Protein AF-A0A6P1M733-F1 (afdb_monomer_lite)

Sequence (1254 aa):
MKKTVLASFAIAASCSAAPWWDDFPRIVSDSTSQQIHVTTNHHGNVNMNANGQDPSWGTFFQADGIVRKTSWIEKFQGAGLKQIGYFETYGQSYCLVAELEAWDQTNLTPILHHHWSWKSYSGGTIRWLGAKDFFDDEEFARPYTRTHPRYGGPAMTYPDGTLATGYDGPHTDPRNSRVYDAACSKNVLGELSIDDYRSIDGAPTNGLVYVEESDSYAGLIMFKKDSACPFWNDYTYASTLQAADAGIDGMWTDNYGPWDSLGSTPVKRGFGDWSVARFRDHLANSFSSVDLLSMGIADVSTFDIREYLRAEASAFGWDGSNLNSSVWKDSRWLDDPLWRAYLIFKRQVGTEALSGYYAAVKSAAAAAGNDEFLVAGNDIPGFSLGWSRGDLDMVSTEMSLGYKTSSGPDGFTLPPVGRYAPFYKLAREHAQSRFVNVWLYNDSYEAELAHPELCHALYYEMLATHTFPKFDPASSRIPGDEQTNTGFFEFVEFVAPIYGDRIPVEKVGLYYSSSSILRQMTPGGFVDFNGQPHQFSFWGWATALTELHIPYRVLPEWKLNAEELAGLDLLILPNVDVLDPADVSGVLELWLNAGGRLVIAGDCGIYLGESGNFALNTNGLSVASIMNHANVTVLPGNLGMDYYLAYENRSAAQRAQFDAALNDLAPRVETTASHKTGITLYADEGAGRFFMDVNNVDIDINSYTVTGTGSVEIEAELPAWLCGKDLQVKVVSPDDAMINLIDAADTNHVKIALSSIDRYVGVIIEEAVHWADPGHSGSWNVATNWIPSAPAADNGVVWNYAPGNPSITINEPAEAGWFKASRSNSASNYWNTAGLRIVNDGLSTGRFAVGDGTGSIDMFDNVWFGARLAVVNGDENAAADIVDAGGIAVRNFLLDTVGLSSNISYYTHEAGALTVQTQIELGGVSKSGDATVFRQTAGTVTVNHWDYGLRLGQNLTRGKYILDGGTASVSTVTFANPDSVFEFNSGVFAPGARDALVKTAAGGSVQLAGTGTREFRIESGYSMQLEPGVTIADKPGESGTLRKTGGGTLELDDASGISGMIDVREGMLSATTLHPDLYLLIGAAVVSLSENIAVRALSFDGGQSWASAGSWGAPGSGADYDSFRLGGSGMLQVVSDAIPPEAWTALQFSPAQIAVGLSKDNADPDGDGFDNWHEYVAGTDPTNAESVLQLSGEFPDLWFATQTGRLYAVFVSTNLQSRQWSVLTNSEGNGAGFSIIDTNRFMQGYYKVDVLLP

Structure (mmCIF, N/CA/C/O backbone):
data_AF-A0A6P1M733-F1
#
_entry.id   AF-A0A6P1M733-F1
#
loop_
_atom_site.group_PDB
_atom_site.id
_atom_site.type_symbol
_atom_site.label_atom_id
_atom_site.label_alt_id
_atom_site.label_comp_id
_atom_site.label_asym_id
_atom_site.label_entity_id
_atom_site.label_seq_id
_atom_site.pdbx_PDB_ins_code
_atom_site.Cartn_x
_atom_site.Cartn_y
_atom_site.Cartn_z
_atom_site.occupancy
_atom_site.B_iso_or_equiv
_atom_site.auth_seq_id
_atom_site.auth_comp_id
_atom_site.auth_asym_id
_atom_site.auth_atom_id
_atom_site.pdbx_PDB_model_num
ATOM 1 N N . MET A 1 1 ? 8.291 -36.986 -14.982 1.00 28.69 1 MET A N 1
ATOM 2 C CA . MET A 1 1 ? 7.936 -38.240 -14.278 1.00 28.69 1 MET A CA 1
ATOM 3 C C . MET A 1 1 ? 6.475 -38.096 -13.863 1.00 28.69 1 MET A C 1
ATOM 5 O O . MET A 1 1 ? 6.145 -37.097 -13.248 1.00 28.69 1 MET A O 1
ATOM 9 N N . LYS A 1 2 ? 5.580 -38.961 -14.356 1.00 25.59 2 LYS A N 1
ATOM 10 C CA . LYS A 1 2 ? 4.121 -38.839 -14.177 1.00 25.59 2 LYS A CA 1
ATOM 11 C C . LYS A 1 2 ? 3.682 -39.274 -12.768 1.00 25.59 2 LYS A C 1
ATOM 13 O O . LYS A 1 2 ? 4.239 -40.247 -12.270 1.00 25.59 2 LYS A O 1
ATOM 18 N N . LYS A 1 3 ? 2.555 -38.685 -12.332 1.00 23.11 3 LYS A N 1
ATOM 19 C CA . LYS A 1 3 ? 1.485 -39.201 -11.445 1.00 23.11 3 LYS A CA 1
ATOM 20 C C . LYS A 1 3 ? 1.445 -38.757 -9.967 1.00 23.11 3 LYS A C 1
ATOM 22 O O . LYS A 1 3 ? 2.190 -39.257 -9.140 1.00 23.11 3 LYS A O 1
ATOM 27 N N . THR A 1 4 ? 0.378 -37.992 -9.693 1.00 24.70 4 THR A N 1
ATOM 28 C CA . THR A 1 4 ? -0.675 -38.285 -8.697 1.00 24.70 4 THR A CA 1
ATOM 29 C C . THR A 1 4 ? -0.413 -37.899 -7.243 1.00 24.70 4 THR A C 1
ATOM 31 O O . THR A 1 4 ? -0.026 -38.757 -6.465 1.00 24.70 4 THR A O 1
ATOM 34 N N . VAL A 1 5 ? -0.814 -36.675 -6.872 1.00 24.28 5 VAL A N 1
ATOM 35 C CA . VAL A 1 5 ? -1.619 -36.377 -5.668 1.00 24.28 5 VAL A CA 1
ATOM 36 C C . VAL A 1 5 ? -2.510 -35.169 -6.003 1.00 24.28 5 VAL A C 1
ATOM 38 O O . VAL A 1 5 ? -2.010 -34.109 -6.352 1.00 24.28 5 VAL A O 1
ATOM 41 N N . LEU A 1 6 ? -3.827 -35.364 -5.966 1.00 29.48 6 LEU A N 1
ATOM 42 C CA . LEU A 1 6 ? -4.867 -34.332 -5.994 1.00 29.48 6 LEU A CA 1
ATOM 43 C C . LEU A 1 6 ? -5.674 -34.550 -4.707 1.00 29.48 6 LEU A C 1
ATOM 45 O O . LEU A 1 6 ? -5.938 -35.707 -4.369 1.00 29.48 6 LEU A O 1
ATOM 49 N N . ALA A 1 7 ? -6.061 -33.446 -4.065 1.00 26.00 7 ALA A N 1
ATOM 50 C CA . ALA A 1 7 ? -6.716 -33.291 -2.758 1.00 26.00 7 ALA A CA 1
ATOM 51 C C . ALA A 1 7 ? -5.756 -33.090 -1.567 1.00 26.00 7 ALA A C 1
ATOM 53 O O . ALA A 1 7 ? -5.049 -34.008 -1.154 1.00 26.00 7 ALA A O 1
ATOM 54 N N . SER A 1 8 ? -5.855 -31.895 -0.967 1.00 24.11 8 SER A N 1
ATOM 55 C CA . SER A 1 8 ? -5.117 -31.350 0.192 1.00 24.11 8 SER A CA 1
ATOM 56 C C . SER A 1 8 ? -3.860 -30.540 -0.156 1.00 24.11 8 SER A C 1
ATOM 58 O O . SER A 1 8 ? -2.745 -30.960 0.127 1.00 24.11 8 SER A O 1
ATOM 60 N N . PHE A 1 9 ? -4.045 -29.346 -0.725 1.00 25.59 9 PHE A N 1
ATOM 61 C CA . PHE A 1 9 ? -3.085 -28.247 -0.572 1.00 25.59 9 PHE A CA 1
ATOM 62 C C . PHE A 1 9 ? -3.638 -27.265 0.468 1.00 25.59 9 PHE A C 1
ATOM 64 O O . PHE A 1 9 ? -4.067 -26.168 0.149 1.00 25.59 9 PHE A O 1
ATOM 71 N N . ALA A 1 10 ? -3.645 -27.690 1.731 1.00 26.81 10 ALA A N 1
ATOM 72 C CA . ALA A 1 10 ? -3.186 -26.784 2.769 1.00 26.81 10 ALA A CA 1
ATOM 73 C C . ALA A 1 10 ? -1.666 -26.903 2.686 1.00 26.81 10 ALA A C 1
ATOM 75 O O . ALA A 1 10 ? -1.104 -27.940 3.052 1.00 26.81 10 ALA A O 1
ATOM 76 N N . ILE A 1 11 ? -1.012 -25.921 2.067 1.00 27.67 11 ILE A N 1
ATOM 77 C CA . ILE A 1 11 ? 0.439 -25.819 2.151 1.00 27.67 11 ILE A CA 1
ATOM 78 C C . ILE A 1 11 ? 0.715 -25.650 3.641 1.00 27.67 11 ILE A C 1
ATOM 80 O O . ILE A 1 11 ? 0.430 -24.610 4.223 1.00 27.67 11 ILE A O 1
ATOM 84 N N . ALA A 1 12 ? 1.225 -26.705 4.275 1.00 27.72 12 ALA A N 1
ATOM 85 C CA . ALA A 1 12 ? 2.015 -26.552 5.478 1.00 27.72 12 ALA A CA 1
ATOM 86 C C . ALA A 1 12 ? 3.241 -25.743 5.049 1.00 27.72 12 ALA A C 1
ATOM 88 O O . ALA A 1 12 ? 4.263 -26.306 4.652 1.00 27.72 12 ALA A O 1
ATOM 89 N N . ALA A 1 13 ? 3.083 -24.420 5.025 1.00 29.44 13 ALA A N 1
ATOM 90 C CA . ALA A 1 13 ? 4.188 -23.503 4.916 1.00 29.44 13 ALA A CA 1
ATOM 91 C C . ALA A 1 13 ? 5.048 -23.817 6.133 1.00 29.44 13 ALA A C 1
ATOM 93 O O . ALA A 1 13 ? 4.610 -23.704 7.279 1.00 29.44 13 ALA A O 1
ATOM 94 N N . SER A 1 14 ? 6.260 -24.305 5.897 1.00 26.86 14 SER A N 1
ATOM 95 C CA . SER A 1 14 ? 7.306 -24.132 6.887 1.00 26.86 14 SER A CA 1
ATOM 96 C C . SER A 1 14 ? 7.278 -22.655 7.277 1.00 26.86 14 SER A C 1
ATOM 98 O O . SER A 1 14 ? 7.449 -21.828 6.385 1.00 26.86 14 SER A O 1
ATOM 100 N N . CYS A 1 15 ? 7.003 -22.342 8.547 1.00 30.41 15 CYS A N 1
ATOM 101 C CA . CYS A 1 15 ? 7.096 -20.996 9.114 1.00 30.41 15 CYS A CA 1
ATOM 102 C C . CYS A 1 15 ? 8.526 -20.458 8.942 1.00 30.41 15 CYS A C 1
ATOM 104 O O . CYS A 1 15 ? 9.327 -20.480 9.874 1.00 30.41 15 CYS A O 1
ATOM 106 N N . SER A 1 16 ? 8.875 -20.028 7.735 1.00 43.47 16 SER A N 1
ATOM 107 C CA . SER A 1 16 ? 9.764 -18.894 7.567 1.00 43.47 16 SER A CA 1
ATOM 108 C C . SER A 1 16 ? 8.937 -17.681 7.958 1.00 43.47 16 SER A C 1
ATOM 110 O O . SER A 1 16 ? 7.788 -17.579 7.529 1.00 43.47 16 SER A O 1
ATOM 112 N N . ALA A 1 17 ? 9.484 -16.800 8.790 1.00 63.38 17 ALA A N 1
ATOM 113 C CA . ALA A 1 17 ? 8.883 -15.486 8.973 1.00 63.38 17 ALA A CA 1
ATOM 114 C C . ALA A 1 17 ? 8.719 -14.821 7.593 1.00 63.38 17 ALA A C 1
ATOM 116 O O . ALA A 1 17 ? 9.546 -15.058 6.701 1.00 63.38 17 ALA A O 1
ATOM 117 N N . ALA A 1 18 ? 7.640 -14.057 7.407 1.00 82.62 18 ALA A N 1
ATOM 118 C CA . ALA A 1 18 ? 7.495 -13.204 6.233 1.00 82.62 18 ALA A CA 1
ATOM 119 C C . ALA A 1 18 ? 8.702 -12.251 6.157 1.00 82.62 18 ALA A C 1
ATOM 121 O O . ALA A 1 18 ? 9.211 -11.852 7.211 1.00 82.62 18 ALA A O 1
ATOM 122 N N . PRO A 1 19 ? 9.189 -11.909 4.951 1.00 93.38 19 PRO A N 1
ATOM 123 C CA . PRO A 1 19 ? 10.298 -10.979 4.839 1.00 93.38 19 PRO A CA 1
ATOM 124 C C . PRO A 1 19 ? 9.912 -9.617 5.420 1.00 93.38 19 PRO A C 1
ATOM 126 O O . PRO A 1 19 ? 8.744 -9.232 5.388 1.00 93.38 19 PRO A O 1
ATOM 129 N N . TRP A 1 20 ? 10.886 -8.850 5.907 1.00 94.38 20 TRP A N 1
ATOM 130 C CA . TRP A 1 20 ? 10.609 -7.576 6.591 1.00 94.38 20 TRP A CA 1
ATOM 131 C C . TRP A 1 20 ? 9.823 -6.544 5.753 1.00 94.38 20 TRP A C 1
ATOM 133 O O . TRP A 1 20 ? 9.199 -5.648 6.315 1.00 94.38 20 TRP A O 1
ATOM 143 N N . TRP A 1 21 ? 9.833 -6.638 4.418 1.00 95.38 21 TRP A N 1
ATOM 144 C CA . TRP A 1 21 ? 9.029 -5.776 3.537 1.00 95.38 21 TRP A CA 1
ATOM 145 C C . TRP A 1 21 ? 7.564 -6.218 3.395 1.00 95.38 21 TRP A C 1
ATOM 147 O O . TRP A 1 21 ? 6.754 -5.455 2.881 1.00 95.38 21 TRP A O 1
ATOM 157 N N . ASP A 1 22 ? 7.206 -7.409 3.877 1.00 94.06 22 ASP A N 1
ATOM 158 C CA . ASP A 1 22 ? 5.824 -7.885 4.017 1.00 94.06 22 ASP A CA 1
ATOM 159 C C . ASP A 1 22 ? 5.250 -7.645 5.428 1.00 94.06 22 ASP A C 1
ATOM 161 O O . ASP A 1 22 ? 4.167 -8.143 5.749 1.00 94.06 22 ASP A O 1
ATOM 165 N N . ASP A 1 23 ? 5.933 -6.828 6.239 1.00 93.25 23 ASP A N 1
ATOM 166 C CA . ASP A 1 23 ? 5.515 -6.374 7.571 1.00 93.25 23 ASP A CA 1
ATOM 167 C C . ASP A 1 23 ? 5.377 -4.837 7.617 1.00 93.25 23 ASP A C 1
ATOM 169 O O . ASP A 1 23 ? 6.197 -4.110 8.183 1.00 93.25 23 ASP A O 1
ATOM 173 N N . PHE A 1 24 ? 4.336 -4.332 6.942 1.00 95.44 24 PHE A N 1
ATOM 174 C CA . PHE A 1 24 ? 3.933 -2.917 6.923 1.00 95.44 24 PHE A CA 1
ATOM 175 C C . PHE A 1 24 ? 5.112 -1.938 6.718 1.00 95.44 24 PHE A C 1
ATOM 177 O O . PHE A 1 24 ? 5.414 -1.137 7.610 1.00 95.44 24 PHE A O 1
ATOM 184 N N . PRO A 1 25 ? 5.802 -1.970 5.560 1.00 95.62 25 PRO A N 1
ATOM 185 C CA . PRO A 1 25 ? 6.997 -1.160 5.331 1.00 95.62 25 PRO A CA 1
ATOM 186 C C . PRO A 1 25 ? 6.668 0.343 5.278 1.00 95.62 25 PRO A C 1
ATOM 188 O O . PRO A 1 25 ? 6.045 0.838 4.338 1.00 95.62 25 PRO A O 1
ATOM 191 N N . ARG A 1 26 ? 7.145 1.094 6.274 1.00 96.56 26 ARG A N 1
ATOM 192 C CA . ARG A 1 26 ? 7.017 2.555 6.401 1.00 96.56 26 ARG A CA 1
ATOM 193 C C . ARG A 1 26 ? 8.330 3.203 5.968 1.00 96.56 26 ARG A C 1
ATOM 195 O O . ARG A 1 26 ? 9.258 3.369 6.765 1.00 96.56 26 ARG A O 1
ATOM 202 N N . ILE A 1 27 ? 8.425 3.504 4.671 1.00 95.31 27 ILE A N 1
ATOM 203 C CA . ILE A 1 27 ? 9.651 4.003 4.033 1.00 95.31 27 ILE A CA 1
ATOM 204 C C . ILE A 1 27 ? 9.754 5.524 4.177 1.00 95.31 27 ILE A C 1
ATOM 206 O O . ILE A 1 27 ? 8.961 6.273 3.599 1.00 95.31 27 ILE A O 1
ATOM 210 N N . VAL A 1 28 ? 10.797 5.973 4.879 1.00 94.06 28 VAL A N 1
ATOM 211 C CA . VAL A 1 28 ? 11.178 7.387 5.010 1.00 94.06 28 VAL A CA 1
ATOM 212 C C . VAL A 1 28 ? 12.537 7.599 4.350 1.00 94.06 28 VAL A C 1
ATOM 214 O O . VAL A 1 28 ? 13.499 6.898 4.651 1.00 94.06 28 VAL A O 1
ATOM 217 N N . SER A 1 29 ? 12.663 8.573 3.456 1.00 89.31 29 SER A N 1
ATOM 218 C CA . SER A 1 29 ? 13.964 8.949 2.902 1.00 89.31 29 SER A CA 1
ATOM 219 C C . SER A 1 29 ? 14.585 10.084 3.690 1.00 89.31 29 SER A C 1
ATOM 221 O O . SER A 1 29 ? 13.922 11.051 4.043 1.00 89.31 29 SER A O 1
ATOM 223 N N . ASP A 1 30 ? 15.884 9.968 3.930 1.00 78.94 30 ASP A N 1
ATOM 224 C CA . ASP A 1 30 ? 16.696 11.029 4.504 1.00 78.94 30 ASP A CA 1
ATOM 225 C C . ASP A 1 30 ? 17.805 11.384 3.516 1.00 78.94 30 ASP A C 1
ATOM 227 O O . ASP A 1 30 ? 18.959 10.954 3.611 1.00 78.94 30 ASP A O 1
ATOM 231 N N . SER A 1 31 ? 17.411 12.150 2.504 1.00 63.84 31 SER A N 1
ATOM 232 C CA . SER A 1 31 ? 18.271 12.525 1.386 1.00 63.84 31 SER A CA 1
ATOM 233 C C . SER A 1 31 ? 19.337 13.569 1.757 1.00 63.84 31 SER A C 1
ATOM 235 O O . SER A 1 31 ? 20.267 13.788 0.977 1.00 63.84 31 SER A O 1
ATOM 237 N N . THR A 1 32 ? 19.253 14.200 2.940 1.00 61.94 32 THR A N 1
ATOM 238 C CA . THR A 1 32 ? 20.045 15.403 3.270 1.00 61.94 32 THR A CA 1
ATOM 239 C C . THR A 1 32 ? 20.760 15.382 4.621 1.00 61.94 32 THR A C 1
ATOM 241 O O . THR A 1 32 ? 21.858 15.937 4.714 1.00 61.94 32 THR A O 1
ATOM 244 N N . SER A 1 33 ? 20.193 14.771 5.665 1.00 62.53 33 SER A N 1
ATOM 245 C CA . SER A 1 33 ? 20.664 14.955 7.047 1.00 62.53 33 SER A CA 1
ATOM 246 C C . SER A 1 33 ? 21.445 13.760 7.606 1.00 62.53 33 SER A C 1
ATOM 248 O O . SER A 1 33 ? 22.312 13.958 8.462 1.00 62.53 33 SER A O 1
ATOM 250 N N . GLN A 1 34 ? 21.196 12.557 7.075 1.00 71.81 34 GLN A N 1
ATOM 251 C CA . GLN A 1 34 ? 21.786 11.267 7.476 1.00 71.81 34 GLN A CA 1
ATOM 252 C C . GLN A 1 34 ? 21.642 10.971 8.983 1.00 71.81 34 GLN A C 1
ATOM 254 O O . GLN A 1 34 ? 22.566 10.479 9.637 1.00 71.81 34 GLN A O 1
ATOM 259 N N . GLN A 1 35 ? 20.484 11.292 9.556 1.00 82.88 35 GLN A N 1
ATOM 260 C CA . GLN A 1 35 ? 20.174 11.223 10.978 1.00 82.88 35 GLN A CA 1
ATOM 261 C C . GLN A 1 35 ? 19.062 10.210 11.260 1.00 82.88 35 GLN A C 1
ATOM 263 O O . GLN A 1 35 ? 17.956 10.312 10.742 1.00 82.88 35 GLN A O 1
ATOM 268 N N . ILE A 1 36 ? 19.333 9.273 12.176 1.00 88.38 36 ILE A N 1
ATOM 269 C CA . ILE A 1 36 ? 18.378 8.234 12.611 1.00 88.38 36 ILE A CA 1
ATOM 270 C C . ILE A 1 36 ? 17.027 8.835 13.017 1.00 88.38 36 ILE A C 1
ATOM 272 O O . ILE A 1 36 ? 15.981 8.297 12.662 1.00 88.38 36 ILE A O 1
ATOM 276 N N . HIS A 1 37 ? 17.049 9.964 13.734 1.00 88.69 37 HIS A N 1
ATOM 277 C CA . HIS A 1 37 ? 15.827 10.558 14.261 1.00 88.69 37 HIS A CA 1
ATOM 278 C C . HIS A 1 37 ? 14.890 11.089 13.176 1.00 88.69 37 HIS A C 1
ATOM 280 O O . HIS A 1 37 ? 13.702 11.213 13.438 1.00 88.69 37 HIS A O 1
ATOM 286 N N . VAL A 1 38 ? 15.374 11.353 11.955 1.00 88.81 38 VAL A N 1
ATOM 287 C CA . VAL A 1 38 ? 14.485 11.706 10.840 1.00 88.81 38 VAL A CA 1
ATOM 288 C C . VAL A 1 38 ? 13.561 10.540 10.511 1.00 88.81 38 VAL A C 1
ATOM 290 O O . VAL A 1 38 ? 12.381 10.757 10.297 1.00 88.81 38 VAL A O 1
ATOM 293 N N . THR A 1 39 ? 14.034 9.298 10.540 1.00 92.19 39 THR A N 1
ATOM 294 C CA . THR A 1 39 ? 13.155 8.142 10.310 1.00 92.19 39 THR A CA 1
ATOM 295 C C . THR A 1 39 ? 12.293 7.833 11.525 1.00 92.19 39 THR A C 1
ATOM 297 O O . THR A 1 39 ? 11.084 7.674 11.380 1.00 92.19 39 THR A O 1
ATOM 300 N N . THR A 1 40 ? 12.883 7.792 12.724 1.00 92.25 40 THR A N 1
ATOM 301 C CA . THR A 1 40 ? 12.141 7.365 13.922 1.00 92.25 40 THR A CA 1
ATOM 302 C C . THR A 1 40 ? 11.083 8.375 14.360 1.00 92.25 40 THR A C 1
ATOM 304 O O . THR A 1 40 ? 10.026 7.962 14.812 1.00 92.25 40 THR A O 1
ATOM 307 N N . ASN A 1 41 ? 11.318 9.685 14.199 1.00 92.88 41 ASN A N 1
ATOM 308 C CA . ASN A 1 41 ? 10.316 10.707 14.541 1.00 92.88 41 ASN A CA 1
ATOM 309 C C . ASN A 1 41 ? 9.103 10.692 13.597 1.00 92.88 41 ASN A C 1
ATOM 311 O O . ASN A 1 41 ? 8.077 11.263 13.938 1.00 92.88 41 ASN A O 1
ATOM 315 N N . HIS A 1 42 ? 9.227 10.051 12.433 1.00 94.31 42 HIS A N 1
ATOM 316 C CA . HIS A 1 42 ? 8.149 9.887 11.460 1.00 94.31 42 HIS A CA 1
ATOM 317 C C . HIS A 1 42 ? 7.617 8.448 11.433 1.00 94.31 42 HIS A C 1
ATOM 319 O O . HIS A 1 42 ? 7.018 8.045 10.442 1.00 94.31 42 HIS A O 1
ATOM 325 N N . HIS A 1 43 ? 7.868 7.652 12.481 1.00 96.00 43 HIS A N 1
ATOM 326 C CA . HIS A 1 43 ? 7.377 6.271 12.609 1.00 96.00 43 HIS A CA 1
ATOM 327 C C . HIS A 1 43 ? 7.825 5.323 11.476 1.00 96.00 43 HIS A C 1
ATOM 329 O O . HIS A 1 43 ? 7.217 4.279 11.228 1.00 96.00 43 HIS A O 1
ATOM 335 N N . GLY A 1 44 ? 8.913 5.661 10.775 1.00 95.94 44 GLY A N 1
ATOM 336 C CA . GLY A 1 44 ? 9.486 4.814 9.734 1.00 95.94 44 GLY A CA 1
ATOM 337 C C . GLY A 1 44 ? 10.270 3.633 10.311 1.00 95.94 44 GLY A C 1
ATOM 338 O O . GLY A 1 44 ? 10.990 3.780 11.298 1.00 95.94 44 GLY A O 1
ATOM 339 N N . ASN A 1 45 ? 10.185 2.471 9.661 1.00 95.25 45 ASN A N 1
ATOM 340 C CA . ASN A 1 45 ? 11.009 1.286 9.957 1.00 95.25 45 ASN A CA 1
ATOM 341 C C . ASN A 1 45 ? 12.045 0.986 8.853 1.00 95.25 45 ASN A C 1
ATOM 343 O O . ASN A 1 45 ? 12.946 0.165 9.044 1.00 95.25 45 ASN A O 1
ATOM 347 N N . VAL A 1 46 ? 11.961 1.696 7.723 1.00 95.00 46 VAL A N 1
ATOM 348 C CA . VAL A 1 46 ? 12.893 1.605 6.595 1.00 95.00 46 VAL A CA 1
ATOM 349 C C . VAL A 1 46 ? 13.386 3.006 6.243 1.00 95.00 46 VAL A C 1
ATOM 351 O O . VAL A 1 46 ? 12.586 3.928 6.071 1.00 95.00 46 VAL A O 1
ATOM 354 N N . ASN A 1 47 ? 14.701 3.168 6.101 1.00 92.56 47 ASN A N 1
ATOM 355 C CA . ASN A 1 47 ? 15.315 4.398 5.619 1.00 92.56 47 ASN A CA 1
ATOM 356 C C . ASN A 1 47 ? 15.871 4.234 4.196 1.00 92.56 47 ASN A C 1
ATOM 358 O O . ASN A 1 47 ? 16.616 3.296 3.909 1.00 92.56 47 ASN A O 1
ATOM 362 N N . MET A 1 48 ? 15.566 5.198 3.325 1.00 90.44 48 MET A N 1
ATOM 363 C CA . MET A 1 48 ? 16.256 5.373 2.047 1.00 90.44 48 MET A CA 1
ATOM 364 C C . MET A 1 48 ? 17.275 6.531 2.098 1.00 90.44 48 MET A C 1
ATOM 366 O O . MET A 1 48 ? 16.913 7.696 1.899 1.00 90.44 48 MET A O 1
ATOM 370 N N . ASN A 1 49 ? 18.553 6.210 2.336 1.00 82.69 49 ASN A N 1
ATOM 371 C CA . ASN A 1 49 ? 19.683 7.157 2.492 1.00 82.69 49 ASN A CA 1
ATOM 372 C C . ASN A 1 49 ? 20.958 6.747 1.713 1.00 82.69 49 ASN A C 1
ATOM 374 O O . ASN A 1 49 ? 21.981 7.457 1.711 1.00 82.69 49 ASN A O 1
ATOM 378 N N . ALA A 1 50 ? 20.922 5.595 1.044 1.00 67.50 50 ALA A N 1
ATOM 379 C CA . ALA A 1 50 ? 22.094 4.936 0.481 1.00 67.50 50 ALA A CA 1
ATOM 380 C C . ALA A 1 50 ? 22.435 5.357 -0.965 1.00 67.50 50 ALA A C 1
ATOM 382 O O . ALA A 1 50 ? 23.208 4.681 -1.630 1.00 67.50 50 ALA A O 1
ATOM 383 N N . ASN A 1 51 ? 21.985 6.531 -1.438 1.00 63.62 51 ASN A N 1
ATOM 384 C CA . ASN A 1 51 ? 22.263 7.036 -2.804 1.00 63.62 51 ASN A CA 1
ATOM 385 C C . ASN A 1 51 ? 23.758 7.012 -3.166 1.00 63.62 51 ASN A C 1
ATOM 387 O O . ASN A 1 51 ? 24.113 6.768 -4.302 1.00 63.62 51 ASN A O 1
ATOM 391 N N . GLY A 1 52 ? 24.625 7.192 -2.160 1.00 62.50 52 GLY A N 1
ATOM 392 C CA . GLY A 1 52 ? 26.094 7.112 -2.225 1.00 62.50 52 GLY A CA 1
ATOM 393 C C . GLY A 1 52 ? 26.678 5.828 -2.838 1.00 62.50 52 GLY A C 1
ATOM 394 O O . GLY A 1 52 ? 27.881 5.748 -3.055 1.00 62.50 52 GLY A O 1
ATOM 395 N N . GLN A 1 53 ? 25.841 4.809 -2.988 1.00 68.50 53 GLN A N 1
ATOM 396 C CA . GLN A 1 53 ? 26.207 3.416 -3.199 1.00 68.50 53 GLN A CA 1
ATOM 397 C C . GLN A 1 53 ? 25.515 2.852 -4.445 1.00 68.50 53 GLN A C 1
ATOM 399 O O . GLN A 1 53 ? 25.454 1.635 -4.607 1.00 68.50 53 GLN A O 1
ATOM 404 N N . ASP A 1 54 ? 25.001 3.736 -5.303 1.00 73.69 54 ASP A N 1
ATOM 405 C CA . ASP A 1 54 ? 24.350 3.378 -6.552 1.00 73.69 54 ASP A CA 1
ATOM 406 C C . ASP A 1 54 ? 25.356 2.697 -7.508 1.00 73.69 54 ASP A C 1
ATOM 408 O O . ASP A 1 54 ? 26.399 3.292 -7.820 1.00 73.69 54 ASP A O 1
ATOM 412 N N . PRO A 1 55 ? 25.077 1.470 -7.999 1.00 67.12 55 PRO A N 1
ATOM 413 C CA . PRO A 1 55 ? 25.868 0.805 -9.035 1.00 67.12 55 PRO A CA 1
ATOM 414 C C . PRO A 1 55 ? 26.119 1.690 -10.245 1.00 67.12 55 PRO A C 1
ATOM 416 O O . PRO A 1 55 ? 27.153 1.561 -10.896 1.00 67.12 55 PRO A O 1
ATOM 419 N N . SER A 1 56 ? 25.177 2.557 -10.601 1.00 74.38 56 SER A N 1
ATOM 420 C CA . SER A 1 56 ? 25.212 3.308 -11.850 1.00 74.38 56 SER A CA 1
ATOM 421 C C . SER A 1 56 ? 26.441 4.216 -11.967 1.00 74.38 56 SER A C 1
ATOM 423 O O . SER A 1 56 ? 26.898 4.470 -13.081 1.00 74.38 56 SER A O 1
ATOM 425 N N . TRP A 1 57 ? 27.032 4.634 -10.842 1.00 78.81 57 TRP A N 1
ATOM 426 C CA . TRP A 1 57 ? 28.162 5.566 -10.776 1.00 78.81 57 TRP A CA 1
ATOM 427 C C . TRP A 1 57 ? 29.537 4.931 -11.027 1.00 78.81 57 TRP A C 1
ATOM 429 O O . TRP A 1 57 ? 30.540 5.645 -11.084 1.00 78.81 57 TRP A O 1
ATOM 439 N N . GLY A 1 58 ? 29.606 3.607 -11.185 1.00 88.94 58 GLY A N 1
ATOM 440 C CA . GLY A 1 58 ? 30.868 2.862 -11.233 1.00 88.94 58 GLY A CA 1
ATOM 441 C C . GLY A 1 58 ? 31.202 2.226 -9.882 1.00 88.94 58 GLY A C 1
ATOM 442 O O . GLY A 1 58 ? 31.189 2.905 -8.857 1.00 88.94 58 GLY A O 1
ATOM 443 N N . THR A 1 59 ? 31.605 0.950 -9.868 1.00 91.25 59 THR A N 1
ATOM 444 C CA . THR A 1 59 ? 32.020 0.217 -8.647 1.00 91.25 59 THR A CA 1
ATOM 445 C C . THR A 1 59 ? 33.163 0.889 -7.879 1.00 91.25 59 THR A C 1
ATOM 447 O O . THR A 1 59 ? 33.302 0.695 -6.673 1.00 91.25 59 THR A O 1
ATOM 450 N N . PHE A 1 60 ? 33.991 1.683 -8.563 1.00 92.38 60 PHE A N 1
ATOM 451 C CA . PHE A 1 60 ? 35.038 2.495 -7.943 1.00 92.38 60 PHE A CA 1
ATOM 452 C C . PHE A 1 60 ? 34.469 3.684 -7.154 1.00 92.38 60 PHE A C 1
ATOM 454 O O . PHE A 1 60 ? 34.853 3.902 -6.005 1.00 92.38 60 PHE A O 1
ATOM 461 N N . PHE A 1 61 ? 33.532 4.434 -7.741 1.00 91.88 61 PHE A N 1
ATOM 462 C CA . PHE A 1 61 ? 32.884 5.562 -7.067 1.00 91.88 61 PHE A CA 1
ATOM 463 C C . PHE A 1 61 ? 31.959 5.077 -5.940 1.00 91.88 61 PHE A C 1
ATOM 465 O O . PHE A 1 61 ? 31.931 5.667 -4.861 1.00 91.88 61 PHE A O 1
ATOM 472 N N . GLN A 1 62 ? 31.277 3.949 -6.157 1.00 91.31 62 GLN A N 1
ATOM 473 C CA . GLN A 1 62 ? 30.493 3.251 -5.139 1.00 91.31 62 GLN A CA 1
ATOM 474 C C . GLN A 1 62 ? 31.339 2.917 -3.899 1.00 91.31 62 GLN A C 1
ATOM 476 O O . GLN A 1 62 ? 30.926 3.201 -2.772 1.00 91.31 62 GLN A O 1
ATOM 481 N N . ALA A 1 63 ? 32.551 2.386 -4.095 1.00 90.88 63 ALA A N 1
ATOM 482 C CA . ALA A 1 63 ? 33.452 2.044 -2.999 1.00 90.88 63 ALA A CA 1
ATOM 483 C C . ALA A 1 63 ? 33.870 3.277 -2.175 1.00 90.88 63 ALA A C 1
ATOM 485 O O . ALA A 1 63 ? 33.895 3.209 -0.945 1.00 90.88 63 ALA A O 1
ATOM 486 N N . ASP A 1 64 ? 34.149 4.415 -2.825 1.00 89.25 64 ASP A N 1
ATOM 487 C CA . ASP A 1 64 ? 34.413 5.690 -2.136 1.00 89.25 64 ASP A CA 1
ATOM 488 C C . ASP A 1 64 ? 33.203 6.129 -1.296 1.00 89.25 64 ASP A C 1
ATOM 490 O O . ASP A 1 64 ? 33.347 6.468 -0.116 1.00 89.25 64 ASP A O 1
ATOM 494 N N . GLY A 1 65 ? 31.997 6.041 -1.864 1.00 87.44 65 GLY A N 1
ATOM 495 C CA . GLY A 1 65 ? 30.750 6.358 -1.172 1.00 87.44 65 GLY A CA 1
ATOM 496 C C . GLY A 1 65 ? 30.485 5.474 0.050 1.00 87.44 65 GLY A C 1
ATOM 497 O O . GLY A 1 65 ? 30.096 5.987 1.103 1.00 87.44 65 GLY A O 1
ATOM 498 N N . ILE A 1 66 ? 30.745 4.166 -0.052 1.00 87.81 66 ILE A N 1
ATOM 499 C CA . ILE A 1 66 ? 30.630 3.212 1.062 1.00 87.81 66 ILE A CA 1
ATOM 500 C C . ILE A 1 66 ? 31.607 3.566 2.183 1.00 87.81 66 ILE A C 1
ATOM 502 O O . ILE A 1 66 ? 31.182 3.696 3.331 1.00 87.81 66 ILE A O 1
ATOM 506 N N . VAL A 1 67 ? 32.887 3.784 1.865 1.00 86.88 67 VAL A N 1
ATOM 507 C CA . VAL A 1 67 ? 33.923 4.114 2.862 1.00 86.88 67 VAL A CA 1
ATOM 508 C C . VAL A 1 67 ? 33.587 5.406 3.609 1.00 86.88 67 VAL A C 1
ATOM 510 O O . VAL A 1 67 ? 33.722 5.474 4.832 1.00 86.88 67 VAL A O 1
ATOM 513 N N . ARG A 1 68 ? 33.092 6.432 2.906 1.00 84.50 68 ARG A N 1
ATOM 514 C CA . ARG A 1 68 ? 32.674 7.700 3.534 1.00 84.50 68 ARG A CA 1
ATOM 515 C C . ARG A 1 68 ? 31.456 7.543 4.448 1.00 84.50 68 ARG A C 1
ATOM 517 O O . ARG A 1 68 ? 31.255 8.380 5.329 1.00 84.50 68 ARG A O 1
ATOM 524 N N . LYS A 1 69 ? 30.645 6.497 4.249 1.00 84.38 69 LYS A N 1
ATOM 525 C CA . LYS A 1 69 ? 29.373 6.281 4.951 1.00 84.38 69 LYS A CA 1
ATOM 526 C C . LYS A 1 69 ? 29.366 5.122 5.951 1.00 84.38 69 LYS A C 1
ATOM 528 O O . LYS A 1 69 ? 28.377 4.995 6.664 1.00 84.38 69 LYS A O 1
ATOM 533 N N . THR A 1 70 ? 30.437 4.335 6.089 1.00 85.62 70 THR A N 1
ATOM 534 C CA . THR A 1 70 ? 30.469 3.130 6.949 1.00 85.62 70 THR A CA 1
ATOM 535 C C . THR A 1 70 ? 29.927 3.378 8.360 1.00 85.62 70 THR A C 1
ATOM 537 O O . THR A 1 70 ? 29.001 2.700 8.792 1.00 85.62 70 THR A O 1
ATOM 540 N N . SER A 1 71 ? 30.413 4.421 9.046 1.00 86.12 71 SER A N 1
ATOM 541 C CA . SER A 1 71 ? 29.963 4.735 10.415 1.00 86.12 71 SER A CA 1
ATOM 542 C C . SER A 1 71 ? 28.482 5.125 10.524 1.00 86.12 71 SER A C 1
ATOM 544 O O . SER A 1 71 ? 27.920 5.101 11.616 1.00 86.12 71 SER A O 1
ATOM 546 N N . TRP A 1 72 ? 27.848 5.534 9.422 1.00 82.88 72 TRP A N 1
ATOM 547 C CA . TRP A 1 72 ? 26.420 5.846 9.380 1.00 82.88 72 TRP A CA 1
ATOM 548 C C . TRP A 1 72 ? 25.591 4.587 9.175 1.00 82.88 72 TRP A C 1
ATOM 550 O O . TRP A 1 72 ? 24.617 4.400 9.897 1.00 82.88 72 TRP A O 1
ATOM 560 N N . ILE A 1 73 ? 26.023 3.702 8.274 1.00 85.69 73 ILE A N 1
ATOM 561 C CA . ILE A 1 73 ? 25.354 2.420 8.029 1.00 85.69 73 ILE A CA 1
ATOM 562 C C . ILE A 1 73 ? 25.253 1.625 9.337 1.00 85.69 73 ILE A C 1
ATOM 564 O O . ILE A 1 73 ? 24.159 1.204 9.711 1.00 85.69 73 ILE A O 1
ATOM 568 N N . GLU A 1 74 ? 26.357 1.531 10.086 1.00 88.00 74 GLU A N 1
ATOM 569 C CA . GLU A 1 74 ? 26.415 0.855 11.392 1.00 88.00 74 GLU A CA 1
ATOM 570 C C . GLU A 1 74 ? 25.454 1.470 12.426 1.00 88.00 74 GLU A C 1
ATOM 572 O O . GLU A 1 74 ? 24.858 0.758 13.234 1.00 88.00 74 GLU A O 1
ATOM 577 N N . LYS A 1 75 ? 25.274 2.798 12.413 1.00 89.12 75 LYS A N 1
ATOM 578 C CA . LYS A 1 75 ? 24.367 3.495 13.340 1.00 89.12 75 LYS A CA 1
ATOM 579 C C . LYS A 1 75 ? 22.903 3.161 13.065 1.00 89.12 75 LYS A C 1
ATOM 581 O O . LYS A 1 75 ? 22.169 2.892 14.010 1.00 89.12 75 LYS A O 1
ATOM 586 N N . PHE A 1 76 ? 22.481 3.186 11.801 1.00 89.31 76 PHE A N 1
ATOM 587 C CA . PHE A 1 76 ? 21.108 2.843 11.416 1.00 89.31 76 PHE A CA 1
ATOM 588 C C . PHE A 1 76 ? 20.790 1.373 11.722 1.00 89.31 76 PHE A C 1
ATOM 590 O O . PHE A 1 76 ? 19.754 1.092 12.323 1.00 89.31 76 PHE A O 1
ATOM 597 N N . GLN A 1 77 ? 21.723 0.459 11.437 1.00 87.88 77 GLN A N 1
ATOM 598 C CA . GLN A 1 77 ? 21.610 -0.948 11.838 1.00 87.88 77 GLN A CA 1
ATOM 599 C C . GLN A 1 77 ? 21.502 -1.107 13.359 1.00 87.88 77 GLN A C 1
ATOM 601 O O . GLN A 1 77 ? 20.643 -1.834 13.851 1.00 87.88 77 GLN A O 1
ATOM 606 N N . GLY A 1 78 ? 22.336 -0.389 14.120 1.00 90.44 78 GLY A N 1
ATOM 607 C CA . GLY A 1 78 ? 22.288 -0.385 15.584 1.00 90.44 78 GLY A CA 1
ATOM 608 C C . GLY A 1 78 ? 20.979 0.162 16.166 1.00 90.44 78 GLY A C 1
ATOM 609 O O . GLY A 1 78 ? 20.653 -0.153 17.308 1.00 90.44 78 GLY A O 1
ATOM 610 N N . ALA A 1 79 ? 20.224 0.947 15.391 1.00 91.44 79 ALA A N 1
ATOM 611 C CA . ALA A 1 79 ? 18.889 1.431 15.738 1.00 91.44 79 ALA A CA 1
ATOM 612 C C . ALA A 1 79 ? 17.755 0.479 15.301 1.00 91.44 79 ALA A C 1
ATOM 614 O O . ALA A 1 79 ? 16.592 0.783 15.546 1.00 91.44 79 ALA A O 1
ATOM 615 N N . GLY A 1 80 ? 18.073 -0.652 14.660 1.00 92.06 80 GLY A N 1
ATOM 616 C CA . GLY A 1 80 ? 17.087 -1.614 14.159 1.00 92.06 80 GLY A CA 1
ATOM 617 C C . GLY A 1 80 ? 16.375 -1.189 12.870 1.00 92.06 80 GLY A C 1
ATOM 618 O O . GLY A 1 80 ? 15.374 -1.799 12.513 1.00 92.06 80 GLY A O 1
ATOM 619 N N . LEU A 1 81 ? 16.869 -0.161 12.169 1.00 93.31 81 LEU A N 1
ATOM 620 C CA . LEU A 1 81 ? 16.277 0.328 10.922 1.00 93.31 81 LEU A CA 1
ATOM 621 C C . LEU A 1 81 ? 16.856 -0.402 9.710 1.00 93.31 81 LEU A C 1
ATOM 623 O O . LEU A 1 81 ? 18.076 -0.538 9.586 1.00 93.31 81 LEU A O 1
ATOM 627 N N . LYS A 1 82 ? 15.979 -0.790 8.780 1.00 94.19 82 LYS A N 1
ATOM 628 C CA . LYS A 1 82 ? 16.378 -1.313 7.468 1.00 94.19 82 LYS A CA 1
ATOM 629 C C . LYS A 1 82 ? 16.846 -0.182 6.564 1.00 94.19 82 LYS A C 1
ATOM 631 O O . LYS A 1 82 ? 16.249 0.893 6.568 1.00 94.19 82 LYS A O 1
ATOM 636 N N . GLN A 1 83 ? 17.902 -0.409 5.790 1.00 91.75 83 GLN A N 1
ATOM 637 C CA . GLN A 1 83 ? 18.448 0.588 4.865 1.00 91.75 83 GLN A CA 1
ATOM 638 C C . GLN A 1 83 ? 18.367 0.112 3.422 1.00 91.75 83 GLN A C 1
ATOM 640 O O . GLN A 1 83 ? 18.874 -0.959 3.089 1.00 91.75 83 GLN A O 1
ATOM 645 N N . ILE A 1 84 ? 17.791 0.946 2.557 1.00 92.69 84 ILE A N 1
ATOM 646 C CA . ILE A 1 84 ? 17.720 0.691 1.117 1.00 92.69 84 ILE A CA 1
ATOM 647 C C . ILE A 1 84 ? 18.396 1.806 0.315 1.00 92.69 84 ILE A C 1
ATOM 649 O O . ILE A 1 84 ? 18.329 2.987 0.672 1.00 92.69 84 ILE A O 1
ATOM 653 N N . GLY A 1 85 ? 19.079 1.431 -0.767 1.00 87.75 85 GLY A N 1
ATOM 654 C CA . GLY A 1 85 ? 19.752 2.367 -1.677 1.00 87.75 85 GLY A CA 1
ATOM 655 C C . GLY A 1 85 ? 18.993 2.603 -2.977 1.00 87.75 85 GLY A C 1
ATOM 656 O O . GLY A 1 85 ? 18.159 1.791 -3.358 1.00 87.75 85 GLY A O 1
ATOM 657 N N . TYR A 1 86 ? 19.309 3.702 -3.663 1.00 88.25 86 TYR A N 1
ATOM 658 C CA . TYR A 1 86 ? 18.892 3.949 -5.048 1.00 88.25 86 TYR A CA 1
ATOM 659 C C . TYR A 1 86 ? 19.823 3.206 -6.012 1.00 88.25 86 TYR A C 1
ATOM 661 O O . TYR A 1 86 ? 21.042 3.303 -5.859 1.00 88.25 86 TYR A O 1
ATOM 669 N N . PHE A 1 87 ? 19.265 2.447 -6.954 1.00 88.81 87 PHE A N 1
ATOM 670 C CA . PHE A 1 87 ? 20.007 1.602 -7.891 1.00 88.81 87 PHE A CA 1
ATOM 671 C C . PHE A 1 87 ? 19.465 1.745 -9.310 1.00 88.81 87 PHE A C 1
ATOM 673 O O . PHE A 1 87 ? 18.260 1.731 -9.516 1.00 88.81 87 PHE A O 1
ATOM 680 N N . GLU A 1 88 ? 20.331 1.722 -10.315 1.00 87.44 88 GLU A N 1
ATOM 681 C CA . GLU A 1 88 ? 19.878 1.570 -11.703 1.00 87.44 88 GLU A CA 1
ATOM 682 C C . GLU A 1 88 ? 19.840 0.095 -12.154 1.00 87.44 88 GLU A C 1
ATOM 684 O O . GLU A 1 88 ? 20.891 -0.547 -12.259 1.00 87.44 88 GLU A O 1
ATOM 689 N N . THR A 1 89 ? 18.660 -0.425 -12.500 1.00 85.94 89 THR A N 1
ATOM 690 C CA . THR A 1 89 ? 18.409 -1.700 -13.192 1.00 85.94 89 THR A CA 1
ATOM 691 C C . THR A 1 89 ? 18.855 -1.603 -14.655 1.00 85.94 89 THR A C 1
ATOM 693 O O . THR A 1 89 ? 20.058 -1.599 -14.939 1.00 85.94 89 THR A O 1
ATOM 696 N N . TYR A 1 90 ? 17.917 -1.493 -15.599 1.00 85.81 90 TYR A N 1
ATOM 697 C CA . TYR A 1 90 ? 18.164 -1.380 -17.040 1.00 85.81 90 TYR A CA 1
ATOM 698 C C . TYR A 1 90 ? 17.790 0.006 -17.574 1.00 85.81 90 TYR A C 1
ATOM 700 O O . TYR A 1 90 ? 17.620 0.164 -18.783 1.00 85.81 90 TYR A O 1
ATOM 708 N N . GLY A 1 91 ? 17.708 0.996 -16.680 1.00 83.88 91 GLY A N 1
ATOM 709 C CA . GLY A 1 91 ? 17.667 2.408 -17.030 1.00 83.88 91 GLY A CA 1
ATOM 710 C C . GLY A 1 91 ? 19.035 2.904 -17.499 1.00 83.88 91 GLY A C 1
ATOM 711 O O . GLY A 1 91 ? 19.590 2.450 -18.512 1.00 83.88 91 GLY A O 1
ATOM 712 N N . GLN A 1 92 ? 19.630 3.819 -16.744 1.00 89.19 92 GLN A N 1
ATOM 713 C CA . GLN A 1 92 ? 20.838 4.532 -17.147 1.00 89.19 92 GLN A CA 1
ATOM 714 C C . GLN A 1 92 ? 22.108 4.001 -16.452 1.00 89.19 92 GLN A C 1
ATOM 716 O O . GLN A 1 92 ? 22.108 3.444 -15.357 1.00 89.19 92 GLN A O 1
ATOM 721 N N . SER A 1 93 ? 23.248 4.138 -17.125 1.00 92.00 93 SER A N 1
ATOM 722 C CA . SER A 1 93 ? 24.592 3.973 -16.566 1.00 92.00 93 SER A CA 1
ATOM 723 C C . SER A 1 93 ? 25.262 5.338 -16.537 1.00 92.00 93 SER A C 1
ATOM 725 O O . SER A 1 93 ? 25.363 6.003 -17.568 1.00 92.00 93 SER A O 1
ATOM 727 N N . TYR A 1 94 ? 25.747 5.759 -15.377 1.00 92.25 94 TYR A N 1
ATOM 728 C CA . TYR A 1 94 ? 26.243 7.111 -15.183 1.00 92.25 94 TYR A CA 1
ATOM 729 C C . TYR A 1 94 ? 27.738 7.152 -15.492 1.00 92.25 94 TYR A C 1
ATOM 731 O O . TYR A 1 94 ? 28.495 6.223 -15.199 1.00 92.25 94 TYR A O 1
ATOM 739 N N . CYS A 1 95 ? 28.177 8.257 -16.085 1.00 94.50 95 CYS A N 1
ATOM 740 C CA . CYS A 1 95 ? 29.584 8.561 -16.249 1.00 94.50 95 CYS A CA 1
ATOM 741 C C . CYS A 1 95 ? 29.840 10.022 -15.887 1.00 94.50 95 CYS A C 1
ATOM 743 O O . CYS A 1 95 ? 29.374 10.922 -16.586 1.00 94.50 95 CYS A O 1
ATOM 745 N N . LEU A 1 96 ? 30.554 10.262 -14.788 1.00 94.44 96 LEU A N 1
ATOM 746 C CA . LEU A 1 96 ? 30.713 11.583 -14.180 1.00 94.44 96 LEU A CA 1
ATOM 747 C C . LEU A 1 96 ? 32.164 12.057 -14.194 1.00 94.44 96 LEU A C 1
ATOM 749 O O . LEU A 1 96 ? 33.097 11.272 -14.035 1.00 94.44 96 LEU A O 1
ATOM 753 N N . VAL A 1 97 ? 32.360 13.362 -14.344 1.00 95.19 97 VAL A N 1
ATOM 754 C CA . VAL A 1 97 ? 33.684 13.981 -14.274 1.00 95.19 97 VAL A CA 1
ATOM 755 C C . VAL A 1 97 ? 34.193 14.006 -12.827 1.00 95.19 97 VAL A C 1
ATOM 757 O O . VAL A 1 97 ? 33.449 14.341 -11.900 1.00 95.19 97 VAL A O 1
ATOM 760 N N . ALA A 1 98 ? 35.465 13.663 -12.628 1.00 95.06 98 ALA A N 1
ATOM 761 C CA . ALA A 1 98 ? 36.132 13.654 -11.333 1.00 95.06 98 ALA A CA 1
ATOM 762 C C . ALA A 1 98 ? 37.580 14.153 -11.409 1.00 95.06 98 ALA A C 1
ATOM 764 O O . ALA A 1 98 ? 38.284 13.967 -12.401 1.00 95.06 98 ALA A O 1
ATOM 765 N N . GLU A 1 99 ? 38.021 14.778 -10.325 1.00 96.06 99 GLU A N 1
ATOM 766 C CA . GLU A 1 99 ? 39.392 15.174 -10.055 1.00 96.06 99 GLU A CA 1
ATOM 767 C C . GLU A 1 99 ? 39.966 14.200 -9.032 1.00 96.06 99 GLU A C 1
ATOM 769 O O . GLU A 1 99 ? 39.452 14.079 -7.917 1.00 96.06 99 GLU A O 1
ATOM 774 N N . LEU A 1 100 ? 41.026 13.504 -9.423 1.00 94.88 100 LEU A N 1
ATOM 775 C CA . LEU A 1 100 ? 41.682 12.490 -8.611 1.00 94.88 100 LEU A CA 1
ATOM 776 C C . LEU A 1 100 ? 43.043 12.977 -8.108 1.00 94.88 100 LEU A C 1
ATOM 778 O O . LEU A 1 100 ? 43.755 13.720 -8.800 1.00 94.88 100 LEU A O 1
ATOM 782 N N . GLU A 1 101 ? 43.432 12.488 -6.930 1.00 91.06 101 GLU A N 1
ATOM 783 C CA . GLU A 1 101 ? 44.827 12.527 -6.484 1.00 91.06 101 GLU A CA 1
ATOM 784 C C . GLU A 1 101 ? 45.719 11.575 -7.305 1.00 91.06 101 GLU A C 1
ATOM 786 O O . GLU A 1 101 ? 45.267 10.835 -8.184 1.00 91.06 101 GLU A O 1
ATOM 791 N N . ALA A 1 102 ? 47.028 11.606 -7.041 1.00 86.19 102 ALA A N 1
ATOM 792 C CA . ALA A 1 102 ? 47.958 10.662 -7.645 1.00 86.19 102 ALA A CA 1
ATOM 793 C C . ALA A 1 102 ? 47.658 9.232 -7.165 1.00 86.19 102 ALA A C 1
ATOM 795 O O . ALA A 1 102 ? 47.627 8.964 -5.967 1.00 86.19 102 ALA A O 1
ATOM 796 N N . TRP A 1 103 ? 47.480 8.314 -8.112 1.00 83.69 103 TRP A N 1
ATOM 797 C CA . TRP A 1 103 ? 47.257 6.898 -7.829 1.00 83.69 103 TRP A CA 1
ATOM 798 C C . TRP A 1 103 ? 48.490 6.248 -7.179 1.00 83.69 103 TRP A C 1
ATOM 800 O O . TRP A 1 103 ? 49.605 6.382 -7.691 1.00 83.69 103 TRP A O 1
ATOM 810 N N . ASP A 1 104 ? 48.286 5.519 -6.075 1.00 79.00 104 ASP A N 1
ATOM 811 C CA . ASP A 1 104 ? 49.356 4.883 -5.286 1.00 79.00 104 ASP A CA 1
ATOM 812 C C . ASP A 1 104 ? 49.415 3.342 -5.397 1.00 79.00 104 ASP A C 1
ATOM 814 O O . ASP A 1 104 ? 50.230 2.710 -4.727 1.00 79.00 104 ASP A O 1
ATOM 818 N N . GLN A 1 105 ? 48.592 2.731 -6.264 1.00 76.56 105 GLN A N 1
ATOM 819 C CA . GLN A 1 105 ? 48.444 1.277 -6.501 1.00 76.56 105 GLN A CA 1
ATOM 820 C C . GLN A 1 105 ? 47.943 0.428 -5.324 1.00 76.56 105 GLN A C 1
ATOM 822 O O . GLN A 1 105 ? 47.548 -0.719 -5.540 1.00 76.56 105 GLN A O 1
ATOM 827 N N . THR A 1 106 ? 47.972 0.949 -4.100 1.00 74.31 106 THR A N 1
ATOM 828 C CA . THR A 1 106 ? 47.689 0.185 -2.878 1.00 74.31 106 THR A CA 1
ATOM 829 C C . THR A 1 106 ? 46.329 0.490 -2.276 1.00 74.31 106 THR A C 1
ATOM 831 O O . THR A 1 106 ? 45.718 -0.403 -1.691 1.00 74.31 106 THR A O 1
ATOM 834 N N . ASN A 1 107 ? 45.850 1.720 -2.432 1.00 79.94 107 ASN A N 1
ATOM 835 C CA . ASN A 1 107 ? 44.607 2.197 -1.848 1.00 79.94 107 ASN A CA 1
ATOM 836 C C . ASN A 1 107 ? 43.624 2.627 -2.938 1.00 79.94 107 ASN A C 1
ATOM 838 O O . ASN A 1 107 ? 43.992 2.840 -4.094 1.00 79.94 107 ASN A O 1
ATOM 842 N N . LEU A 1 108 ? 42.359 2.782 -2.544 1.00 86.31 108 LEU A N 1
ATOM 843 C CA . LEU A 1 108 ? 41.364 3.463 -3.363 1.00 86.31 108 LEU A CA 1
ATOM 844 C C . LEU A 1 108 ? 41.870 4.880 -3.679 1.00 86.31 108 LEU A C 1
ATOM 846 O O . LEU A 1 108 ? 42.147 5.644 -2.754 1.00 86.31 108 LEU A O 1
ATOM 850 N N . THR A 1 109 ? 41.999 5.221 -4.965 1.00 90.50 109 THR A N 1
ATOM 851 C CA . THR A 1 109 ? 42.455 6.555 -5.380 1.00 90.50 109 THR A CA 1
ATOM 852 C C . THR A 1 109 ? 41.509 7.631 -4.832 1.00 90.50 109 THR A C 1
ATOM 854 O O . THR A 1 109 ? 40.315 7.581 -5.129 1.00 90.50 109 THR A O 1
ATOM 857 N N . PRO A 1 110 ? 41.998 8.624 -4.067 1.00 91.12 110 PRO A N 1
ATOM 858 C CA . PRO A 1 110 ? 41.133 9.661 -3.515 1.00 91.12 110 PRO A CA 1
ATOM 859 C C . PRO A 1 110 ? 40.463 10.521 -4.595 1.00 91.12 110 PRO A C 1
ATOM 861 O O . PRO A 1 110 ? 41.126 11.031 -5.504 1.00 91.12 110 PRO A O 1
ATOM 864 N N . ILE A 1 111 ? 39.150 10.722 -4.454 1.00 92.88 111 ILE A N 1
ATOM 865 C CA . ILE A 1 111 ? 38.352 11.650 -5.267 1.00 92.88 111 ILE A CA 1
ATOM 866 C C . ILE A 1 111 ? 38.282 12.998 -4.543 1.00 92.88 111 ILE A C 1
ATOM 868 O O . ILE A 1 111 ? 37.626 13.109 -3.501 1.00 92.88 111 ILE A O 1
ATOM 872 N N . LEU A 1 112 ? 38.933 14.018 -5.109 1.00 94.06 112 LEU A N 1
ATOM 873 C CA . LEU A 1 112 ? 38.983 15.379 -4.565 1.00 94.06 112 LEU A CA 1
ATOM 874 C C . LEU A 1 112 ? 37.687 16.140 -4.839 1.00 94.06 112 LEU A C 1
ATOM 876 O O . LEU A 1 112 ? 37.030 16.643 -3.927 1.00 94.06 112 LEU A O 1
ATOM 880 N N . HIS A 1 113 ? 37.320 16.193 -6.116 1.00 93.75 113 HIS A N 1
ATOM 881 C CA . HIS A 1 113 ? 36.145 16.884 -6.625 1.00 93.75 113 HIS A CA 1
ATOM 882 C C . HIS A 1 113 ? 35.488 16.022 -7.703 1.00 93.75 113 HIS A C 1
ATOM 884 O O . HIS A 1 113 ? 36.134 15.204 -8.349 1.00 93.75 113 HIS A O 1
ATOM 890 N N . HIS A 1 114 ? 34.187 16.174 -7.884 1.00 92.75 114 HIS A N 1
ATOM 891 C CA . HIS A 1 114 ? 33.387 15.421 -8.850 1.00 92.75 114 HIS A CA 1
ATOM 892 C C . HIS A 1 114 ? 32.284 16.324 -9.405 1.00 92.75 114 HIS A C 1
ATOM 894 O O . HIS A 1 114 ? 32.201 17.483 -9.006 1.00 92.75 114 HIS A O 1
ATOM 900 N N . HIS A 1 115 ? 31.425 15.820 -10.291 1.00 92.25 115 HIS A N 1
ATOM 901 C CA . HIS A 1 115 ? 30.341 16.587 -10.921 1.00 92.25 115 HIS A CA 1
ATOM 902 C C . HIS A 1 115 ? 29.619 17.577 -9.972 1.00 92.25 115 HIS A C 1
ATOM 904 O O . HIS A 1 115 ? 29.613 18.784 -10.213 1.00 92.25 115 HIS A O 1
ATOM 910 N N . TRP A 1 116 ? 29.097 17.104 -8.833 1.00 90.75 116 TRP A N 1
ATOM 911 C CA . TRP A 1 116 ? 28.388 17.948 -7.852 1.00 90.75 116 TRP A CA 1
ATOM 912 C C . TRP A 1 116 ? 29.284 18.863 -6.991 1.00 90.75 116 TRP A C 1
ATOM 914 O O . TRP A 1 116 ? 28.787 19.640 -6.182 1.00 90.75 116 TRP A O 1
ATOM 924 N N . SER A 1 117 ? 30.606 18.800 -7.126 1.00 92.81 117 SER A N 1
ATOM 925 C CA . SER A 1 117 ? 31.561 19.688 -6.444 1.00 92.81 117 SER A CA 1
ATOM 926 C C . SER A 1 117 ? 32.514 20.393 -7.415 1.00 92.81 117 SER A C 1
ATOM 928 O O . SER A 1 117 ? 33.477 21.030 -6.985 1.00 92.81 117 SER A O 1
ATOM 930 N N . TRP A 1 118 ? 32.214 20.361 -8.719 1.00 94.81 118 TRP A N 1
ATOM 931 C CA . TRP A 1 118 ? 33.145 20.768 -9.775 1.00 94.81 118 TRP A CA 1
ATOM 932 C C . TRP A 1 118 ? 33.547 22.243 -9.731 1.00 94.81 118 TRP A C 1
ATOM 934 O O . TRP A 1 118 ? 34.633 22.604 -10.176 1.00 94.81 118 TRP A O 1
ATOM 944 N N . LYS A 1 119 ? 32.733 23.109 -9.109 1.00 94.56 119 LYS A N 1
ATOM 945 C CA . LYS A 1 119 ? 33.098 24.519 -8.870 1.00 94.56 119 LYS A CA 1
ATOM 946 C C . LYS A 1 119 ? 34.410 24.683 -8.094 1.00 94.56 119 LYS A C 1
ATOM 948 O O . LYS A 1 119 ? 35.024 25.744 -8.157 1.00 94.56 119 LYS A O 1
ATOM 953 N N . SER A 1 120 ? 34.787 23.664 -7.326 1.00 94.94 120 SER A N 1
ATOM 954 C CA . SER A 1 120 ? 35.975 23.651 -6.480 1.00 94.94 120 SER A CA 1
ATOM 955 C C . SER A 1 120 ? 37.187 23.013 -7.162 1.00 94.94 120 SER A C 1
ATOM 957 O O . SER A 1 120 ? 38.208 22.874 -6.499 1.00 94.94 120 SER A O 1
ATOM 959 N N . TYR A 1 121 ? 37.095 22.646 -8.450 1.00 95.31 121 TYR A N 1
ATOM 960 C CA . TYR A 1 121 ? 38.187 22.017 -9.200 1.00 95.31 121 TYR A CA 1
ATOM 961 C C . TYR A 1 121 ? 39.522 22.740 -8.973 1.00 95.31 121 TYR A C 1
ATOM 963 O O . TYR A 1 121 ? 39.636 23.952 -9.189 1.00 95.31 121 TYR A O 1
ATOM 971 N N . SER A 1 122 ? 40.530 21.987 -8.530 1.00 94.62 122 SER A N 1
ATOM 972 C CA . SER A 1 122 ? 41.763 22.540 -7.958 1.00 94.62 122 SER A CA 1
ATOM 973 C C . SER A 1 122 ? 42.990 22.421 -8.871 1.00 94.62 122 SER A C 1
ATOM 975 O O . SER A 1 122 ? 44.080 22.871 -8.515 1.00 94.62 122 SER A O 1
ATOM 977 N N . GLY A 1 123 ? 42.810 21.889 -10.086 1.00 91.94 123 GLY A N 1
ATOM 978 C CA . GLY A 1 123 ? 43.876 21.724 -11.082 1.00 91.94 123 GLY A CA 1
ATOM 979 C C . GLY A 1 123 ? 44.532 20.338 -11.101 1.00 91.94 123 GLY A C 1
ATOM 980 O O . GLY A 1 123 ? 45.558 20.165 -11.761 1.00 91.94 123 GLY A O 1
ATOM 981 N N . GLY A 1 124 ? 43.969 19.363 -10.387 1.00 90.50 124 GLY A N 1
ATOM 982 C CA . GLY A 1 124 ? 44.398 17.967 -10.349 1.00 90.50 124 GLY A CA 1
ATOM 983 C C . GLY A 1 124 ? 44.002 17.149 -11.583 1.00 90.50 124 GLY A C 1
ATOM 984 O O . GLY A 1 124 ? 43.541 17.673 -12.605 1.00 90.50 124 GLY A O 1
ATOM 985 N N . THR A 1 125 ? 44.210 15.832 -11.491 1.00 94.38 125 THR A N 1
ATOM 986 C CA . THR A 1 125 ? 44.049 14.897 -12.613 1.00 94.38 125 THR A CA 1
ATOM 987 C C . THR A 1 125 ? 42.575 14.650 -12.912 1.00 94.38 125 THR A C 1
ATOM 989 O O . THR A 1 125 ? 41.864 14.106 -12.076 1.00 94.38 125 THR A O 1
ATOM 992 N N . ILE A 1 126 ? 42.126 14.983 -14.123 1.00 95.38 126 ILE A N 1
ATOM 993 C CA . ILE A 1 126 ? 40.735 14.770 -14.544 1.00 95.38 126 ILE A CA 1
ATOM 994 C C . ILE A 1 126 ? 40.539 13.343 -15.079 1.00 95.38 126 ILE A C 1
ATOM 996 O O . ILE A 1 126 ? 41.331 12.865 -15.902 1.00 95.38 126 ILE A O 1
ATOM 1000 N N . ARG A 1 127 ? 39.465 12.681 -14.640 1.00 94.88 127 ARG A N 1
ATOM 1001 C CA . ARG A 1 127 ? 38.959 11.396 -15.146 1.00 94.88 127 ARG A CA 1
ATOM 1002 C C . ARG A 1 127 ? 37.438 11.427 -15.279 1.00 94.88 127 ARG A C 1
ATOM 1004 O O . ARG A 1 127 ? 36.777 12.242 -14.647 1.00 94.88 127 ARG A O 1
ATOM 1011 N N . TRP A 1 128 ? 36.907 10.521 -16.090 1.00 94.94 128 TRP A N 1
ATOM 1012 C CA . TRP A 1 128 ? 35.480 10.213 -16.142 1.00 94.94 128 TRP A CA 1
ATOM 1013 C C . TRP A 1 128 ? 35.261 8.874 -15.454 1.00 94.94 128 TRP A C 1
ATOM 1015 O O . TRP A 1 128 ? 35.866 7.894 -15.885 1.00 94.94 128 TRP A O 1
ATOM 1025 N N . LEU A 1 129 ? 34.449 8.856 -14.400 1.00 94.56 129 LEU A N 1
ATOM 1026 C CA . LEU A 1 129 ? 34.169 7.680 -13.581 1.00 94.56 129 LEU A CA 1
ATOM 1027 C C . LEU A 1 129 ? 32.828 7.067 -13.983 1.00 94.56 129 LEU A C 1
ATOM 1029 O O . LEU A 1 129 ? 31.873 7.817 -14.171 1.00 94.56 129 LEU A O 1
ATOM 1033 N N . GLY A 1 130 ? 32.737 5.749 -14.133 1.00 94.06 130 GLY A N 1
ATOM 1034 C CA . GLY A 1 130 ? 31.494 5.041 -14.460 1.00 94.06 130 GLY A CA 1
ATOM 1035 C C . GLY A 1 130 ? 31.690 3.540 -14.681 1.00 94.06 130 GLY A C 1
ATOM 1036 O O . GLY A 1 130 ? 32.780 3.005 -14.480 1.00 94.06 130 GLY A O 1
ATOM 1037 N N . ALA A 1 131 ? 30.651 2.845 -15.155 1.00 94.31 131 ALA A N 1
ATOM 1038 C CA . ALA A 1 131 ? 30.708 1.396 -15.400 1.00 94.31 131 ALA A CA 1
ATOM 1039 C C . ALA A 1 131 ? 31.830 0.986 -16.375 1.00 94.31 131 ALA A C 1
ATOM 1041 O O . ALA A 1 131 ? 32.374 -0.115 -16.266 1.00 94.31 131 ALA A O 1
ATOM 1042 N N . LYS A 1 132 ? 32.243 1.880 -17.289 1.00 94.69 132 LYS A N 1
ATOM 1043 C CA . LYS A 1 132 ? 33.398 1.634 -18.168 1.00 94.69 132 LYS A CA 1
ATOM 1044 C C . LYS A 1 132 ? 34.680 1.300 -17.396 1.00 94.69 132 LYS A C 1
ATOM 1046 O O . LYS A 1 132 ? 35.421 0.432 -17.841 1.00 94.69 132 LYS A O 1
ATOM 1051 N N . ASP A 1 133 ? 34.914 1.904 -16.229 1.00 94.38 133 ASP A N 1
ATOM 1052 C CA . ASP A 1 133 ? 36.153 1.718 -15.458 1.00 94.38 133 ASP A CA 1
ATOM 1053 C C . ASP A 1 133 ? 36.277 0.278 -14.960 1.00 94.38 133 ASP A C 1
ATOM 1055 O O . ASP A 1 133 ? 37.369 -0.296 -14.919 1.00 94.38 133 ASP A O 1
ATOM 1059 N N . PHE A 1 134 ? 35.130 -0.316 -14.610 1.00 95.06 134 PHE A N 1
ATOM 1060 C CA . PHE A 1 134 ? 35.031 -1.705 -14.197 1.00 95.06 134 PHE A CA 1
ATOM 1061 C C . PHE A 1 134 ? 35.425 -2.642 -15.336 1.00 95.06 134 PHE A C 1
ATOM 1063 O O . PHE A 1 134 ? 36.305 -3.486 -15.154 1.00 95.06 134 PHE A O 1
ATOM 1070 N N . PHE A 1 135 ? 34.810 -2.475 -16.509 1.00 95.88 135 PHE A N 1
ATOM 1071 C CA . PHE A 1 135 ? 35.030 -3.357 -17.656 1.00 95.88 135 PHE A CA 1
ATOM 1072 C C . PHE A 1 135 ? 36.416 -3.169 -18.298 1.00 95.88 135 PHE A C 1
ATOM 1074 O O . PHE A 1 135 ? 37.050 -4.162 -18.670 1.00 95.88 135 PHE A O 1
ATOM 1081 N N . ASP A 1 136 ? 36.917 -1.933 -18.383 1.00 93.81 136 ASP A N 1
ATOM 1082 C CA . ASP A 1 136 ? 38.226 -1.621 -18.976 1.00 93.81 136 ASP A CA 1
ATOM 1083 C C . ASP A 1 136 ? 39.413 -1.870 -18.034 1.00 93.81 136 ASP A C 1
ATOM 1085 O O . ASP A 1 136 ? 40.555 -1.909 -18.493 1.00 93.81 136 ASP A O 1
ATOM 1089 N N . ASP A 1 137 ? 39.169 -2.116 -16.741 1.00 93.00 137 ASP A N 1
ATOM 1090 C CA . ASP A 1 137 ? 40.223 -2.314 -15.736 1.00 93.00 137 ASP A CA 1
ATOM 1091 C C . ASP A 1 137 ? 41.225 -1.138 -15.695 1.00 93.00 137 ASP A C 1
ATOM 1093 O O . ASP A 1 137 ? 42.451 -1.330 -15.664 1.00 93.00 137 ASP A O 1
ATOM 1097 N N . GLU A 1 138 ? 40.690 0.092 -15.714 1.00 91.31 138 GLU A N 1
ATOM 1098 C CA . GLU A 1 138 ? 41.492 1.320 -15.689 1.00 91.31 138 GLU A CA 1
ATOM 1099 C C . GLU A 1 138 ? 42.322 1.395 -14.395 1.00 91.31 138 GLU A C 1
ATOM 1101 O O . GLU A 1 138 ? 41.844 1.135 -13.291 1.00 91.31 138 GLU A O 1
ATOM 1106 N N . GLU A 1 139 ? 43.605 1.744 -14.525 1.00 91.00 139 GLU A N 1
ATOM 1107 C CA . GLU A 1 139 ? 44.586 1.570 -13.446 1.00 91.00 139 GLU A CA 1
ATOM 1108 C C . GLU A 1 139 ? 44.226 2.338 -12.165 1.00 91.00 139 GLU A C 1
ATOM 1110 O O . GLU A 1 139 ? 44.326 1.789 -11.070 1.00 91.00 139 GLU A O 1
ATOM 1115 N N . PHE A 1 140 ? 43.717 3.564 -12.305 1.00 91.00 140 PHE A N 1
ATOM 1116 C CA . PHE A 1 140 ? 43.343 4.423 -11.182 1.00 91.00 140 PHE A CA 1
ATOM 1117 C C . PHE A 1 140 ? 42.106 3.914 -10.425 1.00 91.00 140 PHE A C 1
ATOM 1119 O O . PHE A 1 140 ? 41.894 4.321 -9.284 1.00 91.00 140 PHE A O 1
ATOM 1126 N N . ALA A 1 141 ? 41.296 3.052 -11.050 1.00 92.25 141 ALA A N 1
ATOM 1127 C CA . ALA A 1 141 ? 40.082 2.492 -10.465 1.00 92.25 141 ALA A CA 1
ATOM 1128 C C . ALA A 1 141 ? 40.345 1.184 -9.693 1.00 92.25 141 ALA A C 1
ATOM 1130 O O . ALA A 1 141 ? 39.465 0.674 -8.994 1.00 92.25 141 ALA A O 1
ATOM 1131 N N . ARG A 1 142 ? 41.560 0.623 -9.787 1.00 91.06 142 ARG A N 1
ATOM 1132 C CA . ARG A 1 142 ? 41.933 -0.600 -9.064 1.00 91.06 142 ARG A CA 1
ATOM 1133 C C . ARG A 1 142 ? 41.963 -0.370 -7.543 1.00 91.06 142 ARG A C 1
ATOM 1135 O O . ARG A 1 142 ? 42.376 0.698 -7.099 1.00 91.06 142 ARG A O 1
ATOM 1142 N N . PRO A 1 143 ? 41.579 -1.380 -6.736 1.00 89.31 143 PRO A N 1
ATOM 1143 C CA . PRO A 1 143 ? 41.227 -2.737 -7.155 1.00 89.31 143 PRO A CA 1
ATOM 1144 C C . PRO A 1 143 ? 39.767 -2.908 -7.601 1.00 89.31 143 PRO A C 1
ATOM 1146 O O . PRO A 1 143 ? 39.423 -4.011 -8.004 1.00 89.31 143 PRO A O 1
ATOM 1149 N N . TYR A 1 144 ? 38.912 -1.881 -7.535 1.00 91.88 144 TYR A N 1
ATOM 1150 C CA . TYR A 1 144 ? 37.455 -1.974 -7.745 1.00 91.88 144 TYR A CA 1
ATOM 1151 C C . TYR A 1 144 ? 37.040 -2.006 -9.221 1.00 91.88 144 TYR A C 1
ATOM 1153 O O . TYR A 1 144 ? 36.144 -1.285 -9.662 1.00 91.88 144 TYR A O 1
ATOM 1161 N N . THR A 1 145 ? 37.694 -2.881 -9.975 1.00 93.75 145 THR A N 1
ATOM 1162 C CA . THR A 1 145 ? 37.428 -3.172 -11.382 1.00 93.75 145 THR A CA 1
ATOM 1163 C C . THR A 1 145 ? 37.066 -4.647 -11.553 1.00 93.75 145 THR A C 1
ATOM 1165 O O . THR A 1 145 ? 37.050 -5.415 -10.587 1.00 93.75 145 THR A O 1
ATOM 1168 N N . ARG A 1 146 ? 36.861 -5.101 -12.793 1.00 94.00 146 ARG A N 1
ATOM 1169 C CA . ARG A 1 146 ? 36.596 -6.516 -13.094 1.00 94.00 146 ARG A CA 1
ATOM 1170 C C . ARG A 1 146 ? 37.682 -7.488 -12.612 1.00 94.00 146 ARG A C 1
ATOM 1172 O O . ARG A 1 146 ? 37.439 -8.689 -12.572 1.00 94.00 146 ARG A O 1
ATOM 1179 N N . THR A 1 147 ? 38.880 -7.003 -12.268 1.00 93.62 147 THR A N 1
ATOM 1180 C CA . THR A 1 147 ? 39.972 -7.836 -11.736 1.00 93.62 147 THR A CA 1
ATOM 1181 C C . THR A 1 147 ? 39.954 -7.976 -10.211 1.00 93.62 147 THR A C 1
ATOM 1183 O O . THR A 1 147 ? 40.794 -8.692 -9.659 1.00 93.62 147 THR A O 1
ATOM 1186 N N . HIS A 1 148 ? 38.993 -7.349 -9.520 1.00 94.12 148 HIS A N 1
ATOM 1187 C CA . HIS A 1 148 ? 38.833 -7.488 -8.076 1.00 94.12 148 HIS A CA 1
ATOM 1188 C C . HIS A 1 148 ? 38.611 -8.968 -7.689 1.00 94.12 148 HIS A C 1
ATOM 1190 O O . HIS A 1 148 ? 37.792 -9.648 -8.303 1.00 94.12 148 HIS A O 1
ATOM 1196 N N . PRO A 1 149 ? 39.266 -9.498 -6.637 1.00 93.69 149 PRO A N 1
ATOM 1197 C CA . PRO A 1 149 ? 39.125 -10.911 -6.258 1.00 93.69 149 PRO A CA 1
ATOM 1198 C C . PRO A 1 149 ? 37.730 -11.285 -5.724 1.00 93.69 149 PRO A C 1
ATOM 1200 O O . PRO A 1 149 ? 37.350 -12.451 -5.769 1.00 93.69 149 PRO A O 1
ATOM 1203 N N . ARG A 1 150 ? 36.995 -10.306 -5.182 1.00 94.62 150 ARG A N 1
ATOM 1204 C CA . ARG A 1 150 ? 35.626 -10.450 -4.643 1.00 94.62 150 ARG A CA 1
ATOM 1205 C C . ARG A 1 150 ? 34.532 -9.881 -5.559 1.00 94.62 150 ARG A C 1
ATOM 1207 O O . ARG A 1 150 ? 33.649 -10.617 -5.965 1.00 94.62 150 ARG A O 1
ATOM 1214 N N . TYR A 1 151 ? 34.629 -8.600 -5.910 1.00 93.50 151 TYR A N 1
ATOM 1215 C CA . TYR A 1 151 ? 33.699 -7.872 -6.782 1.00 93.50 151 TYR A CA 1
ATOM 1216 C C . TYR A 1 151 ? 34.135 -7.855 -8.261 1.00 93.50 151 TYR A C 1
ATOM 1218 O O . TYR A 1 151 ? 34.033 -6.824 -8.911 1.00 93.50 151 TYR A O 1
ATOM 1226 N N . GLY A 1 152 ? 34.741 -8.933 -8.766 1.00 94.19 152 GLY A N 1
ATOM 1227 C CA . GLY A 1 152 ? 35.259 -9.003 -10.140 1.00 94.19 152 GLY A CA 1
ATOM 1228 C C . GLY A 1 152 ? 34.225 -9.495 -11.155 1.00 94.19 152 GLY A C 1
ATOM 1229 O O . GLY A 1 152 ? 33.124 -9.895 -10.788 1.00 94.19 152 GLY A O 1
ATOM 1230 N N . GLY A 1 153 ? 34.597 -9.514 -12.436 1.00 94.38 153 GLY A N 1
ATOM 1231 C CA . GLY A 1 153 ? 33.720 -9.974 -13.514 1.00 94.38 153 GLY A CA 1
ATOM 1232 C C . GLY A 1 153 ? 34.438 -10.185 -14.852 1.00 94.38 153 GLY A C 1
ATOM 1233 O O . GLY A 1 153 ? 35.659 -10.016 -14.954 1.00 94.38 153 GLY A O 1
ATOM 1234 N N . PRO A 1 154 ? 33.707 -10.591 -15.901 1.00 95.56 154 PRO A N 1
ATOM 1235 C CA . PRO A 1 154 ? 34.255 -10.710 -17.246 1.00 95.56 154 PRO A CA 1
ATOM 1236 C C . PRO A 1 154 ? 34.505 -9.336 -17.894 1.00 95.56 154 PRO A C 1
ATOM 1238 O O . PRO A 1 154 ? 34.038 -8.298 -17.431 1.00 95.56 154 PRO A O 1
ATOM 1241 N N . ALA A 1 155 ? 35.275 -9.328 -18.985 1.00 95.50 155 ALA A N 1
ATOM 1242 C CA . ALA A 1 155 ? 35.429 -8.144 -19.832 1.00 95.50 155 ALA A CA 1
ATOM 1243 C C . ALA A 1 155 ? 34.230 -8.004 -20.785 1.00 95.50 155 ALA A C 1
ATOM 1245 O O . ALA A 1 155 ? 33.713 -9.014 -21.264 1.00 95.50 155 ALA A O 1
ATOM 1246 N N . MET A 1 156 ? 33.839 -6.765 -21.096 1.00 97.00 156 MET A N 1
ATOM 1247 C CA . MET A 1 156 ? 32.779 -6.469 -22.065 1.00 97.00 156 MET A CA 1
ATOM 1248 C C . MET A 1 156 ? 33.181 -6.920 -23.476 1.00 97.00 156 MET A C 1
ATOM 1250 O O . MET A 1 156 ? 34.341 -6.789 -23.886 1.00 97.00 156 MET A O 1
ATOM 1254 N N . THR A 1 157 ? 32.208 -7.401 -24.249 1.00 97.94 157 THR A N 1
ATOM 1255 C CA . THR A 1 157 ? 32.392 -7.724 -25.670 1.00 97.94 157 THR A CA 1
ATOM 1256 C C . THR A 1 157 ? 31.278 -7.132 -26.521 1.00 97.94 157 THR A C 1
ATOM 1258 O O . THR A 1 157 ? 30.181 -6.856 -26.033 1.00 97.94 157 THR A O 1
ATOM 1261 N N . TYR A 1 158 ? 31.564 -6.963 -27.807 1.00 98.00 158 TYR A N 1
ATOM 1262 C CA . TYR A 1 158 ? 30.539 -6.849 -28.836 1.00 98.00 158 TYR A CA 1
ATOM 1263 C C . TYR A 1 158 ? 29.885 -8.221 -29.085 1.00 98.00 158 TYR A C 1
ATOM 1265 O O . TYR A 1 158 ? 30.483 -9.250 -28.756 1.00 98.00 158 TYR A O 1
ATOM 1273 N N . PRO A 1 159 ? 28.701 -8.277 -29.724 1.00 97.06 159 PRO A N 1
ATOM 1274 C CA . PRO A 1 159 ? 28.005 -9.540 -29.997 1.00 97.06 159 PRO A CA 1
ATOM 1275 C C . PRO A 1 159 ? 28.804 -10.584 -30.792 1.00 97.06 159 PRO A C 1
ATOM 1277 O O . PRO A 1 159 ? 28.496 -11.771 -30.735 1.00 97.06 159 PRO A O 1
ATOM 1280 N N . ASP A 1 160 ? 29.827 -10.165 -31.540 1.00 95.44 160 ASP A N 1
ATOM 1281 C CA . ASP A 1 160 ? 30.717 -11.054 -32.296 1.00 95.44 160 ASP A CA 1
ATOM 1282 C C . ASP A 1 160 ? 31.877 -11.639 -31.459 1.00 95.44 160 ASP A C 1
ATOM 1284 O O . ASP A 1 160 ? 32.695 -12.403 -31.975 1.00 95.44 160 ASP A O 1
ATOM 1288 N N . GLY A 1 161 ? 31.947 -11.295 -30.168 1.00 96.31 161 GLY A N 1
ATOM 1289 C CA . GLY A 1 161 ? 32.989 -11.715 -29.233 1.00 96.31 161 GLY A CA 1
ATOM 1290 C C . GLY A 1 161 ? 34.231 -10.820 -29.218 1.00 96.31 161 GLY A C 1
ATOM 1291 O O . GLY A 1 161 ? 35.161 -11.085 -28.450 1.00 96.31 161 GLY A O 1
ATOM 1292 N N . THR A 1 162 ? 34.278 -9.759 -30.027 1.00 97.19 162 THR A N 1
ATOM 1293 C CA . THR A 1 162 ? 35.369 -8.779 -29.987 1.00 97.19 162 THR A CA 1
ATOM 1294 C C . THR A 1 162 ? 35.363 -8.051 -28.645 1.00 97.19 162 THR A C 1
ATOM 1296 O O . THR A 1 162 ? 34.326 -7.562 -28.206 1.00 97.19 162 THR A O 1
ATOM 1299 N N . LEU A 1 163 ? 36.524 -7.946 -27.991 1.00 97.00 163 LEU A N 1
ATOM 1300 C CA . LEU A 1 163 ? 36.654 -7.196 -26.739 1.00 97.00 163 LEU A CA 1
ATOM 1301 C C . LEU A 1 163 ? 36.321 -5.716 -26.959 1.00 97.00 163 LEU A C 1
ATOM 1303 O O . LEU A 1 163 ? 36.935 -5.047 -27.794 1.00 97.00 163 LEU A O 1
ATOM 1307 N N . ALA A 1 164 ? 35.380 -5.207 -26.171 1.00 96.88 164 ALA A N 1
ATOM 1308 C CA . ALA A 1 164 ? 35.009 -3.802 -26.151 1.00 96.88 164 ALA A CA 1
ATOM 1309 C C . ALA A 1 164 ? 35.896 -3.086 -25.129 1.00 96.88 164 ALA A C 1
ATOM 1311 O O . ALA A 1 164 ? 35.567 -3.040 -23.948 1.00 96.88 164 ALA A O 1
ATOM 1312 N N . THR A 1 165 ? 37.058 -2.595 -25.573 1.00 95.31 165 THR A N 1
ATOM 1313 C CA . THR A 1 165 ? 38.014 -1.922 -24.685 1.00 95.31 165 THR A CA 1
ATOM 1314 C C . THR A 1 165 ? 38.617 -0.662 -25.284 1.00 95.31 165 THR A C 1
ATOM 1316 O O . THR A 1 165 ? 38.901 -0.610 -26.485 1.00 95.31 165 THR A O 1
ATOM 1319 N N . GLY A 1 166 ? 38.829 0.350 -24.444 1.00 95.12 166 GLY A N 1
ATOM 1320 C CA . GLY A 1 166 ? 39.389 1.637 -24.840 1.00 95.12 166 GLY A CA 1
ATOM 1321 C C . GLY A 1 166 ? 38.371 2.549 -25.528 1.00 95.12 166 GLY A C 1
ATOM 1322 O O . GLY A 1 166 ? 37.166 2.467 -25.295 1.00 95.12 166 GLY A O 1
ATOM 1323 N N . TYR A 1 167 ? 38.865 3.450 -26.379 1.00 95.94 167 TYR A N 1
ATOM 1324 C CA . TYR A 1 167 ? 38.078 4.557 -26.926 1.00 95.94 167 TYR A CA 1
ATOM 1325 C C . TYR A 1 167 ? 38.162 4.605 -28.455 1.00 95.94 167 TYR A C 1
ATOM 1327 O O . TYR A 1 167 ? 39.228 4.370 -29.030 1.00 95.94 167 TYR A O 1
ATOM 1335 N N . ASP A 1 168 ? 37.053 4.934 -29.114 1.00 94.00 168 ASP A N 1
ATOM 1336 C CA . ASP A 1 168 ? 36.978 5.243 -30.544 1.00 94.00 168 ASP A CA 1
ATOM 1337 C C . ASP A 1 168 ? 36.924 6.760 -30.776 1.00 94.00 168 ASP A C 1
ATOM 1339 O O . ASP A 1 168 ? 35.946 7.329 -31.243 1.00 94.00 168 ASP A O 1
ATOM 1343 N N . GLY A 1 169 ? 37.984 7.443 -30.345 1.00 94.19 169 GLY A N 1
ATOM 1344 C CA . GLY A 1 169 ? 38.063 8.901 -30.305 1.00 94.19 169 GLY A CA 1
ATOM 1345 C C . GLY A 1 169 ? 38.868 9.383 -29.095 1.00 94.19 169 GLY A C 1
ATOM 1346 O O . GLY A 1 169 ? 39.548 8.584 -28.442 1.00 94.19 169 GLY A O 1
ATOM 1347 N N . PRO A 1 170 ? 38.844 10.690 -28.781 1.00 92.62 170 PRO A N 1
ATOM 1348 C CA . PRO A 1 170 ? 39.479 11.214 -27.577 1.00 92.62 170 PRO A CA 1
ATOM 1349 C C . PRO A 1 170 ? 38.906 10.577 -26.302 1.00 92.62 170 PRO A C 1
ATOM 1351 O O . PRO A 1 170 ? 37.704 10.642 -26.062 1.00 92.62 170 PRO A O 1
ATOM 1354 N N . HIS A 1 171 ? 39.783 10.042 -25.447 1.00 89.12 171 HIS A N 1
ATOM 1355 C CA . HIS A 1 171 ? 39.425 9.457 -24.143 1.00 89.12 171 HIS A CA 1
ATOM 1356 C C . HIS A 1 171 ? 38.931 10.487 -23.110 1.00 89.12 171 HIS A C 1
ATOM 1358 O O . HIS A 1 171 ? 38.496 10.131 -22.021 1.00 89.12 171 HIS A O 1
ATOM 1364 N N . THR A 1 172 ? 39.023 11.778 -23.432 1.00 90.44 172 THR A N 1
ATOM 1365 C CA . THR A 1 172 ? 38.474 12.876 -22.626 1.00 90.44 172 THR A CA 1
ATOM 1366 C C . THR A 1 172 ? 36.966 13.049 -22.804 1.00 90.44 172 THR A C 1
ATOM 1368 O O . THR A 1 172 ? 36.370 13.829 -22.070 1.00 90.44 172 THR A O 1
ATOM 1371 N N . ASP A 1 173 ? 36.368 12.361 -23.779 1.00 94.31 173 ASP A N 1
ATOM 1372 C CA . ASP A 1 173 ? 34.927 12.325 -24.007 1.00 94.31 173 ASP A CA 1
ATOM 1373 C C . ASP A 1 173 ? 34.424 10.882 -23.801 1.00 94.31 173 ASP A C 1
ATOM 1375 O O . ASP A 1 173 ? 34.773 9.992 -24.587 1.00 94.31 173 ASP A O 1
ATOM 1379 N N . PRO A 1 174 ? 33.630 10.619 -22.746 1.00 94.38 174 PRO A N 1
ATOM 1380 C CA . PRO A 1 174 ? 33.180 9.278 -22.394 1.00 94.38 174 PRO A CA 1
ATOM 1381 C C . PRO A 1 174 ? 32.259 8.661 -23.454 1.00 94.38 174 PRO A C 1
ATOM 1383 O O . PRO A 1 174 ? 32.127 7.438 -23.484 1.00 94.38 174 PRO A O 1
ATOM 1386 N N . ARG A 1 175 ? 31.671 9.461 -24.359 1.00 94.81 175 ARG A N 1
ATOM 1387 C CA . ARG A 1 175 ? 30.833 8.960 -25.464 1.00 94.81 175 ARG A CA 1
ATOM 1388 C C . ARG A 1 175 ? 31.618 8.114 -26.465 1.00 94.81 175 ARG A C 1
ATOM 1390 O O . ARG A 1 175 ? 31.028 7.296 -27.157 1.00 94.81 175 ARG A O 1
ATOM 1397 N N . ASN A 1 176 ? 32.942 8.264 -26.500 1.00 96.25 176 ASN A N 1
ATOM 1398 C CA . ASN A 1 176 ? 33.819 7.458 -27.348 1.00 96.25 176 ASN A CA 1
ATOM 1399 C C . ASN A 1 176 ? 34.200 6.111 -26.712 1.00 96.25 176 ASN A C 1
ATOM 1401 O O . ASN A 1 176 ? 34.991 5.378 -27.300 1.00 96.25 176 ASN A O 1
ATOM 1405 N N . SER A 1 177 ? 33.731 5.783 -25.502 1.00 97.12 177 SER A N 1
ATOM 1406 C CA . SER A 1 177 ? 34.059 4.504 -24.862 1.00 97.12 177 SER A CA 1
ATOM 1407 C C . SER A 1 177 ? 33.475 3.334 -25.653 1.00 97.12 177 SER A C 1
ATOM 1409 O O . SER A 1 177 ? 32.267 3.265 -25.880 1.00 97.12 177 SER A O 1
ATOM 1411 N N . ARG A 1 178 ? 34.328 2.364 -26.003 1.00 97.75 178 ARG A N 1
ATOM 1412 C CA . ARG A 1 178 ? 33.898 1.128 -26.675 1.00 97.75 178 ARG A CA 1
ATOM 1413 C C . ARG A 1 178 ? 33.019 0.260 -25.775 1.00 97.75 178 ARG A C 1
ATOM 1415 O O . ARG A 1 178 ? 32.176 -0.466 -26.286 1.00 97.75 178 ARG A O 1
ATOM 1422 N N . VAL A 1 179 ? 33.168 0.365 -24.450 1.00 97.12 179 VAL A N 1
ATOM 1423 C CA . VAL A 1 179 ? 32.289 -0.317 -23.485 1.00 97.12 179 VAL A CA 1
ATOM 1424 C C . VAL A 1 179 ? 30.852 0.186 -23.622 1.00 97.12 179 VAL A C 1
ATOM 1426 O O . VAL A 1 179 ? 29.942 -0.625 -23.771 1.00 97.12 179 VAL A O 1
ATOM 1429 N N . TYR A 1 180 ? 30.644 1.507 -23.615 1.00 97.19 180 TYR A N 1
ATOM 1430 C CA . TYR A 1 180 ? 29.304 2.076 -23.784 1.00 97.19 180 TYR A CA 1
ATOM 1431 C C . TYR A 1 180 ? 28.767 1.859 -25.201 1.00 97.19 180 TYR A C 1
ATOM 1433 O O . TYR A 1 180 ? 27.613 1.471 -25.346 1.00 97.19 180 TYR A O 1
ATOM 1441 N N . ASP A 1 181 ? 29.596 2.002 -26.238 1.00 97.56 181 ASP A N 1
ATOM 1442 C CA . ASP A 1 181 ? 29.200 1.686 -27.619 1.00 97.56 181 ASP A CA 1
ATOM 1443 C C . ASP A 1 181 ? 28.693 0.240 -27.781 1.00 97.56 181 ASP A C 1
ATOM 1445 O O . ASP A 1 181 ? 27.695 0.013 -28.465 1.00 97.56 181 ASP A O 1
ATOM 1449 N N . ALA A 1 182 ? 29.327 -0.732 -27.117 1.00 97.56 182 ALA A N 1
ATOM 1450 C CA . ALA A 1 182 ? 28.901 -2.128 -27.169 1.00 97.56 182 ALA A CA 1
ATOM 1451 C C . ALA A 1 182 ? 27.642 -2.412 -26.331 1.00 97.56 182 ALA A C 1
ATOM 1453 O O . ALA A 1 182 ? 26.817 -3.230 -26.732 1.00 97.56 182 ALA A O 1
ATOM 1454 N N . ALA A 1 183 ? 27.505 -1.790 -25.156 1.00 95.81 183 ALA A N 1
ATOM 1455 C CA . ALA A 1 183 ? 26.555 -2.219 -24.123 1.00 95.81 183 ALA A CA 1
ATOM 1456 C C . ALA A 1 183 ? 25.291 -1.355 -23.992 1.00 95.81 183 ALA A C 1
ATOM 1458 O O . ALA A 1 183 ? 24.354 -1.748 -23.288 1.00 95.81 183 ALA A O 1
ATOM 1459 N N . CYS A 1 184 ? 25.263 -0.178 -24.615 1.00 96.38 184 CYS A N 1
ATOM 1460 C CA . CYS A 1 184 ? 24.184 0.791 -24.459 1.00 96.38 184 CYS A CA 1
ATOM 1461 C C . CYS A 1 184 ? 23.234 0.831 -25.660 1.00 96.38 184 CYS A C 1
ATOM 1463 O O . CYS A 1 184 ? 23.558 0.479 -26.795 1.00 96.38 184 CYS A O 1
ATOM 1465 N N . SER A 1 185 ? 22.020 1.277 -25.368 1.00 95.50 185 SER A N 1
ATOM 1466 C CA . SER A 1 185 ? 20.942 1.497 -26.312 1.00 95.50 185 SER A CA 1
ATOM 1467 C C . SER A 1 185 ? 21.307 2.581 -27.326 1.00 95.50 185 SER A C 1
ATOM 1469 O O . SER A 1 185 ? 21.901 3.607 -26.986 1.00 95.50 185 SER A O 1
ATOM 1471 N N . LYS A 1 186 ? 20.910 2.365 -28.584 1.00 96.44 186 LYS A N 1
ATOM 1472 C CA . LYS A 1 186 ? 21.141 3.293 -29.699 1.00 96.44 186 LYS A CA 1
ATOM 1473 C C . LYS A 1 186 ? 19.825 3.695 -30.359 1.00 96.44 186 LYS A C 1
ATOM 1475 O O . LYS A 1 186 ? 18.813 2.993 -30.252 1.00 96.44 186 LYS A O 1
ATOM 1480 N N . ASN A 1 187 ? 19.835 4.824 -31.055 1.00 96.38 187 ASN A N 1
ATOM 1481 C CA . ASN A 1 187 ? 18.749 5.200 -31.952 1.00 96.38 187 ASN A CA 1
ATOM 1482 C C . ASN A 1 187 ? 18.794 4.375 -33.256 1.00 96.38 187 ASN A C 1
ATOM 1484 O O . ASN A 1 187 ? 19.727 3.609 -33.507 1.00 96.38 187 ASN A O 1
ATOM 1488 N N . VAL A 1 188 ? 17.792 4.540 -34.122 1.00 97.38 188 VAL A N 1
ATOM 1489 C CA . VAL A 1 188 ? 17.720 3.824 -35.410 1.00 97.38 188 VAL A CA 1
ATOM 1490 C C . VAL A 1 188 ? 18.869 4.176 -36.374 1.00 97.38 188 VAL A C 1
ATOM 1492 O O . VAL A 1 188 ? 19.090 3.467 -37.352 1.00 97.38 188 VAL A O 1
ATOM 1495 N N . LEU A 1 189 ? 19.606 5.265 -36.131 1.00 96.75 189 LEU A N 1
ATOM 1496 C CA . LEU A 1 189 ? 20.789 5.654 -36.906 1.00 96.75 189 LEU A CA 1
ATOM 1497 C C . LEU A 1 189 ? 22.076 4.982 -36.396 1.00 96.75 189 LEU A C 1
ATOM 1499 O O . LEU A 1 189 ? 23.098 5.066 -37.071 1.00 96.75 189 LEU A O 1
ATOM 1503 N N . GLY A 1 190 ? 22.019 4.281 -35.257 1.00 95.25 190 GLY A N 1
ATOM 1504 C CA . GLY A 1 190 ? 23.175 3.646 -34.623 1.00 95.25 190 GLY A CA 1
ATOM 1505 C C . GLY A 1 190 ? 23.955 4.570 -33.684 1.00 95.25 190 GLY A C 1
ATOM 1506 O O . GLY A 1 190 ? 25.084 4.250 -33.329 1.00 95.25 190 GLY A O 1
ATOM 1507 N N . GLU A 1 191 ? 23.378 5.697 -33.270 1.00 95.00 191 GLU A N 1
ATOM 1508 C CA . GLU A 1 191 ? 24.007 6.642 -32.340 1.00 95.00 191 GLU A CA 1
ATOM 1509 C C . GLU A 1 191 ? 23.582 6.329 -30.900 1.00 95.00 191 GLU A C 1
ATOM 1511 O O . GLU A 1 191 ? 22.429 5.961 -30.658 1.00 95.00 191 GLU A O 1
ATOM 1516 N N . LEU A 1 192 ? 24.499 6.484 -29.939 1.00 94.81 192 LEU A N 1
ATOM 1517 C CA . LEU A 1 192 ? 24.232 6.239 -28.519 1.00 94.81 192 LEU A CA 1
ATOM 1518 C C . LEU A 1 192 ? 23.080 7.104 -28.001 1.00 94.81 192 LEU A C 1
ATOM 1520 O O . LEU A 1 192 ? 23.071 8.321 -28.180 1.00 94.81 192 LEU A O 1
ATOM 1524 N N . SER A 1 193 ? 22.137 6.475 -27.300 1.00 92.88 193 SER A N 1
ATOM 1525 C CA . SER A 1 193 ? 21.083 7.196 -26.597 1.00 92.88 193 SER A CA 1
ATOM 1526 C C . SER A 1 193 ? 21.577 7.604 -25.213 1.00 92.88 193 SER A C 1
ATOM 1528 O O . SER A 1 193 ? 21.786 6.759 -24.339 1.00 92.88 193 SER A O 1
ATOM 1530 N N . ILE A 1 194 ? 21.719 8.910 -25.011 1.00 91.94 194 ILE A N 1
ATOM 1531 C CA . ILE A 1 194 ? 22.250 9.501 -23.782 1.00 91.94 194 ILE A CA 1
ATOM 1532 C C . ILE A 1 194 ? 21.336 10.606 -23.258 1.00 91.94 194 ILE A C 1
ATOM 1534 O O . ILE A 1 194 ? 20.569 11.183 -24.027 1.00 91.94 194 ILE A O 1
ATOM 1538 N N . ASP A 1 195 ? 21.475 10.912 -21.972 1.00 91.06 195 ASP A N 1
ATOM 1539 C CA . ASP A 1 195 ? 21.033 12.169 -21.373 1.00 91.06 195 ASP A CA 1
ATOM 1540 C C . ASP A 1 195 ? 22.259 12.884 -20.770 1.00 91.06 195 ASP A C 1
ATOM 1542 O O . ASP A 1 195 ? 23.150 12.244 -20.201 1.00 91.06 195 ASP A O 1
ATOM 1546 N N . ASP A 1 196 ? 22.347 14.204 -20.932 1.00 90.81 196 ASP A N 1
ATOM 1547 C CA . ASP A 1 196 ? 23.481 15.019 -20.492 1.00 90.81 196 ASP A CA 1
ATOM 1548 C C . ASP A 1 196 ? 23.097 16.004 -19.382 1.00 90.81 196 ASP A C 1
ATOM 1550 O O . ASP A 1 196 ? 22.057 16.661 -19.419 1.00 90.81 196 ASP A O 1
ATOM 1554 N N . TYR A 1 197 ? 23.971 16.129 -18.380 1.00 89.25 197 TYR A N 1
ATOM 1555 C CA . TYR A 1 197 ? 23.759 17.007 -17.234 1.00 89.25 197 TYR A CA 1
ATOM 1556 C C . TYR A 1 197 ? 24.900 18.011 -17.100 1.00 89.25 197 TYR A C 1
ATOM 1558 O O . TYR A 1 197 ? 26.076 17.680 -16.883 1.00 89.25 197 TYR A O 1
ATOM 1566 N N . ARG A 1 198 ? 24.515 19.283 -17.207 1.00 87.19 198 ARG A N 1
ATOM 1567 C CA . ARG A 1 198 ? 25.391 20.438 -17.011 1.00 87.19 198 ARG A CA 1
ATOM 1568 C C . ARG A 1 198 ? 25.989 20.457 -15.610 1.00 87.19 198 ARG A C 1
ATOM 1570 O O . ARG A 1 198 ? 25.333 20.125 -14.626 1.00 87.19 198 ARG A O 1
ATOM 1577 N N . SER A 1 199 ? 27.250 20.866 -15.532 1.00 80.12 199 SER A N 1
ATOM 1578 C CA . SER A 1 199 ? 27.902 21.124 -14.248 1.00 80.12 199 SER A CA 1
ATOM 1579 C C . SER A 1 199 ? 27.223 22.288 -13.509 1.00 80.12 199 SER A C 1
ATOM 1581 O O . SER A 1 199 ? 26.533 23.106 -14.114 1.00 80.12 199 SER A O 1
ATOM 1583 N N . ILE A 1 200 ? 27.460 22.380 -12.197 1.00 84.06 200 ILE A N 1
ATOM 1584 C CA . ILE A 1 200 ? 26.985 23.484 -11.350 1.00 84.06 200 ILE A CA 1
ATOM 1585 C C . ILE A 1 200 ? 27.402 24.838 -11.941 1.00 84.06 200 ILE A C 1
ATOM 1587 O O . ILE A 1 200 ? 28.546 25.003 -12.372 1.00 84.06 200 ILE A O 1
ATOM 1591 N N . ASP A 1 201 ? 26.489 25.812 -11.904 1.00 83.75 201 ASP A N 1
ATOM 1592 C CA . ASP A 1 201 ? 26.724 27.173 -12.386 1.00 83.75 201 ASP A CA 1
ATOM 1593 C C . ASP A 1 201 ? 28.020 27.776 -11.816 1.00 83.75 201 ASP A C 1
ATOM 1595 O O . ASP A 1 201 ? 28.291 27.739 -10.612 1.00 83.75 201 ASP A O 1
ATOM 1599 N N . GLY A 1 202 ? 28.834 28.353 -12.705 1.00 83.19 202 GLY A N 1
ATOM 1600 C CA . GLY A 1 202 ? 30.131 28.942 -12.363 1.00 83.19 202 GLY A CA 1
ATOM 1601 C C . GLY A 1 202 ? 31.288 27.942 -12.237 1.00 83.19 202 GLY A C 1
ATOM 1602 O O . GLY A 1 202 ? 32.404 28.365 -11.936 1.00 83.19 202 GLY A O 1
ATOM 1603 N N . ALA A 1 203 ? 31.062 26.646 -12.477 1.00 88.44 203 ALA A N 1
ATOM 1604 C CA . ALA A 1 203 ? 32.140 25.664 -12.553 1.00 88.44 203 ALA A CA 1
ATOM 1605 C C . ALA A 1 203 ? 33.044 25.878 -13.787 1.00 88.44 203 ALA A C 1
ATOM 1607 O O . ALA A 1 203 ? 32.571 26.330 -14.834 1.00 88.44 203 ALA A O 1
ATOM 1608 N N . PRO A 1 204 ? 34.347 25.547 -13.696 1.00 91.56 204 PRO A N 1
ATOM 1609 C CA . PRO A 1 204 ? 35.240 25.585 -14.847 1.00 91.56 204 PRO A CA 1
ATOM 1610 C C . PRO A 1 204 ? 34.847 24.528 -15.887 1.00 91.56 204 PRO A C 1
ATOM 1612 O O . PRO A 1 204 ? 34.403 23.434 -15.547 1.00 91.56 204 PRO A O 1
ATOM 1615 N N . THR A 1 205 ? 35.075 24.830 -17.167 1.00 93.81 205 THR A N 1
ATOM 1616 C CA . THR A 1 205 ? 34.779 23.912 -18.283 1.00 93.81 205 THR A CA 1
ATOM 1617 C C . THR A 1 205 ? 35.868 22.862 -18.518 1.00 93.81 205 THR A C 1
ATOM 1619 O O . THR A 1 205 ? 35.738 22.017 -19.401 1.00 93.81 205 THR A O 1
ATOM 1622 N N . ASN A 1 206 ? 36.954 22.889 -17.738 1.00 94.06 206 ASN A N 1
ATOM 1623 C CA . ASN A 1 206 ? 38.047 21.925 -17.829 1.00 94.06 206 ASN A CA 1
ATOM 1624 C C . ASN A 1 206 ? 37.526 20.490 -17.677 1.00 94.06 206 ASN A C 1
ATOM 1626 O O . ASN A 1 206 ? 36.923 20.150 -16.663 1.00 94.06 206 ASN A O 1
ATOM 1630 N N . GLY A 1 207 ? 37.785 19.654 -18.687 1.00 91.06 207 GLY A N 1
ATOM 1631 C CA . GLY A 1 207 ? 37.398 18.242 -18.682 1.00 91.06 207 GLY A CA 1
ATOM 1632 C C . GLY A 1 207 ? 35.922 17.958 -18.952 1.00 91.06 207 GLY A C 1
ATOM 1633 O O . GLY A 1 207 ? 35.575 16.794 -19.125 1.00 91.06 207 GLY A O 1
ATOM 1634 N N . LEU A 1 208 ? 35.078 18.992 -19.013 1.00 94.44 208 LEU A N 1
ATOM 1635 C CA . LEU A 1 208 ? 33.665 18.856 -19.350 1.00 94.44 208 LEU A CA 1
ATOM 1636 C C . LEU A 1 208 ? 33.487 18.618 -20.854 1.00 94.44 208 LEU A C 1
ATOM 1638 O O . LEU A 1 208 ? 34.286 19.082 -21.672 1.00 94.44 208 LEU A O 1
ATOM 1642 N N . VAL A 1 209 ? 32.411 17.927 -21.218 1.00 93.81 209 VAL A N 1
ATOM 1643 C CA . VAL A 1 209 ? 32.074 17.604 -22.610 1.00 93.81 209 VAL A CA 1
ATOM 1644 C C . VAL A 1 209 ? 31.131 18.662 -23.159 1.00 93.81 209 VAL A C 1
ATOM 1646 O O . VAL A 1 209 ? 30.111 18.950 -22.545 1.00 93.81 209 VAL A O 1
ATOM 1649 N N . TYR A 1 210 ? 31.454 19.234 -24.317 1.00 91.69 210 TYR A N 1
ATOM 1650 C CA . TYR A 1 210 ? 30.534 20.130 -25.015 1.00 91.69 210 TYR A CA 1
ATOM 1651 C C . TYR A 1 210 ? 29.443 19.324 -25.733 1.00 91.69 210 TYR A C 1
ATOM 1653 O O . TYR A 1 210 ? 29.745 18.374 -26.467 1.00 91.69 210 TYR A O 1
ATOM 1661 N N . VAL A 1 211 ? 28.190 19.719 -25.515 1.00 87.25 211 VAL A N 1
ATOM 1662 C CA . VAL A 1 211 ? 26.992 19.146 -26.133 1.00 87.25 211 VAL A CA 1
ATOM 1663 C C . VAL A 1 211 ? 26.397 20.201 -27.059 1.00 87.25 211 VAL A C 1
ATOM 1665 O O . VAL A 1 211 ? 25.985 21.272 -26.610 1.00 87.25 211 VAL A O 1
ATOM 1668 N N . GLU A 1 212 ? 26.408 19.916 -28.361 1.00 85.31 212 GLU A N 1
ATOM 1669 C CA . GLU A 1 212 ? 26.008 20.870 -29.401 1.00 85.31 212 GLU A CA 1
ATOM 1670 C C . GLU A 1 212 ? 24.500 21.139 -29.353 1.00 85.31 212 GLU A C 1
ATOM 1672 O O . GLU A 1 212 ? 24.076 22.283 -29.510 1.00 85.31 212 GLU A O 1
ATOM 1677 N N . GLU A 1 213 ? 23.689 20.117 -29.064 1.00 80.12 213 GLU A N 1
ATOM 1678 C CA . GLU A 1 213 ? 22.230 20.238 -29.019 1.00 80.12 213 GLU A CA 1
ATOM 1679 C C . GLU A 1 213 ? 21.741 21.185 -27.916 1.00 80.12 213 GLU A C 1
ATOM 1681 O O . GLU A 1 213 ? 20.764 21.909 -28.116 1.00 80.12 213 GLU A O 1
ATOM 1686 N N . SER A 1 214 ? 22.410 21.180 -26.758 1.00 78.50 214 SER A N 1
ATOM 1687 C CA . SER A 1 214 ? 22.066 22.012 -25.598 1.00 78.50 214 SER A CA 1
ATOM 1688 C C . SER A 1 214 ? 22.903 23.294 -25.494 1.00 78.50 214 SER A C 1
ATOM 1690 O O . SER A 1 214 ? 22.655 24.103 -24.600 1.00 78.50 214 SER A O 1
ATOM 1692 N N . ASP A 1 215 ? 23.874 23.483 -26.399 1.00 85.81 215 ASP A N 1
ATOM 1693 C CA . ASP A 1 215 ? 24.902 24.534 -26.362 1.00 85.81 215 ASP A CA 1
ATOM 1694 C C . ASP A 1 215 ? 25.522 24.699 -24.960 1.00 85.81 215 ASP A C 1
ATOM 1696 O O . ASP A 1 215 ? 25.615 25.795 -24.400 1.00 85.81 215 ASP A O 1
ATOM 1700 N N . SER A 1 216 ? 25.894 23.576 -24.336 1.00 88.31 216 SER A N 1
ATOM 1701 C CA . SER A 1 216 ? 26.330 23.558 -22.937 1.00 88.31 216 SER A CA 1
ATOM 1702 C C . SER A 1 216 ? 27.458 22.559 -22.663 1.00 88.31 216 SER A C 1
ATOM 1704 O O . SER A 1 216 ? 27.818 21.744 -23.510 1.00 88.31 216 SER A O 1
ATOM 1706 N N . TYR A 1 217 ? 28.073 22.665 -21.479 1.00 92.06 217 TYR A N 1
ATOM 1707 C CA . TYR A 1 217 ? 29.123 21.751 -21.022 1.00 92.06 217 TYR A CA 1
ATOM 1708 C C . TYR A 1 217 ? 28.580 20.792 -19.959 1.00 92.06 217 TYR A C 1
ATOM 1710 O O . TYR A 1 217 ? 28.205 21.210 -18.858 1.00 92.06 217 TYR A O 1
ATOM 1718 N N . ALA A 1 218 ? 28.601 19.501 -20.274 1.00 93.81 218 ALA A N 1
ATOM 1719 C CA . ALA A 1 218 ? 28.157 18.421 -19.412 1.00 93.81 218 ALA A CA 1
ATOM 1720 C C . ALA A 1 218 ? 29.305 17.873 -18.553 1.00 93.81 218 ALA A C 1
ATOM 1722 O O . ALA A 1 218 ? 30.421 17.650 -19.032 1.00 93.81 218 ALA A O 1
ATOM 1723 N N . GLY A 1 219 ? 29.016 17.646 -17.271 1.00 94.25 219 GLY A N 1
ATOM 1724 C CA . GLY A 1 219 ? 29.915 16.968 -16.327 1.00 94.25 219 GLY A CA 1
ATOM 1725 C C . GLY A 1 219 ? 29.414 15.593 -15.888 1.00 94.25 219 GLY A C 1
ATOM 1726 O O . GLY A 1 219 ? 30.074 14.938 -15.088 1.00 94.25 219 GLY A O 1
ATOM 1727 N N . LEU A 1 220 ? 28.244 15.185 -16.368 1.00 94.19 220 LEU A N 1
ATOM 1728 C CA . LEU A 1 220 ? 27.649 13.875 -16.158 1.00 94.19 220 LEU A CA 1
ATOM 1729 C C . LEU A 1 220 ? 26.924 13.493 -17.451 1.00 94.19 220 LEU A C 1
ATOM 1731 O O . LEU A 1 220 ? 26.154 14.292 -17.984 1.00 94.19 220 LEU A O 1
ATOM 1735 N N . ILE A 1 221 ? 27.202 12.293 -17.949 1.00 93.69 221 ILE A N 1
ATOM 1736 C CA . ILE A 1 221 ? 26.520 11.684 -19.091 1.00 93.69 221 ILE A CA 1
ATOM 1737 C C . ILE A 1 221 ? 25.885 10.383 -18.608 1.00 93.69 221 ILE A C 1
ATOM 1739 O O . ILE A 1 221 ? 26.552 9.566 -17.972 1.00 93.69 221 ILE A O 1
ATOM 1743 N N . MET A 1 222 ? 24.607 10.196 -18.906 1.00 92.94 222 MET A N 1
ATOM 1744 C CA . MET A 1 222 ? 23.826 9.021 -18.539 1.00 92.94 222 MET A CA 1
ATOM 1745 C C . MET A 1 222 ? 23.542 8.213 -19.803 1.00 92.94 222 MET A C 1
ATOM 1747 O O . MET A 1 222 ? 22.842 8.668 -20.704 1.00 92.94 222 MET A O 1
ATOM 1751 N N . PHE A 1 223 ? 24.139 7.027 -19.896 1.00 94.00 223 PHE A N 1
ATOM 1752 C CA . PHE A 1 223 ? 24.024 6.134 -21.045 1.00 94.00 223 PHE A CA 1
ATOM 1753 C C . PHE A 1 223 ? 22.911 5.120 -20.813 1.00 94.00 223 PHE A C 1
ATOM 1755 O O . PHE A 1 223 ? 22.965 4.358 -19.851 1.00 94.00 223 PHE A O 1
ATOM 1762 N N . LYS A 1 224 ? 21.926 5.056 -21.706 1.00 93.69 224 LYS A N 1
ATOM 1763 C CA . LYS A 1 224 ? 20.811 4.106 -21.572 1.00 93.69 224 LYS A CA 1
ATOM 1764 C C . LYS A 1 224 ? 21.304 2.697 -21.835 1.00 93.69 224 LYS A C 1
ATOM 1766 O O . LYS A 1 224 ? 21.917 2.451 -22.871 1.00 93.69 224 LYS A O 1
ATOM 1771 N N . LYS A 1 225 ? 21.081 1.768 -20.914 1.00 94.44 225 LYS A N 1
ATOM 1772 C CA . LYS A 1 225 ? 21.557 0.386 -21.047 1.00 94.44 225 LYS A CA 1
ATOM 1773 C C . LYS A 1 225 ? 20.790 -0.318 -22.172 1.00 94.44 225 LYS A C 1
ATOM 1775 O O . LYS A 1 225 ? 19.595 -0.092 -22.364 1.00 94.44 225 LYS A O 1
ATOM 1780 N N . ASP A 1 226 ? 21.464 -1.159 -22.956 1.00 96.12 226 ASP A N 1
ATOM 1781 C CA . ASP A 1 226 ? 20.767 -2.107 -23.828 1.00 96.12 226 ASP A CA 1
ATOM 1782 C C . ASP A 1 226 ? 20.367 -3.318 -22.984 1.00 96.12 226 ASP A C 1
ATOM 1784 O O . ASP A 1 226 ? 21.228 -4.097 -22.576 1.00 96.12 226 ASP A O 1
ATOM 1788 N N . SER A 1 227 ? 19.067 -3.499 -22.737 1.00 95.00 227 SER A N 1
ATOM 1789 C CA . SER A 1 227 ? 18.550 -4.649 -21.979 1.00 95.00 227 SER A CA 1
ATOM 1790 C C . SER A 1 227 ? 18.890 -6.006 -22.605 1.00 95.00 227 SER A C 1
ATOM 1792 O O . SER A 1 227 ? 18.825 -7.030 -21.935 1.00 95.00 227 SER A O 1
ATOM 1794 N N . ALA A 1 228 ? 19.291 -6.040 -23.880 1.00 96.69 228 ALA A N 1
ATOM 1795 C CA . ALA A 1 228 ? 19.750 -7.257 -24.538 1.00 96.69 228 ALA A CA 1
ATOM 1796 C C . ALA A 1 228 ? 21.203 -7.641 -24.202 1.00 96.69 228 ALA A C 1
ATOM 1798 O O . ALA A 1 228 ? 21.593 -8.783 -24.475 1.00 96.69 228 ALA A O 1
ATOM 1799 N N . CYS A 1 229 ? 21.994 -6.717 -23.642 1.00 97.06 229 CYS A N 1
ATOM 1800 C CA . CYS A 1 229 ? 23.395 -6.931 -23.287 1.00 97.06 229 CYS A CA 1
ATOM 1801 C C . CYS A 1 229 ? 23.511 -7.731 -21.973 1.00 97.06 229 CYS A C 1
ATOM 1803 O O . CYS A 1 229 ? 23.114 -7.230 -20.918 1.00 97.06 229 CYS A O 1
ATOM 1805 N N . PRO A 1 230 ? 24.091 -8.947 -21.989 1.00 94.56 230 PRO A N 1
ATOM 1806 C CA . PRO A 1 230 ? 24.117 -9.818 -20.811 1.00 94.56 230 PRO A CA 1
ATOM 1807 C C . PRO A 1 230 ? 25.080 -9.343 -19.710 1.00 94.56 230 PRO A C 1
ATOM 1809 O O . PRO A 1 230 ? 24.890 -9.677 -18.543 1.00 94.56 230 PRO A O 1
ATOM 1812 N N . PHE A 1 231 ? 26.093 -8.546 -20.063 1.00 95.56 231 PHE A N 1
ATOM 1813 C CA . PHE A 1 231 ? 27.156 -8.113 -19.148 1.00 95.56 231 PHE A CA 1
ATOM 1814 C C . PHE A 1 231 ? 26.678 -7.148 -18.055 1.00 95.56 231 PHE A C 1
ATOM 1816 O O . PHE A 1 231 ? 27.366 -6.970 -17.048 1.00 95.56 231 PHE A O 1
ATOM 1823 N N . TRP A 1 232 ? 25.497 -6.540 -18.212 1.00 94.81 232 TRP A N 1
ATOM 1824 C CA . TRP A 1 232 ? 24.903 -5.723 -17.153 1.00 94.81 232 TRP A CA 1
ATOM 1825 C C . TRP A 1 232 ? 24.585 -6.547 -15.901 1.00 94.81 232 TRP A C 1
ATOM 1827 O O . TRP A 1 232 ? 24.761 -6.036 -14.801 1.00 94.81 232 TRP A O 1
ATOM 1837 N N . ASN A 1 233 ? 24.234 -7.833 -16.036 1.00 94.06 233 ASN A N 1
ATOM 1838 C CA . ASN A 1 233 ? 24.009 -8.710 -14.881 1.00 94.06 233 ASN A CA 1
ATOM 1839 C C . ASN A 1 233 ? 25.296 -8.972 -14.085 1.00 94.06 233 ASN A C 1
ATOM 1841 O O . ASN A 1 233 ? 25.260 -8.976 -12.856 1.00 94.06 233 ASN A O 1
ATOM 1845 N N . ASP A 1 234 ? 26.438 -9.143 -14.762 1.00 93.19 234 ASP A N 1
ATOM 1846 C CA . ASP A 1 234 ? 27.735 -9.327 -14.093 1.00 93.19 234 ASP A CA 1
ATOM 1847 C C . ASP A 1 234 ? 28.123 -8.082 -13.285 1.00 93.19 234 ASP A C 1
ATOM 1849 O O . ASP A 1 234 ? 28.596 -8.171 -12.149 1.00 93.19 234 ASP A O 1
ATOM 1853 N N . TYR A 1 235 ? 27.885 -6.907 -13.868 1.00 93.94 235 TYR A N 1
ATOM 1854 C CA . TYR A 1 235 ? 28.113 -5.627 -13.210 1.00 93.94 235 TYR A CA 1
ATOM 1855 C C . TYR A 1 235 ? 27.190 -5.428 -12.001 1.00 93.94 235 TYR A C 1
ATOM 1857 O O . TYR A 1 235 ? 27.655 -5.077 -10.913 1.00 93.94 235 TYR A O 1
ATOM 1865 N N . THR A 1 236 ? 25.896 -5.722 -12.164 1.00 93.62 236 THR A N 1
ATOM 1866 C CA . THR A 1 236 ? 24.906 -5.700 -11.080 1.00 93.62 236 THR A CA 1
ATOM 1867 C C . THR A 1 236 ? 25.306 -6.628 -9.942 1.00 93.62 236 THR A C 1
ATOM 1869 O O . THR A 1 236 ? 25.249 -6.213 -8.784 1.00 93.62 236 THR A O 1
ATOM 1872 N N . TYR A 1 237 ? 25.750 -7.854 -10.239 1.00 95.00 237 TYR A N 1
ATOM 1873 C CA . TYR A 1 237 ? 26.217 -8.794 -9.219 1.00 95.00 237 TYR A CA 1
ATOM 1874 C C . TYR A 1 237 ? 27.375 -8.199 -8.408 1.00 95.00 237 TYR A C 1
ATOM 1876 O O . TYR A 1 237 ? 27.318 -8.164 -7.178 1.00 95.00 237 TYR A O 1
ATOM 1884 N N . ALA A 1 238 ? 28.411 -7.689 -9.084 1.00 94.44 238 ALA A N 1
ATOM 1885 C CA . ALA A 1 238 ? 29.591 -7.129 -8.426 1.00 94.44 238 ALA A CA 1
ATOM 1886 C C . ALA A 1 238 ? 29.245 -5.936 -7.523 1.00 94.44 238 ALA A C 1
ATOM 1888 O O . ALA A 1 238 ? 29.711 -5.859 -6.384 1.00 94.44 238 ALA A O 1
ATOM 1889 N N . SER A 1 239 ? 28.406 -5.027 -8.020 1.00 92.50 239 SER A N 1
ATOM 1890 C CA . SER A 1 239 ? 28.001 -3.838 -7.277 1.00 92.50 239 SER A CA 1
ATOM 1891 C C . SER A 1 239 ? 27.051 -4.149 -6.116 1.00 92.50 239 SER A C 1
ATOM 1893 O O . SER A 1 239 ? 27.214 -3.605 -5.022 1.00 92.50 239 SER A O 1
ATOM 1895 N N . THR A 1 240 ? 26.104 -5.070 -6.310 1.00 93.31 240 THR A N 1
ATOM 1896 C CA . THR A 1 240 ? 25.204 -5.520 -5.237 1.00 93.31 240 THR A CA 1
ATOM 1897 C C . THR A 1 240 ? 25.986 -6.211 -4.132 1.00 93.31 240 THR A C 1
ATOM 1899 O O . THR A 1 240 ? 25.751 -5.936 -2.961 1.00 93.31 240 THR A O 1
ATOM 1902 N N . LEU A 1 241 ? 26.954 -7.065 -4.485 1.00 94.88 241 LEU A N 1
ATOM 1903 C CA . LEU A 1 241 ? 27.796 -7.751 -3.506 1.00 94.88 241 LEU A CA 1
ATOM 1904 C C . LEU A 1 241 ? 28.565 -6.738 -2.649 1.00 94.88 241 LEU A C 1
ATOM 1906 O O . LEU A 1 241 ? 28.642 -6.898 -1.435 1.00 94.88 241 LEU A O 1
ATOM 1910 N N . GLN A 1 242 ? 29.072 -5.664 -3.263 1.00 92.75 242 GLN A N 1
ATOM 1911 C CA . GLN A 1 242 ? 29.741 -4.581 -2.544 1.00 92.75 242 GLN A CA 1
ATOM 1912 C C . GLN A 1 242 ? 28.792 -3.839 -1.583 1.00 92.75 242 GLN A C 1
ATOM 1914 O O . GLN A 1 242 ? 29.181 -3.553 -0.451 1.00 92.75 242 GLN A O 1
ATOM 1919 N N . ALA A 1 243 ? 27.556 -3.546 -2.002 1.00 91.62 243 ALA A N 1
ATOM 1920 C CA . ALA A 1 243 ? 26.559 -2.885 -1.155 1.00 91.62 243 ALA A CA 1
ATOM 1921 C C . ALA A 1 243 ? 26.068 -3.783 -0.004 1.00 91.62 243 ALA A C 1
ATOM 1923 O O . ALA A 1 243 ? 25.967 -3.330 1.136 1.00 91.62 243 ALA A O 1
ATOM 1924 N N . ALA A 1 244 ? 25.811 -5.063 -0.277 1.00 93.06 244 ALA A N 1
ATOM 1925 C CA . ALA A 1 244 ? 25.394 -6.033 0.729 1.00 93.06 244 ALA A CA 1
ATOM 1926 C C . ALA A 1 244 ? 26.504 -6.289 1.765 1.00 93.06 244 ALA A C 1
ATOM 1928 O O . ALA A 1 244 ? 26.226 -6.282 2.962 1.00 93.06 244 ALA A O 1
ATOM 1929 N N . ASP A 1 245 ? 27.771 -6.398 1.341 1.00 93.19 245 ASP A N 1
ATOM 1930 C CA . ASP A 1 245 ? 28.920 -6.491 2.259 1.00 93.19 245 ASP A CA 1
ATOM 1931 C C . ASP A 1 245 ? 29.082 -5.247 3.143 1.00 93.19 245 ASP A C 1
ATOM 1933 O O . ASP A 1 245 ? 29.597 -5.336 4.259 1.00 93.19 245 ASP A O 1
ATOM 1937 N N . ALA A 1 246 ? 28.648 -4.081 2.656 1.00 90.12 246 ALA A N 1
ATOM 1938 C CA . ALA A 1 246 ? 28.623 -2.851 3.438 1.00 90.12 246 ALA A CA 1
ATOM 1939 C C . ALA A 1 246 ? 27.467 -2.799 4.450 1.00 90.12 246 ALA A C 1
ATOM 1941 O O . ALA A 1 246 ? 27.461 -1.901 5.290 1.00 90.12 246 ALA A O 1
ATOM 1942 N N . GLY A 1 247 ? 26.520 -3.745 4.393 1.00 90.31 247 GLY A N 1
ATOM 1943 C CA . GLY A 1 247 ? 25.408 -3.856 5.331 1.00 90.31 247 GLY A CA 1
ATOM 1944 C C . GLY A 1 247 ? 24.090 -3.228 4.870 1.00 90.31 247 GLY A C 1
ATOM 1945 O O . GLY A 1 247 ? 23.256 -2.888 5.706 1.00 90.31 247 GLY A O 1
ATOM 1946 N N . ILE A 1 248 ? 23.900 -3.040 3.565 1.00 91.25 248 ILE A N 1
ATOM 1947 C CA . ILE A 1 248 ? 22.624 -2.584 2.999 1.00 91.25 248 ILE A CA 1
ATOM 1948 C C . ILE A 1 248 ? 21.616 -3.739 2.959 1.00 91.25 248 ILE A C 1
ATOM 1950 O O . ILE A 1 248 ? 21.980 -4.877 2.664 1.00 91.25 248 ILE A O 1
ATOM 1954 N N . ASP A 1 249 ? 20.352 -3.445 3.271 1.00 93.88 249 ASP A N 1
ATOM 1955 C CA . ASP A 1 249 ? 19.268 -4.431 3.367 1.00 93.88 249 ASP A CA 1
ATOM 1956 C C . ASP A 1 249 ? 18.453 -4.554 2.074 1.00 93.88 249 ASP A C 1
ATOM 1958 O O . ASP A 1 249 ? 17.608 -5.436 1.952 1.00 93.88 249 ASP A O 1
ATOM 1962 N N . GLY A 1 250 ? 18.645 -3.656 1.112 1.00 94.38 250 GLY A N 1
ATOM 1963 C CA . GLY A 1 250 ? 17.852 -3.667 -0.104 1.00 94.38 250 GLY A CA 1
ATOM 1964 C C . GLY A 1 250 ? 18.172 -2.555 -1.084 1.00 94.38 250 GLY A C 1
ATOM 1965 O O . GLY A 1 250 ? 18.977 -1.657 -0.829 1.00 94.38 250 GLY A O 1
ATOM 1966 N N . MET A 1 251 ? 17.476 -2.592 -2.210 1.00 91.75 251 MET A N 1
ATOM 1967 C CA . MET A 1 251 ? 17.537 -1.571 -3.239 1.00 91.75 251 MET A CA 1
ATOM 1968 C C . MET A 1 251 ? 16.146 -1.186 -3.720 1.00 91.75 251 MET A C 1
ATOM 1970 O O . MET A 1 251 ? 15.281 -2.030 -3.952 1.00 91.75 251 MET A O 1
ATOM 1974 N N . TRP A 1 252 ? 15.973 0.116 -3.890 1.00 93.00 252 TRP A N 1
ATOM 1975 C CA . TRP A 1 252 ? 14.965 0.703 -4.746 1.00 93.00 252 TRP A CA 1
ATOM 1976 C C . TRP A 1 252 ? 15.608 0.968 -6.100 1.00 93.00 252 TRP A C 1
ATOM 1978 O O . TRP A 1 252 ? 16.669 1.595 -6.145 1.00 93.00 252 TRP A O 1
ATOM 1988 N N . THR A 1 253 ? 15.008 0.493 -7.186 1.00 90.38 253 THR A N 1
ATOM 1989 C CA . THR A 1 253 ? 15.662 0.500 -8.481 1.00 90.38 253 THR A CA 1
ATOM 1990 C C . THR A 1 253 ? 14.869 1.108 -9.636 1.00 90.38 253 THR A C 1
ATOM 1992 O O . THR A 1 253 ? 13.707 0.780 -9.876 1.00 90.38 253 THR A O 1
ATOM 1995 N N . ASP A 1 254 ? 15.570 1.984 -10.353 1.00 87.56 254 ASP A N 1
ATOM 1996 C CA . ASP A 1 254 ? 15.170 2.737 -11.540 1.00 87.56 254 ASP A CA 1
ATOM 1997 C C . ASP A 1 254 ? 15.851 2.172 -12.795 1.00 87.56 254 ASP A C 1
ATOM 1999 O O . ASP A 1 254 ? 16.901 1.559 -12.710 1.00 87.56 254 ASP A O 1
ATOM 2003 N N . ASN A 1 255 ? 15.352 2.308 -14.007 1.00 87.94 255 ASN A N 1
ATOM 2004 C CA . ASN A 1 255 ? 13.983 2.034 -14.394 1.00 87.94 255 ASN A CA 1
ATOM 2005 C C . ASN A 1 255 ? 13.732 0.512 -14.367 1.00 87.94 255 ASN A C 1
ATOM 2007 O O . ASN A 1 255 ? 14.398 -0.247 -15.086 1.00 87.94 255 ASN A O 1
ATOM 2011 N N . TYR A 1 256 ? 12.745 0.043 -13.591 1.00 90.50 256 TYR A N 1
ATOM 2012 C CA . TYR A 1 256 ? 12.316 -1.372 -13.578 1.00 90.50 256 TYR A CA 1
ATOM 2013 C C . TYR A 1 256 ? 11.295 -1.682 -14.692 1.00 90.50 256 TYR A C 1
ATOM 2015 O O . TYR A 1 256 ? 10.296 -2.387 -14.521 1.00 90.50 256 TYR A O 1
ATOM 2023 N N . GLY A 1 257 ? 11.544 -1.130 -15.879 1.00 90.00 257 GLY A N 1
ATOM 2024 C CA . GLY A 1 257 ? 10.616 -1.164 -16.995 1.00 90.00 257 GLY A CA 1
ATOM 2025 C C . GLY A 1 257 ? 11.257 -0.806 -18.338 1.00 90.00 257 GLY A C 1
ATOM 2026 O O . GLY A 1 257 ? 12.460 -0.571 -18.444 1.00 90.00 257 GLY A O 1
ATOM 2027 N N . PRO A 1 258 ? 10.453 -0.770 -19.410 1.00 91.62 258 PRO A N 1
ATOM 2028 C CA . PRO A 1 258 ? 10.908 -0.491 -20.768 1.00 91.62 258 PRO A CA 1
ATOM 2029 C C . PRO A 1 258 ? 11.236 0.984 -21.050 1.00 91.62 258 PRO A C 1
ATOM 2031 O O . PRO A 1 258 ? 11.437 1.318 -22.220 1.00 91.62 258 PRO A O 1
ATOM 2034 N N . TRP A 1 259 ? 11.249 1.889 -20.066 1.00 89.56 259 TRP A N 1
ATOM 2035 C CA . TRP A 1 259 ? 11.331 3.338 -20.304 1.00 89.56 259 TRP A CA 1
ATOM 2036 C C . TRP A 1 259 ? 12.538 3.754 -21.161 1.00 89.56 259 TRP A C 1
ATOM 2038 O O . TRP A 1 259 ? 12.394 4.450 -22.172 1.00 89.56 259 TRP A O 1
ATOM 2048 N N . ASP A 1 260 ? 13.723 3.237 -20.855 1.00 87.94 260 ASP A N 1
ATOM 2049 C CA . ASP A 1 260 ? 14.935 3.550 -21.617 1.00 87.94 260 ASP A CA 1
ATOM 2050 C C . ASP A 1 260 ? 15.158 2.684 -22.857 1.00 87.94 260 ASP A C 1
ATOM 2052 O O . ASP A 1 260 ? 16.119 2.896 -23.597 1.00 87.94 260 ASP A O 1
ATOM 2056 N N . SER A 1 261 ? 14.217 1.786 -23.157 1.00 90.12 261 SER A N 1
ATOM 2057 C CA . SER A 1 261 ? 14.237 0.956 -24.361 1.00 90.12 261 SER A CA 1
ATOM 2058 C C . SER A 1 261 ? 13.111 1.305 -25.341 1.00 90.12 261 SER A C 1
ATOM 2060 O O . SER A 1 261 ? 13.363 1.747 -26.460 1.00 90.12 261 SER A O 1
ATOM 2062 N N . LEU A 1 262 ? 11.851 1.157 -24.933 1.00 90.69 262 LEU A N 1
ATOM 2063 C CA . LEU A 1 262 ? 10.673 1.463 -25.751 1.00 90.69 262 LEU A CA 1
ATOM 2064 C C . LEU A 1 262 ? 10.011 2.806 -25.383 1.00 90.69 262 LEU A C 1
ATOM 2066 O O . LEU A 1 262 ? 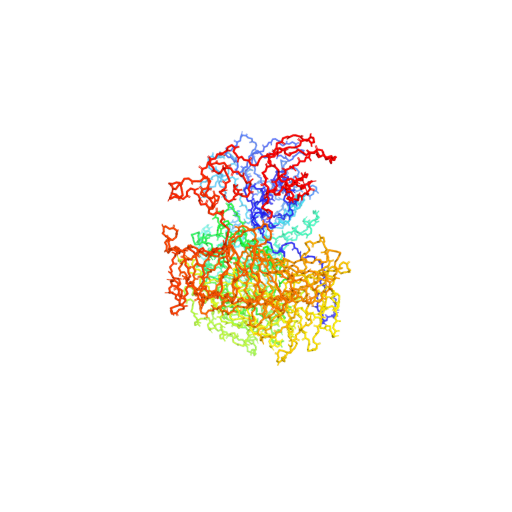9.082 3.221 -26.077 1.00 90.69 262 LEU A O 1
ATOM 2070 N N . GLY A 1 263 ? 10.441 3.493 -24.317 1.00 79.31 263 GLY A N 1
ATOM 2071 C CA . GLY A 1 263 ? 9.756 4.680 -23.785 1.00 79.31 263 GLY A CA 1
ATOM 2072 C C . GLY A 1 263 ? 9.496 5.768 -24.821 1.00 79.31 263 GLY A C 1
ATOM 2073 O O . GLY A 1 263 ? 10.428 6.237 -25.466 1.00 79.31 263 GLY A O 1
ATOM 2074 N N . SER A 1 264 ? 8.209 6.117 -24.972 1.00 69.38 264 SER A N 1
ATOM 2075 C CA . SER A 1 264 ? 7.513 7.138 -25.794 1.00 69.38 264 SER A CA 1
ATOM 2076 C C . SER A 1 264 ? 8.137 7.654 -27.113 1.00 69.38 264 SER A C 1
ATOM 2078 O O . SER A 1 264 ? 7.653 8.631 -27.678 1.00 69.38 264 SER A O 1
ATOM 2080 N N . THR A 1 265 ? 9.188 7.025 -27.646 1.00 90.75 265 THR A N 1
ATOM 2081 C CA . THR A 1 265 ? 9.669 7.044 -29.037 1.00 90.75 265 THR A CA 1
ATOM 2082 C C . THR A 1 265 ? 10.765 5.958 -29.213 1.00 90.75 265 THR A C 1
ATOM 2084 O O . THR A 1 265 ? 11.957 6.288 -29.187 1.00 90.75 265 THR A O 1
ATOM 2087 N N . PRO A 1 266 ? 10.419 4.666 -29.406 1.00 95.00 266 PRO A N 1
ATOM 2088 C CA . PRO A 1 266 ? 11.402 3.586 -29.585 1.00 95.00 266 PRO A CA 1
ATOM 2089 C C . PRO A 1 266 ? 12.516 3.881 -30.604 1.00 95.00 266 PRO A C 1
ATOM 2091 O O . PRO A 1 266 ? 13.672 3.539 -30.373 1.00 95.00 266 PRO A O 1
ATOM 2094 N N . VAL A 1 267 ? 12.213 4.588 -31.699 1.00 96.62 267 VAL A N 1
ATOM 2095 C CA . VAL A 1 267 ? 13.176 4.975 -32.753 1.00 96.62 267 VAL A CA 1
ATOM 2096 C C . VAL A 1 267 ? 14.422 5.705 -32.226 1.00 96.62 267 VAL A C 1
ATOM 2098 O O . VAL A 1 267 ? 15.470 5.688 -32.868 1.00 96.62 267 VAL A O 1
ATOM 2101 N N . LYS A 1 268 ? 14.336 6.330 -31.046 1.00 95.25 268 LYS A N 1
ATOM 2102 C CA . LYS A 1 268 ? 15.434 7.092 -30.438 1.00 95.25 268 LYS A CA 1
ATOM 2103 C C . LYS A 1 268 ? 16.345 6.271 -29.527 1.00 95.25 268 LYS A C 1
ATOM 2105 O O . LYS A 1 268 ? 17.408 6.767 -29.183 1.00 95.25 268 LYS A O 1
ATOM 2110 N N . ARG A 1 269 ? 15.935 5.075 -29.096 1.00 93.69 269 ARG A N 1
ATOM 2111 C CA . ARG A 1 269 ? 16.655 4.334 -28.041 1.00 93.69 269 ARG A CA 1
ATOM 2112 C C . ARG A 1 269 ? 16.460 2.815 -28.052 1.00 93.69 269 ARG A C 1
ATOM 2114 O O . ARG A 1 269 ? 16.962 2.121 -27.185 1.00 93.69 269 ARG A O 1
ATOM 2121 N N . GLY A 1 270 ? 15.747 2.268 -29.028 1.00 94.94 270 GLY A N 1
ATOM 2122 C CA . GLY A 1 270 ? 15.392 0.855 -29.044 1.00 94.94 270 GLY A CA 1
ATOM 2123 C C . GLY A 1 270 ? 16.443 -0.094 -29.624 1.00 94.94 270 GLY A C 1
ATOM 2124 O O . GLY A 1 270 ? 16.133 -1.278 -29.681 1.00 94.94 270 GLY A O 1
ATOM 2125 N N . PHE A 1 271 ? 17.616 0.360 -30.100 1.00 96.50 271 PHE A N 1
ATOM 2126 C CA . PHE A 1 271 ? 18.417 -0.363 -31.116 1.00 96.50 271 PHE A CA 1
ATOM 2127 C C . PHE A 1 271 ? 19.919 -0.555 -30.809 1.00 96.50 271 PHE A C 1
ATOM 2129 O O . PHE A 1 271 ? 20.761 -0.309 -31.676 1.00 96.50 271 PHE A O 1
ATOM 2136 N N . GLY A 1 272 ? 20.280 -1.018 -29.608 1.00 96.38 272 GLY A N 1
ATOM 2137 C CA . GLY A 1 272 ? 21.674 -1.382 -29.289 1.00 96.38 272 GLY A CA 1
ATOM 2138 C C . GLY A 1 272 ? 22.216 -2.571 -30.106 1.00 96.38 272 GLY A C 1
ATOM 2139 O O . GLY A 1 272 ? 21.455 -3.318 -30.731 1.00 96.38 272 GLY A O 1
ATOM 2140 N N . ASP A 1 273 ? 23.539 -2.759 -30.126 1.00 97.50 273 ASP A N 1
ATOM 2141 C CA . ASP A 1 273 ? 24.174 -3.791 -30.964 1.00 97.50 273 ASP A CA 1
ATOM 2142 C C . ASP A 1 273 ? 23.804 -5.214 -30.515 1.00 97.50 273 ASP A C 1
ATOM 2144 O O . ASP A 1 273 ? 23.587 -6.093 -31.355 1.00 97.50 273 ASP A O 1
ATOM 2148 N N . TRP A 1 274 ? 23.648 -5.436 -29.204 1.00 98.12 274 TRP A N 1
ATOM 2149 C CA . TRP A 1 274 ? 23.129 -6.696 -28.664 1.00 98.12 274 TRP A CA 1
ATOM 2150 C C . TRP A 1 274 ? 21.659 -6.905 -29.022 1.00 98.12 274 TRP A C 1
ATOM 2152 O O . TRP A 1 274 ? 21.290 -8.016 -29.406 1.00 98.12 274 TRP A O 1
ATOM 2162 N N . SER A 1 275 ? 20.831 -5.857 -28.977 1.00 97.94 275 SER A N 1
ATOM 2163 C CA . SER A 1 275 ? 19.437 -5.921 -29.433 1.00 97.94 275 SER A CA 1
ATOM 2164 C C . SER A 1 275 ? 19.339 -6.334 -30.905 1.00 97.94 275 SER A C 1
ATOM 2166 O O . SER A 1 275 ? 18.587 -7.250 -31.233 1.00 97.94 275 SER A O 1
ATOM 2168 N N . VAL A 1 276 ? 20.128 -5.724 -31.795 1.00 98.00 276 VAL A N 1
ATOM 2169 C CA . VAL A 1 276 ? 20.133 -6.074 -33.228 1.00 98.00 276 VAL A CA 1
ATOM 2170 C C . VAL A 1 276 ? 20.628 -7.503 -33.443 1.00 98.00 276 VAL A C 1
ATOM 2172 O O . VAL A 1 276 ? 20.013 -8.267 -34.189 1.00 98.00 276 VAL A O 1
ATOM 2175 N N . ALA A 1 277 ? 21.710 -7.898 -32.767 1.00 97.94 277 ALA A N 1
ATOM 2176 C CA . ALA A 1 277 ? 22.260 -9.239 -32.903 1.00 97.94 277 ALA A CA 1
ATOM 2177 C C . ALA A 1 277 ? 21.275 -10.317 -32.432 1.00 97.94 277 ALA A C 1
ATOM 2179 O O . ALA A 1 277 ? 20.982 -11.233 -33.198 1.00 97.94 277 ALA A O 1
ATOM 2180 N N . ARG A 1 278 ? 20.715 -10.171 -31.227 1.00 98.31 278 ARG A N 1
ATOM 2181 C CA . ARG A 1 278 ? 19.771 -11.137 -30.647 1.00 98.31 278 ARG A CA 1
ATOM 2182 C C . ARG A 1 278 ? 18.413 -11.131 -31.349 1.00 98.31 278 ARG A C 1
ATOM 2184 O O . ARG A 1 278 ? 17.725 -12.149 -31.336 1.00 98.31 278 ARG A O 1
ATOM 2191 N N . PHE A 1 279 ? 18.031 -10.040 -32.016 1.00 98.56 279 PHE A N 1
ATOM 2192 C CA . PHE A 1 279 ? 16.828 -10.046 -32.846 1.00 98.56 279 PHE A CA 1
ATOM 2193 C C . PHE A 1 279 ? 16.971 -10.967 -34.065 1.00 98.56 279 PHE A C 1
ATOM 2195 O O . PHE A 1 279 ? 16.011 -11.645 -34.428 1.00 98.56 279 PHE A O 1
ATOM 2202 N N . ARG A 1 280 ? 18.170 -11.078 -34.658 1.00 98.12 280 ARG A N 1
ATOM 2203 C CA . ARG A 1 280 ? 18.426 -12.080 -35.712 1.00 98.12 280 ARG A CA 1
ATOM 2204 C C . ARG A 1 280 ? 18.204 -13.500 -35.195 1.00 98.12 280 ARG A C 1
ATOM 2206 O O . ARG A 1 280 ? 17.578 -14.301 -35.886 1.00 98.12 280 ARG A O 1
ATOM 2213 N N . ASP A 1 281 ? 18.646 -13.789 -33.972 1.00 97.06 281 ASP A N 1
ATOM 2214 C CA . ASP A 1 281 ? 18.418 -15.092 -33.337 1.00 97.06 281 ASP A CA 1
ATOM 2215 C C . ASP A 1 281 ? 16.923 -15.336 -33.092 1.00 97.06 281 ASP A C 1
ATOM 2217 O O . ASP A 1 281 ? 16.409 -16.412 -33.397 1.00 97.06 281 ASP A O 1
ATOM 2221 N N . HIS A 1 282 ? 16.197 -14.326 -32.602 1.00 97.69 282 HIS A N 1
ATOM 2222 C CA . HIS A 1 282 ? 14.746 -14.401 -32.431 1.00 97.69 282 HIS A CA 1
ATOM 2223 C C . HIS A 1 282 ? 14.032 -14.704 -33.756 1.00 97.69 282 HIS A C 1
ATOM 2225 O O . HIS A 1 282 ? 13.182 -15.596 -33.798 1.00 97.69 282 HIS A O 1
ATOM 2231 N N . LEU A 1 283 ? 14.406 -14.022 -34.843 1.00 98.25 283 LEU A N 1
ATOM 2232 C CA . LEU A 1 283 ? 13.851 -14.266 -36.174 1.00 98.25 283 LEU A CA 1
ATOM 2233 C C . LEU A 1 283 ? 14.132 -15.696 -36.659 1.00 98.25 283 LEU A C 1
ATOM 2235 O O . LEU A 1 283 ? 13.220 -16.371 -37.133 1.00 98.25 283 LEU A O 1
ATOM 2239 N N . ALA A 1 284 ? 15.370 -16.172 -36.504 1.00 96.81 284 ALA A N 1
ATOM 2240 C CA . ALA A 1 284 ? 15.775 -17.517 -36.912 1.00 96.81 284 ALA A CA 1
ATOM 2241 C C . ALA A 1 284 ? 15.061 -18.629 -36.120 1.00 96.81 284 ALA A C 1
ATOM 2243 O O . ALA A 1 284 ? 14.813 -19.706 -36.663 1.00 96.81 284 ALA A O 1
ATOM 2244 N N . ASN A 1 285 ? 14.731 -18.369 -34.852 1.00 96.31 285 ASN A N 1
ATOM 2245 C CA . ASN A 1 285 ? 14.079 -19.336 -33.968 1.00 96.31 285 ASN A CA 1
ATOM 2246 C C . ASN A 1 285 ? 12.547 -19.331 -34.079 1.00 96.31 285 ASN A C 1
ATOM 2248 O O . ASN A 1 285 ? 11.923 -20.366 -33.848 1.00 96.31 285 ASN A O 1
ATOM 2252 N N . SER A 1 286 ? 11.944 -18.187 -34.412 1.00 95.44 286 SER A N 1
ATOM 2253 C CA . SER A 1 286 ? 10.485 -17.999 -34.341 1.00 95.44 286 SER A CA 1
ATOM 2254 C C . SER A 1 286 ? 9.778 -18.156 -35.687 1.00 95.44 286 SER A C 1
ATOM 2256 O O . SER A 1 286 ? 8.574 -18.398 -35.717 1.00 95.44 286 SER A O 1
ATOM 2258 N N . PHE A 1 287 ? 10.505 -18.046 -36.802 1.00 96.44 287 PHE A N 1
ATOM 2259 C CA . PHE A 1 287 ? 9.926 -18.047 -38.146 1.00 96.44 287 PHE A CA 1
ATOM 2260 C C . PHE A 1 287 ? 10.600 -19.076 -39.051 1.00 96.44 287 PHE A C 1
ATOM 2262 O O . PHE A 1 287 ? 11.814 -19.285 -39.006 1.00 96.44 287 PHE A O 1
ATOM 2269 N N . SER A 1 288 ? 9.818 -19.719 -39.922 1.00 95.94 288 SER A N 1
ATOM 2270 C CA . SER A 1 288 ? 10.392 -20.595 -40.944 1.00 95.94 288 SER A CA 1
ATOM 2271 C C . SER A 1 288 ? 11.097 -19.776 -42.031 1.00 95.94 288 SER A C 1
ATOM 2273 O O . SER A 1 288 ? 10.807 -18.599 -42.239 1.00 95.94 288 SER A O 1
ATOM 2275 N N . SER A 1 289 ? 11.978 -20.406 -42.815 1.00 94.50 289 SER A N 1
ATOM 2276 C CA . SER A 1 289 ? 12.618 -19.727 -43.955 1.00 94.50 289 SER A CA 1
ATOM 2277 C C . SER A 1 289 ? 11.611 -19.206 -44.992 1.00 94.50 289 SER A C 1
ATOM 2279 O O . SER A 1 289 ? 11.911 -18.257 -45.709 1.00 94.50 289 SER A O 1
ATOM 2281 N N . VAL A 1 290 ? 10.423 -19.818 -45.083 1.00 96.00 290 VAL A N 1
ATOM 2282 C CA . VAL A 1 290 ? 9.341 -19.351 -45.964 1.00 96.00 290 VAL A CA 1
ATOM 2283 C C . VAL A 1 290 ? 8.703 -18.081 -45.404 1.00 96.00 290 VAL A C 1
ATOM 2285 O O . VAL A 1 290 ? 8.486 -17.135 -46.160 1.00 96.00 290 VAL A O 1
ATOM 2288 N N . ASP A 1 291 ? 8.460 -18.040 -44.094 1.00 95.25 291 ASP A N 1
ATOM 2289 C CA . ASP A 1 291 ? 7.897 -16.865 -43.424 1.00 95.25 291 ASP A CA 1
ATOM 2290 C C . ASP A 1 291 ? 8.864 -15.682 -43.524 1.00 95.25 291 ASP A C 1
ATOM 2292 O O . ASP A 1 291 ? 8.468 -14.607 -43.969 1.00 95.25 291 ASP A O 1
ATOM 2296 N N . LEU A 1 292 ? 10.151 -15.900 -43.233 1.00 96.94 292 LEU A N 1
ATOM 2297 C CA . LEU A 1 292 ? 11.193 -14.874 -43.352 1.00 96.94 292 LEU A CA 1
ATOM 2298 C C . LEU A 1 292 ? 11.289 -14.316 -44.776 1.00 96.94 292 LEU A C 1
ATOM 2300 O O . LEU A 1 292 ? 11.311 -13.099 -44.958 1.00 96.94 292 LEU A O 1
ATOM 2304 N N . LEU A 1 293 ? 11.250 -15.180 -45.796 1.00 95.94 293 LEU A N 1
ATOM 2305 C CA . LEU A 1 293 ? 11.241 -14.734 -47.189 1.00 95.94 293 LEU A CA 1
ATOM 2306 C C . LEU A 1 293 ? 9.990 -13.900 -47.513 1.00 95.94 293 LEU A C 1
ATOM 2308 O O . LEU A 1 293 ? 10.087 -12.916 -48.244 1.00 95.94 293 LEU A O 1
ATOM 2312 N N . SER A 1 294 ? 8.828 -14.263 -46.958 1.00 94.56 294 SER A N 1
ATOM 2313 C CA . SER A 1 294 ? 7.583 -13.501 -47.129 1.00 94.56 294 SER A CA 1
ATOM 2314 C C . SER A 1 294 ? 7.617 -12.128 -46.447 1.00 94.56 294 SER A C 1
ATOM 2316 O O . SER A 1 294 ? 6.971 -11.199 -46.925 1.00 94.56 294 SER A O 1
ATOM 2318 N N . MET A 1 295 ? 8.423 -11.986 -45.391 1.00 95.31 295 MET A N 1
ATOM 2319 C CA . MET A 1 295 ? 8.717 -10.720 -44.711 1.00 95.31 295 MET A CA 1
ATOM 2320 C C . MET A 1 295 ? 9.854 -9.928 -45.381 1.00 95.31 295 MET A C 1
ATOM 2322 O O . MET A 1 295 ? 10.253 -8.885 -44.877 1.00 95.31 295 MET A O 1
ATOM 2326 N N . GLY A 1 296 ? 10.397 -10.406 -46.507 1.00 94.75 296 GLY A N 1
ATOM 2327 C CA . GLY A 1 296 ? 11.469 -9.731 -47.246 1.00 94.75 296 GLY A CA 1
ATOM 2328 C C . GLY A 1 296 ? 12.893 -10.068 -46.788 1.00 94.75 296 GLY A C 1
ATOM 2329 O O . GLY A 1 296 ? 13.843 -9.445 -47.261 1.00 94.75 296 GLY A O 1
ATOM 2330 N N . ILE A 1 297 ? 13.077 -11.066 -45.918 1.00 97.00 297 ILE A N 1
ATOM 2331 C CA . ILE A 1 297 ? 14.387 -11.475 -45.392 1.00 97.00 297 ILE A CA 1
ATOM 2332 C C . ILE A 1 297 ? 14.909 -12.688 -46.165 1.00 97.00 297 ILE A C 1
ATOM 2334 O O . ILE A 1 297 ? 14.479 -13.822 -45.956 1.00 97.00 297 ILE A O 1
ATOM 2338 N N . ALA A 1 298 ? 15.872 -12.451 -47.058 1.00 92.75 298 ALA A N 1
ATOM 2339 C CA . ALA A 1 298 ? 16.540 -13.516 -47.811 1.00 92.75 298 ALA A CA 1
ATOM 2340 C C . ALA A 1 298 ? 17.648 -14.224 -47.006 1.00 92.75 298 ALA A C 1
ATOM 2342 O O . ALA A 1 298 ? 17.867 -15.420 -47.187 1.00 92.75 298 ALA A O 1
ATOM 2343 N N . ASP A 1 299 ? 18.337 -13.488 -46.130 1.00 95.38 299 ASP A N 1
ATOM 2344 C CA . ASP A 1 299 ? 19.380 -14.001 -45.241 1.00 95.38 299 ASP A CA 1
ATOM 2345 C C . ASP A 1 299 ? 19.269 -13.314 -43.876 1.00 95.38 299 ASP A C 1
ATOM 2347 O O . ASP A 1 299 ? 19.536 -12.120 -43.734 1.00 95.38 299 ASP A O 1
ATOM 2351 N N . VAL A 1 300 ? 18.849 -14.077 -42.865 1.00 96.25 300 VAL A N 1
ATOM 2352 C CA . VAL A 1 300 ? 18.683 -13.578 -41.493 1.00 96.25 300 VAL A CA 1
ATOM 2353 C C . VAL A 1 300 ? 20.023 -13.228 -40.840 1.00 96.25 300 VAL A C 1
ATOM 2355 O O . VAL A 1 300 ? 20.073 -12.361 -39.973 1.00 96.25 300 VAL A O 1
ATOM 2358 N N . SER A 1 301 ? 21.130 -13.843 -41.274 1.00 94.44 301 SER A N 1
ATOM 2359 C CA . SER A 1 301 ? 22.444 -13.628 -40.657 1.00 94.44 301 SER A CA 1
ATOM 2360 C C . SER A 1 301 ? 22.995 -12.222 -40.909 1.00 94.44 301 SER A C 1
ATOM 2362 O O . SER A 1 301 ? 23.736 -11.693 -40.079 1.00 94.44 301 SER A O 1
ATOM 2364 N N . THR A 1 302 ? 22.588 -11.580 -42.004 1.00 94.38 302 THR A N 1
ATOM 2365 C CA . THR A 1 302 ? 22.994 -10.216 -42.373 1.00 94.38 302 THR A CA 1
ATOM 2366 C C . THR A 1 302 ? 21.899 -9.176 -42.144 1.00 94.38 302 THR A C 1
ATOM 2368 O O . THR A 1 302 ? 22.076 -8.026 -42.527 1.00 94.38 302 THR A O 1
ATOM 2371 N N . PHE A 1 303 ? 20.753 -9.565 -41.585 1.00 97.75 303 PHE A N 1
ATOM 2372 C CA . PHE A 1 303 ? 19.618 -8.665 -41.409 1.00 97.75 303 PHE A CA 1
ATOM 2373 C C . PHE A 1 303 ? 19.869 -7.641 -40.290 1.00 97.75 303 PHE A C 1
ATOM 2375 O O . PHE A 1 303 ? 20.247 -8.016 -39.181 1.00 97.75 303 PHE A O 1
ATOM 2382 N N . ASP A 1 304 ? 19.601 -6.361 -40.562 1.00 97.56 304 ASP A N 1
ATOM 2383 C CA . ASP A 1 304 ? 19.609 -5.282 -39.571 1.00 97.56 304 ASP A CA 1
ATOM 2384 C C . ASP A 1 304 ? 18.238 -4.589 -39.549 1.00 97.56 304 ASP A C 1
ATOM 2386 O O . ASP A 1 304 ? 17.797 -3.978 -40.527 1.00 97.56 304 ASP A O 1
ATOM 2390 N N . ILE A 1 305 ? 17.556 -4.673 -38.405 1.00 97.94 305 ILE A N 1
ATOM 2391 C CA . ILE A 1 305 ? 16.235 -4.065 -38.211 1.00 97.94 305 ILE A CA 1
ATOM 2392 C C . ILE A 1 305 ? 16.269 -2.539 -38.366 1.00 97.94 305 ILE A C 1
ATOM 2394 O O . ILE A 1 305 ? 15.295 -1.948 -38.829 1.00 97.94 305 ILE A O 1
ATOM 2398 N N . ARG A 1 306 ? 17.389 -1.883 -38.042 1.00 98.25 306 ARG A N 1
ATOM 2399 C CA . ARG A 1 306 ? 17.545 -0.431 -38.199 1.00 98.25 306 ARG A CA 1
ATOM 2400 C C . ARG A 1 306 ? 17.480 -0.043 -39.670 1.00 98.25 306 ARG A C 1
ATOM 2402 O O . ARG A 1 306 ? 16.769 0.892 -40.031 1.00 98.25 306 ARG A O 1
ATOM 2409 N N . GLU A 1 307 ? 18.193 -0.773 -40.525 1.00 97.81 307 GLU A N 1
ATOM 2410 C CA . GLU A 1 307 ? 18.198 -0.529 -41.970 1.00 97.81 307 GLU A CA 1
ATOM 2411 C C . GLU A 1 307 ? 16.811 -0.747 -42.577 1.00 97.81 307 GLU A C 1
ATOM 2413 O O . GLU A 1 307 ? 16.342 0.101 -43.341 1.00 97.81 307 GLU A O 1
ATOM 2418 N N . TYR A 1 308 ? 16.129 -1.826 -42.176 1.00 98.06 308 TYR A N 1
ATOM 2419 C CA . TYR A 1 308 ? 14.751 -2.101 -42.583 1.00 98.06 308 TYR A CA 1
ATOM 2420 C C . TYR A 1 308 ? 13.807 -0.947 -42.218 1.00 98.06 308 TYR A C 1
ATOM 2422 O O . TYR A 1 308 ? 13.159 -0.373 -43.093 1.00 98.06 308 TYR A O 1
ATOM 2430 N N . LEU A 1 309 ? 13.779 -0.542 -40.942 1.00 98.12 309 LEU A N 1
ATOM 2431 C CA . LEU A 1 309 ? 12.882 0.516 -40.471 1.00 98.12 309 LEU A CA 1
ATOM 2432 C C . LEU A 1 309 ? 13.156 1.859 -41.156 1.00 98.12 309 LEU A C 1
ATOM 2434 O O . LEU A 1 309 ? 12.220 2.590 -41.469 1.00 98.12 309 LEU A O 1
ATOM 2438 N N . ARG A 1 310 ? 14.424 2.187 -41.431 1.00 98.38 310 ARG A N 1
ATOM 2439 C CA . ARG A 1 310 ? 14.798 3.399 -42.179 1.00 98.38 310 ARG A CA 1
ATOM 2440 C C . ARG A 1 310 ? 14.310 3.353 -43.626 1.00 98.38 310 ARG A C 1
ATOM 2442 O O . ARG A 1 310 ? 13.860 4.382 -44.137 1.00 98.38 310 ARG A O 1
ATOM 2449 N N . ALA A 1 311 ? 14.395 2.196 -44.283 1.00 97.69 311 ALA A N 1
ATOM 2450 C CA . ALA A 1 311 ? 13.910 2.013 -45.648 1.00 97.69 311 ALA A CA 1
ATOM 2451 C C . ALA A 1 311 ? 12.381 2.162 -45.723 1.00 97.69 311 ALA A C 1
ATOM 2453 O O . ALA A 1 311 ? 11.887 2.958 -46.526 1.00 97.69 311 ALA A O 1
ATOM 2454 N N . GLU A 1 312 ? 11.651 1.493 -44.830 1.00 97.62 312 GLU A N 1
ATOM 2455 C CA . GLU A 1 312 ? 10.188 1.585 -44.743 1.00 97.62 312 GLU A CA 1
ATOM 2456 C C . GLU A 1 312 ? 9.722 3.001 -44.368 1.00 97.62 312 GLU A C 1
ATOM 2458 O O . GLU A 1 312 ? 8.863 3.580 -45.035 1.00 97.62 312 GLU A O 1
ATOM 2463 N N . ALA A 1 313 ? 10.358 3.647 -43.384 1.00 98.00 313 ALA A N 1
ATOM 2464 C CA . ALA A 1 313 ? 10.046 5.033 -43.038 1.00 98.00 313 ALA A CA 1
ATOM 2465 C C . ALA A 1 313 ? 10.304 5.998 -44.205 1.00 98.00 313 ALA A C 1
ATOM 2467 O O . ALA A 1 313 ? 9.514 6.916 -44.435 1.00 98.00 313 ALA A O 1
ATOM 2468 N N . SER A 1 314 ? 11.370 5.785 -44.984 1.00 98.06 314 SER A N 1
ATOM 2469 C CA . SER A 1 314 ? 11.644 6.574 -46.195 1.00 98.06 314 SER A CA 1
ATOM 2470 C C . SER A 1 314 ? 10.561 6.363 -47.255 1.00 98.06 314 SER A C 1
ATOM 2472 O O . SER A 1 314 ? 10.119 7.327 -47.880 1.00 98.06 314 SER A O 1
ATOM 2474 N N . ALA A 1 315 ? 10.061 5.131 -47.413 1.00 96.56 315 ALA A N 1
ATOM 2475 C CA . ALA A 1 315 ? 8.909 4.839 -48.267 1.00 96.56 315 ALA A CA 1
ATOM 2476 C C . ALA A 1 315 ? 7.621 5.523 -47.767 1.00 96.56 315 ALA A C 1
ATOM 2478 O O . ALA A 1 315 ? 6.741 5.853 -48.565 1.00 96.56 315 ALA A O 1
ATOM 2479 N N . PHE A 1 316 ? 7.526 5.799 -46.463 1.00 96.12 316 PHE A N 1
ATOM 2480 C CA . PHE A 1 316 ? 6.445 6.587 -45.861 1.00 96.12 316 PHE A CA 1
ATOM 2481 C C . PHE A 1 316 ? 6.690 8.106 -45.913 1.00 96.12 316 PHE A C 1
ATOM 2483 O O . PHE A 1 316 ? 5.812 8.869 -45.510 1.00 96.12 316 PHE A O 1
ATOM 2490 N N . GLY A 1 317 ? 7.828 8.560 -46.450 1.00 96.25 317 GLY A N 1
ATOM 2491 C CA . GLY A 1 317 ? 8.155 9.976 -46.644 1.00 96.25 317 GLY A CA 1
ATOM 2492 C C . GLY A 1 317 ? 9.096 10.583 -45.599 1.00 96.25 317 GLY A C 1
ATOM 2493 O O . GLY A 1 317 ? 9.132 11.804 -45.462 1.00 96.25 317 GLY A O 1
ATOM 2494 N N . TRP A 1 318 ? 9.841 9.769 -44.846 1.00 97.81 318 TRP A N 1
ATOM 2495 C CA . TRP A 1 318 ? 10.886 10.252 -43.940 1.00 97.81 318 TRP A CA 1
ATOM 2496 C C . TRP A 1 318 ? 12.077 10.869 -44.695 1.00 97.81 318 TRP A C 1
ATOM 2498 O O . TRP A 1 318 ? 12.456 10.398 -45.765 1.00 97.81 318 TRP A O 1
ATOM 2508 N N . ASP A 1 319 ? 12.687 11.914 -44.126 1.00 93.62 319 ASP A N 1
ATOM 2509 C CA . ASP A 1 319 ? 13.801 12.672 -44.723 1.00 93.62 319 ASP A CA 1
ATOM 2510 C C . ASP A 1 319 ? 15.189 12.048 -44.488 1.00 93.62 319 ASP A C 1
ATOM 2512 O O . ASP A 1 319 ? 16.177 12.500 -45.068 1.00 93.62 319 ASP A O 1
ATOM 2516 N N . GLY A 1 320 ? 15.258 11.002 -43.662 1.00 94.56 320 GLY A N 1
ATOM 2517 C CA . GLY A 1 320 ? 16.481 10.270 -43.345 1.00 94.56 320 GLY A CA 1
ATOM 2518 C C . GLY A 1 320 ? 17.193 10.708 -42.064 1.00 94.56 320 GLY A C 1
ATOM 2519 O O . GLY A 1 320 ? 18.182 10.066 -41.711 1.00 94.56 320 GLY A O 1
ATOM 2520 N N . SER A 1 321 ? 16.721 11.745 -41.357 1.00 93.50 321 SER A N 1
ATOM 2521 C CA . SER A 1 321 ? 17.371 12.223 -40.123 1.00 93.50 321 SER A CA 1
ATOM 2522 C C . SER A 1 321 ? 16.413 12.639 -39.005 1.00 93.50 321 SER A C 1
ATOM 2524 O O . SER A 1 321 ? 16.732 12.454 -37.832 1.00 93.50 321 SER A O 1
ATOM 2526 N N . ASN A 1 322 ? 15.219 13.159 -39.309 1.00 94.81 322 ASN A N 1
ATOM 2527 C CA . ASN A 1 322 ? 14.325 13.683 -38.278 1.00 94.81 322 ASN A CA 1
ATOM 2528 C C . ASN A 1 322 ? 13.576 12.564 -37.532 1.00 94.81 322 ASN A C 1
ATOM 2530 O O . ASN A 1 322 ? 12.512 12.108 -37.964 1.00 94.81 322 ASN A O 1
ATOM 2534 N N . LEU A 1 323 ? 14.097 12.149 -36.377 1.00 94.62 323 LEU A N 1
ATOM 2535 C CA . LEU A 1 323 ? 13.494 11.113 -35.523 1.00 94.62 323 LEU A CA 1
ATOM 2536 C C . LEU A 1 323 ? 12.180 11.537 -34.838 1.00 94.62 323 LEU A C 1
ATOM 2538 O O . LEU A 1 323 ? 11.520 10.708 -34.219 1.00 94.62 323 LEU A O 1
ATOM 2542 N N . ASN A 1 324 ? 11.773 12.807 -34.951 1.00 94.06 324 ASN A N 1
ATOM 2543 C CA . ASN A 1 324 ? 10.474 13.303 -34.478 1.00 94.06 324 ASN A CA 1
ATOM 2544 C C . ASN A 1 324 ? 9.398 13.318 -35.575 1.00 94.06 324 ASN A C 1
ATOM 2546 O O . ASN A 1 324 ? 8.285 13.788 -35.335 1.00 94.06 324 ASN A O 1
ATOM 2550 N N . SER A 1 325 ? 9.718 12.861 -36.789 1.00 95.44 325 SER A N 1
ATOM 2551 C CA . SER A 1 325 ? 8.766 12.851 -37.900 1.00 95.44 325 SER A CA 1
ATOM 2552 C C . SER A 1 325 ? 7.520 12.016 -37.578 1.00 95.44 325 SER A C 1
ATOM 2554 O O . SER A 1 325 ? 7.610 10.924 -37.013 1.00 95.44 325 SER A O 1
ATOM 2556 N N . SER A 1 326 ? 6.346 12.499 -37.994 1.00 95.06 326 SER A N 1
ATOM 2557 C CA . SER A 1 326 ? 5.063 11.815 -37.784 1.00 95.06 326 SER A CA 1
ATOM 2558 C C . SER A 1 326 ? 4.967 10.463 -38.495 1.00 95.06 326 SER A C 1
ATOM 2560 O O . SER A 1 326 ? 4.163 9.630 -38.089 1.00 95.06 326 SER A O 1
ATOM 2562 N N . VAL A 1 327 ? 5.816 10.205 -39.497 1.00 96.69 327 VAL A N 1
ATOM 2563 C CA . VAL A 1 327 ? 5.924 8.906 -40.191 1.00 96.69 327 VAL A CA 1
ATOM 2564 C C . VAL A 1 327 ? 6.202 7.747 -39.232 1.00 96.69 327 VAL A C 1
ATOM 2566 O O . VAL A 1 327 ? 5.760 6.627 -39.470 1.00 96.69 327 VAL A O 1
ATOM 2569 N N . TRP A 1 328 ? 6.888 8.009 -38.116 1.00 97.00 328 TRP A N 1
ATOM 2570 C CA . TRP A 1 328 ? 7.167 7.001 -37.097 1.00 97.00 328 TRP A CA 1
ATOM 2571 C C . TRP A 1 328 ? 5.929 6.650 -36.259 1.00 97.00 328 TRP A C 1
ATOM 2573 O O . TRP A 1 328 ? 5.907 5.596 -35.633 1.00 97.00 328 TRP A O 1
ATOM 2583 N N . LYS A 1 329 ? 4.880 7.484 -36.272 1.00 95.12 329 LYS A N 1
ATOM 2584 C CA . LYS A 1 329 ? 3.574 7.246 -35.625 1.00 95.12 329 LYS A CA 1
ATOM 2585 C C . LYS A 1 329 ? 2.484 6.764 -36.591 1.00 95.12 329 LYS A C 1
ATOM 2587 O O . LYS A 1 329 ? 1.324 6.668 -36.208 1.00 95.12 329 LYS A O 1
ATOM 2592 N N . ASP A 1 330 ? 2.829 6.470 -37.844 1.00 96.25 330 ASP A N 1
ATOM 2593 C CA . ASP A 1 330 ? 1.859 6.012 -38.839 1.00 96.25 330 ASP A CA 1
ATOM 2594 C C . ASP A 1 330 ? 1.243 4.655 -38.446 1.00 96.25 330 ASP A C 1
ATOM 2596 O O . ASP A 1 330 ? 1.953 3.700 -38.133 1.00 96.25 330 ASP A O 1
ATOM 2600 N N . SER A 1 331 ? -0.087 4.548 -38.488 1.00 96.31 331 SER A N 1
ATOM 2601 C CA . SER A 1 331 ? -0.813 3.327 -38.100 1.00 96.31 331 SER A CA 1
ATOM 2602 C C . SER A 1 331 ? -0.435 2.078 -38.908 1.00 96.31 331 SER A C 1
ATOM 2604 O O . SER A 1 331 ? -0.632 0.967 -38.424 1.00 96.31 331 SER A O 1
ATOM 2606 N N . ARG A 1 332 ? 0.155 2.227 -40.105 1.00 96.31 332 ARG A N 1
ATOM 2607 C CA . ARG A 1 332 ? 0.623 1.086 -40.912 1.00 96.31 332 ARG A CA 1
ATOM 2608 C C . ARG A 1 332 ? 1.679 0.242 -40.198 1.00 96.31 332 ARG A C 1
ATOM 2610 O O . ARG A 1 332 ? 1.766 -0.951 -40.466 1.00 96.31 332 ARG A O 1
ATOM 2617 N N . TRP A 1 333 ? 2.431 0.822 -39.258 1.00 97.50 333 TRP A N 1
ATOM 2618 C CA . TRP A 1 333 ? 3.389 0.075 -38.438 1.00 97.50 333 TRP A CA 1
ATOM 2619 C C . TRP A 1 333 ? 2.731 -1.004 -37.572 1.00 97.50 333 TRP A C 1
ATOM 2621 O O . TRP A 1 333 ? 3.370 -2.012 -37.290 1.00 97.50 333 TRP A O 1
ATOM 2631 N N . LEU A 1 334 ? 1.461 -0.837 -37.182 1.00 96.06 334 LEU A N 1
ATOM 2632 C CA . LEU A 1 334 ? 0.746 -1.809 -36.344 1.00 96.06 334 LEU A CA 1
ATOM 2633 C C . LEU A 1 334 ? 0.559 -3.166 -37.040 1.00 96.06 334 LEU A C 1
ATOM 2635 O O . LEU A 1 334 ? 0.381 -4.178 -36.365 1.00 96.06 334 LEU A O 1
ATOM 2639 N N . ASP A 1 335 ? 0.602 -3.188 -38.374 1.00 95.69 335 ASP A N 1
ATOM 2640 C CA . ASP A 1 335 ? 0.440 -4.396 -39.186 1.00 95.69 335 ASP A CA 1
ATOM 2641 C C . ASP A 1 335 ? 1.751 -4.853 -39.848 1.00 95.69 335 ASP A C 1
ATOM 2643 O O . ASP A 1 335 ? 1.791 -5.919 -40.473 1.00 95.69 335 ASP A O 1
ATOM 2647 N N . ASP A 1 336 ? 2.846 -4.111 -39.668 1.00 97.56 336 ASP A N 1
ATOM 2648 C CA . ASP A 1 336 ? 4.164 -4.520 -40.144 1.00 97.56 336 ASP A CA 1
ATOM 2649 C C . ASP A 1 336 ? 4.627 -5.785 -39.384 1.00 97.56 336 ASP A C 1
ATOM 2651 O O . ASP A 1 336 ? 4.644 -5.813 -38.146 1.00 97.56 336 ASP A O 1
ATOM 2655 N N . PRO A 1 337 ? 4.938 -6.893 -40.082 1.00 96.94 337 PRO A N 1
ATOM 2656 C CA . PRO A 1 337 ? 5.271 -8.155 -39.427 1.00 96.94 337 PRO A CA 1
ATOM 2657 C C . PRO A 1 337 ? 6.613 -8.118 -38.684 1.00 96.94 337 PRO A C 1
ATOM 2659 O O . PRO A 1 337 ? 6.747 -8.810 -37.673 1.00 96.94 337 PRO A O 1
ATOM 2662 N N . LEU A 1 338 ? 7.583 -7.322 -39.146 1.00 98.12 338 LEU A N 1
ATOM 2663 C CA . LEU A 1 338 ? 8.915 -7.241 -38.543 1.00 98.12 338 LEU A CA 1
ATOM 2664 C C . LEU A 1 338 ? 8.937 -6.292 -37.347 1.00 98.12 338 LEU A C 1
ATOM 2666 O O . LEU A 1 338 ? 9.599 -6.590 -36.355 1.00 98.12 338 LEU A O 1
ATOM 2670 N N . TRP A 1 339 ? 8.168 -5.204 -37.383 1.00 97.94 339 TRP A N 1
ATOM 2671 C CA . TRP A 1 339 ? 7.986 -4.328 -36.229 1.00 97.94 339 TRP A CA 1
ATOM 2672 C C . TRP A 1 339 ? 7.269 -5.042 -35.078 1.00 97.94 339 TRP A C 1
ATOM 2674 O O . TRP A 1 339 ? 7.728 -4.974 -33.938 1.00 97.94 339 TRP A O 1
ATOM 2684 N N . ARG A 1 340 ? 6.198 -5.797 -35.363 1.00 97.69 340 ARG A N 1
ATOM 2685 C CA . ARG A 1 340 ? 5.524 -6.622 -34.342 1.00 97.69 340 ARG A CA 1
ATOM 2686 C C . ARG A 1 340 ? 6.457 -7.665 -33.736 1.00 97.69 340 ARG A C 1
ATOM 2688 O O . ARG A 1 340 ? 6.517 -7.775 -32.512 1.00 97.69 340 ARG A O 1
ATOM 2695 N N . ALA A 1 341 ? 7.238 -8.351 -34.573 1.00 98.38 341 ALA A N 1
ATOM 2696 C CA . ALA A 1 341 ? 8.237 -9.304 -34.101 1.00 98.38 341 ALA A CA 1
ATOM 2697 C C . ALA A 1 341 ? 9.285 -8.609 -33.217 1.00 98.38 341 ALA A C 1
ATOM 2699 O O . ALA A 1 341 ? 9.663 -9.140 -32.176 1.00 98.38 341 ALA A O 1
ATOM 2700 N N . TYR A 1 342 ? 9.710 -7.394 -33.581 1.00 98.25 342 TYR A N 1
ATOM 2701 C CA . TYR A 1 342 ? 10.656 -6.614 -32.786 1.00 98.25 342 TYR A CA 1
ATOM 2702 C C . TYR A 1 342 ? 10.088 -6.195 -31.425 1.00 98.25 342 TYR A C 1
ATOM 2704 O O . TYR A 1 342 ? 10.786 -6.296 -30.419 1.00 98.25 342 TYR A O 1
ATOM 2712 N N . LEU A 1 343 ? 8.820 -5.775 -31.360 1.00 97.31 343 LEU A N 1
ATOM 2713 C CA . LEU A 1 343 ? 8.146 -5.462 -30.094 1.00 97.31 343 LEU A CA 1
ATOM 2714 C C . LEU A 1 343 ? 8.074 -6.681 -29.169 1.00 97.31 343 LEU A C 1
ATOM 2716 O O . LEU A 1 343 ? 8.409 -6.570 -27.988 1.00 97.31 343 LEU A O 1
ATOM 2720 N N . ILE A 1 344 ? 7.674 -7.839 -29.704 1.00 97.75 344 ILE A N 1
ATOM 2721 C CA . ILE A 1 344 ? 7.614 -9.101 -28.952 1.00 97.75 344 ILE A CA 1
ATOM 2722 C C . ILE A 1 344 ? 9.009 -9.479 -28.452 1.00 97.75 344 ILE A C 1
ATOM 2724 O O . ILE A 1 344 ? 9.180 -9.732 -27.261 1.00 97.75 344 ILE A O 1
ATOM 2728 N N . PHE A 1 345 ? 10.019 -9.430 -29.325 1.00 98.12 345 PHE A N 1
ATOM 2729 C CA . PHE A 1 345 ? 11.417 -9.653 -28.960 1.00 98.12 345 PHE A CA 1
ATOM 2730 C C . PHE A 1 345 ? 11.871 -8.727 -27.825 1.00 98.12 345 PHE A C 1
ATOM 2732 O O . PHE A 1 345 ? 12.414 -9.201 -26.828 1.00 98.12 345 PHE A O 1
ATOM 2739 N N . LYS A 1 346 ? 11.627 -7.414 -27.939 1.00 96.94 346 LYS A N 1
ATOM 2740 C CA . LYS A 1 346 ? 12.031 -6.447 -26.912 1.00 96.94 346 LYS A CA 1
ATOM 2741 C C . LYS A 1 346 ? 11.315 -6.685 -25.588 1.00 96.94 346 LYS A C 1
ATOM 2743 O O . LYS A 1 346 ? 11.958 -6.530 -24.555 1.00 96.94 346 LYS A O 1
ATOM 2748 N N . ARG A 1 347 ? 10.044 -7.106 -25.596 1.00 95.88 347 ARG A N 1
ATOM 2749 C CA . ARG A 1 347 ? 9.349 -7.549 -24.378 1.00 95.88 347 ARG A CA 1
ATOM 2750 C C . ARG A 1 347 ? 9.998 -8.788 -23.769 1.00 95.88 347 ARG A C 1
ATOM 2752 O O . ARG A 1 347 ? 10.336 -8.754 -22.596 1.00 95.88 347 ARG A O 1
ATOM 2759 N N . GLN A 1 348 ? 10.197 -9.848 -24.551 1.00 96.50 348 GLN A N 1
ATOM 2760 C CA . GLN A 1 348 ? 10.759 -11.112 -24.061 1.00 96.50 348 GLN A CA 1
ATOM 2761 C C . GLN A 1 348 ? 12.166 -10.929 -23.482 1.00 96.50 348 GLN A C 1
ATOM 2763 O O . GLN A 1 348 ? 12.440 -11.382 -22.374 1.00 96.50 348 GLN A O 1
ATOM 2768 N N . VAL A 1 349 ? 13.037 -10.215 -24.201 1.00 96.19 349 VAL A N 1
ATOM 2769 C CA . VAL A 1 349 ? 14.393 -9.905 -23.729 1.00 96.19 349 VAL A CA 1
ATOM 2770 C C . VAL A 1 349 ? 14.369 -8.952 -22.541 1.00 96.19 349 VAL A C 1
ATOM 2772 O O . VAL A 1 349 ? 15.190 -9.090 -21.647 1.00 96.19 349 VAL A O 1
ATOM 2775 N N . GLY A 1 350 ? 13.429 -8.009 -22.494 1.00 95.38 350 GLY A N 1
ATOM 2776 C CA . GLY A 1 350 ? 13.228 -7.153 -21.331 1.00 95.38 350 GLY A CA 1
ATOM 2777 C C . GLY A 1 350 ? 12.838 -7.934 -20.075 1.00 95.38 350 GLY A C 1
ATOM 2778 O O . GLY A 1 350 ? 13.442 -7.735 -19.027 1.00 95.38 350 GLY A O 1
ATOM 2779 N N . THR A 1 351 ? 11.890 -8.869 -20.188 1.00 95.94 351 THR A N 1
ATOM 2780 C CA . THR A 1 351 ? 11.538 -9.792 -19.098 1.00 95.94 351 THR A CA 1
ATOM 2781 C C . THR A 1 351 ? 12.743 -10.629 -18.676 1.00 95.94 351 THR A C 1
ATOM 2783 O O . THR A 1 351 ? 13.064 -10.663 -17.495 1.00 95.94 351 THR A O 1
ATOM 2786 N N . GLU A 1 352 ? 13.460 -11.239 -19.627 1.00 96.50 352 GLU A N 1
ATOM 2787 C CA . GLU A 1 352 ? 14.684 -12.005 -19.346 1.00 96.50 352 GLU A CA 1
ATOM 2788 C C . GLU A 1 352 ? 15.736 -11.161 -18.613 1.00 96.50 352 GLU A C 1
ATOM 2790 O O . GLU A 1 352 ? 16.368 -11.635 -17.671 1.00 96.50 352 GLU A O 1
ATOM 2795 N N . ALA A 1 353 ? 15.910 -9.907 -19.030 1.00 95.25 353 ALA A N 1
ATOM 2796 C CA . ALA A 1 353 ? 16.839 -8.973 -18.421 1.00 95.25 353 ALA A CA 1
ATOM 2797 C C . ALA A 1 353 ? 16.469 -8.715 -16.954 1.00 95.25 353 ALA A C 1
ATOM 2799 O O . ALA A 1 353 ? 17.317 -8.910 -16.084 1.00 95.25 353 ALA A O 1
ATOM 2800 N N . LEU A 1 354 ? 15.211 -8.360 -16.664 1.00 95.44 354 LEU A N 1
ATOM 2801 C CA . LEU A 1 354 ? 14.732 -8.130 -15.293 1.00 95.44 354 LEU A CA 1
ATOM 2802 C C . LEU A 1 354 ? 14.877 -9.382 -14.412 1.00 95.44 354 LEU A C 1
ATOM 2804 O O . LEU A 1 354 ? 15.403 -9.278 -13.304 1.00 95.44 354 LEU A O 1
ATOM 2808 N N . SER A 1 355 ? 14.532 -10.570 -14.923 1.00 95.94 355 SER A N 1
ATOM 2809 C CA . SER A 1 355 ? 14.756 -11.842 -14.218 1.00 95.94 355 SER A CA 1
ATOM 2810 C C . SER A 1 355 ? 16.243 -12.087 -13.932 1.00 95.94 355 SER A C 1
ATOM 2812 O O . SER A 1 355 ? 16.616 -12.509 -12.837 1.00 95.94 355 SER A O 1
ATOM 2814 N N . GLY A 1 356 ? 17.115 -11.802 -14.906 1.00 96.31 356 GLY A N 1
ATOM 2815 C CA . GLY A 1 356 ? 18.566 -11.906 -14.756 1.00 96.31 356 GLY A CA 1
ATOM 2816 C C . GLY A 1 356 ? 19.123 -10.933 -13.717 1.00 96.31 356 GLY A C 1
ATOM 2817 O O . GLY A 1 356 ? 19.970 -11.321 -12.912 1.00 96.31 356 GLY A O 1
ATOM 2818 N N . TYR A 1 357 ? 18.602 -9.706 -13.683 1.00 95.06 357 TYR A N 1
ATOM 2819 C CA . TYR A 1 357 ? 18.954 -8.700 -12.685 1.00 95.06 357 TYR A CA 1
ATOM 2820 C C . TYR A 1 357 ? 18.534 -9.143 -11.286 1.00 95.06 357 TYR A C 1
ATOM 2822 O O . TYR A 1 357 ? 19.371 -9.176 -10.386 1.00 95.06 357 TYR A O 1
ATOM 2830 N N . TYR A 1 358 ? 17.275 -9.556 -11.114 1.00 96.00 358 TYR A N 1
ATOM 2831 C CA . TYR A 1 358 ? 16.764 -10.057 -9.839 1.00 96.00 358 TYR A CA 1
ATOM 2832 C C . TYR A 1 358 ? 17.607 -11.238 -9.327 1.00 96.00 358 TYR A C 1
ATOM 2834 O O . TYR A 1 358 ? 18.076 -11.220 -8.187 1.00 96.00 358 TYR A O 1
ATOM 2842 N N . ALA A 1 359 ? 17.900 -12.217 -10.188 1.00 97.19 359 ALA A N 1
ATOM 2843 C CA . ALA A 1 359 ? 18.749 -13.347 -9.841 1.00 97.19 359 ALA A CA 1
ATOM 2844 C C . ALA A 1 359 ? 20.183 -12.938 -9.478 1.00 97.19 359 ALA A C 1
ATOM 2846 O O . ALA A 1 359 ? 20.750 -13.479 -8.524 1.00 97.19 359 ALA A O 1
ATOM 2847 N N . ALA A 1 360 ? 20.775 -11.982 -10.200 1.00 96.06 360 ALA A N 1
ATOM 2848 C CA . ALA A 1 360 ? 22.105 -11.449 -9.900 1.00 96.06 360 ALA A CA 1
ATOM 2849 C C . ALA A 1 360 ? 22.135 -10.757 -8.530 1.00 96.06 360 ALA A C 1
ATOM 2851 O O . ALA A 1 360 ? 23.035 -11.027 -7.733 1.00 96.06 360 ALA A O 1
ATOM 2852 N N . VAL A 1 361 ? 21.123 -9.939 -8.226 1.00 95.62 361 VAL A N 1
ATOM 2853 C CA . VAL A 1 361 ? 20.980 -9.246 -6.939 1.00 95.62 361 VAL A CA 1
ATOM 2854 C C . VAL A 1 361 ? 20.837 -10.242 -5.791 1.00 95.62 361 VAL A C 1
ATOM 2856 O O . VAL A 1 361 ? 21.625 -10.209 -4.846 1.00 95.62 361 VAL A O 1
ATOM 2859 N N . LYS A 1 362 ? 19.889 -11.182 -5.894 1.00 96.81 362 LYS A N 1
ATOM 2860 C CA . LYS A 1 362 ? 19.655 -12.193 -4.852 1.00 96.81 362 LYS A CA 1
ATOM 2861 C C . LYS A 1 362 ? 20.878 -13.082 -4.629 1.00 96.81 362 LYS A C 1
ATOM 2863 O O . LYS A 1 362 ? 21.239 -13.357 -3.489 1.00 96.81 362 LYS A O 1
ATOM 2868 N N . SER A 1 363 ? 21.564 -13.481 -5.702 1.00 97.50 363 SER A N 1
ATOM 2869 C CA . SER A 1 363 ? 22.792 -14.283 -5.599 1.00 97.50 363 SER A CA 1
ATOM 2870 C C . SER A 1 363 ? 23.935 -13.510 -4.938 1.00 97.50 363 SER A C 1
ATOM 2872 O O . SER A 1 363 ? 24.679 -14.077 -4.138 1.00 97.50 363 SER A O 1
ATOM 2874 N N . ALA A 1 364 ? 24.079 -12.222 -5.257 1.00 96.50 364 ALA A N 1
ATOM 2875 C CA . ALA A 1 364 ? 25.091 -11.358 -4.661 1.00 96.50 364 ALA A CA 1
ATOM 2876 C C . ALA A 1 364 ? 24.831 -11.123 -3.166 1.00 96.50 364 ALA A C 1
ATOM 2878 O O . ALA A 1 364 ? 25.749 -11.260 -2.359 1.00 96.50 364 ALA A O 1
ATOM 2879 N N . ALA A 1 365 ? 23.584 -10.842 -2.785 1.00 96.38 365 ALA A N 1
ATOM 2880 C CA . ALA A 1 365 ? 23.199 -10.678 -1.387 1.00 96.38 365 ALA A CA 1
ATOM 2881 C C . ALA A 1 365 ? 23.424 -11.963 -0.570 1.00 96.38 365 ALA A C 1
ATOM 2883 O O . ALA A 1 365 ? 24.064 -11.920 0.483 1.00 96.38 365 ALA A O 1
ATOM 2884 N N . ALA A 1 366 ? 23.036 -13.125 -1.105 1.00 97.38 366 ALA A N 1
ATOM 2885 C CA . ALA A 1 366 ? 23.307 -14.416 -0.473 1.00 97.38 366 ALA A CA 1
ATOM 2886 C C . ALA A 1 366 ? 24.820 -14.678 -0.308 1.00 97.38 366 ALA A C 1
ATOM 2888 O O . ALA A 1 366 ? 25.262 -15.200 0.716 1.00 97.38 366 ALA A O 1
ATOM 2889 N N . ALA A 1 367 ? 25.655 -14.263 -1.270 1.00 97.44 367 ALA A N 1
ATOM 2890 C CA . ALA A 1 367 ? 27.117 -14.364 -1.170 1.00 97.44 367 ALA A CA 1
ATOM 2891 C C . ALA A 1 367 ? 27.743 -13.410 -0.125 1.00 97.44 367 ALA A C 1
ATOM 2893 O O . ALA A 1 367 ? 28.858 -13.666 0.350 1.00 97.44 367 ALA A O 1
ATOM 2894 N N . ALA A 1 368 ? 27.033 -12.342 0.249 1.00 96.38 368 ALA A N 1
ATOM 2895 C CA . ALA A 1 368 ? 27.342 -11.490 1.401 1.00 96.38 368 ALA A CA 1
ATOM 2896 C C . ALA A 1 368 ? 26.767 -12.036 2.726 1.00 96.38 368 ALA A C 1
ATOM 2898 O O . ALA A 1 368 ? 27.085 -11.518 3.794 1.00 96.38 368 ALA A O 1
ATOM 2899 N N . GLY A 1 369 ? 25.955 -13.100 2.681 1.00 96.50 369 GLY A N 1
ATOM 2900 C CA . GLY A 1 369 ? 25.282 -13.673 3.848 1.00 96.50 369 GLY A CA 1
ATOM 2901 C C . GLY A 1 369 ? 23.981 -12.964 4.238 1.00 96.50 369 GLY A C 1
ATOM 2902 O O . GLY A 1 369 ? 23.585 -13.055 5.398 1.00 96.50 369 GLY A O 1
ATOM 2903 N N . ASN A 1 370 ? 23.335 -12.257 3.303 1.00 94.25 370 ASN A N 1
ATOM 2904 C CA . ASN A 1 370 ? 22.024 -11.638 3.495 1.00 94.25 370 ASN A CA 1
ATOM 2905 C C . ASN A 1 370 ? 20.966 -12.318 2.607 1.00 94.25 370 ASN A C 1
ATOM 2907 O O . ASN A 1 370 ? 20.912 -12.076 1.401 1.00 94.25 370 ASN A O 1
ATOM 2911 N N . ASP A 1 371 ? 20.116 -13.144 3.218 1.00 90.94 371 ASP A N 1
ATOM 2912 C CA . ASP A 1 371 ? 19.027 -13.852 2.531 1.00 90.94 371 ASP A CA 1
ATOM 2913 C C . ASP A 1 371 ? 17.734 -13.007 2.423 1.00 90.94 371 ASP A C 1
ATOM 2915 O O . ASP A 1 371 ? 16.835 -13.348 1.656 1.00 90.94 371 ASP A O 1
ATOM 2919 N N . GLU A 1 372 ? 17.653 -11.874 3.133 1.00 94.12 372 GLU A N 1
ATOM 2920 C CA . GLU A 1 372 ? 16.511 -10.945 3.151 1.00 94.12 372 GLU A CA 1
ATOM 2921 C C . GLU A 1 372 ? 16.884 -9.579 2.551 1.00 94.12 372 GLU A C 1
ATOM 2923 O O . GLU A 1 372 ? 16.761 -8.527 3.189 1.00 94.12 372 GLU A O 1
ATOM 2928 N N . PHE A 1 373 ? 17.348 -9.595 1.299 1.00 95.44 373 PHE A N 1
ATOM 2929 C CA . PHE A 1 373 ? 17.706 -8.383 0.561 1.00 95.44 373 PHE A CA 1
ATOM 2930 C C . PHE A 1 373 ? 16.573 -7.935 -0.370 1.00 95.44 373 PHE A C 1
ATOM 2932 O O . PHE A 1 373 ? 16.259 -8.648 -1.326 1.00 95.44 373 PHE A O 1
ATOM 2939 N N . LEU A 1 374 ? 15.973 -6.769 -0.115 1.00 96.81 374 LEU A N 1
ATOM 2940 C CA . LEU A 1 374 ? 14.838 -6.258 -0.896 1.00 96.81 374 LEU A CA 1
ATOM 2941 C C . LEU A 1 374 ? 15.260 -5.822 -2.309 1.00 96.81 374 LEU A C 1
ATOM 2943 O O . LEU A 1 374 ? 16.237 -5.093 -2.473 1.00 96.81 374 LEU A O 1
ATOM 2947 N N . VAL A 1 375 ? 14.458 -6.175 -3.311 1.00 95.88 375 VAL A N 1
ATOM 2948 C CA . VAL A 1 375 ? 14.464 -5.605 -4.663 1.00 95.88 375 VAL A CA 1
ATOM 2949 C C . VAL A 1 375 ? 13.103 -4.967 -4.920 1.00 95.88 375 VAL A C 1
ATOM 2951 O O . VAL A 1 375 ? 12.105 -5.664 -5.109 1.00 95.88 375 VAL A O 1
ATOM 2954 N N . ALA A 1 376 ? 13.062 -3.637 -4.924 1.00 95.69 376 ALA A N 1
ATOM 2955 C CA . ALA A 1 376 ? 11.869 -2.859 -5.239 1.00 95.69 376 ALA A CA 1
ATOM 2956 C C . ALA A 1 376 ? 12.118 -1.939 -6.434 1.00 95.69 376 ALA A C 1
ATOM 2958 O O . ALA A 1 376 ? 13.237 -1.473 -6.587 1.00 95.69 376 ALA A O 1
ATOM 2959 N N . GLY A 1 377 ? 11.119 -1.649 -7.271 1.00 92.75 377 GLY A N 1
ATOM 2960 C CA . GLY A 1 377 ? 11.351 -0.851 -8.484 1.00 92.75 377 GLY A CA 1
ATOM 2961 C C . GLY A 1 377 ? 10.141 -0.102 -9.036 1.00 92.75 377 GLY A C 1
ATOM 2962 O O . GLY A 1 377 ? 8.996 -0.401 -8.672 1.00 92.75 377 GLY A O 1
ATOM 2963 N N . ASN A 1 378 ? 10.425 0.879 -9.901 1.00 91.31 378 ASN A N 1
ATOM 2964 C CA . ASN A 1 378 ? 9.463 1.816 -10.494 1.00 91.31 378 ASN A CA 1
ATOM 2965 C C . ASN A 1 378 ? 8.966 1.403 -11.897 1.00 91.31 378 ASN A C 1
ATOM 2967 O O . ASN A 1 378 ? 9.134 0.265 -12.318 1.00 91.31 378 ASN A O 1
ATOM 2971 N N . ASP A 1 379 ? 8.263 2.309 -12.589 1.00 88.19 379 ASP A N 1
ATOM 2972 C CA . ASP A 1 379 ? 7.544 2.113 -13.866 1.00 88.19 379 ASP A CA 1
ATOM 2973 C C . ASP A 1 379 ? 6.342 1.154 -13.839 1.00 88.19 379 ASP A C 1
ATOM 2975 O O . ASP A 1 379 ? 5.637 0.991 -14.843 1.00 88.19 379 ASP A O 1
ATOM 2979 N N . ILE A 1 380 ? 6.045 0.546 -12.694 1.00 92.12 380 ILE A N 1
ATOM 2980 C CA . ILE A 1 380 ? 4.997 -0.463 -12.557 1.00 92.12 380 ILE A CA 1
ATOM 2981 C C . ILE A 1 380 ? 3.767 0.118 -11.847 1.00 92.12 380 ILE A C 1
ATOM 2983 O O . ILE A 1 380 ? 3.905 0.701 -10.784 1.00 92.12 380 ILE A O 1
ATOM 2987 N N . PRO A 1 381 ? 2.539 -0.091 -12.350 1.00 89.38 381 PRO A N 1
ATOM 2988 C CA . PRO A 1 381 ? 2.189 -0.610 -13.669 1.00 89.38 381 PRO A CA 1
ATOM 2989 C C . PRO A 1 381 ? 2.158 0.491 -14.738 1.00 89.38 381 PRO A C 1
ATOM 2991 O O . PRO A 1 381 ? 1.745 0.239 -15.868 1.00 89.38 381 PRO A O 1
ATOM 2994 N N . GLY A 1 382 ? 2.548 1.721 -14.380 1.00 82.50 382 GLY A N 1
ATOM 2995 C CA . GLY A 1 382 ? 2.354 2.921 -15.187 1.00 82.50 382 GLY A CA 1
ATOM 2996 C C . GLY A 1 382 ? 2.906 2.839 -16.612 1.00 82.50 382 GLY A C 1
ATOM 2997 O O . GLY A 1 382 ? 2.321 3.443 -17.511 1.00 82.50 382 GLY A O 1
ATOM 2998 N N . PHE A 1 383 ? 3.988 2.095 -16.843 1.00 86.94 383 PHE A N 1
ATOM 2999 C CA . PHE A 1 383 ? 4.514 1.816 -18.176 1.00 86.94 383 PHE A CA 1
ATOM 3000 C C . PHE A 1 383 ? 5.339 0.514 -18.232 1.00 86.94 383 PHE A C 1
ATOM 3002 O O . PHE A 1 383 ? 6.431 0.496 -18.787 1.00 86.94 383 PHE A O 1
ATOM 3009 N N . SER A 1 384 ? 4.830 -0.604 -17.699 1.00 88.12 384 SER A N 1
ATOM 3010 C CA . SER A 1 384 ? 5.593 -1.870 -17.665 1.00 88.12 384 SER A CA 1
ATOM 3011 C C . SER A 1 384 ? 5.622 -2.631 -19.001 1.00 88.12 384 SER A C 1
ATOM 3013 O O . SER A 1 384 ? 6.546 -3.404 -19.253 1.00 88.12 384 SER A O 1
ATOM 3015 N N . LEU A 1 385 ? 4.596 -2.462 -19.850 1.00 91.06 385 LEU A N 1
ATOM 3016 C CA . LEU A 1 385 ? 4.373 -3.204 -21.110 1.00 91.06 385 LEU A CA 1
ATOM 3017 C C . LEU A 1 385 ? 4.527 -4.737 -20.986 1.00 91.06 385 LEU A C 1
ATOM 3019 O O . LEU A 1 385 ? 4.827 -5.428 -21.965 1.00 91.06 385 LEU A O 1
ATOM 3023 N N . GLY A 1 386 ? 4.319 -5.278 -19.783 1.00 91.00 386 GLY A N 1
ATOM 3024 C CA . GLY A 1 386 ? 4.475 -6.701 -19.484 1.00 91.00 386 GLY A CA 1
ATOM 3025 C C . GLY A 1 386 ? 5.924 -7.191 -19.412 1.00 91.00 386 GLY A C 1
ATOM 3026 O O . GLY A 1 386 ? 6.136 -8.386 -19.608 1.00 91.00 386 GLY A O 1
ATOM 3027 N N . TRP A 1 387 ? 6.903 -6.302 -19.182 1.00 93.38 387 TRP A N 1
ATOM 3028 C CA . TRP A 1 387 ? 8.295 -6.681 -18.901 1.00 93.38 387 TRP A CA 1
ATOM 3029 C C . TRP A 1 387 ? 8.420 -7.343 -17.527 1.00 93.38 387 TRP A C 1
ATOM 3031 O O . TRP A 1 387 ? 8.888 -8.475 -17.440 1.00 93.38 387 TRP A O 1
ATOM 3041 N N . SER A 1 388 ? 7.965 -6.661 -16.471 1.00 92.19 388 SER A N 1
ATOM 3042 C CA . SER A 1 388 ? 7.939 -7.215 -15.114 1.00 92.19 388 SER A CA 1
ATOM 3043 C C . SER A 1 388 ? 6.791 -8.218 -14.971 1.00 92.19 388 SER A C 1
ATOM 3045 O O . SER A 1 388 ? 5.645 -7.899 -15.293 1.00 92.19 388 SER A O 1
ATOM 3047 N N . ARG A 1 389 ? 7.106 -9.444 -14.532 1.00 92.00 389 ARG A N 1
ATOM 3048 C CA . ARG A 1 389 ? 6.160 -10.572 -14.423 1.00 92.00 389 ARG A CA 1
ATOM 3049 C C . ARG A 1 389 ? 6.330 -11.389 -13.128 1.00 92.00 389 ARG A C 1
ATOM 3051 O O . ARG A 1 389 ? 6.031 -12.579 -13.124 1.00 92.00 389 ARG A O 1
ATOM 3058 N N . GLY A 1 390 ? 6.794 -10.764 -12.040 1.00 87.31 390 GLY A N 1
ATOM 3059 C CA . GLY A 1 390 ? 6.889 -11.386 -10.705 1.00 87.31 390 GLY A CA 1
ATOM 3060 C C . GLY A 1 390 ? 8.305 -11.571 -10.143 1.00 87.31 390 GLY A C 1
ATOM 3061 O O . GLY A 1 390 ? 8.448 -11.852 -8.956 1.00 87.31 390 GLY A O 1
ATOM 3062 N N . ASP A 1 391 ? 9.356 -11.366 -10.942 1.00 92.31 391 ASP A N 1
ATOM 3063 C CA . ASP A 1 391 ? 10.752 -11.401 -10.471 1.00 92.31 391 ASP A CA 1
ATOM 3064 C C . ASP A 1 391 ? 11.159 -10.078 -9.791 1.00 92.31 391 ASP A C 1
ATOM 3066 O O . ASP A 1 391 ? 12.165 -9.474 -10.131 1.00 92.31 391 ASP A O 1
ATOM 3070 N N . LEU A 1 392 ? 10.343 -9.607 -8.847 1.00 93.12 392 LEU A N 1
ATOM 3071 C CA . LEU A 1 392 ? 10.529 -8.398 -8.044 1.00 93.12 392 LEU A CA 1
ATOM 3072 C C . LEU A 1 392 ? 9.893 -8.638 -6.669 1.00 93.12 392 LEU A C 1
ATOM 3074 O O . LEU A 1 392 ? 8.795 -9.197 -6.603 1.00 93.12 392 LEU A O 1
ATOM 3078 N N . ASP A 1 393 ? 10.534 -8.204 -5.581 1.00 97.06 393 ASP A N 1
ATOM 3079 C CA . ASP A 1 393 ? 9.969 -8.417 -4.245 1.00 97.06 393 ASP A CA 1
ATOM 3080 C C . ASP A 1 393 ? 8.779 -7.495 -3.998 1.00 97.06 393 ASP A C 1
ATOM 3082 O O . ASP A 1 393 ? 7.717 -7.977 -3.637 1.00 97.06 393 ASP A O 1
ATOM 3086 N N . MET A 1 394 ? 8.914 -6.187 -4.233 1.00 96.94 394 MET A N 1
ATOM 3087 C CA . MET A 1 394 ? 7.855 -5.204 -3.973 1.00 96.94 394 MET A CA 1
ATOM 3088 C C . MET A 1 394 ? 7.813 -4.143 -5.073 1.00 96.94 394 MET A C 1
ATOM 3090 O O . MET A 1 394 ? 8.845 -3.603 -5.463 1.00 96.94 394 MET A O 1
ATOM 3094 N N . VAL A 1 395 ? 6.627 -3.771 -5.558 1.00 96.94 395 VAL A N 1
ATOM 3095 C CA . VAL A 1 395 ? 6.526 -2.577 -6.412 1.00 96.94 395 VAL A CA 1
ATOM 3096 C C . VAL A 1 395 ? 6.738 -1.335 -5.556 1.00 96.94 395 VAL A C 1
ATOM 3098 O O . VAL A 1 395 ? 6.053 -1.150 -4.553 1.00 96.94 395 VAL A O 1
ATOM 3101 N N . SER A 1 396 ? 7.659 -0.465 -5.967 1.00 95.19 396 SER A N 1
ATOM 3102 C CA . SER A 1 396 ? 7.854 0.852 -5.366 1.00 95.19 396 SER A CA 1
ATOM 3103 C C . SER A 1 396 ? 7.935 1.890 -6.478 1.00 95.19 396 SER A C 1
ATOM 3105 O O . SER A 1 396 ? 9.009 2.178 -6.996 1.00 95.19 396 SER A O 1
ATOM 3107 N N . THR A 1 397 ? 6.782 2.401 -6.909 1.00 93.31 397 THR A N 1
ATOM 3108 C CA . THR A 1 397 ? 6.689 3.176 -8.153 1.00 93.31 397 THR A CA 1
ATOM 3109 C C . THR A 1 397 ? 6.536 4.665 -7.933 1.00 93.31 397 THR A C 1
ATOM 3111 O O . THR A 1 397 ? 5.800 5.117 -7.060 1.00 93.31 397 THR A O 1
ATOM 3114 N N . GLU A 1 398 ? 7.160 5.436 -8.814 1.00 90.00 398 GLU A N 1
ATOM 3115 C CA . GLU A 1 398 ? 6.879 6.853 -8.975 1.00 90.00 398 GLU A CA 1
ATOM 3116 C C . GLU A 1 398 ? 5.516 7.071 -9.617 1.00 90.00 398 GLU A C 1
ATOM 3118 O O . GLU A 1 398 ? 5.168 6.468 -10.637 1.00 90.00 398 GLU A O 1
ATOM 3123 N N . MET A 1 399 ? 4.737 7.962 -9.014 1.00 89.75 399 MET A N 1
ATOM 3124 C CA . MET A 1 399 ? 3.404 8.305 -9.471 1.00 89.75 399 MET A CA 1
ATOM 3125 C C . MET A 1 399 ? 3.182 9.794 -9.251 1.00 89.75 399 MET A C 1
ATOM 3127 O O . MET A 1 399 ? 3.266 10.281 -8.137 1.00 89.75 399 MET A O 1
ATOM 3131 N N . SER A 1 400 ? 2.844 10.510 -10.314 1.00 86.44 400 SER A N 1
ATOM 3132 C CA . SER A 1 400 ? 2.300 11.867 -10.206 1.00 86.44 400 SER A CA 1
ATOM 3133 C C . SER A 1 400 ? 0.878 11.840 -10.727 1.00 86.44 400 SER A C 1
ATOM 3135 O O . SER A 1 400 ? 0.525 10.993 -11.556 1.00 86.44 400 SER A O 1
ATOM 3137 N N . LEU A 1 401 ? 0.095 12.790 -10.253 1.00 86.75 401 LEU A N 1
ATOM 3138 C CA . LEU A 1 401 ? -1.240 13.050 -10.750 1.00 86.75 401 LEU A CA 1
ATOM 3139 C C . LEU A 1 401 ? -1.171 13.803 -12.090 1.00 86.75 401 LEU A C 1
ATOM 3141 O O . LEU A 1 401 ? -0.118 14.290 -12.501 1.00 86.75 401 LEU A O 1
ATOM 3145 N N . GLY A 1 402 ? -2.283 13.832 -12.815 1.00 84.38 402 GLY A N 1
ATOM 3146 C CA . GLY A 1 402 ? -2.357 14.332 -14.182 1.00 84.38 402 GLY A CA 1
ATOM 3147 C C . GLY A 1 402 ? -1.734 13.371 -15.198 1.00 84.38 402 GLY A C 1
ATOM 3148 O O . GLY A 1 402 ? -1.785 12.145 -15.041 1.00 84.38 402 GLY A O 1
ATOM 3149 N N . TYR A 1 403 ? -1.211 13.941 -16.285 1.00 84.50 403 TYR A N 1
ATOM 3150 C CA . TYR A 1 403 ? -0.737 13.230 -17.474 1.00 84.50 403 TYR A CA 1
ATOM 3151 C C . TYR A 1 403 ? 0.229 12.081 -17.143 1.00 84.50 403 TYR A C 1
ATOM 3153 O O . TYR A 1 403 ? 1.287 12.296 -16.543 1.00 84.50 403 TYR A O 1
ATOM 3161 N N . LYS A 1 404 ? -0.070 10.869 -17.631 1.00 77.56 404 LYS A N 1
ATOM 3162 C CA . LYS A 1 404 ? 0.887 9.750 -17.698 1.00 77.56 404 LYS A CA 1
ATOM 3163 C C . LYS A 1 404 ? 0.666 8.915 -18.948 1.00 77.56 404 LYS A C 1
ATOM 3165 O O . LYS A 1 404 ? -0.400 8.904 -19.557 1.00 77.56 404 LYS A O 1
ATOM 3170 N N . THR A 1 405 ? 1.685 8.134 -19.289 1.00 80.44 405 THR A N 1
ATOM 3171 C CA . THR A 1 405 ? 1.670 7.273 -20.470 1.00 80.44 405 THR A CA 1
ATOM 3172 C C . THR A 1 405 ? 0.529 6.248 -20.467 1.00 80.44 405 THR A C 1
ATOM 3174 O O . THR A 1 405 ? -0.048 5.980 -21.517 1.00 80.44 405 THR A O 1
ATOM 3177 N N . SER A 1 406 ? 0.161 5.725 -19.296 1.00 82.31 406 SER A N 1
ATOM 3178 C CA . SER A 1 406 ? -0.939 4.764 -19.111 1.00 82.31 406 SER A CA 1
ATOM 3179 C C . SER A 1 406 ? -2.310 5.389 -18.859 1.00 82.31 406 SER A C 1
ATOM 3181 O O . SER A 1 406 ? -3.296 4.654 -18.835 1.00 82.31 406 SER A O 1
ATOM 3183 N N . SER A 1 407 ? -2.405 6.701 -18.647 1.00 83.69 407 SER A N 1
ATOM 3184 C CA . SER A 1 407 ? -3.657 7.395 -18.303 1.00 83.69 407 SER A CA 1
ATOM 3185 C C . SER A 1 407 ? -4.080 8.436 -19.345 1.00 83.69 407 SER A C 1
ATOM 3187 O O . SER A 1 407 ? -5.156 9.018 -19.260 1.00 83.69 407 SER A O 1
ATOM 3189 N N . GLY A 1 408 ? -3.267 8.653 -20.379 1.00 84.50 408 GLY A N 1
ATOM 3190 C CA . GLY A 1 408 ? -3.604 9.602 -21.428 1.00 84.50 408 GLY A CA 1
ATOM 3191 C C . GLY A 1 408 ? -3.491 11.062 -20.966 1.00 84.50 408 GLY A C 1
ATOM 3192 O O . GLY A 1 408 ? -2.792 11.362 -19.993 1.00 84.50 408 GLY A O 1
ATOM 3193 N N . PRO A 1 409 ? -4.120 11.994 -21.702 1.00 77.94 409 PRO A N 1
ATOM 3194 C CA . PRO A 1 409 ? -3.932 13.429 -21.514 1.00 77.94 409 PRO A CA 1
ATOM 3195 C C . PRO A 1 409 ? -4.565 13.960 -20.225 1.00 77.94 409 PRO A C 1
ATOM 3197 O O . PRO A 1 409 ? -3.964 14.816 -19.581 1.00 77.94 409 PRO A O 1
ATOM 3200 N N . ASP A 1 410 ? -5.735 13.437 -19.848 1.00 73.69 410 ASP A N 1
ATOM 3201 C CA . ASP A 1 410 ? -6.461 13.853 -18.642 1.00 73.69 410 ASP A CA 1
ATOM 3202 C C . ASP A 1 410 ? -5.837 13.253 -17.379 1.00 73.69 410 ASP A C 1
ATOM 3204 O O . ASP A 1 410 ? -5.831 13.875 -16.317 1.00 73.69 410 ASP A O 1
ATOM 3208 N N . GLY A 1 411 ? -5.218 12.078 -17.512 1.00 80.75 411 GLY A N 1
ATOM 3209 C CA . GLY A 1 411 ? -4.360 11.546 -16.477 1.00 80.75 411 GLY A CA 1
ATOM 3210 C C . GLY A 1 411 ? -5.082 10.869 -15.313 1.00 80.75 411 GLY A C 1
ATOM 3211 O O . GLY A 1 411 ? -6.224 10.425 -15.427 1.00 80.75 411 GLY A O 1
ATOM 3212 N N . PHE A 1 412 ? -4.389 10.764 -14.176 1.00 86.38 412 PHE A N 1
ATOM 3213 C CA . PHE A 1 412 ? -5.028 10.436 -12.900 1.00 86.38 412 PHE A CA 1
ATOM 3214 C C . PHE A 1 412 ? -5.269 11.714 -12.096 1.00 86.38 412 PHE A C 1
ATOM 3216 O O . PHE A 1 412 ? -4.344 12.412 -11.708 1.00 86.38 412 PHE A O 1
ATOM 3223 N N . THR A 1 413 ? -6.519 12.015 -11.825 1.00 88.44 413 THR A N 1
ATOM 3224 C CA . THR A 1 413 ? -7.035 13.297 -11.314 1.00 88.44 413 THR A CA 1
ATOM 3225 C C . THR A 1 413 ? -7.558 13.135 -9.888 1.00 88.44 413 THR A C 1
ATOM 3227 O O . THR A 1 413 ? -7.786 12.012 -9.464 1.00 88.44 413 THR A O 1
ATOM 3230 N N . LEU A 1 414 ? -7.777 14.227 -9.151 1.00 91.62 414 LEU A N 1
ATOM 3231 C CA . LEU A 1 414 ? -8.078 14.194 -7.710 1.00 91.62 414 LEU A CA 1
ATOM 3232 C C . LEU A 1 414 ? -9.407 13.492 -7.325 1.00 91.62 414 LEU A C 1
ATOM 3234 O O . LEU A 1 414 ? -10.384 13.538 -8.090 1.00 91.62 414 LEU A O 1
ATOM 3238 N N . PRO A 1 415 ? -9.498 12.903 -6.112 1.00 92.62 415 PRO A N 1
ATOM 3239 C CA . PRO A 1 415 ? -10.771 12.568 -5.465 1.00 92.62 415 PRO A CA 1
ATOM 3240 C C . PRO A 1 415 ? -11.737 13.770 -5.418 1.00 92.62 415 PRO A C 1
ATOM 3242 O O . PRO A 1 415 ? -11.276 14.910 -5.426 1.00 92.62 415 PRO A O 1
ATOM 3245 N N . PRO A 1 416 ? -13.071 13.565 -5.406 1.00 89.25 416 PRO A N 1
ATOM 3246 C CA . PRO A 1 416 ? -13.799 12.311 -5.229 1.00 89.25 416 PRO A CA 1
ATOM 3247 C C . PRO A 1 416 ? -14.079 11.589 -6.549 1.00 89.25 416 PRO A C 1
ATOM 3249 O O . PRO A 1 416 ? -14.760 10.568 -6.535 1.00 89.25 416 PRO A O 1
ATOM 3252 N N . VAL A 1 417 ? -13.612 12.100 -7.689 1.00 87.75 417 VAL A N 1
ATOM 3253 C CA . VAL A 1 417 ? -13.802 11.444 -8.995 1.00 87.75 417 VAL A CA 1
ATOM 3254 C C . VAL A 1 417 ? -12.618 10.512 -9.311 1.00 87.75 417 VAL A C 1
ATOM 3256 O O . VAL A 1 417 ? -12.787 9.472 -9.952 1.00 87.75 417 VAL A O 1
ATOM 3259 N N . GLY A 1 418 ? -11.428 10.845 -8.806 1.00 88.19 418 GLY A N 1
ATOM 3260 C CA . GLY A 1 418 ? -10.215 10.047 -8.922 1.00 88.19 418 GLY A CA 1
ATOM 3261 C C . GLY A 1 418 ? -10.253 8.841 -8.004 1.00 88.19 418 GLY A C 1
ATOM 3262 O O . GLY A 1 418 ? -10.617 8.971 -6.835 1.00 88.19 418 GLY A O 1
ATOM 3263 N N . ARG A 1 419 ? -9.889 7.671 -8.530 1.00 88.62 419 ARG A N 1
ATOM 3264 C CA . ARG A 1 419 ? -9.735 6.424 -7.770 1.00 88.62 419 ARG A CA 1
ATOM 3265 C C . ARG A 1 419 ? -8.415 5.784 -8.144 1.00 88.62 419 ARG A C 1
ATOM 3267 O O . ARG A 1 419 ? -8.116 5.656 -9.334 1.00 88.62 419 ARG A O 1
ATOM 3274 N N . TYR A 1 420 ? -7.666 5.351 -7.142 1.00 92.12 420 TYR A N 1
ATOM 3275 C CA . TYR A 1 420 ? -6.313 4.829 -7.338 1.00 92.12 420 TYR A CA 1
ATOM 3276 C C . TYR A 1 420 ? -6.166 3.383 -6.902 1.00 92.12 420 TYR A C 1
ATOM 3278 O O . TYR A 1 420 ? -5.227 2.723 -7.348 1.00 92.12 420 TYR A O 1
ATOM 3286 N N . ALA A 1 421 ? -7.149 2.846 -6.171 1.00 94.69 421 ALA A N 1
ATOM 3287 C CA . ALA A 1 421 ? -7.280 1.413 -5.940 1.00 94.69 421 ALA A CA 1
ATOM 3288 C C . ALA A 1 421 ? -7.039 0.565 -7.214 1.00 94.69 421 ALA A C 1
ATOM 3290 O O . ALA A 1 421 ? -6.307 -0.421 -7.113 1.00 94.69 421 ALA A O 1
ATOM 3291 N N . PRO A 1 422 ? -7.529 0.936 -8.423 1.00 95.12 422 PRO A N 1
ATOM 3292 C CA . PRO A 1 422 ? -7.175 0.235 -9.663 1.00 95.12 422 PRO A CA 1
ATOM 3293 C C . PRO A 1 422 ? -5.671 0.137 -9.947 1.00 95.12 422 PRO A C 1
ATOM 3295 O O . PRO A 1 422 ? -5.177 -0.917 -10.346 1.00 95.12 422 PRO A O 1
ATOM 3298 N N . PHE A 1 423 ? -4.945 1.241 -9.764 1.00 95.12 423 PHE A N 1
ATOM 3299 C CA . PHE A 1 423 ? -3.510 1.320 -10.020 1.00 95.12 423 PHE A CA 1
ATOM 3300 C C . PHE A 1 423 ? -2.740 0.483 -8.997 1.00 95.12 423 PHE A C 1
ATOM 3302 O O . PHE A 1 423 ? -1.892 -0.321 -9.380 1.00 95.12 423 PHE A O 1
ATOM 3309 N N . TYR A 1 424 ? -3.095 0.610 -7.716 1.00 95.81 424 TYR A N 1
ATOM 3310 C CA . TYR A 1 424 ? -2.484 -0.124 -6.605 1.00 95.81 424 TYR A CA 1
ATOM 3311 C C . TYR A 1 424 ? -2.678 -1.637 -6.731 1.00 95.81 424 TYR A C 1
ATOM 3313 O O . TYR A 1 424 ? -1.719 -2.405 -6.650 1.00 95.81 424 TYR A O 1
ATOM 3321 N N . LYS A 1 425 ? -3.904 -2.074 -7.037 1.00 96.94 425 LYS A N 1
ATOM 3322 C CA . LYS A 1 425 ? -4.211 -3.495 -7.234 1.00 96.94 425 LYS A CA 1
ATOM 3323 C C . LYS A 1 425 ? -3.464 -4.083 -8.429 1.00 96.94 425 LYS A C 1
ATOM 3325 O O . LYS A 1 425 ? -2.966 -5.195 -8.325 1.00 96.94 425 LYS A O 1
ATOM 3330 N N . LEU A 1 426 ? -3.333 -3.354 -9.543 1.00 96.44 426 LEU A N 1
ATOM 3331 C CA . LEU A 1 426 ? -2.526 -3.820 -10.680 1.00 96.44 426 LEU A CA 1
ATOM 3332 C C . LEU A 1 426 ? -1.020 -3.832 -10.352 1.00 96.44 426 LEU A C 1
ATOM 3334 O O . LEU A 1 426 ? -0.312 -4.734 -10.803 1.00 96.44 426 LEU A O 1
ATOM 3338 N N . ALA A 1 427 ? -0.527 -2.860 -9.577 1.00 96.12 427 ALA A N 1
ATOM 3339 C CA . ALA A 1 427 ? 0.863 -2.812 -9.127 1.00 96.12 427 ALA A CA 1
ATOM 3340 C C . ALA A 1 427 ? 1.233 -4.073 -8.335 1.00 96.12 427 ALA A C 1
ATOM 3342 O O . ALA A 1 427 ? 2.199 -4.749 -8.681 1.00 96.12 427 ALA A O 1
ATOM 3343 N N . ARG A 1 428 ? 0.408 -4.440 -7.348 1.00 95.25 428 ARG A N 1
ATOM 3344 C CA . ARG A 1 428 ? 0.608 -5.621 -6.496 1.00 95.25 428 ARG A CA 1
ATOM 3345 C C . ARG A 1 428 ? 0.830 -6.904 -7.304 1.00 95.25 428 ARG A C 1
ATOM 3347 O O . ARG A 1 428 ? 1.691 -7.705 -6.971 1.00 95.25 428 ARG A O 1
ATOM 3354 N N . GLU A 1 429 ? 0.128 -7.072 -8.425 1.00 95.12 429 GLU A N 1
ATOM 3355 C CA . GLU A 1 429 ? 0.218 -8.293 -9.239 1.00 95.12 429 GLU A CA 1
ATOM 3356 C C . GLU A 1 429 ? 1.545 -8.486 -10.000 1.00 95.12 429 GLU A C 1
ATOM 3358 O O . GLU A 1 429 ? 1.764 -9.556 -10.579 1.00 95.12 429 GLU A O 1
ATOM 3363 N N . HIS A 1 430 ? 2.428 -7.484 -10.011 1.00 95.25 430 HIS A N 1
ATOM 3364 C CA . HIS A 1 430 ? 3.747 -7.556 -10.651 1.00 95.25 430 HIS A CA 1
ATOM 3365 C C . HIS A 1 430 ? 4.879 -7.983 -9.702 1.00 95.25 430 HIS A C 1
ATOM 3367 O O . HIS A 1 430 ? 5.988 -8.225 -10.180 1.00 95.25 430 HIS A O 1
ATOM 3373 N N . ALA A 1 431 ? 4.622 -8.065 -8.395 1.00 94.94 431 ALA A N 1
ATOM 3374 C CA . ALA A 1 431 ? 5.619 -8.381 -7.375 1.00 94.94 431 ALA A CA 1
ATOM 3375 C C . ALA A 1 431 ? 5.182 -9.562 -6.492 1.00 94.94 431 ALA A C 1
ATOM 3377 O O . ALA A 1 431 ? 4.074 -10.085 -6.633 1.00 94.94 431 ALA A O 1
ATOM 3378 N N . GLN A 1 432 ? 6.087 -10.015 -5.624 1.00 94.25 432 GLN A N 1
ATOM 3379 C CA . GLN A 1 432 ? 5.852 -11.120 -4.684 1.00 94.25 432 GLN A CA 1
ATOM 3380 C C . GLN A 1 432 ? 5.191 -10.649 -3.383 1.00 94.25 432 GLN A C 1
ATOM 3382 O O . GLN A 1 432 ? 4.408 -11.388 -2.792 1.00 94.25 432 GLN A O 1
ATOM 3387 N N . SER A 1 433 ? 5.498 -9.424 -2.962 1.00 95.06 433 SER A N 1
ATOM 3388 C CA . SER A 1 433 ? 4.946 -8.783 -1.777 1.00 95.06 433 SER A CA 1
ATOM 3389 C C . SER A 1 433 ? 3.459 -8.514 -1.948 1.00 95.06 433 SER A C 1
ATOM 3391 O O . SER A 1 433 ? 2.975 -8.152 -3.025 1.00 95.06 433 SER A O 1
ATOM 3393 N N . ARG A 1 434 ? 2.729 -8.628 -0.839 1.00 93.75 434 ARG A N 1
ATOM 3394 C CA . ARG A 1 434 ? 1.329 -8.189 -0.765 1.00 93.75 434 ARG A CA 1
ATOM 3395 C C . ARG A 1 434 ? 1.192 -6.668 -0.712 1.00 93.75 434 ARG A C 1
ATOM 3397 O O . ARG A 1 434 ? 0.103 -6.162 -0.982 1.00 93.75 434 ARG A O 1
ATOM 3404 N N . PHE A 1 435 ? 2.271 -5.958 -0.381 1.00 97.25 435 PHE A N 1
ATOM 3405 C CA . PHE A 1 435 ? 2.292 -4.510 -0.275 1.00 97.25 435 PHE A CA 1
ATOM 3406 C C . PHE A 1 435 ? 2.840 -3.836 -1.532 1.00 97.25 435 PHE A C 1
ATOM 3408 O O . PHE A 1 435 ? 3.624 -4.389 -2.303 1.00 97.25 435 PHE A O 1
ATOM 3415 N N . VAL A 1 436 ? 2.419 -2.590 -1.720 1.00 97.50 436 VAL A N 1
ATOM 3416 C CA . VAL A 1 436 ? 2.932 -1.683 -2.745 1.00 97.50 436 VAL A CA 1
ATOM 3417 C C . VAL A 1 436 ? 3.422 -0.416 -2.061 1.00 97.50 436 VAL A C 1
ATOM 3419 O O . VAL A 1 436 ? 2.781 0.113 -1.154 1.00 97.50 436 VAL A O 1
ATOM 3422 N N . ASN A 1 437 ? 4.547 0.114 -2.518 1.00 96.81 437 ASN A N 1
ATOM 3423 C CA . ASN A 1 437 ? 5.004 1.439 -2.142 1.00 96.81 437 ASN A CA 1
ATOM 3424 C C . ASN A 1 437 ? 4.836 2.414 -3.321 1.00 96.81 437 ASN A C 1
ATOM 3426 O O . ASN A 1 437 ? 5.044 2.062 -4.482 1.00 96.81 437 ASN A O 1
ATOM 3430 N N . VAL A 1 438 ? 4.436 3.650 -3.039 1.00 95.44 438 VAL A N 1
ATOM 3431 C CA . VAL A 1 438 ? 4.217 4.672 -4.068 1.00 95.44 438 VAL A CA 1
ATOM 3432 C C . VAL A 1 438 ? 4.953 5.947 -3.694 1.00 95.44 438 VAL A C 1
ATOM 3434 O O . VAL A 1 438 ? 4.711 6.552 -2.654 1.00 95.44 438 VAL A O 1
ATOM 3437 N N . TRP A 1 439 ? 5.830 6.400 -4.579 1.00 93.31 439 TRP A N 1
ATOM 3438 C CA . TRP A 1 439 ? 6.414 7.730 -4.521 1.00 93.31 439 TRP A CA 1
ATOM 3439 C C . TRP A 1 439 ? 5.418 8.680 -5.166 1.00 93.31 439 TRP A C 1
ATOM 3441 O O . TRP A 1 439 ? 5.481 8.963 -6.365 1.00 93.31 439 TRP A O 1
ATOM 3451 N N . LEU A 1 440 ? 4.430 9.082 -4.369 1.00 92.81 440 LEU A N 1
ATOM 3452 C CA . LEU A 1 440 ? 3.393 9.991 -4.813 1.00 92.81 440 LEU A CA 1
ATOM 3453 C C . LEU A 1 440 ? 3.988 11.395 -4.876 1.00 92.81 440 LEU A C 1
ATOM 3455 O O . LEU A 1 440 ? 4.353 11.959 -3.850 1.00 92.81 440 LEU A O 1
ATOM 3459 N N . TYR A 1 441 ? 4.094 11.942 -6.078 1.00 92.06 441 TYR A N 1
ATOM 3460 C CA . TYR A 1 441 ? 4.509 13.311 -6.309 1.00 92.06 441 TYR A CA 1
ATOM 3461 C C . TYR A 1 441 ? 3.303 14.231 -6.465 1.00 92.06 441 TYR A C 1
ATOM 3463 O O . TYR A 1 441 ? 2.275 13.849 -7.030 1.00 92.06 441 TYR A O 1
ATOM 3471 N N . ASN A 1 442 ? 3.465 15.473 -6.022 1.00 91.81 442 ASN A N 1
ATOM 3472 C CA . ASN A 1 442 ? 2.458 16.519 -6.147 1.00 91.81 442 ASN A CA 1
ATOM 3473 C C . ASN A 1 442 ? 2.452 17.234 -7.510 1.00 91.81 442 ASN A C 1
ATOM 3475 O O . ASN A 1 442 ? 1.690 18.186 -7.676 1.00 91.81 442 ASN A O 1
ATOM 3479 N N . ASP A 1 443 ? 3.262 16.781 -8.481 1.00 88.44 443 ASP A N 1
ATOM 3480 C CA . ASP A 1 443 ? 3.331 17.417 -9.800 1.00 88.44 443 ASP A CA 1
ATOM 3481 C C . ASP A 1 443 ? 1.923 17.504 -10.430 1.00 88.44 443 ASP A C 1
ATOM 3483 O O . ASP A 1 443 ? 1.171 16.523 -10.427 1.00 88.44 443 ASP A O 1
ATOM 3487 N N . SER A 1 444 ? 1.599 18.655 -11.026 1.00 88.69 444 SER A N 1
ATOM 3488 C CA . SER A 1 444 ? 0.292 19.004 -11.629 1.00 88.69 444 SER A CA 1
ATOM 3489 C C . SER A 1 444 ? -0.818 19.419 -10.654 1.00 88.69 444 SER A C 1
ATOM 3491 O O . SER A 1 444 ? -1.845 19.908 -11.125 1.00 88.69 444 SER A O 1
ATOM 3493 N N . TYR A 1 445 ? -0.639 19.232 -9.342 1.00 91.62 445 TYR A N 1
ATOM 3494 C CA . TYR A 1 445 ? -1.622 19.564 -8.296 1.00 91.62 445 TYR A CA 1
ATOM 3495 C C . TYR A 1 445 ? -0.936 20.053 -7.010 1.00 91.62 445 TYR A C 1
ATOM 3497 O O . TYR A 1 445 ? -1.323 19.701 -5.893 1.00 91.62 445 TYR A O 1
ATOM 3505 N N . GLU A 1 446 ? 0.138 20.831 -7.152 1.00 93.00 446 GLU A N 1
ATOM 3506 C CA . GLU A 1 446 ? 0.999 21.231 -6.038 1.00 93.00 446 GLU A CA 1
ATOM 3507 C C . GLU A 1 446 ? 0.239 22.059 -4.992 1.00 93.00 446 GLU A C 1
ATOM 3509 O O . GLU A 1 446 ? 0.512 21.946 -3.798 1.00 93.00 446 GLU A O 1
ATOM 3514 N N . ALA A 1 447 ? -0.717 22.886 -5.431 1.00 92.69 447 ALA A N 1
ATOM 3515 C CA . ALA A 1 447 ? -1.527 23.711 -4.541 1.00 92.69 447 ALA A CA 1
ATOM 3516 C C . ALA A 1 447 ? -2.571 22.873 -3.791 1.00 92.69 447 ALA A C 1
ATOM 3518 O O . ALA A 1 447 ? -2.730 23.025 -2.584 1.00 92.69 447 ALA A O 1
ATOM 3519 N N . GLU A 1 448 ? -3.254 21.974 -4.496 1.00 94.19 448 GLU A N 1
ATOM 3520 C CA . GLU A 1 448 ? -4.309 21.122 -3.959 1.00 94.19 448 GLU A CA 1
ATOM 3521 C C . GLU A 1 448 ? -3.744 20.108 -2.955 1.00 94.19 448 GLU A C 1
ATOM 3523 O O . GLU A 1 448 ? -4.284 19.935 -1.865 1.00 94.19 448 GLU A O 1
ATOM 3528 N N . LEU A 1 449 ? -2.616 19.475 -3.280 1.00 93.00 449 LEU A N 1
ATOM 3529 C CA . LEU A 1 449 ? -1.976 18.443 -2.452 1.00 93.00 449 LEU A CA 1
ATOM 3530 C C . LEU A 1 449 ? -1.153 19.007 -1.289 1.00 93.00 449 LEU A C 1
ATOM 3532 O O . LEU A 1 449 ? -0.550 18.245 -0.536 1.00 93.00 449 LEU A O 1
ATOM 3536 N N . ALA A 1 450 ? -1.136 20.328 -1.114 1.00 92.06 450 ALA A N 1
ATOM 3537 C CA . ALA A 1 450 ? -0.690 20.948 0.128 1.00 92.06 450 ALA A CA 1
ATOM 3538 C C . ALA A 1 450 ? -1.770 20.886 1.229 1.00 92.06 450 ALA A C 1
ATOM 3540 O O . ALA A 1 450 ? -1.472 21.180 2.385 1.00 92.06 450 ALA A O 1
ATOM 3541 N N . HIS A 1 451 ? -3.017 20.524 0.895 1.00 94.69 451 HIS A N 1
ATOM 3542 C CA . HIS A 1 451 ? -4.124 20.456 1.848 1.00 94.69 451 HIS A CA 1
ATOM 3543 C C . HIS A 1 451 ? -4.214 19.074 2.532 1.00 94.69 451 HIS A C 1
ATOM 3545 O O . HIS A 1 451 ? -4.458 18.078 1.845 1.00 94.69 451 HIS A O 1
ATOM 3551 N N . PRO A 1 452 ? -4.107 18.997 3.878 1.00 94.69 452 PRO A N 1
ATOM 3552 C CA . PRO A 1 452 ? -4.071 17.733 4.623 1.00 94.69 452 PRO A CA 1
ATOM 3553 C C . PRO A 1 452 ? -5.215 16.765 4.319 1.00 94.69 452 PRO A C 1
ATOM 3555 O O . PRO A 1 452 ? -4.981 15.579 4.113 1.00 94.69 452 PRO A O 1
ATOM 3558 N N . GLU A 1 453 ? -6.453 17.259 4.231 1.00 94.69 453 GLU A N 1
ATOM 3559 C CA . GLU A 1 453 ? -7.617 16.382 4.055 1.00 94.69 453 GLU A CA 1
ATOM 3560 C C . GLU A 1 453 ? -7.659 15.684 2.692 1.00 94.69 453 GLU A C 1
ATOM 3562 O O . GLU A 1 453 ? -8.151 14.561 2.583 1.00 94.69 453 GLU A O 1
ATOM 3567 N N . LEU A 1 454 ? -7.085 16.298 1.654 1.00 95.00 454 LEU A N 1
ATOM 3568 C CA . LEU A 1 454 ? -6.940 15.640 0.357 1.00 95.00 454 LEU A CA 1
ATOM 3569 C C . LEU A 1 454 ? -5.877 14.536 0.416 1.00 95.00 454 LEU A C 1
ATOM 3571 O O . LEU A 1 454 ? -6.076 13.457 -0.141 1.00 95.00 454 LEU A O 1
ATOM 3575 N N . CYS A 1 455 ? -4.776 14.777 1.130 1.00 94.75 455 CYS A N 1
ATOM 3576 C CA . CYS A 1 455 ? -3.738 13.773 1.357 1.00 94.75 455 CYS A CA 1
ATOM 3577 C C . CYS A 1 455 ? -4.257 12.597 2.188 1.00 94.75 455 CYS A C 1
ATOM 3579 O O . CYS A 1 455 ? -3.985 11.452 1.838 1.00 94.75 455 CYS A O 1
ATOM 3581 N N . HIS A 1 456 ? -5.062 12.855 3.224 1.00 95.62 456 HIS A N 1
ATOM 3582 C CA . HIS A 1 456 ? -5.729 11.806 3.993 1.00 95.62 456 HIS A CA 1
ATOM 3583 C C . HIS A 1 456 ? -6.587 10.907 3.094 1.00 95.62 456 HIS A C 1
ATOM 3585 O O . HIS A 1 456 ? -6.437 9.688 3.146 1.00 95.62 456 HIS A O 1
ATOM 3591 N N . ALA A 1 457 ? -7.426 11.483 2.226 1.00 95.12 457 ALA A N 1
ATOM 3592 C CA . ALA A 1 457 ? -8.261 10.703 1.308 1.00 95.12 457 ALA A CA 1
ATOM 3593 C C . ALA A 1 457 ? -7.429 9.740 0.433 1.00 95.12 457 ALA A C 1
ATOM 3595 O O . ALA A 1 457 ? -7.808 8.583 0.251 1.00 95.12 457 ALA A O 1
ATOM 3596 N N . LEU A 1 458 ? -6.269 10.193 -0.058 1.00 95.50 458 LEU A N 1
ATOM 3597 C CA . LEU A 1 458 ? -5.345 9.376 -0.854 1.00 95.50 458 LEU A CA 1
ATOM 3598 C C . LEU A 1 458 ? -4.649 8.297 -0.010 1.00 95.50 458 LEU A C 1
ATOM 3600 O O . LEU A 1 458 ? -4.639 7.127 -0.388 1.00 95.50 458 LEU A O 1
ATOM 3604 N N . TYR A 1 459 ? -4.080 8.666 1.138 1.00 96.94 459 TYR A N 1
ATOM 3605 C CA . TYR A 1 459 ? -3.297 7.755 1.979 1.00 96.94 459 TYR A CA 1
ATOM 3606 C C . TYR A 1 459 ? -4.151 6.661 2.621 1.00 96.94 459 TYR A C 1
ATOM 3608 O O . TYR A 1 459 ? -3.710 5.519 2.738 1.00 96.94 459 TYR A O 1
ATOM 3616 N N . TYR A 1 460 ? -5.396 6.962 2.982 1.00 97.56 460 TYR A N 1
ATOM 3617 C CA . TYR A 1 460 ? -6.295 5.949 3.523 1.00 97.56 460 TYR A CA 1
ATOM 3618 C C . TYR A 1 460 ? -6.913 5.046 2.443 1.00 97.56 460 TYR A C 1
ATOM 3620 O O . TYR A 1 460 ? -7.190 3.885 2.737 1.00 97.56 460 TYR A O 1
ATOM 3628 N N . GLU A 1 461 ? -7.049 5.498 1.184 1.00 97.25 461 GLU A N 1
ATOM 3629 C CA . GLU A 1 461 ? -7.293 4.581 0.052 1.00 97.25 461 GLU A CA 1
ATOM 3630 C C . GLU A 1 461 ? -6.083 3.657 -0.177 1.00 97.25 461 GLU A C 1
ATOM 3632 O O . GLU A 1 461 ? -6.254 2.455 -0.404 1.00 97.25 461 GLU A O 1
ATOM 3637 N N . MET A 1 462 ? -4.856 4.187 -0.064 1.00 97.69 462 MET A N 1
ATOM 3638 C CA . MET A 1 462 ? -3.636 3.377 -0.124 1.00 97.69 462 MET A CA 1
ATOM 3639 C C . MET A 1 462 ? -3.634 2.296 0.972 1.00 97.69 462 MET A C 1
ATOM 3641 O O . MET A 1 462 ? -3.550 1.112 0.649 1.00 97.69 462 MET A O 1
ATOM 3645 N N . LEU A 1 463 ? -3.822 2.657 2.247 1.00 97.88 463 LEU A N 1
ATOM 3646 C CA . LEU A 1 463 ? -3.862 1.686 3.352 1.00 97.88 463 LEU A CA 1
ATOM 3647 C C . LEU A 1 463 ? -4.944 0.613 3.147 1.00 97.88 463 LEU A C 1
ATOM 3649 O O . LEU A 1 463 ? -4.664 -0.581 3.301 1.00 97.88 463 LEU A O 1
ATOM 3653 N N . ALA A 1 464 ? -6.147 1.030 2.730 1.00 97.31 464 ALA A N 1
ATOM 3654 C CA . ALA A 1 464 ? -7.270 0.136 2.444 1.00 97.31 464 ALA A CA 1
ATOM 3655 C C . ALA A 1 464 ? -6.974 -0.880 1.328 1.00 97.31 464 ALA A C 1
ATOM 3657 O O . ALA A 1 464 ? -7.693 -1.868 1.193 1.00 97.31 464 ALA A O 1
ATOM 3658 N N . THR A 1 465 ? -5.917 -0.670 0.539 1.00 96.62 465 THR A N 1
ATOM 3659 C CA . THR A 1 465 ? -5.520 -1.500 -0.608 1.00 96.62 465 THR A CA 1
ATOM 3660 C C . THR A 1 465 ? -4.096 -2.051 -0.493 1.00 96.62 465 THR A C 1
ATOM 3662 O O . THR A 1 465 ? -3.490 -2.388 -1.510 1.00 96.62 465 THR A O 1
ATOM 3665 N N . HIS A 1 466 ? -3.557 -2.166 0.731 1.00 96.94 466 HIS A N 1
ATOM 3666 C CA . HIS A 1 466 ? -2.186 -2.651 0.985 1.00 96.94 466 HIS A CA 1
ATOM 3667 C C . HIS A 1 466 ? -1.117 -1.811 0.271 1.00 96.94 466 HIS A C 1
ATOM 3669 O O . HIS A 1 466 ? -0.145 -2.324 -0.277 1.00 96.94 466 HIS A O 1
ATOM 3675 N N . THR A 1 467 ? -1.288 -0.495 0.269 1.00 98.00 467 THR A N 1
ATOM 3676 C CA . THR A 1 467 ? -0.348 0.446 -0.340 1.00 98.00 467 THR A CA 1
ATOM 3677 C C . THR A 1 467 ? 0.104 1.492 0.672 1.00 98.00 467 THR A C 1
ATOM 3679 O O . THR A 1 467 ? -0.666 1.901 1.539 1.00 98.00 467 THR A O 1
ATOM 3682 N N . PHE A 1 468 ? 1.349 1.953 0.548 1.00 97.25 468 PHE A N 1
ATOM 3683 C CA . PHE A 1 468 ? 1.910 3.013 1.384 1.00 97.25 468 PHE A CA 1
ATOM 3684 C C . PHE A 1 468 ? 2.621 4.077 0.542 1.00 97.25 468 PHE A C 1
ATOM 3686 O O . PHE A 1 468 ? 3.307 3.731 -0.426 1.00 97.25 468 PHE A O 1
ATOM 3693 N N . PRO A 1 469 ? 2.533 5.364 0.914 1.00 95.81 469 PRO A N 1
ATOM 3694 C CA . PRO A 1 469 ? 3.385 6.384 0.332 1.00 95.81 469 PRO A CA 1
ATOM 3695 C C . PRO A 1 469 ? 4.844 6.179 0.770 1.00 95.81 469 PRO A C 1
ATOM 3697 O O . PRO A 1 469 ? 5.126 5.654 1.848 1.00 95.81 469 PRO A O 1
ATOM 3700 N N . LYS A 1 470 ? 5.797 6.624 -0.049 1.00 92.56 470 LYS A N 1
ATOM 3701 C CA . LYS A 1 470 ? 7.163 6.923 0.396 1.00 92.56 470 LYS A CA 1
ATOM 3702 C C . LYS A 1 470 ? 7.203 8.364 0.890 1.00 92.56 470 LYS A C 1
ATOM 3704 O O . LYS A 1 470 ? 6.845 9.274 0.145 1.00 92.56 470 LYS A O 1
ATOM 3709 N N . PHE A 1 471 ? 7.697 8.578 2.105 1.00 91.62 471 PHE A N 1
ATOM 3710 C CA . PHE A 1 471 ? 7.818 9.914 2.682 1.00 91.62 471 PHE A CA 1
ATOM 3711 C C . PHE A 1 471 ? 9.253 10.456 2.564 1.00 91.62 471 PHE A C 1
ATOM 3713 O O . PHE A 1 471 ? 10.225 9.711 2.694 1.00 91.62 471 PHE A O 1
ATOM 3720 N N . ASP A 1 472 ? 9.405 11.752 2.291 1.00 90.94 472 ASP A N 1
ATOM 3721 C CA . ASP A 1 472 ? 10.692 12.460 2.276 1.00 90.94 472 ASP A CA 1
ATOM 3722 C C . ASP A 1 472 ? 10.503 13.881 2.823 1.00 90.94 472 ASP A C 1
ATOM 3724 O O . ASP A 1 472 ? 10.039 14.754 2.084 1.00 90.94 472 ASP A O 1
ATOM 3728 N N . PRO A 1 473 ? 10.857 14.133 4.095 1.00 88.25 473 PRO A N 1
ATOM 3729 C CA . PRO A 1 473 ? 10.615 15.419 4.744 1.00 88.25 473 PRO A CA 1
ATOM 3730 C C . PRO A 1 473 ? 11.422 16.573 4.131 1.00 88.25 473 PRO A C 1
ATOM 3732 O O . PRO A 1 473 ? 11.108 17.736 4.375 1.00 88.25 473 PRO A O 1
ATOM 3735 N N . ALA A 1 474 ? 12.462 16.289 3.338 1.00 86.88 474 ALA A N 1
ATOM 3736 C CA . ALA A 1 474 ? 13.274 17.318 2.688 1.00 86.88 474 ALA A CA 1
ATOM 3737 C C . ALA A 1 474 ? 12.771 17.687 1.280 1.00 86.88 474 ALA A C 1
ATOM 3739 O O . ALA A 1 474 ? 13.255 18.659 0.691 1.00 86.88 474 ALA A O 1
ATOM 3740 N N . SER A 1 475 ? 11.829 16.924 0.719 1.00 87.75 475 SER A N 1
ATOM 3741 C CA . SER A 1 475 ? 11.370 17.092 -0.658 1.00 87.75 475 SER A CA 1
ATOM 3742 C C . SER A 1 475 ? 10.060 17.870 -0.731 1.00 87.75 475 SER A C 1
ATOM 3744 O O . SER A 1 475 ? 9.018 17.411 -0.275 1.00 87.75 475 SER A O 1
ATOM 3746 N N . SER A 1 476 ? 10.071 19.008 -1.428 1.00 88.69 476 SER A N 1
ATOM 3747 C CA . SER A 1 476 ? 8.852 19.778 -1.720 1.00 88.69 476 SER A CA 1
ATOM 3748 C C . SER A 1 476 ? 7.932 19.117 -2.755 1.00 88.69 476 SER A C 1
ATOM 3750 O O . SER A 1 476 ? 6.895 19.685 -3.096 1.00 88.69 476 SER A O 1
ATOM 3752 N N . ARG A 1 477 ? 8.333 17.966 -3.314 1.00 89.69 477 ARG A N 1
ATOM 3753 C CA . ARG A 1 477 ? 7.546 17.213 -4.303 1.00 89.69 477 ARG A CA 1
ATOM 3754 C C . ARG A 1 477 ? 6.604 16.190 -3.666 1.00 89.69 477 ARG A C 1
ATOM 3756 O O . ARG A 1 477 ? 5.833 15.578 -4.394 1.00 89.69 477 ARG A O 1
ATOM 3763 N N . ILE A 1 478 ? 6.672 15.968 -2.351 1.00 90.19 478 ILE A N 1
ATOM 3764 C CA . ILE A 1 478 ? 5.801 15.017 -1.645 1.00 90.19 478 ILE A CA 1
ATOM 3765 C C . ILE A 1 478 ? 4.516 15.730 -1.174 1.00 90.19 478 ILE A C 1
ATOM 3767 O O . ILE A 1 478 ? 4.608 16.857 -0.686 1.00 90.19 478 ILE A O 1
ATOM 3771 N N . PRO A 1 479 ? 3.326 15.119 -1.333 1.00 91.81 479 PRO A N 1
ATOM 3772 C CA . PRO A 1 479 ? 2.064 15.632 -0.809 1.00 91.81 479 PRO A CA 1
ATOM 3773 C C . PRO A 1 479 ? 2.020 15.782 0.714 1.00 91.81 479 PRO A C 1
ATOM 3775 O O . PRO A 1 479 ? 2.619 15.011 1.468 1.00 91.81 479 PRO A O 1
ATOM 3778 N N . GLY A 1 480 ? 1.196 16.728 1.160 1.00 89.94 480 GLY A N 1
ATOM 3779 C CA . GLY A 1 480 ? 0.931 16.989 2.570 1.00 89.94 480 GLY A CA 1
ATOM 3780 C C . GLY A 1 480 ? 2.070 17.706 3.288 1.00 89.94 480 GLY A C 1
ATOM 3781 O O . GLY A 1 480 ? 3.119 18.009 2.724 1.00 89.94 480 GLY A O 1
ATOM 3782 N N . ASP A 1 481 ? 1.837 17.991 4.563 1.00 90.50 481 ASP A N 1
ATOM 3783 C CA . ASP A 1 481 ? 2.838 18.540 5.471 1.00 90.50 481 ASP A CA 1
ATOM 3784 C C . ASP A 1 481 ? 3.426 17.451 6.386 1.00 90.50 481 ASP A C 1
ATOM 3786 O O . ASP A 1 481 ? 3.036 16.279 6.346 1.00 90.50 481 ASP A O 1
ATOM 3790 N N . GLU A 1 482 ? 4.407 17.838 7.202 1.00 90.75 482 GLU A N 1
ATOM 3791 C CA . GLU A 1 482 ? 5.081 16.944 8.149 1.00 90.75 482 GLU A CA 1
ATOM 3792 C C . GLU A 1 482 ? 4.088 16.287 9.119 1.00 90.75 482 GLU A C 1
ATOM 3794 O O . GLU A 1 482 ? 4.153 15.078 9.340 1.00 90.75 482 GLU A O 1
ATOM 3799 N N . GLN A 1 483 ? 3.122 17.052 9.641 1.00 93.50 483 GLN A N 1
ATOM 3800 C CA . GLN A 1 483 ? 2.129 16.557 10.595 1.00 93.50 483 GLN A CA 1
ATOM 3801 C C . GLN A 1 483 ? 1.217 15.493 9.967 1.00 93.50 483 GLN A C 1
ATOM 3803 O O . GLN A 1 483 ? 0.991 14.447 10.572 1.00 93.50 483 GLN A O 1
ATOM 3808 N N . THR A 1 484 ? 0.737 15.737 8.747 1.00 93.62 484 THR A N 1
ATOM 3809 C CA . THR A 1 484 ? -0.129 14.824 7.982 1.00 93.62 484 THR A CA 1
ATOM 3810 C C . THR A 1 484 ? 0.568 13.491 7.715 1.00 93.62 484 THR A C 1
ATOM 3812 O O . THR A 1 484 ? 0.010 12.424 7.967 1.00 93.62 484 THR A O 1
ATOM 3815 N N . ASN A 1 485 ? 1.812 13.540 7.228 1.00 93.94 485 ASN A N 1
ATOM 3816 C CA . ASN A 1 485 ? 2.587 12.339 6.914 1.00 93.94 485 ASN A CA 1
ATOM 3817 C C . ASN A 1 485 ? 2.973 11.558 8.184 1.00 93.94 485 ASN A C 1
ATOM 3819 O O . ASN A 1 485 ? 2.846 10.333 8.207 1.00 93.94 485 ASN A O 1
ATOM 3823 N N . THR A 1 486 ? 3.384 12.258 9.248 1.00 95.31 486 THR A N 1
ATOM 3824 C CA . THR A 1 486 ? 3.728 11.639 10.540 1.00 95.31 486 THR A CA 1
ATOM 3825 C C . THR A 1 486 ? 2.525 10.934 11.152 1.00 95.31 486 THR A C 1
ATOM 3827 O O . THR A 1 486 ? 2.631 9.762 11.500 1.00 95.31 486 THR A O 1
ATOM 3830 N N . GLY A 1 487 ? 1.372 11.610 11.221 1.00 96.31 487 GLY A N 1
ATOM 3831 C CA . GLY A 1 487 ? 0.154 11.038 11.800 1.00 96.31 487 GLY A CA 1
ATOM 3832 C C . GLY A 1 487 ? -0.356 9.817 11.031 1.00 96.31 487 GLY A C 1
ATOM 3833 O O . GLY A 1 487 ? -0.840 8.865 11.638 1.00 96.31 487 GLY A O 1
ATOM 3834 N N . PHE A 1 488 ? -0.190 9.788 9.703 1.00 97.69 488 PHE A N 1
ATOM 3835 C CA . PHE A 1 488 ? -0.507 8.595 8.917 1.00 97.69 488 PHE A CA 1
ATOM 3836 C C . PHE A 1 488 ? 0.407 7.412 9.273 1.00 97.69 488 PHE A C 1
ATOM 3838 O O . PHE A 1 488 ? -0.092 6.316 9.517 1.00 97.69 488 PHE A O 1
ATOM 3845 N N . PHE A 1 489 ? 1.730 7.603 9.339 1.00 97.81 489 PHE A N 1
ATOM 3846 C CA . PHE A 1 489 ? 2.648 6.514 9.703 1.00 97.81 489 PHE A CA 1
ATOM 3847 C C . PHE A 1 489 ? 2.541 6.086 11.171 1.00 97.81 489 PHE A C 1
ATOM 3849 O O . PHE A 1 489 ? 2.684 4.894 11.436 1.00 97.81 489 PHE A O 1
ATOM 3856 N N . GLU A 1 490 ? 2.219 6.997 12.091 1.00 97.69 490 GLU A N 1
ATOM 3857 C CA . GLU A 1 490 ? 1.862 6.667 13.478 1.00 97.69 490 GLU A CA 1
ATOM 3858 C C . GLU A 1 490 ? 0.645 5.732 13.518 1.00 97.69 490 GLU A C 1
ATOM 3860 O O . GLU A 1 490 ? 0.679 4.676 14.152 1.00 97.69 490 GLU A O 1
ATOM 3865 N N . PHE A 1 491 ? -0.412 6.062 12.766 1.00 97.88 491 PHE A N 1
ATOM 3866 C CA . PHE A 1 491 ? -1.590 5.203 12.668 1.00 97.88 491 PHE A CA 1
ATOM 3867 C C . PHE A 1 491 ? -1.267 3.844 12.027 1.00 97.88 491 PHE A C 1
ATOM 3869 O O . PHE A 1 491 ? -1.735 2.815 12.512 1.00 97.88 491 PHE A O 1
ATOM 3876 N N . VAL A 1 492 ? -0.441 3.811 10.972 1.00 98.06 492 VAL A N 1
ATOM 3877 C CA . VAL A 1 492 ? 0.008 2.554 10.345 1.00 98.06 492 VAL A CA 1
ATOM 3878 C C . VAL A 1 492 ? 0.804 1.693 11.328 1.00 98.06 492 VAL A C 1
ATOM 3880 O O . VAL A 1 492 ? 0.578 0.487 11.384 1.00 98.06 492 VAL A O 1
ATOM 3883 N N . GLU A 1 493 ? 1.708 2.284 12.110 1.00 97.19 493 GLU A N 1
ATOM 3884 C CA . GLU A 1 493 ? 2.455 1.573 13.153 1.00 97.19 493 GLU A CA 1
ATOM 3885 C C . GLU A 1 493 ? 1.516 0.968 14.207 1.00 97.19 493 GLU A C 1
ATOM 3887 O O . GLU A 1 493 ? 1.692 -0.191 14.584 1.00 97.19 493 GLU A O 1
ATOM 3892 N N . PHE A 1 494 ? 0.483 1.710 14.619 1.00 95.88 494 PHE A N 1
ATOM 3893 C CA . PHE A 1 494 ? -0.540 1.225 15.546 1.00 95.88 494 PHE A CA 1
ATOM 3894 C C . PHE A 1 494 ? -1.341 0.035 14.988 1.00 95.88 494 PHE A C 1
ATOM 3896 O O . PHE A 1 494 ? -1.548 -0.951 15.698 1.00 95.88 494 PHE A O 1
ATOM 3903 N N . VAL A 1 495 ? -1.784 0.090 13.724 1.00 95.94 495 VAL A N 1
ATOM 3904 C CA . VAL A 1 495 ? -2.628 -0.976 13.145 1.00 95.94 495 VAL A CA 1
ATOM 3905 C C . VAL A 1 495 ? -1.846 -2.169 12.600 1.00 95.94 495 VAL A C 1
ATOM 3907 O O . VAL A 1 495 ? -2.430 -3.244 12.479 1.00 95.94 495 VAL A O 1
ATOM 3910 N N . ALA A 1 496 ? -0.554 -2.028 12.291 1.00 95.69 496 ALA A N 1
ATOM 3911 C CA . ALA A 1 496 ? 0.281 -3.104 11.745 1.00 95.69 496 ALA A CA 1
ATOM 3912 C C . ALA A 1 496 ? 0.161 -4.441 12.517 1.00 95.69 496 ALA A C 1
ATOM 3914 O O . ALA A 1 496 ? -0.210 -5.441 11.895 1.00 95.69 496 ALA A O 1
ATOM 3915 N N . PRO A 1 497 ? 0.347 -4.498 13.856 1.00 92.19 497 PRO A N 1
ATOM 3916 C CA . PRO A 1 497 ? 0.194 -5.750 14.610 1.00 92.19 497 PRO A CA 1
ATOM 3917 C C . PRO A 1 497 ? -1.255 -6.266 14.677 1.00 92.19 497 PRO A C 1
ATOM 3919 O O . PRO A 1 497 ? -1.482 -7.451 14.923 1.00 92.19 497 PRO A O 1
ATOM 3922 N N . ILE A 1 498 ? -2.251 -5.401 14.467 1.00 92.00 498 ILE A N 1
ATOM 3923 C CA . ILE A 1 498 ? -3.676 -5.764 14.487 1.00 92.00 498 ILE A CA 1
ATOM 3924 C C . ILE A 1 498 ? -4.077 -6.402 13.153 1.00 92.00 498 ILE A C 1
ATOM 3926 O O . ILE A 1 498 ? -4.781 -7.417 13.124 1.00 92.00 498 ILE A O 1
ATOM 3930 N N . TYR A 1 499 ? -3.621 -5.801 12.055 1.00 94.94 499 TYR A N 1
ATOM 3931 C CA . TYR A 1 499 ? -3.889 -6.235 10.690 1.00 94.94 499 TYR A CA 1
ATOM 3932 C C . TYR A 1 499 ? -3.071 -7.454 10.279 1.00 94.94 499 TYR A C 1
ATOM 3934 O O . TYR A 1 499 ? -3.574 -8.253 9.491 1.00 94.94 499 TYR A O 1
ATOM 3942 N N . GLY A 1 500 ? -1.862 -7.617 10.822 1.00 92.38 500 GLY A N 1
ATOM 3943 C CA . GLY A 1 500 ? -1.084 -8.851 10.737 1.00 92.38 500 GLY A CA 1
ATOM 3944 C C . GLY A 1 500 ? -0.944 -9.400 9.315 1.00 92.38 500 GLY A C 1
ATOM 3945 O O . GLY A 1 500 ? -0.665 -8.665 8.362 1.00 92.38 500 GLY A O 1
ATOM 3946 N N . ASP A 1 501 ? -1.188 -10.699 9.148 1.00 92.94 501 ASP A N 1
ATOM 3947 C CA . ASP A 1 501 ? -0.971 -11.433 7.898 1.00 92.94 501 ASP A CA 1
ATOM 3948 C C . ASP A 1 501 ? -2.203 -11.456 6.978 1.00 92.94 501 ASP A C 1
ATOM 3950 O O . ASP A 1 501 ? -2.300 -12.268 6.056 1.00 92.94 501 ASP A O 1
ATOM 3954 N N . ARG A 1 502 ? -3.131 -10.503 7.171 1.00 94.94 502 ARG A N 1
ATOM 3955 C CA . ARG A 1 502 ? -4.355 -10.391 6.368 1.00 94.94 502 ARG A CA 1
ATOM 3956 C C . ARG A 1 502 ? -4.078 -10.379 4.861 1.00 94.94 502 ARG A C 1
ATOM 3958 O O . ARG A 1 502 ? -3.166 -9.694 4.391 1.00 94.94 502 ARG A O 1
ATOM 3965 N N . ILE A 1 503 ? -4.919 -11.080 4.104 1.00 94.75 503 ILE A N 1
ATOM 3966 C CA . ILE A 1 503 ? -4.914 -11.154 2.636 1.00 94.75 503 ILE A CA 1
ATOM 3967 C C . ILE A 1 503 ? -6.265 -10.701 2.057 1.00 94.75 503 ILE A C 1
ATOM 3969 O O . ILE A 1 503 ? -7.291 -10.876 2.717 1.00 94.75 503 ILE A O 1
ATOM 3973 N N . PRO A 1 504 ? -6.301 -10.089 0.859 1.00 95.38 504 PRO A N 1
ATOM 3974 C CA . PRO A 1 504 ? -7.547 -9.615 0.253 1.00 95.38 504 PRO A CA 1
ATOM 3975 C C . PRO A 1 504 ? -8.551 -10.743 -0.025 1.00 95.38 504 PRO A C 1
ATOM 3977 O O . PRO A 1 504 ? -8.172 -11.824 -0.476 1.00 95.38 504 PRO A O 1
ATOM 3980 N N . VAL A 1 505 ? -9.845 -10.470 0.165 1.00 94.88 505 VAL A N 1
ATOM 3981 C CA . VAL A 1 505 ? -10.946 -11.385 -0.189 1.00 94.88 505 VAL A CA 1
ATOM 3982 C C . VAL A 1 505 ? -11.591 -10.917 -1.494 1.00 94.88 505 VAL A C 1
ATOM 3984 O O . VAL A 1 505 ? -12.444 -10.032 -1.506 1.00 94.88 505 VAL A O 1
ATOM 3987 N N . GLU A 1 506 ? -11.154 -11.496 -2.614 1.00 94.12 506 GLU A N 1
ATOM 3988 C CA . GLU A 1 506 ? -11.448 -11.006 -3.968 1.00 94.12 506 GLU A CA 1
ATOM 3989 C C . GLU A 1 506 ? -11.836 -12.166 -4.910 1.00 94.12 506 GLU A C 1
ATOM 3991 O O . GLU A 1 506 ? -10.974 -12.823 -5.491 1.00 94.12 506 GLU A O 1
ATOM 3996 N N . LYS A 1 507 ? -13.144 -12.419 -5.081 1.00 93.50 507 LYS A N 1
ATOM 3997 C CA . LYS A 1 507 ? -13.672 -13.515 -5.929 1.00 93.50 507 LYS A CA 1
ATOM 3998 C C . LYS A 1 507 ? -13.951 -13.102 -7.385 1.00 93.50 507 LYS A C 1
ATOM 4000 O O . LYS A 1 507 ? -14.302 -13.947 -8.211 1.00 93.50 507 LYS A O 1
ATOM 4005 N N . VAL A 1 508 ? -13.813 -11.818 -7.723 1.00 97.38 508 VAL A N 1
ATOM 4006 C CA . VAL A 1 508 ? -13.954 -11.299 -9.095 1.00 97.38 508 VAL A CA 1
ATOM 4007 C C . VAL A 1 508 ? -12.576 -10.975 -9.666 1.00 97.38 508 VAL A C 1
ATOM 4009 O O . VAL A 1 508 ? -11.801 -10.248 -9.054 1.00 97.38 508 VAL A O 1
ATOM 4012 N N . GLY A 1 509 ? -12.265 -11.495 -10.850 1.00 97.88 509 GLY A N 1
ATOM 4013 C CA . GLY A 1 509 ? -11.057 -11.166 -11.600 1.00 97.88 509 GLY A CA 1
ATOM 4014 C C . GLY A 1 509 ? -11.314 -10.103 -12.664 1.00 97.88 509 GLY A C 1
ATOM 4015 O O . GLY A 1 509 ? -12.286 -10.196 -13.416 1.00 97.88 509 GLY A O 1
ATOM 4016 N N . LEU A 1 510 ? -10.405 -9.140 -12.793 1.00 98.62 510 LEU A N 1
ATOM 4017 C CA . LEU A 1 510 ? -10.352 -8.207 -13.919 1.00 98.62 510 LEU A CA 1
ATOM 4018 C C . LEU A 1 510 ? -9.080 -8.447 -14.734 1.00 98.62 510 LEU A C 1
ATOM 4020 O O . LEU A 1 510 ? -7.973 -8.240 -14.239 1.00 98.62 510 LEU A O 1
ATOM 4024 N N . TYR A 1 511 ? -9.231 -8.889 -15.980 1.00 98.50 511 TYR A N 1
ATOM 4025 C CA . TYR A 1 511 ? -8.097 -9.272 -16.814 1.00 98.50 511 TYR A CA 1
ATOM 4026 C C . TYR A 1 511 ? -7.317 -8.064 -17.344 1.00 98.50 511 TYR A C 1
ATOM 4028 O O . TYR A 1 511 ? -7.909 -7.121 -17.873 1.00 98.50 511 TYR A O 1
ATOM 4036 N N . TYR A 1 512 ? -5.987 -8.133 -17.262 1.00 97.94 512 TYR A N 1
ATOM 4037 C CA . TYR A 1 512 ? -5.067 -7.124 -17.791 1.00 97.94 512 TYR A CA 1
ATOM 4038 C C . TYR A 1 512 ? -4.157 -7.715 -18.883 1.00 97.94 512 TYR A C 1
ATOM 4040 O O . TYR A 1 512 ? -3.371 -8.631 -18.641 1.00 97.94 512 TYR A O 1
ATOM 4048 N N . SER A 1 513 ? -4.245 -7.167 -20.094 1.00 97.19 513 SER A N 1
ATOM 4049 C CA . SER A 1 513 ? -3.525 -7.589 -21.298 1.00 97.19 513 SER A CA 1
ATOM 4050 C C . SER A 1 513 ? -2.457 -6.572 -21.691 1.00 97.19 513 SER A C 1
ATOM 4052 O O . SER A 1 513 ? -2.694 -5.659 -22.491 1.00 97.19 513 SER A O 1
ATOM 4054 N N . SER A 1 514 ? -1.229 -6.778 -21.209 1.00 95.81 514 SER A N 1
ATOM 4055 C CA . SER A 1 514 ? -0.073 -6.033 -21.719 1.00 95.81 514 SER A CA 1
ATOM 4056 C C . SER A 1 514 ? 0.174 -6.257 -23.210 1.00 95.81 514 SER A C 1
ATOM 4058 O O . SER A 1 514 ? 0.726 -5.377 -23.865 1.00 95.81 514 SER A O 1
ATOM 4060 N N . SER A 1 515 ? -0.268 -7.380 -23.788 1.00 97.12 515 SER A N 1
ATOM 4061 C CA . SER A 1 515 ? -0.195 -7.613 -25.237 1.00 97.12 515 SER A CA 1
ATOM 4062 C C . SER A 1 515 ? -1.106 -6.689 -26.038 1.00 97.12 515 SER A C 1
ATOM 4064 O O . SER A 1 515 ? -0.673 -6.140 -27.052 1.00 97.12 515 SER A O 1
ATOM 4066 N N . SER A 1 516 ? -2.335 -6.458 -25.568 1.00 96.69 516 SER A N 1
ATOM 4067 C CA . SER A 1 516 ? -3.263 -5.529 -26.225 1.00 96.69 516 SER A CA 1
ATOM 4068 C C . SER A 1 516 ? -2.732 -4.092 -26.209 1.00 96.69 516 SER A C 1
ATOM 4070 O O . SER A 1 516 ? -2.934 -3.354 -27.170 1.00 96.69 516 SER A O 1
ATOM 4072 N N . ILE A 1 517 ? -1.993 -3.714 -25.160 1.00 95.06 517 ILE A N 1
ATOM 4073 C CA . ILE A 1 517 ? -1.337 -2.402 -25.036 1.00 95.06 517 ILE A CA 1
ATOM 4074 C C . ILE A 1 517 ? -0.100 -2.322 -25.933 1.00 95.06 517 ILE A C 1
ATOM 4076 O O . ILE A 1 517 ? 0.026 -1.393 -26.728 1.00 95.06 517 ILE A O 1
ATOM 4080 N N . LEU A 1 518 ? 0.796 -3.312 -25.852 1.00 95.19 518 LEU A N 1
ATOM 4081 C CA . LEU A 1 518 ? 2.040 -3.344 -26.625 1.00 95.19 518 LEU A CA 1
ATOM 4082 C C . LEU A 1 518 ? 1.773 -3.304 -28.133 1.00 95.19 518 L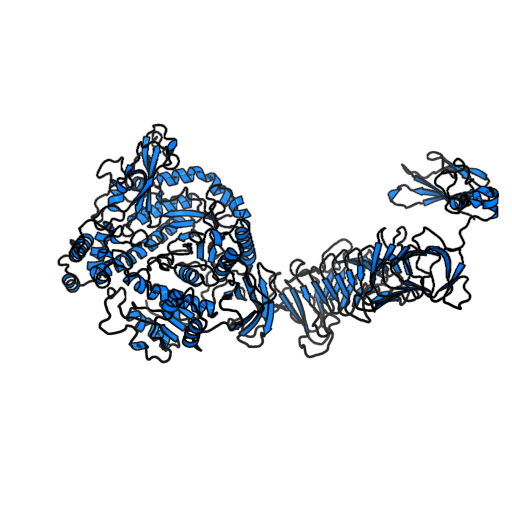EU A C 1
ATOM 4084 O O . LEU A 1 518 ? 2.491 -2.624 -28.863 1.00 95.19 518 LEU A O 1
ATOM 4088 N N . ARG A 1 519 ? 0.712 -3.972 -28.604 1.00 94.94 519 ARG A N 1
ATOM 4089 C CA . ARG A 1 519 ? 0.319 -3.953 -30.019 1.00 94.94 519 ARG A CA 1
ATOM 4090 C C . ARG A 1 519 ? 0.033 -2.537 -30.539 1.00 94.94 519 ARG A C 1
ATOM 4092 O O . ARG A 1 519 ? 0.198 -2.306 -31.729 1.00 94.94 519 ARG A O 1
ATOM 4099 N N . GLN A 1 520 ? -0.367 -1.592 -29.684 1.00 93.75 520 GLN A N 1
ATOM 4100 C CA . GLN A 1 520 ? -0.659 -0.202 -30.071 1.00 93.75 520 GLN A CA 1
ATOM 4101 C C . GLN A 1 520 ? 0.602 0.668 -30.244 1.00 93.75 520 GLN A C 1
ATOM 4103 O O . GLN A 1 520 ? 0.495 1.857 -30.565 1.00 93.75 520 GLN A O 1
ATOM 4108 N N . MET A 1 521 ? 1.798 0.109 -30.026 1.00 93.94 521 MET A N 1
ATOM 4109 C CA . MET A 1 521 ? 3.059 0.825 -30.201 1.00 93.94 521 MET A CA 1
ATOM 4110 C C . MET A 1 521 ? 3.555 0.784 -31.646 1.00 93.94 521 MET A C 1
ATOM 4112 O O . MET A 1 521 ? 3.685 -0.268 -32.265 1.00 93.94 521 MET A O 1
ATOM 4116 N N . THR A 1 522 ? 3.938 1.945 -32.157 1.00 96.50 522 THR A N 1
ATOM 4117 C CA . THR A 1 522 ? 4.711 2.133 -33.386 1.00 96.50 522 THR A CA 1
ATOM 4118 C C . THR A 1 522 ? 6.167 2.488 -33.028 1.00 96.50 522 THR A C 1
ATOM 4120 O O . THR A 1 522 ? 6.468 2.756 -31.856 1.00 96.50 522 THR A O 1
ATOM 4123 N N . PRO A 1 523 ? 7.098 2.580 -34.000 1.00 97.12 523 PRO A N 1
ATOM 4124 C CA . PRO A 1 523 ? 8.457 3.056 -33.724 1.00 97.12 523 PRO A CA 1
ATOM 4125 C C . PRO A 1 523 ? 8.508 4.463 -33.100 1.00 97.12 523 PRO A C 1
ATOM 4127 O O . PRO A 1 523 ? 9.479 4.825 -32.438 1.00 97.12 523 PRO A O 1
ATOM 4130 N N . GLY A 1 524 ? 7.462 5.267 -33.301 1.00 95.25 524 GLY A N 1
ATOM 4131 C CA . GLY A 1 524 ? 7.287 6.611 -32.757 1.00 95.25 524 GLY A CA 1
ATOM 4132 C C . GLY A 1 524 ? 6.556 6.688 -31.411 1.00 95.25 524 GLY A C 1
ATOM 4133 O O . GLY A 1 524 ? 6.343 7.800 -30.931 1.00 95.25 524 GLY A O 1
ATOM 4134 N N . GLY A 1 525 ? 6.165 5.561 -30.805 1.00 92.50 525 GLY A N 1
ATOM 4135 C CA . GLY A 1 525 ? 5.367 5.496 -29.571 1.00 92.50 525 GLY A CA 1
ATOM 4136 C C . GLY A 1 525 ? 3.934 5.024 -29.833 1.00 92.50 525 GLY A C 1
ATOM 4137 O O . GLY A 1 525 ? 3.678 4.374 -30.837 1.00 92.50 525 GLY A O 1
ATOM 4138 N N . PHE A 1 526 ? 2.983 5.320 -28.945 1.00 91.25 526 PHE A N 1
ATOM 4139 C CA . PHE A 1 526 ? 1.580 4.963 -29.192 1.00 91.25 526 PHE A CA 1
ATOM 4140 C C . PHE A 1 526 ? 1.026 5.658 -30.439 1.00 91.25 526 PHE A C 1
ATOM 4142 O O . PHE A 1 526 ? 1.268 6.852 -30.647 1.00 91.25 526 PHE A O 1
ATOM 4149 N N . VAL A 1 527 ? 0.261 4.903 -31.235 1.00 90.44 527 VAL A N 1
ATOM 4150 C CA . VAL A 1 527 ? -0.439 5.416 -32.424 1.00 90.44 527 VAL A CA 1
ATOM 4151 C C . VAL A 1 527 ? -1.439 6.516 -32.057 1.00 90.44 527 VAL A C 1
ATOM 4153 O O . VAL A 1 527 ? -1.405 7.602 -32.632 1.00 90.44 527 VAL A O 1
ATOM 4156 N N . ASP A 1 528 ? -2.275 6.253 -31.053 1.00 88.75 528 ASP A N 1
ATOM 4157 C CA . ASP A 1 528 ? -3.200 7.201 -30.450 1.00 88.75 528 ASP A CA 1
ATOM 4158 C C . ASP A 1 528 ? -2.998 7.173 -28.938 1.00 88.75 528 ASP A C 1
ATOM 4160 O O . ASP A 1 528 ? -3.372 6.237 -28.236 1.00 88.75 528 ASP A O 1
ATOM 4164 N N . PHE A 1 529 ? -2.354 8.220 -28.441 1.00 84.69 529 PHE A N 1
ATOM 4165 C CA . PHE A 1 529 ? -2.088 8.370 -27.020 1.00 84.69 529 PHE A CA 1
ATOM 4166 C C . PHE A 1 529 ? -3.366 8.629 -26.204 1.00 84.69 529 PHE A C 1
ATOM 4168 O O . PHE A 1 529 ? -3.447 8.239 -25.038 1.00 84.69 529 PHE A O 1
ATOM 4175 N N . ASN A 1 530 ? -4.362 9.265 -26.830 1.00 88.00 530 ASN A N 1
ATOM 4176 C CA . ASN A 1 530 ? -5.613 9.690 -26.204 1.00 88.00 530 ASN A CA 1
ATOM 4177 C C . ASN A 1 530 ? -6.726 8.642 -26.354 1.00 88.00 530 ASN A C 1
ATOM 4179 O O . ASN A 1 530 ? -7.814 8.822 -25.813 1.00 88.00 530 ASN A O 1
ATOM 4183 N N . GLY A 1 531 ? -6.465 7.560 -27.084 1.00 89.56 531 GLY A N 1
ATOM 4184 C CA . GLY A 1 531 ? -7.395 6.468 -27.318 1.00 89.56 531 GLY A CA 1
ATOM 4185 C C . GLY A 1 531 ? -6.689 5.133 -27.155 1.00 89.56 531 GLY A C 1
ATOM 4186 O O . GLY A 1 531 ? -6.281 4.532 -28.141 1.00 89.56 531 GLY A O 1
ATOM 4187 N N . GLN A 1 532 ? -6.544 4.667 -25.911 1.00 92.31 532 GLN A N 1
ATOM 4188 C CA . GLN A 1 532 ? -5.905 3.387 -25.587 1.00 92.31 532 GLN A CA 1
ATOM 4189 C C . GLN A 1 532 ? -6.976 2.351 -25.188 1.00 92.31 532 GLN A C 1
ATOM 4191 O O . GLN A 1 532 ? -7.359 2.305 -24.016 1.00 92.31 532 GLN A O 1
ATOM 4196 N N . PRO A 1 533 ? -7.481 1.510 -26.119 1.00 94.81 533 PRO A N 1
ATOM 4197 C CA . PRO A 1 533 ? -8.744 0.790 -25.929 1.00 94.81 533 PRO A CA 1
ATOM 4198 C C . PRO A 1 533 ? -8.756 -0.153 -24.731 1.00 94.81 533 PRO A C 1
ATOM 4200 O O . PRO A 1 533 ? -9.650 -0.056 -23.894 1.00 94.81 533 PRO A O 1
ATOM 4203 N N . HIS A 1 534 ? -7.753 -1.027 -24.616 1.00 96.44 534 HIS A N 1
ATOM 4204 C CA . HIS A 1 534 ? -7.643 -1.954 -23.491 1.00 96.44 534 HIS A CA 1
ATOM 4205 C C . HIS A 1 534 ? -7.307 -1.231 -22.180 1.00 96.44 534 HIS A C 1
ATOM 4207 O O . HIS A 1 534 ? -7.996 -1.418 -21.183 1.00 96.44 534 HIS A O 1
ATOM 4213 N N . GLN A 1 535 ? -6.276 -0.376 -22.189 1.00 94.69 535 GLN A N 1
ATOM 4214 C CA . GLN A 1 535 ? -5.782 0.314 -20.992 1.00 94.69 535 GLN A CA 1
ATOM 4215 C C . GLN A 1 535 ? -6.889 1.142 -20.322 1.00 94.69 535 GLN A C 1
ATOM 4217 O O . GLN A 1 535 ? -7.110 1.032 -19.118 1.00 94.69 535 GLN A O 1
ATOM 4222 N N . PHE A 1 536 ? -7.624 1.937 -21.103 1.00 95.12 536 PHE A N 1
ATOM 4223 C CA . PHE A 1 536 ? -8.701 2.777 -20.579 1.00 95.12 536 PHE A CA 1
ATOM 4224 C C . PHE A 1 536 ? -9.944 1.954 -20.237 1.00 95.12 536 PHE A C 1
ATOM 4226 O O . PHE A 1 536 ? -10.637 2.281 -19.275 1.00 95.12 536 PHE A O 1
ATOM 4233 N N . SER A 1 537 ? -10.199 0.848 -20.951 1.00 96.44 537 SER A N 1
ATOM 4234 C CA . SER A 1 537 ? -11.239 -0.103 -20.550 1.00 96.44 537 SER A CA 1
ATOM 4235 C C . SER A 1 537 ? -10.968 -0.704 -19.180 1.00 96.44 537 SER A C 1
ATOM 4237 O O . SER A 1 537 ? -11.851 -0.706 -18.323 1.00 96.44 537 SER A O 1
ATOM 4239 N N . PHE A 1 538 ? -9.734 -1.151 -18.953 1.00 97.19 538 PHE A N 1
ATOM 4240 C CA . PHE A 1 538 ? -9.292 -1.696 -17.681 1.00 97.19 538 PHE A CA 1
ATOM 4241 C C . PHE A 1 538 ? -9.474 -0.681 -16.547 1.00 97.19 538 PHE A C 1
ATOM 4243 O O . PHE A 1 538 ? -10.118 -0.999 -15.548 1.00 97.19 538 PHE A O 1
ATOM 4250 N N . TRP A 1 539 ? -9.007 0.562 -16.722 1.00 95.44 539 TRP A N 1
ATOM 4251 C CA . TRP A 1 539 ? -9.193 1.612 -15.716 1.00 95.44 539 TRP A CA 1
ATOM 4252 C C . TRP A 1 539 ? -10.659 1.918 -15.424 1.00 95.44 539 TRP A C 1
ATOM 4254 O O . TRP A 1 539 ? -11.029 2.073 -14.258 1.00 95.44 539 TRP A O 1
ATOM 4264 N N . GLY A 1 540 ? -11.506 1.978 -16.452 1.00 95.31 540 GLY A N 1
ATOM 4265 C CA . GLY A 1 540 ? -12.933 2.228 -16.278 1.00 95.31 540 GLY A CA 1
ATOM 4266 C C . GLY A 1 540 ? -13.655 1.107 -15.538 1.00 95.31 540 GLY A C 1
ATOM 4267 O O . GLY A 1 540 ? -14.390 1.389 -14.595 1.00 95.31 540 GLY A O 1
ATOM 4268 N N . TRP A 1 541 ? -13.410 -0.155 -15.909 1.00 97.31 541 TRP A N 1
ATOM 4269 C CA . TRP A 1 541 ? -13.974 -1.314 -15.209 1.00 97.31 541 TRP A CA 1
ATOM 4270 C C . TRP A 1 541 ? -13.494 -1.397 -13.763 1.00 97.31 541 TRP A C 1
ATOM 4272 O O . TRP A 1 541 ? -14.314 -1.538 -12.863 1.00 97.31 541 TRP A O 1
ATOM 4282 N N . ALA A 1 542 ? -12.191 -1.254 -13.523 1.00 97.12 542 ALA A N 1
ATOM 4283 C CA . ALA A 1 542 ? -11.623 -1.281 -12.180 1.00 97.12 542 ALA A CA 1
ATOM 4284 C C . ALA A 1 542 ? -12.212 -0.174 -11.286 1.00 97.12 542 ALA A C 1
ATOM 4286 O O . ALA A 1 542 ? -12.582 -0.426 -10.141 1.00 97.12 542 ALA A O 1
ATOM 4287 N N . THR A 1 543 ? -12.367 1.039 -11.831 1.00 95.38 543 THR A N 1
ATOM 4288 C CA . THR A 1 543 ? -13.000 2.163 -11.125 1.00 95.38 543 THR A CA 1
ATOM 4289 C C . THR A 1 543 ? -14.466 1.871 -10.816 1.00 95.38 543 THR A C 1
ATOM 4291 O O . THR A 1 543 ? -14.904 2.072 -9.687 1.00 95.38 543 THR A O 1
ATOM 4294 N N . ALA A 1 544 ? -15.224 1.362 -11.792 1.00 95.50 544 ALA A N 1
ATOM 4295 C CA . ALA A 1 544 ? -16.631 1.028 -11.599 1.00 95.50 544 ALA A CA 1
ATOM 4296 C C . ALA A 1 544 ? -16.827 -0.079 -10.551 1.00 95.50 544 ALA A C 1
ATOM 4298 O O . ALA A 1 544 ? -17.730 0.029 -9.731 1.00 95.50 544 ALA A O 1
ATOM 4299 N N . LEU A 1 545 ? -15.973 -1.108 -10.530 1.00 96.19 545 LEU A N 1
ATOM 4300 C CA . LEU A 1 545 ? -16.013 -2.166 -9.513 1.00 96.19 545 LEU A CA 1
ATOM 4301 C C . LEU A 1 545 ? -15.759 -1.609 -8.104 1.00 96.19 545 LEU A C 1
ATOM 4303 O O . LEU A 1 545 ? -16.494 -1.953 -7.180 1.00 96.19 545 LEU A O 1
ATOM 4307 N N . THR A 1 546 ? -14.780 -0.709 -7.952 1.00 95.06 546 THR A N 1
ATOM 4308 C CA . THR A 1 546 ? -14.528 -0.003 -6.684 1.00 95.06 546 THR A CA 1
ATOM 4309 C C . THR A 1 546 ? -15.749 0.818 -6.251 1.00 95.06 546 THR A C 1
ATOM 4311 O O . THR A 1 546 ? -16.188 0.708 -5.113 1.00 95.06 546 THR A O 1
ATOM 4314 N N . GLU A 1 547 ? -16.336 1.603 -7.157 1.00 94.12 547 GLU A N 1
ATOM 4315 C CA . GLU A 1 547 ? -17.501 2.460 -6.881 1.00 94.12 547 GLU A CA 1
ATOM 4316 C C . GLU A 1 547 ? -18.814 1.689 -6.646 1.00 94.12 547 GLU A C 1
ATOM 4318 O O . GLU A 1 547 ? -19.772 2.253 -6.112 1.00 94.12 547 GLU A O 1
ATOM 4323 N N . LEU A 1 548 ? -18.872 0.423 -7.070 1.00 94.06 548 LEU A N 1
ATOM 4324 C CA . LEU A 1 548 ? -19.980 -0.506 -6.832 1.00 94.06 548 LEU A CA 1
ATOM 4325 C C . LEU A 1 548 ? -19.739 -1.421 -5.621 1.00 94.06 548 LEU A C 1
ATOM 4327 O O . LEU A 1 548 ? -20.578 -2.276 -5.348 1.00 94.06 548 LEU A O 1
ATOM 4331 N N . HIS A 1 549 ? -18.623 -1.251 -4.903 1.00 94.88 549 HIS A N 1
ATOM 4332 C CA . HIS A 1 549 ? -18.245 -2.066 -3.742 1.00 94.88 549 HIS A CA 1
ATOM 4333 C C . HIS A 1 549 ? -18.162 -3.571 -4.059 1.00 94.88 549 HIS A C 1
ATOM 4335 O O . HIS A 1 549 ? -18.565 -4.423 -3.265 1.00 94.88 549 HIS A O 1
ATOM 4341 N N . ILE A 1 550 ? -17.641 -3.907 -5.242 1.00 95.06 550 ILE A N 1
ATOM 4342 C CA . ILE A 1 550 ? -17.403 -5.289 -5.669 1.00 95.06 550 ILE A CA 1
ATOM 4343 C C . ILE A 1 550 ? -15.920 -5.603 -5.447 1.00 95.06 550 ILE A C 1
ATOM 4345 O O . ILE A 1 550 ? -15.083 -5.070 -6.180 1.00 95.06 550 ILE A O 1
ATOM 4349 N N . PRO A 1 551 ? -15.553 -6.461 -4.476 1.00 94.69 551 PRO A N 1
ATOM 4350 C CA . PRO A 1 551 ? -14.162 -6.842 -4.262 1.00 94.69 551 PRO A CA 1
ATOM 4351 C C . PRO A 1 551 ? -13.612 -7.608 -5.468 1.00 94.69 551 PRO A C 1
ATOM 4353 O O . PRO A 1 551 ? -14.117 -8.669 -5.842 1.00 94.69 551 PRO A O 1
ATOM 4356 N N . TYR A 1 552 ? -12.555 -7.074 -6.075 1.00 97.00 552 TYR A N 1
ATOM 4357 C CA . TYR A 1 552 ? -11.916 -7.661 -7.248 1.00 97.00 552 TYR A CA 1
ATOM 4358 C C . TYR A 1 552 ? -10.402 -7.695 -7.114 1.00 97.00 552 TYR A C 1
ATOM 4360 O O . TYR A 1 552 ? -9.809 -6.785 -6.527 1.00 97.00 552 TYR A O 1
ATOM 4368 N N . ARG A 1 553 ? -9.801 -8.702 -7.747 1.00 96.44 553 ARG A N 1
ATOM 4369 C CA . ARG A 1 553 ? -8.366 -8.808 -7.991 1.00 96.44 553 ARG A CA 1
ATOM 4370 C C . ARG A 1 553 ? -8.076 -8.604 -9.466 1.00 96.44 553 ARG A C 1
ATOM 4372 O O . ARG A 1 553 ? -8.894 -8.918 -10.335 1.00 96.44 553 ARG A O 1
ATOM 4379 N N . VAL A 1 554 ? -6.897 -8.091 -9.764 1.00 97.81 554 VAL A N 1
ATOM 4380 C CA . VAL A 1 554 ? -6.435 -7.970 -11.144 1.00 97.81 554 VAL A CA 1
ATOM 4381 C C . VAL A 1 554 ? -5.799 -9.295 -11.562 1.00 97.81 554 VAL A C 1
ATOM 4383 O O . VAL A 1 554 ? -5.091 -9.915 -10.779 1.00 97.81 554 VAL A O 1
ATOM 4386 N N . LEU A 1 555 ? -6.063 -9.751 -12.786 1.00 97.62 555 LEU A N 1
ATOM 4387 C CA . LEU A 1 555 ? -5.465 -10.963 -13.344 1.00 97.62 555 LEU A CA 1
ATOM 4388 C C . LEU A 1 555 ? -4.668 -10.606 -14.606 1.00 97.62 555 LEU A C 1
ATOM 4390 O O . LEU A 1 555 ? -5.249 -10.539 -15.693 1.00 97.62 555 LEU A O 1
ATOM 4394 N N . PRO A 1 556 ? -3.358 -10.332 -14.499 1.00 96.31 556 PRO A N 1
ATOM 4395 C CA . PRO A 1 556 ? -2.541 -10.049 -15.671 1.00 96.31 556 PRO A CA 1
ATOM 4396 C C . PRO A 1 556 ? -2.343 -11.292 -16.547 1.00 96.31 556 PRO A C 1
ATOM 4398 O O . PRO A 1 556 ? -2.400 -12.425 -16.069 1.00 96.31 556 PRO A O 1
ATOM 4401 N N . GLU A 1 557 ? -2.067 -11.080 -17.835 1.00 95.00 557 GLU A N 1
ATOM 4402 C CA . GLU A 1 557 ? -2.003 -12.148 -18.844 1.00 95.00 557 GLU A CA 1
ATOM 4403 C C . GLU A 1 557 ? -1.053 -13.307 -18.490 1.00 95.00 557 GLU A C 1
ATOM 4405 O O . GLU A 1 557 ? -1.385 -14.459 -18.751 1.00 95.00 557 GLU A O 1
ATOM 4410 N N . TRP A 1 558 ? 0.078 -13.047 -17.823 1.00 94.25 558 TRP A N 1
ATOM 4411 C CA . TRP A 1 558 ? 1.030 -14.090 -17.401 1.00 94.25 558 TRP A CA 1
ATOM 4412 C C . TRP A 1 558 ? 0.570 -14.919 -16.193 1.00 94.25 558 TRP A C 1
ATOM 4414 O O . TRP A 1 558 ? 1.168 -15.955 -15.906 1.00 94.25 558 TRP A O 1
ATOM 4424 N N . LYS A 1 559 ? -0.493 -14.496 -15.499 1.00 95.50 559 LYS A N 1
ATOM 4425 C CA . LYS A 1 559 ? -1.139 -15.242 -14.410 1.00 95.50 559 LYS A CA 1
ATOM 4426 C C . LYS A 1 559 ? -2.413 -15.965 -14.864 1.00 95.50 559 LYS A C 1
ATOM 4428 O O . LYS A 1 559 ? -3.081 -16.591 -14.050 1.00 95.50 559 LYS A O 1
ATOM 4433 N N . LEU A 1 560 ? -2.773 -15.935 -16.152 1.00 96.62 560 LEU A N 1
ATOM 4434 C CA . LEU A 1 560 ? -3.951 -16.656 -16.643 1.00 96.62 560 LEU A CA 1
ATOM 4435 C C . LEU A 1 560 ? -3.701 -18.171 -16.679 1.00 96.62 560 LEU A C 1
ATOM 4437 O O . LEU A 1 560 ? -3.223 -18.724 -17.666 1.00 96.62 560 LEU A O 1
ATOM 4441 N N . ASN A 1 561 ? -4.036 -18.858 -15.591 1.00 96.19 561 ASN A N 1
ATOM 4442 C CA . ASN A 1 561 ? -3.895 -20.305 -15.469 1.00 96.19 561 ASN A CA 1
ATOM 4443 C C . ASN A 1 561 ? -4.985 -20.901 -14.556 1.00 96.19 561 ASN A C 1
ATOM 4445 O O . ASN A 1 561 ? -5.761 -20.184 -13.931 1.00 96.19 561 ASN A O 1
ATOM 4449 N N . ALA A 1 562 ? -5.062 -22.233 -14.491 1.00 95.25 562 ALA A N 1
ATOM 4450 C CA . ALA A 1 562 ? -6.115 -22.928 -13.747 1.00 95.25 562 ALA A CA 1
ATOM 4451 C C . ALA A 1 562 ? -6.069 -22.702 -12.223 1.00 95.25 562 ALA A C 1
ATOM 4453 O O . ALA A 1 562 ? -7.119 -22.721 -11.589 1.00 95.25 562 ALA A O 1
ATOM 4454 N N . GLU A 1 563 ? -4.883 -22.511 -11.642 1.00 94.62 563 GLU A N 1
ATOM 4455 C CA . GLU A 1 563 ? -4.706 -22.271 -10.204 1.00 94.62 563 GLU A CA 1
ATOM 4456 C C . GLU A 1 563 ? -5.241 -20.890 -9.825 1.00 94.62 563 GLU A C 1
ATOM 4458 O O . GLU A 1 563 ? -6.085 -20.764 -8.941 1.00 94.62 563 GLU A O 1
ATOM 4463 N N . GLU A 1 564 ? -4.853 -19.874 -10.590 1.00 94.69 564 GLU A N 1
ATOM 4464 C CA . GLU A 1 564 ? -5.279 -18.492 -10.380 1.00 94.69 564 GLU A CA 1
ATOM 4465 C C . GLU A 1 564 ? -6.780 -18.285 -10.644 1.00 94.69 564 GLU A C 1
ATOM 4467 O O . GLU A 1 564 ? -7.411 -17.430 -10.020 1.00 94.69 564 GLU A O 1
ATOM 4472 N N . LEU A 1 565 ? -7.383 -19.068 -11.546 1.00 96.44 565 LEU A N 1
ATOM 4473 C CA . LEU A 1 565 ? -8.830 -19.042 -11.783 1.00 96.44 565 LEU A CA 1
ATOM 4474 C C . LEU A 1 565 ? -9.637 -19.838 -10.748 1.00 96.44 565 LEU A C 1
ATOM 4476 O O . LEU A 1 565 ? -10.829 -19.585 -10.596 1.00 96.44 565 LEU A O 1
ATOM 4480 N N . ALA A 1 566 ? -9.032 -20.788 -10.027 1.00 92.94 566 ALA A N 1
ATOM 4481 C CA . ALA A 1 566 ? -9.750 -21.608 -9.048 1.00 92.94 566 ALA A CA 1
ATOM 4482 C C . ALA A 1 566 ? -10.279 -20.792 -7.855 1.00 92.94 566 ALA A C 1
ATOM 4484 O O . ALA A 1 566 ? -11.270 -21.186 -7.245 1.00 92.94 566 ALA A O 1
ATOM 4485 N N . GLY A 1 567 ? -9.635 -19.664 -7.541 1.00 90.12 567 GLY A N 1
ATOM 4486 C CA . GLY A 1 567 ? -10.079 -18.722 -6.509 1.00 90.12 567 GLY A CA 1
ATOM 4487 C C . GLY A 1 567 ? -11.127 -17.705 -6.977 1.00 90.12 567 GLY A C 1
ATOM 4488 O O . GLY A 1 567 ? -11.533 -16.860 -6.184 1.00 90.12 567 GLY A O 1
ATOM 4489 N N . LEU A 1 568 ? -11.543 -17.750 -8.248 1.00 95.50 568 LEU A N 1
ATOM 4490 C CA . LEU A 1 568 ? -12.459 -16.780 -8.842 1.00 95.50 568 LEU A CA 1
ATOM 4491 C C . LEU A 1 568 ? -13.812 -17.401 -9.188 1.00 95.50 568 LEU A C 1
ATOM 4493 O O . LEU A 1 568 ? -13.898 -18.512 -9.708 1.00 95.50 568 LEU A O 1
ATOM 4497 N N . ASP A 1 569 ? -14.860 -16.604 -9.001 1.00 94.25 569 ASP A N 1
ATOM 4498 C CA . ASP A 1 569 ? -16.236 -16.909 -9.396 1.00 94.25 569 ASP A CA 1
ATOM 4499 C C . ASP A 1 569 ? -16.612 -16.279 -10.747 1.00 94.25 569 ASP A C 1
ATOM 4501 O O . ASP A 1 569 ? -17.543 -16.733 -11.425 1.00 94.25 569 ASP A O 1
ATOM 4505 N N . LEU A 1 570 ? -15.917 -15.199 -11.112 1.00 97.19 570 LEU A N 1
ATOM 4506 C CA . LEU A 1 570 ? -16.165 -14.381 -12.294 1.00 97.19 570 LEU A CA 1
ATOM 4507 C C . LEU A 1 570 ? -14.851 -13.784 -12.809 1.00 97.19 570 LEU A C 1
ATOM 4509 O O . LEU A 1 570 ? -14.045 -13.299 -12.021 1.00 97.19 570 LEU A O 1
ATOM 4513 N N . LEU A 1 571 ? -14.670 -13.760 -14.130 1.00 98.12 571 LEU A N 1
ATOM 4514 C CA . LEU A 1 571 ? -13.593 -13.045 -14.813 1.00 98.12 571 LEU A CA 1
ATOM 4515 C C . LEU A 1 571 ? -14.185 -12.048 -15.815 1.00 98.12 571 LEU A C 1
ATOM 4517 O O . LEU A 1 571 ? -15.103 -12.379 -16.563 1.00 98.12 571 LEU A O 1
ATOM 4521 N N . ILE A 1 572 ? -13.642 -10.835 -15.855 1.00 98.31 572 ILE A N 1
ATOM 4522 C CA . ILE A 1 572 ? -14.025 -9.785 -16.803 1.00 98.31 572 ILE A CA 1
ATOM 4523 C C . ILE A 1 572 ? -12.867 -9.561 -17.780 1.00 98.31 572 ILE A C 1
ATOM 4525 O O . ILE A 1 572 ? -11.733 -9.347 -17.352 1.00 98.31 572 ILE A O 1
ATOM 4529 N N . LEU A 1 573 ? -13.154 -9.590 -19.085 1.00 98.19 573 LEU A N 1
ATOM 4530 C CA . LEU A 1 573 ? -12.225 -9.290 -20.179 1.00 98.19 573 LEU A CA 1
ATOM 4531 C C . LEU A 1 573 ? -12.569 -7.917 -20.791 1.00 98.19 573 LEU A C 1
ATOM 4533 O O . LEU A 1 573 ? -13.442 -7.846 -21.663 1.00 98.19 573 LEU A O 1
ATOM 4537 N N . PRO A 1 574 ? -11.923 -6.824 -20.341 1.00 97.69 574 PRO A N 1
ATOM 4538 C CA . PRO A 1 574 ? -12.200 -5.473 -20.823 1.00 97.69 574 PRO A CA 1
ATOM 4539 C C . PRO A 1 574 ? -11.396 -5.157 -22.097 1.00 97.69 574 PRO A C 1
ATOM 4541 O O . PRO A 1 574 ? -10.201 -4.887 -22.032 1.00 97.69 574 PRO A O 1
ATOM 4544 N N . ASN A 1 575 ? -12.037 -5.191 -23.265 1.00 97.81 575 ASN A N 1
ATOM 4545 C CA . ASN A 1 575 ? -11.466 -4.871 -24.580 1.00 97.81 575 ASN A CA 1
ATOM 4546 C C . ASN A 1 575 ? -10.093 -5.535 -24.831 1.00 97.81 575 ASN A C 1
ATOM 4548 O O . ASN A 1 575 ? -9.059 -4.868 -24.928 1.00 97.81 575 ASN A O 1
ATOM 4552 N N . VAL A 1 576 ? -10.069 -6.866 -24.852 1.00 97.62 576 VAL A N 1
ATOM 4553 C CA . VAL A 1 576 ? -8.852 -7.689 -24.933 1.00 97.62 576 VAL A CA 1
ATOM 4554 C C . VAL A 1 576 ? -8.610 -8.115 -26.381 1.00 97.62 576 VAL A C 1
ATOM 4556 O O . VAL A 1 576 ? -8.849 -9.263 -26.761 1.00 97.62 576 VAL A O 1
ATOM 4559 N N . ASP A 1 577 ? -8.169 -7.183 -27.222 1.00 95.25 577 ASP A N 1
ATOM 4560 C CA . ASP A 1 577 ? -8.049 -7.413 -28.670 1.00 95.25 577 ASP A CA 1
ATOM 4561 C C . ASP A 1 577 ? -6.998 -8.474 -29.018 1.00 95.25 577 ASP A C 1
ATOM 4563 O O . ASP A 1 577 ? -7.129 -9.147 -30.042 1.00 95.25 577 ASP A O 1
ATOM 4567 N N . VAL A 1 578 ? -5.973 -8.642 -28.174 1.00 97.81 578 VAL A N 1
ATOM 4568 C CA . VAL A 1 578 ? -4.961 -9.699 -28.285 1.00 97.81 578 VAL A CA 1
ATOM 4569 C C . VAL A 1 578 ? -5.245 -10.786 -27.251 1.00 97.81 578 VAL A C 1
ATOM 4571 O O . VAL A 1 578 ? -5.107 -10.546 -26.053 1.00 97.81 578 VAL A O 1
ATOM 4574 N N . LEU A 1 579 ? -5.599 -11.988 -27.713 1.00 97.31 579 LEU A N 1
ATOM 4575 C CA . LEU A 1 579 ? -5.801 -13.161 -26.856 1.00 97.31 579 LEU A CA 1
ATOM 4576 C C . LEU A 1 579 ? -5.421 -14.437 -27.612 1.00 97.31 579 LEU A C 1
ATOM 4578 O O . LEU A 1 579 ? -5.929 -14.681 -28.713 1.00 97.31 579 LEU A O 1
ATOM 4582 N N . ASP A 1 580 ? -4.542 -15.258 -27.034 1.00 95.88 580 ASP A N 1
ATOM 4583 C CA . ASP A 1 580 ? -4.089 -16.492 -27.674 1.00 95.88 580 ASP A CA 1
ATOM 4584 C C . ASP A 1 580 ? -5.221 -17.546 -27.682 1.00 95.88 580 ASP A C 1
ATOM 4586 O O . ASP A 1 580 ? -5.814 -17.831 -26.635 1.00 95.88 580 ASP A O 1
ATOM 4590 N N . PRO A 1 581 ? -5.556 -18.159 -28.835 1.00 96.00 581 PRO A N 1
ATOM 4591 C CA . PRO A 1 581 ? -6.517 -19.264 -28.886 1.00 96.00 581 PRO A CA 1
ATOM 4592 C C . PRO A 1 581 ? -6.174 -20.444 -27.956 1.00 96.00 581 PRO A C 1
ATOM 4594 O O . PRO A 1 581 ? -7.073 -21.181 -27.528 1.00 96.00 581 PRO A O 1
ATOM 4597 N N . ALA A 1 582 ? -4.890 -20.641 -27.636 1.00 95.50 582 ALA A N 1
ATOM 4598 C CA . ALA A 1 582 ? -4.450 -21.656 -26.684 1.00 95.50 582 ALA A CA 1
ATOM 4599 C C . ALA A 1 582 ? -4.920 -21.355 -25.251 1.00 95.50 582 ALA A C 1
ATOM 4601 O O . ALA A 1 582 ? -5.338 -22.282 -24.559 1.00 95.50 582 ALA A O 1
ATOM 4602 N N . ASP A 1 583 ? -4.948 -20.088 -24.832 1.00 96.25 583 ASP A N 1
ATOM 4603 C CA . ASP A 1 583 ? -5.443 -19.693 -23.506 1.00 96.25 583 ASP A CA 1
ATOM 4604 C C . ASP A 1 583 ? -6.961 -19.882 -23.407 1.00 96.25 583 ASP A C 1
ATOM 4606 O O . ASP A 1 583 ? -7.491 -20.338 -22.391 1.00 96.25 583 ASP A O 1
ATOM 4610 N N . VAL A 1 584 ? -7.680 -19.613 -24.502 1.00 96.94 584 VAL A N 1
ATOM 4611 C CA . VAL A 1 584 ? -9.129 -19.839 -24.565 1.00 96.94 584 VAL A CA 1
ATOM 4612 C C . VAL A 1 584 ? -9.452 -21.324 -24.405 1.00 96.94 584 VAL A C 1
ATOM 4614 O O . VAL A 1 584 ? -10.203 -21.699 -23.507 1.00 96.94 584 VAL A O 1
ATOM 4617 N N . SER A 1 585 ? -8.870 -22.176 -25.252 1.00 95.69 585 SER A N 1
ATOM 4618 C CA . SER A 1 585 ? -9.179 -23.615 -25.273 1.00 95.69 585 SER A CA 1
ATOM 4619 C C . SER A 1 585 ? -8.554 -24.395 -24.110 1.00 95.69 585 SER A C 1
ATOM 4621 O O . SER A 1 585 ? -9.129 -25.375 -23.636 1.00 95.69 585 SER A O 1
ATOM 4623 N N . GLY A 1 586 ? -7.377 -23.976 -23.643 1.00 95.94 586 GLY A N 1
ATOM 4624 C CA . GLY A 1 586 ? -6.603 -24.660 -22.610 1.00 95.94 586 GLY A CA 1
ATOM 4625 C C . GLY A 1 586 ? -6.897 -24.206 -21.182 1.00 95.94 586 GLY A C 1
ATOM 4626 O O . GLY A 1 586 ? -6.603 -24.961 -20.257 1.00 95.94 586 GLY A O 1
ATOM 4627 N N . VAL A 1 587 ? -7.469 -23.012 -20.989 1.00 97.25 587 VAL A N 1
ATOM 4628 C CA . VAL A 1 587 ? -7.690 -22.428 -19.655 1.00 97.25 587 VAL A CA 1
ATOM 4629 C C . VAL A 1 587 ? -9.139 -21.973 -19.480 1.00 97.25 587 VAL A C 1
ATOM 4631 O O . VAL A 1 587 ? -9.856 -22.538 -18.650 1.00 97.25 587 VAL A O 1
ATOM 4634 N N . LEU A 1 588 ? -9.602 -21.001 -20.272 1.00 98.06 588 LEU A N 1
ATOM 4635 C CA . LEU A 1 588 ? -10.918 -20.379 -20.067 1.00 98.06 588 LEU A CA 1
ATOM 4636 C C . LEU A 1 588 ? -12.076 -21.357 -20.289 1.00 98.06 588 LEU A C 1
ATOM 4638 O O . LEU A 1 588 ? -12.989 -21.422 -19.471 1.00 98.06 588 LEU A O 1
ATOM 4642 N N . GLU A 1 589 ? -12.040 -22.149 -21.363 1.00 97.56 589 GLU A N 1
ATOM 4643 C CA . GLU A 1 589 ? -13.089 -23.127 -21.669 1.00 97.56 589 GLU A CA 1
ATOM 4644 C C . GLU A 1 589 ? -13.174 -24.218 -20.591 1.00 97.56 589 GLU A C 1
ATOM 4646 O O . GLU A 1 589 ? -14.268 -24.625 -20.197 1.00 97.56 589 GLU A O 1
ATOM 4651 N N . LEU A 1 590 ? -12.036 -24.665 -20.053 1.00 96.94 590 LEU A N 1
ATOM 4652 C CA . LEU A 1 590 ? -12.014 -25.649 -18.966 1.00 96.94 590 LEU A CA 1
ATOM 4653 C C . LEU A 1 590 ? -12.603 -25.080 -17.672 1.00 96.94 590 LEU A C 1
ATOM 4655 O O . LEU A 1 590 ? -13.378 -25.766 -17.005 1.00 96.94 590 LEU A O 1
ATOM 4659 N N . TRP A 1 591 ? -12.273 -23.833 -17.340 1.00 97.62 591 TRP A N 1
ATOM 4660 C CA . TRP A 1 591 ? -12.795 -23.163 -16.152 1.00 97.62 591 TRP A CA 1
ATOM 4661 C C . TRP A 1 591 ? -14.298 -22.857 -16.264 1.00 97.62 591 TRP A C 1
ATOM 4663 O O . TRP A 1 591 ? -15.053 -23.129 -15.330 1.00 97.62 591 TRP A O 1
ATOM 4673 N N . LEU A 1 592 ? -14.767 -22.412 -17.435 1.00 97.19 592 LEU A N 1
ATOM 4674 C CA . LEU A 1 592 ? -16.195 -22.236 -17.732 1.00 97.19 592 LEU A CA 1
ATOM 4675 C C . LEU A 1 592 ? -16.980 -23.544 -17.558 1.00 97.19 592 LEU A C 1
ATOM 4677 O O . LEU A 1 592 ? -18.028 -23.560 -16.910 1.00 97.19 592 LEU A O 1
ATOM 4681 N N . ASN A 1 593 ? -16.444 -24.655 -18.073 1.00 95.81 593 ASN A N 1
ATOM 4682 C CA . ASN A 1 593 ? -17.041 -25.984 -17.915 1.00 95.81 593 ASN A CA 1
ATOM 4683 C C . ASN A 1 593 ? -17.052 -26.471 -16.452 1.00 95.81 593 ASN A C 1
ATOM 4685 O O . ASN A 1 593 ? -17.851 -27.342 -16.105 1.00 95.81 593 ASN A O 1
ATOM 4689 N N . ALA A 1 594 ? -16.187 -25.919 -15.597 1.00 95.62 594 ALA A N 1
ATOM 4690 C CA . ALA A 1 594 ? -16.144 -26.192 -14.161 1.00 95.62 594 ALA A CA 1
ATOM 4691 C C . ALA A 1 594 ? -17.074 -25.284 -13.331 1.00 95.62 594 ALA A C 1
ATOM 4693 O O . ALA A 1 594 ? -17.140 -25.444 -12.115 1.00 95.62 594 ALA A O 1
ATOM 4694 N N . GLY A 1 595 ? -17.817 -24.372 -13.969 1.00 94.81 595 GLY A N 1
ATOM 4695 C CA . GLY A 1 595 ? -18.769 -23.473 -13.309 1.00 94.81 595 GLY A CA 1
ATOM 4696 C C . GLY A 1 595 ? -18.324 -22.012 -13.234 1.00 94.81 595 GLY A C 1
ATOM 4697 O O . GLY A 1 595 ? -19.118 -21.181 -12.798 1.00 94.81 595 GLY A O 1
ATOM 4698 N N . GLY A 1 596 ? -17.117 -21.682 -13.706 1.00 95.81 596 GLY A N 1
ATOM 4699 C CA . GLY A 1 596 ? -16.657 -20.300 -13.828 1.00 95.81 596 GLY A CA 1
ATOM 4700 C C . GLY A 1 596 ? -17.567 -19.458 -14.725 1.00 95.81 596 GLY A C 1
ATOM 4701 O O . GLY A 1 596 ? -18.284 -19.985 -15.589 1.00 95.81 596 GLY A O 1
ATOM 4702 N N . ARG A 1 597 ? -17.544 -18.139 -14.520 1.00 96.44 597 ARG A N 1
ATOM 4703 C CA . ARG A 1 597 ? -18.339 -17.158 -15.274 1.00 96.44 597 ARG A CA 1
ATOM 4704 C C . ARG A 1 597 ? -17.437 -16.137 -15.948 1.00 96.44 597 ARG A C 1
ATOM 4706 O O . ARG A 1 597 ? -16.421 -15.738 -15.390 1.00 96.44 597 ARG A O 1
ATOM 4713 N N . LEU A 1 598 ? -17.814 -15.686 -17.138 1.00 96.62 598 LEU A N 1
ATOM 4714 C CA . LEU A 1 598 ? -17.013 -14.750 -17.924 1.00 96.62 598 LEU A CA 1
ATOM 4715 C C . LEU A 1 598 ? -17.872 -13.596 -18.438 1.00 96.62 598 LEU A C 1
ATOM 4717 O O . LEU A 1 598 ? -18.952 -13.815 -18.986 1.00 96.62 598 LEU A O 1
ATOM 4721 N N . VAL A 1 599 ? -17.358 -12.376 -18.326 1.00 96.81 599 VAL A N 1
ATOM 4722 C CA . VAL A 1 599 ? -17.884 -11.195 -19.018 1.00 96.81 599 VAL A CA 1
ATOM 4723 C C . VAL A 1 599 ? -16.863 -10.766 -20.062 1.00 96.81 599 VAL A C 1
ATOM 4725 O O . VAL A 1 599 ? -15.715 -10.483 -19.732 1.00 96.81 599 VAL A O 1
ATOM 4728 N N . ILE A 1 600 ? -17.278 -10.703 -21.322 1.00 96.81 600 ILE A N 1
ATOM 4729 C CA . ILE A 1 600 ? -16.481 -10.175 -22.432 1.00 96.81 600 ILE A CA 1
ATOM 4730 C C . ILE A 1 600 ? -17.053 -8.805 -22.784 1.00 96.81 600 ILE A C 1
ATOM 4732 O O . ILE A 1 600 ? -18.214 -8.720 -23.184 1.00 96.81 600 ILE A O 1
ATOM 4736 N N . ALA A 1 601 ? -16.270 -7.739 -22.616 1.00 95.00 601 ALA A N 1
ATOM 4737 C CA . ALA A 1 601 ? -16.732 -6.367 -22.809 1.00 95.00 601 ALA A CA 1
ATOM 4738 C C . ALA A 1 601 ? -15.924 -5.641 -23.888 1.00 95.00 601 ALA A C 1
ATOM 4740 O O . ALA A 1 601 ? -14.758 -5.327 -23.674 1.00 95.00 601 ALA A O 1
ATOM 4741 N N . GLY A 1 602 ? -16.554 -5.331 -25.019 1.00 94.56 602 GLY A N 1
ATOM 4742 C CA . GLY A 1 602 ? -15.890 -4.754 -26.186 1.00 94.56 602 GLY A CA 1
ATOM 4743 C C . GLY A 1 602 ? -15.215 -5.813 -27.059 1.00 94.56 602 GLY A C 1
ATOM 4744 O O . GLY A 1 602 ? -15.592 -6.988 -27.045 1.00 94.56 602 GLY A O 1
ATOM 4745 N N . ASP A 1 603 ? -14.226 -5.381 -27.837 1.00 94.88 603 ASP A N 1
ATOM 4746 C CA . ASP A 1 603 ? -13.512 -6.253 -28.763 1.00 94.88 603 ASP A CA 1
ATOM 4747 C C . ASP A 1 603 ? -12.654 -7.282 -28.005 1.00 94.88 603 ASP A C 1
ATOM 4749 O O . ASP A 1 603 ? -12.058 -6.995 -26.965 1.00 94.88 603 ASP A O 1
ATOM 4753 N N . CYS A 1 604 ? -12.639 -8.534 -28.479 1.00 96.25 604 CYS A N 1
ATOM 4754 C CA . CYS A 1 604 ? -11.907 -9.603 -27.803 1.00 96.25 604 CYS A CA 1
ATOM 4755 C C . CYS A 1 604 ? -11.380 -10.674 -28.767 1.00 96.25 604 CYS A C 1
ATOM 4757 O O . CYS A 1 604 ? -12.146 -11.305 -29.499 1.00 96.25 604 CYS A O 1
ATOM 4759 N N . GLY A 1 605 ? -10.065 -10.906 -28.743 1.00 96.50 605 GLY A N 1
ATOM 4760 C CA . GLY A 1 605 ? -9.401 -11.958 -29.514 1.00 96.50 605 GLY A CA 1
ATOM 4761 C C . GLY A 1 605 ? -9.377 -11.726 -31.027 1.00 96.50 605 GLY A C 1
ATOM 4762 O O . GLY A 1 605 ? -9.448 -12.688 -31.788 1.00 96.50 605 GLY A O 1
ATOM 4763 N N . ILE A 1 606 ? -9.308 -10.471 -31.477 1.00 97.25 606 ILE A N 1
ATOM 4764 C CA . ILE A 1 606 ? -9.153 -10.114 -32.900 1.00 97.25 606 ILE A CA 1
ATOM 4765 C C . ILE A 1 606 ? -7.768 -10.531 -33.416 1.00 97.25 606 ILE A C 1
ATOM 4767 O O . ILE A 1 606 ? -7.620 -10.961 -34.564 1.00 97.25 606 ILE A O 1
ATOM 4771 N N . TYR A 1 607 ? -6.752 -10.410 -32.567 1.00 98.06 607 TYR A N 1
ATOM 4772 C CA . TYR A 1 607 ? -5.361 -10.703 -32.876 1.00 98.06 607 TYR A CA 1
ATOM 4773 C C . TYR A 1 607 ? -4.858 -11.892 -32.057 1.00 98.06 607 TYR A C 1
ATOM 4775 O O . TYR A 1 607 ? -5.268 -12.112 -30.915 1.00 98.06 607 TYR A O 1
ATOM 4783 N N . LEU A 1 608 ? -3.947 -12.654 -32.659 1.00 97.56 608 LEU A N 1
ATOM 4784 C CA . LEU A 1 608 ? -3.256 -13.766 -32.009 1.00 97.56 608 LEU A CA 1
ATOM 4785 C C . LEU A 1 608 ? -2.268 -13.257 -30.950 1.00 97.56 608 LEU A C 1
ATOM 4787 O O . LEU A 1 608 ? -1.832 -12.110 -31.018 1.00 97.56 608 LEU A O 1
ATOM 4791 N N . GLY A 1 609 ? -1.882 -14.119 -30.005 1.00 96.19 609 GLY A N 1
ATOM 4792 C CA . GLY A 1 609 ? -0.858 -13.822 -28.997 1.00 96.19 609 GLY A CA 1
ATOM 4793 C C . GLY A 1 609 ? 0.558 -13.673 -29.574 1.00 96.19 609 GLY A C 1
ATOM 4794 O O . GLY A 1 609 ? 0.755 -13.614 -30.792 1.00 96.19 609 GLY A O 1
ATOM 4795 N N . GLU A 1 610 ? 1.570 -13.645 -28.696 1.00 95.12 610 GLU A N 1
ATOM 4796 C CA . GLU A 1 610 ? 2.991 -13.563 -29.098 1.00 95.12 610 GLU A CA 1
ATOM 4797 C C . GLU A 1 610 ? 3.369 -14.665 -30.100 1.00 95.12 610 GLU A C 1
ATOM 4799 O O . GLU A 1 610 ? 4.057 -14.404 -31.085 1.00 95.12 610 GLU A O 1
ATOM 4804 N N . SER A 1 611 ? 2.865 -15.884 -29.874 1.00 93.12 611 SER A N 1
ATOM 4805 C CA . SER A 1 611 ? 3.109 -17.062 -30.716 1.00 93.12 611 SER A CA 1
ATOM 4806 C C . SER A 1 611 ? 2.645 -16.871 -32.167 1.00 93.12 611 SER A C 1
ATOM 4808 O O . SER A 1 611 ? 3.221 -17.441 -33.092 1.00 93.12 611 SER A O 1
ATOM 4810 N N . GLY A 1 612 ? 1.620 -16.038 -32.370 1.00 95.69 612 GLY A N 1
ATOM 4811 C CA . GLY A 1 612 ? 1.082 -15.658 -33.670 1.00 95.69 612 GLY A CA 1
ATOM 4812 C C . GLY A 1 612 ? 1.561 -14.292 -34.160 1.00 95.69 612 GLY A C 1
ATOM 4813 O O . GLY A 1 612 ? 0.934 -13.735 -35.058 1.00 95.69 612 GLY A O 1
ATOM 4814 N N . ASN A 1 613 ? 2.625 -13.731 -33.574 1.00 96.75 613 ASN A N 1
ATOM 4815 C CA . ASN A 1 613 ? 3.227 -12.444 -33.945 1.00 96.75 613 ASN A CA 1
ATOM 4816 C C . ASN A 1 613 ? 2.234 -11.258 -33.964 1.00 96.75 613 ASN A C 1
ATOM 4818 O O . ASN A 1 613 ? 2.304 -10.388 -34.837 1.00 96.75 613 ASN A O 1
ATOM 4822 N N . PHE A 1 614 ? 1.237 -11.260 -33.068 1.00 97.38 614 PHE A N 1
ATOM 4823 C CA . PHE A 1 614 ? 0.133 -10.284 -33.070 1.00 97.38 614 PHE A CA 1
ATOM 4824 C C . PHE A 1 614 ? -0.568 -10.136 -34.437 1.00 97.38 614 PHE A C 1
ATOM 4826 O O . PHE A 1 614 ? -1.068 -9.061 -34.801 1.00 97.38 614 PHE A O 1
ATOM 4833 N N . ALA A 1 615 ? -0.584 -11.209 -35.235 1.00 96.50 615 ALA A N 1
ATOM 4834 C CA . ALA A 1 615 ? -1.276 -11.259 -36.514 1.00 96.50 615 ALA A CA 1
ATOM 4835 C C . ALA A 1 615 ? -2.791 -11.211 -36.337 1.00 96.50 615 ALA A C 1
ATOM 4837 O O . ALA A 1 615 ? -3.334 -11.684 -35.339 1.00 96.50 615 ALA A O 1
ATOM 4838 N N . LEU A 1 616 ? -3.477 -10.648 -37.335 1.00 97.00 616 LEU A N 1
ATOM 4839 C CA . LEU A 1 616 ? -4.929 -10.740 -37.424 1.00 97.00 616 LEU A CA 1
ATOM 4840 C C . LEU A 1 616 ? -5.331 -12.217 -37.413 1.00 97.00 616 LEU A C 1
ATOM 4842 O O . LEU A 1 616 ? -4.820 -13.009 -38.213 1.00 97.00 616 LEU A O 1
ATOM 4846 N N . ASN A 1 617 ? -6.261 -12.584 -36.534 1.00 96.50 617 ASN A N 1
ATOM 4847 C CA . ASN A 1 617 ? -6.764 -13.944 -36.476 1.00 96.50 617 ASN A CA 1
ATOM 4848 C C . ASN A 1 617 ? -7.712 -14.200 -37.659 1.00 96.50 617 ASN A C 1
ATOM 4850 O O . ASN A 1 617 ? -8.907 -13.908 -37.630 1.00 96.50 617 ASN A O 1
ATOM 4854 N N . THR A 1 618 ? -7.165 -14.762 -38.736 1.00 95.44 618 THR A N 1
ATOM 4855 C CA . THR A 1 618 ? -7.921 -15.060 -39.966 1.00 95.44 618 THR A CA 1
ATOM 4856 C C . THR A 1 618 ? -8.981 -16.154 -39.791 1.00 95.44 618 THR A C 1
ATOM 4858 O O . THR A 1 618 ? -9.850 -16.292 -40.652 1.00 95.44 618 THR A O 1
ATOM 4861 N N . ASN A 1 619 ? -8.962 -16.886 -38.670 1.00 93.69 619 ASN A N 1
ATOM 4862 C CA . ASN A 1 619 ? -9.976 -17.882 -38.318 1.00 93.69 619 ASN A CA 1
ATOM 4863 C C . ASN A 1 619 ? -11.179 -17.286 -37.555 1.00 93.69 619 ASN A C 1
ATOM 4865 O O . ASN A 1 619 ? -12.093 -18.029 -37.198 1.00 93.69 619 ASN A O 1
ATOM 4869 N N . GLY A 1 620 ? -11.206 -15.968 -37.323 1.00 94.31 620 GLY A N 1
ATOM 4870 C CA . GLY A 1 620 ? -12.226 -15.278 -36.525 1.00 94.31 620 GLY A CA 1
ATOM 4871 C C . GLY A 1 620 ? -11.735 -14.944 -35.115 1.00 94.31 620 GLY A C 1
ATOM 4872 O O . GLY A 1 620 ? -10.549 -15.039 -34.837 1.00 94.31 620 GLY A O 1
ATOM 4873 N N . LEU A 1 621 ? -12.639 -14.534 -34.220 1.00 96.31 621 LEU A N 1
ATOM 4874 C CA . LEU A 1 621 ? -12.277 -14.160 -32.845 1.00 96.31 621 LEU A CA 1
ATOM 4875 C C . LEU A 1 621 ? -11.751 -15.371 -32.057 1.00 96.31 621 LEU A C 1
ATOM 4877 O O . LEU A 1 621 ? -12.370 -16.435 -32.095 1.00 96.31 621 LEU A O 1
ATOM 4881 N N . SER A 1 622 ? -10.680 -15.207 -31.273 1.00 96.50 622 SER A N 1
ATOM 4882 C CA . SER A 1 622 ? -10.137 -16.277 -30.413 1.00 96.50 622 SER A CA 1
ATOM 4883 C C . SER A 1 622 ? -11.183 -16.828 -29.437 1.00 96.50 622 SER A C 1
ATOM 4885 O O . SER A 1 622 ? -11.195 -18.021 -29.154 1.00 96.50 622 SER A O 1
ATOM 4887 N N . VAL A 1 623 ? -12.111 -15.984 -28.975 1.00 96.56 623 VAL A N 1
ATOM 4888 C CA . VAL A 1 623 ? -13.198 -16.361 -28.055 1.00 96.56 623 VAL A CA 1
ATOM 4889 C C . VAL A 1 623 ? -14.407 -17.010 -28.738 1.00 96.56 623 VAL A C 1
ATOM 4891 O O . VAL A 1 623 ? -15.378 -17.350 -28.063 1.00 96.56 623 VAL A O 1
ATOM 4894 N N . ALA A 1 624 ? -14.391 -17.207 -30.062 1.00 95.81 624 ALA A N 1
ATOM 4895 C CA . ALA A 1 624 ? -15.583 -17.607 -30.811 1.00 95.81 624 ALA A CA 1
ATOM 4896 C C . ALA A 1 624 ? -16.226 -18.921 -30.325 1.00 95.81 624 ALA A C 1
ATOM 4898 O O . ALA A 1 624 ? -17.451 -19.053 -30.381 1.00 95.81 624 ALA A O 1
ATOM 4899 N N . SER A 1 625 ? -15.427 -19.873 -29.826 1.00 94.19 625 SER A N 1
ATOM 4900 C CA . SER A 1 625 ? -15.917 -21.154 -29.296 1.00 94.19 625 SER A CA 1
ATOM 4901 C C . SER A 1 625 ? -16.715 -21.013 -27.998 1.00 94.19 625 SER A C 1
ATOM 4903 O O . SER A 1 625 ? -17.616 -21.813 -27.758 1.00 94.19 625 SER A O 1
ATOM 4905 N N . ILE A 1 626 ? -16.431 -19.988 -27.189 1.00 96.19 626 ILE A N 1
ATOM 4906 C CA . ILE A 1 626 ? -17.021 -19.809 -25.856 1.00 96.19 626 ILE A CA 1
ATOM 4907 C C . ILE A 1 626 ? -18.136 -18.756 -25.813 1.00 96.19 626 ILE A C 1
ATOM 4909 O O . ILE A 1 626 ? -18.895 -18.736 -24.852 1.00 96.19 626 ILE A O 1
ATOM 4913 N N . MET A 1 627 ? -18.317 -17.928 -26.853 1.00 95.00 627 MET A N 1
ATOM 4914 C CA . MET A 1 627 ? -19.313 -16.833 -26.845 1.00 95.00 627 MET A CA 1
ATOM 4915 C C . MET A 1 627 ? -20.762 -17.285 -26.591 1.00 95.00 627 MET A C 1
ATOM 4917 O O . MET A 1 627 ? -21.560 -16.501 -26.092 1.00 95.00 627 MET A O 1
ATOM 4921 N N . ASN A 1 628 ? -21.116 -18.526 -26.946 1.00 95.00 628 ASN A N 1
ATOM 4922 C CA . ASN A 1 628 ? -22.463 -19.080 -26.742 1.00 95.00 628 ASN A CA 1
ATOM 4923 C C . ASN A 1 628 ? -22.581 -19.945 -25.472 1.00 95.00 628 ASN A C 1
ATOM 4925 O O . ASN A 1 628 ? -23.604 -20.605 -25.274 1.00 95.00 628 ASN A O 1
ATOM 4929 N N . HIS A 1 629 ? -21.536 -20.013 -24.646 1.00 96.31 629 HIS A N 1
ATOM 4930 C CA . HIS A 1 629 ? -21.563 -20.773 -23.401 1.00 96.31 629 HIS A CA 1
ATOM 4931 C C . HIS A 1 629 ? -22.506 -20.102 -22.387 1.00 96.31 629 HIS A C 1
ATOM 4933 O O . HIS A 1 629 ? -22.539 -18.881 -22.278 1.00 96.31 629 HIS A O 1
ATOM 4939 N N . ALA A 1 630 ? -23.264 -20.892 -21.619 1.00 94.25 630 ALA A N 1
ATOM 4940 C CA . ALA A 1 630 ? -24.321 -20.374 -20.737 1.00 94.25 630 ALA A CA 1
ATOM 4941 C C . ALA A 1 630 ? -23.810 -19.420 -19.638 1.00 94.25 630 ALA A C 1
ATOM 4943 O O . ALA A 1 630 ? -24.545 -18.543 -19.199 1.00 94.25 630 ALA A O 1
ATOM 4944 N N . ASN A 1 631 ? -22.548 -19.580 -19.229 1.00 94.88 631 ASN A N 1
ATOM 4945 C CA . ASN A 1 631 ? -21.890 -18.744 -18.220 1.00 94.88 631 ASN A CA 1
ATOM 4946 C C . ASN A 1 631 ? -21.089 -17.568 -18.818 1.00 94.88 631 ASN A C 1
ATOM 4948 O O . ASN A 1 631 ? -20.239 -17.003 -18.130 1.00 94.88 631 ASN A O 1
ATOM 4952 N N . VAL A 1 632 ? -21.296 -17.230 -20.096 1.00 96.06 632 VAL A N 1
ATOM 4953 C CA . VAL A 1 632 ? -20.602 -16.125 -20.772 1.00 96.06 632 VAL A CA 1
ATOM 4954 C C . VAL A 1 632 ? -21.593 -15.011 -21.093 1.00 96.06 632 VAL A C 1
ATOM 4956 O O . VAL A 1 632 ? -22.599 -15.232 -21.764 1.00 96.06 632 VAL A O 1
ATOM 4959 N N . THR A 1 633 ? -21.280 -13.798 -20.644 1.00 94.38 633 THR A N 1
ATOM 4960 C CA . THR A 1 633 ? -22.009 -12.571 -20.989 1.00 94.38 633 THR A CA 1
ATOM 4961 C C . THR A 1 633 ? -21.156 -11.731 -21.930 1.00 94.38 633 THR A C 1
ATOM 4963 O O . THR A 1 633 ? -20.001 -11.444 -21.627 1.00 94.38 633 THR A O 1
ATOM 4966 N N . VAL A 1 634 ? -21.714 -11.327 -23.073 1.00 94.50 634 VAL A N 1
ATOM 4967 C CA . VAL A 1 634 ? -21.013 -10.508 -24.073 1.00 94.50 634 VAL A CA 1
ATOM 4968 C C . VAL A 1 634 ? -21.648 -9.124 -24.146 1.00 94.50 634 VAL A C 1
ATOM 4970 O O . VAL A 1 634 ? -22.844 -8.995 -24.413 1.00 94.50 634 VAL A O 1
ATOM 4973 N N . LEU A 1 635 ? -20.837 -8.089 -23.945 1.00 93.38 635 LEU A N 1
ATOM 4974 C CA . LEU A 1 635 ? -21.219 -6.686 -24.059 1.00 93.38 635 LEU A CA 1
ATOM 4975 C C . LEU A 1 635 ? -20.540 -6.099 -25.306 1.00 93.38 635 LEU A C 1
ATOM 4977 O O . LEU A 1 635 ? -19.314 -6.099 -25.380 1.00 93.38 635 LEU A O 1
ATOM 4981 N N . PRO A 1 636 ? -21.296 -5.589 -26.292 1.00 79.50 636 PRO A N 1
ATOM 4982 C CA . PRO A 1 636 ? -20.735 -5.210 -27.590 1.00 79.50 636 PRO A CA 1
ATOM 4983 C C . PRO A 1 636 ? -19.946 -3.889 -27.590 1.00 79.50 636 PRO A C 1
ATOM 4985 O O . PRO A 1 636 ? -19.292 -3.590 -28.581 1.00 79.50 636 PRO A O 1
ATOM 4988 N N . GLY A 1 637 ? -20.035 -3.072 -26.535 1.00 88.94 637 GLY A N 1
ATOM 4989 C CA . GLY A 1 637 ? -19.359 -1.772 -26.443 1.00 88.94 637 GLY A CA 1
ATOM 4990 C C . GLY A 1 637 ? -18.199 -1.776 -25.449 1.00 88.94 637 GLY A C 1
ATOM 4991 O O . GLY A 1 637 ? -18.216 -2.530 -24.474 1.00 88.94 637 GLY A O 1
ATOM 4992 N N . ASN A 1 638 ? -17.223 -0.887 -25.656 1.00 94.88 638 ASN A N 1
ATOM 4993 C CA . ASN A 1 638 ? -16.121 -0.669 -24.718 1.00 94.88 638 ASN A CA 1
ATOM 4994 C C . ASN A 1 638 ? -16.557 0.255 -23.563 1.00 94.88 638 ASN A C 1
ATOM 4996 O O . ASN A 1 638 ? -16.082 1.379 -23.407 1.00 94.88 638 ASN A O 1
ATOM 5000 N N . LEU A 1 639 ? -17.480 -0.259 -22.744 1.00 93.88 639 LEU A N 1
ATOM 5001 C CA . LEU A 1 639 ? -18.084 0.459 -21.620 1.00 93.88 639 LEU A CA 1
ATOM 5002 C C . LEU A 1 639 ? -17.034 1.031 -20.651 1.00 93.88 639 LEU A C 1
ATOM 5004 O O . LEU A 1 639 ? -17.196 2.139 -20.146 1.00 93.88 639 LEU A O 1
ATOM 5008 N N . GLY A 1 640 ? -15.950 0.289 -20.406 1.00 95.25 640 GLY A N 1
ATOM 5009 C CA . GLY A 1 640 ? -14.858 0.737 -19.547 1.00 95.25 640 GLY A CA 1
ATOM 5010 C C . GLY A 1 640 ? -14.172 1.993 -20.088 1.00 95.25 640 GLY A C 1
ATOM 5011 O O . GLY A 1 640 ? -14.011 2.964 -19.355 1.00 95.25 640 GLY A O 1
ATOM 5012 N N . MET A 1 641 ? -13.822 2.022 -21.377 1.00 94.56 641 MET A N 1
ATOM 5013 C CA . MET A 1 641 ? -13.150 3.181 -21.970 1.00 94.56 641 MET A CA 1
ATOM 5014 C C . MET A 1 641 ? -14.071 4.402 -21.975 1.00 94.56 641 MET A C 1
ATOM 5016 O O . MET A 1 641 ? -13.637 5.487 -21.591 1.00 94.56 641 MET A O 1
ATOM 5020 N N . ASP A 1 642 ? -15.346 4.213 -22.325 1.00 93.00 642 ASP A N 1
ATOM 5021 C CA . ASP A 1 642 ? -16.353 5.277 -22.271 1.00 93.00 642 ASP A CA 1
ATOM 5022 C C . ASP A 1 642 ? -16.487 5.848 -20.849 1.00 93.00 642 ASP A C 1
ATOM 5024 O O . ASP A 1 642 ? -16.597 7.061 -20.668 1.00 93.00 642 ASP A O 1
ATOM 5028 N N . TYR A 1 643 ? -16.445 4.992 -19.823 1.00 93.06 643 TYR A N 1
ATOM 5029 C CA . TYR A 1 643 ? -16.511 5.413 -18.422 1.00 93.06 643 TYR A CA 1
ATOM 5030 C C . TYR A 1 643 ? -15.253 6.146 -17.950 1.00 93.06 643 TYR A C 1
ATOM 5032 O O . TYR A 1 643 ? -15.340 7.128 -17.205 1.00 93.06 643 TYR A O 1
ATOM 5040 N N . TYR A 1 644 ? -14.082 5.682 -18.390 1.00 92.25 644 TYR A N 1
ATOM 5041 C CA . TYR A 1 644 ? -12.805 6.308 -18.075 1.00 92.25 644 TYR A CA 1
ATOM 5042 C C . TYR A 1 644 ? -12.726 7.723 -18.659 1.00 92.25 644 TYR A C 1
ATOM 5044 O O . TYR A 1 644 ? -12.472 8.667 -17.912 1.00 92.25 644 TYR A O 1
ATOM 5052 N N . LEU A 1 645 ? -13.047 7.869 -19.950 1.00 90.38 645 LEU A N 1
ATOM 5053 C CA . LEU A 1 645 ? -13.021 9.144 -20.676 1.00 90.38 645 LEU A CA 1
ATOM 5054 C C . LEU A 1 645 ? -14.133 10.114 -20.250 1.00 90.38 645 LEU A C 1
ATOM 5056 O O . LEU A 1 645 ? -13.992 11.323 -20.404 1.00 90.38 645 LEU A O 1
ATOM 5060 N N . ALA A 1 646 ? -15.241 9.625 -19.687 1.00 87.94 646 ALA A N 1
ATOM 5061 C CA . ALA A 1 646 ? -16.336 10.467 -19.204 1.00 87.94 646 ALA A CA 1
ATOM 5062 C C . ALA A 1 646 ? -16.057 11.131 -17.841 1.00 87.94 646 ALA A C 1
ATOM 5064 O O . ALA A 1 646 ? -17.009 11.459 -17.137 1.00 87.94 646 ALA A O 1
ATOM 5065 N N . TYR A 1 647 ? -14.791 11.321 -17.456 1.00 76.31 647 TYR A N 1
ATOM 5066 C CA . TYR A 1 647 ? -14.354 11.678 -16.103 1.00 76.31 647 TYR A CA 1
ATOM 5067 C C . TYR A 1 647 ? -15.200 12.776 -15.424 1.00 76.31 647 TYR A C 1
ATOM 5069 O O . TYR A 1 647 ? -15.832 12.515 -14.401 1.00 76.31 647 TYR A O 1
ATOM 5077 N N . GLU A 1 648 ? -15.313 13.966 -16.027 1.00 72.62 648 GLU A N 1
ATOM 5078 C CA . GLU A 1 648 ? -16.081 15.102 -15.472 1.00 72.62 648 GLU A CA 1
ATOM 5079 C C . GLU A 1 648 ? -17.606 14.876 -15.429 1.00 72.62 648 GLU A C 1
ATOM 5081 O O . GLU A 1 648 ? -18.333 15.606 -14.759 1.00 72.62 648 GLU A O 1
ATOM 5086 N N . ASN A 1 649 ? -18.107 13.874 -16.155 1.00 78.94 649 ASN A N 1
ATOM 5087 C CA . ASN A 1 649 ? -19.530 13.652 -16.410 1.00 78.94 649 ASN A CA 1
ATOM 5088 C C . ASN A 1 649 ? -20.003 12.237 -16.027 1.00 78.94 649 ASN A C 1
ATOM 5090 O O . ASN A 1 649 ? -21.073 11.813 -16.476 1.00 78.94 649 ASN A O 1
ATOM 5094 N N . ARG A 1 650 ? -19.240 11.497 -15.204 1.00 87.00 650 ARG A N 1
ATOM 5095 C CA . ARG A 1 650 ? -19.600 10.134 -14.777 1.00 87.00 650 ARG A CA 1
ATOM 5096 C C . ARG A 1 650 ? -20.943 10.122 -14.053 1.00 87.00 650 ARG A C 1
ATOM 5098 O O . ARG A 1 650 ? -21.083 10.574 -12.915 1.00 87.00 650 ARG A O 1
ATOM 5105 N N . SER A 1 651 ? -21.943 9.551 -14.710 1.00 86.31 651 SER A N 1
ATOM 5106 C CA . SER A 1 651 ? -23.320 9.533 -14.223 1.00 86.31 651 SER A CA 1
ATOM 5107 C C . SER A 1 651 ? -23.668 8.237 -13.486 1.00 86.31 651 SER A C 1
ATOM 5109 O O . SER A 1 651 ? -23.129 7.165 -13.766 1.00 86.31 651 SER A O 1
ATOM 5111 N N . ALA A 1 652 ? -24.662 8.308 -12.596 1.00 88.56 652 ALA A N 1
ATOM 5112 C CA . ALA A 1 652 ? -25.249 7.114 -11.983 1.00 88.56 652 ALA A CA 1
ATOM 5113 C C . ALA A 1 652 ? -25.815 6.135 -13.032 1.00 88.56 652 ALA A C 1
ATOM 5115 O O . ALA A 1 652 ? -25.790 4.927 -12.821 1.00 88.56 652 ALA A O 1
ATOM 5116 N N . ALA A 1 653 ? -26.273 6.642 -14.185 1.00 88.88 653 ALA A N 1
ATOM 5117 C CA . ALA A 1 653 ? -26.767 5.817 -15.284 1.00 88.88 653 ALA A CA 1
ATOM 5118 C C . ALA A 1 653 ? -25.659 4.973 -15.935 1.00 88.88 653 ALA A C 1
ATOM 5120 O O . ALA A 1 653 ? -25.918 3.832 -16.301 1.00 88.88 653 ALA A O 1
ATOM 5121 N N . GLN A 1 654 ? -24.434 5.500 -16.051 1.00 91.12 654 GLN A N 1
ATOM 5122 C CA . GLN A 1 654 ? -23.292 4.720 -16.539 1.00 91.12 654 GLN A CA 1
ATOM 5123 C C . GLN A 1 654 ? -22.890 3.641 -15.530 1.00 91.12 654 GLN A C 1
ATOM 5125 O O . GLN A 1 654 ? -22.740 2.490 -15.921 1.00 91.12 654 GLN A O 1
ATOM 5130 N N . ARG A 1 655 ? -22.816 3.960 -14.229 1.00 91.88 655 ARG A N 1
ATOM 5131 C CA . ARG A 1 655 ? -22.570 2.945 -13.181 1.00 91.88 655 ARG A CA 1
ATOM 5132 C C . ARG A 1 655 ? -23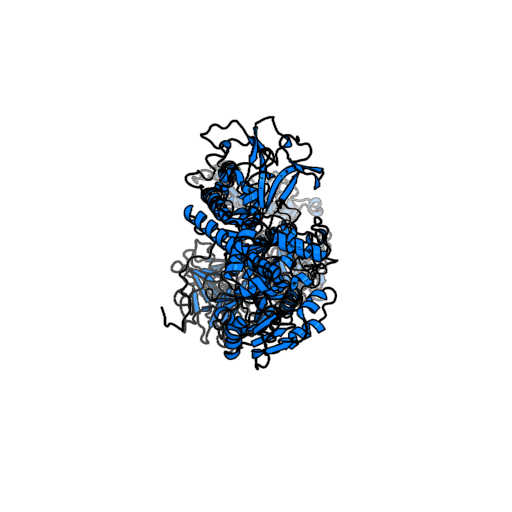.614 1.827 -13.190 1.00 91.88 655 ARG A C 1
ATOM 5134 O O . ARG A 1 655 ? -23.257 0.659 -13.099 1.00 91.88 655 ARG A O 1
ATOM 5141 N N . ALA A 1 656 ? -24.886 2.169 -13.397 1.00 91.69 656 ALA A N 1
ATOM 5142 C CA . ALA A 1 656 ? -25.961 1.186 -13.514 1.00 91.69 656 ALA A CA 1
ATOM 5143 C C . ALA A 1 656 ? -25.793 0.226 -14.711 1.00 91.69 656 ALA A C 1
ATOM 5145 O O . ALA A 1 656 ? -26.337 -0.873 -14.681 1.00 91.69 656 ALA A O 1
ATOM 5146 N N . GLN A 1 657 ? -25.041 0.598 -15.758 1.00 92.62 657 GLN A N 1
ATOM 5147 C CA . GLN A 1 657 ? -24.727 -0.316 -16.865 1.00 92.62 657 GLN A CA 1
ATOM 5148 C C . GLN A 1 657 ? -23.736 -1.405 -16.439 1.00 92.62 657 GLN A C 1
ATOM 5150 O O . GLN A 1 657 ? -23.912 -2.557 -16.830 1.00 92.62 657 GLN A O 1
ATOM 5155 N N . PHE A 1 658 ? -22.735 -1.062 -15.620 1.00 94.25 658 PHE A N 1
ATOM 5156 C CA . PHE A 1 658 ? -21.819 -2.041 -15.027 1.00 94.25 658 PHE A CA 1
ATOM 5157 C C . PHE A 1 658 ? -22.557 -2.959 -14.055 1.00 94.25 658 PHE A C 1
ATOM 5159 O O . PHE A 1 658 ? -22.419 -4.174 -14.135 1.00 94.25 658 PHE A O 1
ATOM 5166 N N . ASP A 1 659 ? -23.398 -2.386 -13.194 1.00 90.06 659 ASP A N 1
ATOM 5167 C CA . ASP A 1 659 ? -24.206 -3.160 -12.254 1.00 90.06 659 ASP A CA 1
ATOM 5168 C C . ASP A 1 659 ? -25.134 -4.149 -12.980 1.00 90.06 659 ASP A C 1
ATOM 5170 O O . ASP A 1 659 ? -25.137 -5.342 -12.684 1.00 90.06 659 ASP A O 1
ATOM 5174 N N . ALA A 1 660 ? -25.827 -3.694 -14.030 1.00 89.62 660 ALA A N 1
ATOM 5175 C CA . ALA A 1 660 ? -26.663 -4.552 -14.868 1.00 89.62 660 ALA A CA 1
ATOM 5176 C C . ALA A 1 660 ? -25.864 -5.650 -15.592 1.00 89.62 660 ALA A C 1
ATOM 5178 O O . ALA A 1 660 ? -26.369 -6.758 -15.764 1.00 89.62 660 ALA A O 1
ATOM 5179 N N . ALA A 1 661 ? -24.627 -5.362 -16.010 1.00 87.69 661 ALA A N 1
ATOM 5180 C CA . ALA A 1 661 ? -23.744 -6.343 -16.637 1.00 87.69 661 ALA A CA 1
ATOM 5181 C C . ALA A 1 661 ? -23.245 -7.424 -15.666 1.00 87.69 661 ALA A C 1
ATOM 5183 O O . ALA A 1 661 ? -22.871 -8.508 -16.110 1.00 87.69 661 ALA A O 1
ATOM 5184 N N . LEU A 1 662 ? -23.230 -7.129 -14.365 1.00 90.12 662 LEU A N 1
ATOM 5185 C CA . LEU A 1 662 ? -22.743 -8.011 -13.303 1.00 90.12 662 LEU A CA 1
ATOM 5186 C C . LEU A 1 662 ? -23.874 -8.609 -12.456 1.00 90.12 662 LEU A C 1
ATOM 5188 O O . LEU A 1 662 ? -23.592 -9.362 -11.521 1.00 90.12 662 LEU A O 1
ATOM 5192 N N . ASN A 1 663 ? -25.133 -8.274 -12.752 1.00 80.06 663 ASN A N 1
ATOM 5193 C CA . ASN A 1 663 ? -26.282 -8.658 -11.940 1.00 80.06 663 ASN A CA 1
ATOM 5194 C C . ASN A 1 663 ? -26.357 -10.186 -11.771 1.00 80.06 663 ASN A C 1
ATOM 5196 O O . ASN A 1 663 ? -26.334 -10.920 -12.757 1.00 80.06 663 ASN A O 1
ATOM 5200 N N . ASP A 1 664 ? -26.420 -10.648 -10.519 1.00 73.81 664 ASP A N 1
ATOM 5201 C CA . ASP A 1 664 ? -26.367 -12.062 -10.098 1.00 73.81 664 ASP A CA 1
ATOM 5202 C C . ASP A 1 664 ? -25.066 -12.830 -10.458 1.00 73.81 664 ASP A C 1
ATOM 5204 O O . ASP A 1 664 ? -24.932 -14.024 -10.164 1.00 73.81 664 ASP A O 1
ATOM 5208 N N . LEU A 1 665 ? -24.076 -12.174 -11.080 1.00 77.06 665 LEU A N 1
ATOM 5209 C CA . LEU A 1 665 ? -22.810 -12.788 -11.503 1.00 77.06 665 LEU A CA 1
ATOM 5210 C C . LEU A 1 665 ? -21.664 -12.588 -10.504 1.00 77.06 665 LEU A C 1
ATOM 5212 O O . LEU A 1 665 ? -20.792 -13.449 -10.421 1.00 77.06 665 LEU A O 1
ATOM 5216 N N . ALA A 1 666 ? -21.638 -11.475 -9.772 1.00 76.06 666 ALA A N 1
ATOM 5217 C CA . ALA A 1 666 ? -20.521 -11.106 -8.901 1.00 76.06 666 ALA A CA 1
ATOM 5218 C C . ALA A 1 666 ? -20.902 -11.191 -7.412 1.00 76.06 666 ALA A C 1
ATOM 5220 O O . ALA A 1 666 ? -21.898 -10.574 -7.023 1.00 76.06 666 ALA A O 1
ATOM 5221 N N . PRO A 1 667 ? -20.107 -11.879 -6.568 1.00 79.50 667 PRO A N 1
ATOM 5222 C CA . PRO A 1 667 ? -20.154 -11.676 -5.122 1.00 79.50 667 PRO A CA 1
ATOM 5223 C C . PRO A 1 667 ? -19.903 -10.194 -4.825 1.00 79.50 667 PRO A C 1
ATOM 5225 O O . PRO A 1 667 ? -18.934 -9.621 -5.330 1.00 79.50 667 PRO A O 1
ATOM 5228 N N . ARG A 1 668 ? -20.789 -9.560 -4.056 1.00 81.81 668 ARG A N 1
ATOM 5229 C CA . ARG A 1 668 ? -20.721 -8.127 -3.746 1.00 81.81 668 ARG A CA 1
ATOM 5230 C C . ARG A 1 668 ? -20.938 -7.878 -2.266 1.00 81.81 668 ARG A C 1
ATOM 5232 O O . ARG A 1 668 ? -21.555 -8.691 -1.583 1.00 81.81 668 ARG A O 1
ATOM 5239 N N . VAL A 1 669 ? -20.436 -6.739 -1.805 1.00 91.12 669 VAL A N 1
ATOM 5240 C CA . VAL A 1 669 ? -20.782 -6.197 -0.496 1.00 91.12 669 VAL A CA 1
ATOM 5241 C C . VAL A 1 669 ? -22.083 -5.419 -0.649 1.00 91.12 669 VAL A C 1
ATOM 5243 O O . VAL A 1 669 ? -22.151 -4.468 -1.430 1.00 91.12 669 VAL A O 1
ATOM 5246 N N . GLU A 1 670 ? -23.116 -5.817 0.083 1.00 92.06 670 GLU A N 1
ATOM 5247 C CA . GLU A 1 670 ? -24.367 -5.065 0.136 1.00 92.06 670 GLU A CA 1
ATOM 5248 C C . GLU A 1 670 ? -24.187 -3.892 1.100 1.00 92.06 670 GLU A C 1
ATOM 5250 O O . GLU A 1 670 ? -23.738 -4.061 2.234 1.00 92.06 670 GLU A O 1
ATOM 5255 N N . THR A 1 671 ? -24.481 -2.669 0.658 1.00 95.00 671 THR A N 1
ATOM 5256 C CA . THR A 1 671 ? -24.196 -1.487 1.477 1.00 95.00 671 THR A CA 1
ATOM 5257 C C . THR A 1 671 ? -25.061 -0.278 1.141 1.00 95.00 671 THR A C 1
ATOM 5259 O O . THR A 1 671 ? -25.526 -0.107 0.014 1.00 95.00 671 THR A O 1
ATOM 5262 N N . THR A 1 672 ? -25.245 0.601 2.130 1.00 96.12 672 THR A N 1
ATOM 5263 C CA . THR A 1 672 ? -25.804 1.948 1.936 1.00 96.12 672 THR A CA 1
ATOM 5264 C C . THR A 1 672 ? -24.737 3.002 1.620 1.00 96.12 672 THR A C 1
ATOM 5266 O O . THR A 1 672 ? -25.084 4.172 1.447 1.00 96.12 672 THR A O 1
ATOM 5269 N N . ALA A 1 673 ? -23.455 2.619 1.567 1.00 95.56 673 ALA A N 1
ATOM 5270 C CA . ALA A 1 673 ? -22.353 3.513 1.238 1.00 95.56 673 ALA A CA 1
ATOM 5271 C C . ALA A 1 673 ? -22.524 4.131 -0.158 1.00 95.56 673 ALA A C 1
ATOM 5273 O O . ALA A 1 673 ? -23.079 3.531 -1.082 1.00 95.56 673 ALA A O 1
ATOM 5274 N N . SER A 1 674 ? -22.030 5.357 -0.326 1.00 95.12 674 SER A N 1
ATOM 5275 C CA . SER A 1 674 ? -22.026 6.009 -1.634 1.00 95.12 674 SER A CA 1
ATOM 5276 C C . SER A 1 674 ? -20.831 5.542 -2.473 1.00 95.12 674 SER A C 1
ATOM 5278 O O . SER A 1 674 ? -19.818 5.130 -1.931 1.00 95.12 674 SER A O 1
ATOM 5280 N N . HIS A 1 675 ? -20.875 5.747 -3.793 1.00 93.25 675 HIS A N 1
ATOM 5281 C CA . HIS A 1 675 ? -19.726 5.537 -4.697 1.00 93.25 675 HIS A CA 1
ATOM 5282 C C . HIS A 1 675 ? -18.448 6.343 -4.356 1.00 93.25 675 HIS A C 1
ATOM 5284 O O . HIS A 1 675 ? -17.417 6.194 -5.015 1.00 93.25 675 HIS A O 1
ATOM 5290 N N . LYS A 1 676 ? -18.512 7.250 -3.375 1.00 94.88 676 LYS A N 1
ATOM 5291 C CA . LYS A 1 676 ? -17.374 8.011 -2.840 1.00 94.88 676 LYS A CA 1
ATOM 5292 C C . LYS A 1 676 ? -16.800 7.413 -1.554 1.00 94.88 676 LYS A C 1
ATOM 5294 O O . LYS A 1 676 ? -16.018 8.059 -0.866 1.00 94.88 676 LYS A O 1
ATOM 5299 N N . THR A 1 677 ? -17.181 6.183 -1.246 1.00 95.81 677 THR A N 1
ATOM 5300 C CA . THR A 1 677 ? -16.662 5.395 -0.138 1.00 95.81 677 THR A CA 1
ATOM 5301 C C . THR A 1 677 ? -16.061 4.123 -0.727 1.00 95.81 677 THR A C 1
ATOM 5303 O O . THR A 1 677 ? -16.684 3.472 -1.559 1.00 95.81 677 THR A O 1
ATOM 5306 N N . GLY A 1 678 ? -14.827 3.795 -0.362 1.00 95.69 678 GLY A N 1
ATOM 5307 C CA . GLY A 1 678 ? -14.221 2.513 -0.708 1.00 95.69 678 GLY A CA 1
ATOM 5308 C C . GLY A 1 678 ? -14.517 1.486 0.378 1.00 95.69 678 GLY A C 1
ATOM 5309 O O . GLY A 1 678 ? -14.531 1.828 1.557 1.00 95.69 678 GLY A O 1
ATOM 5310 N N . ILE A 1 679 ? -14.764 0.236 -0.022 1.00 96.62 679 ILE A N 1
ATOM 5311 C CA . ILE A 1 679 ? -14.881 -0.907 0.889 1.00 96.62 679 ILE A CA 1
ATOM 5312 C C . ILE A 1 679 ? -13.987 -2.025 0.356 1.00 96.62 679 ILE A C 1
ATOM 5314 O O . ILE A 1 679 ? -14.168 -2.476 -0.778 1.00 96.62 679 ILE A O 1
ATOM 5318 N N . THR A 1 680 ? -13.032 -2.472 1.169 1.00 96.62 680 THR A N 1
ATOM 5319 C CA . THR A 1 680 ? -12.132 -3.586 0.841 1.00 96.62 680 THR A CA 1
ATOM 5320 C C . THR A 1 680 ? -12.181 -4.637 1.941 1.00 96.62 680 THR A C 1
ATOM 5322 O O . THR A 1 680 ? -12.148 -4.310 3.123 1.00 96.62 680 THR A O 1
ATOM 5325 N N . LEU A 1 681 ? -12.270 -5.908 1.553 1.00 96.94 681 LEU A N 1
ATOM 5326 C CA . LEU A 1 681 ? -12.354 -7.032 2.482 1.00 96.94 681 LEU A CA 1
ATOM 5327 C C . LEU A 1 681 ? -11.006 -7.742 2.593 1.00 96.94 681 LEU A C 1
ATOM 5329 O O . LEU A 1 681 ? -10.354 -7.987 1.575 1.00 96.94 681 LEU A O 1
ATOM 5333 N N . TYR A 1 682 ? -10.638 -8.142 3.808 1.00 97.75 682 TYR A N 1
ATOM 5334 C CA . TYR A 1 682 ? -9.465 -8.980 4.062 1.00 97.75 682 TYR A CA 1
ATOM 5335 C C . TYR A 1 682 ? -9.792 -10.133 5.007 1.00 97.75 682 TYR A C 1
ATOM 5337 O O . TYR A 1 682 ? -10.744 -10.061 5.776 1.00 97.75 682 TYR A O 1
ATOM 5345 N N . ALA A 1 683 ? -8.978 -11.181 4.993 1.00 96.19 683 ALA A N 1
ATOM 5346 C CA . ALA A 1 683 ? -9.051 -12.286 5.938 1.00 96.19 683 ALA A CA 1
ATOM 5347 C C . ALA A 1 683 ? -7.649 -12.705 6.389 1.00 96.19 683 ALA A C 1
ATOM 5349 O O . ALA A 1 683 ? -6.712 -12.700 5.597 1.00 96.19 683 ALA A O 1
ATOM 5350 N N . ASP A 1 684 ? -7.530 -13.106 7.646 1.00 94.81 684 ASP A N 1
ATOM 5351 C CA . ASP A 1 684 ? -6.386 -13.800 8.223 1.00 94.81 684 ASP A CA 1
ATOM 5352 C C . ASP A 1 684 ? -6.930 -15.027 8.965 1.00 94.81 684 ASP A C 1
ATOM 5354 O O . ASP A 1 684 ? -7.383 -14.942 10.107 1.00 94.81 684 ASP A O 1
ATOM 5358 N N . GLU A 1 685 ? -6.956 -16.174 8.284 1.00 92.00 685 GLU A N 1
ATOM 5359 C CA . GLU A 1 685 ? -7.440 -17.428 8.875 1.00 92.00 685 GLU A CA 1
ATOM 5360 C C . GLU A 1 685 ? -6.524 -17.907 10.013 1.00 92.00 685 GLU A C 1
ATOM 5362 O O . GLU A 1 685 ? -7.008 -18.500 10.976 1.00 92.00 685 GLU A O 1
ATOM 5367 N N . GLY A 1 686 ? -5.219 -17.611 9.944 1.00 88.00 686 GLY A N 1
ATOM 5368 C CA . GLY A 1 686 ? -4.251 -17.979 10.978 1.00 88.00 686 GLY A CA 1
ATOM 5369 C C . GLY A 1 686 ? -4.502 -17.247 12.295 1.00 88.00 686 GLY A C 1
ATOM 5370 O O . GLY A 1 686 ? -4.409 -17.855 13.363 1.00 88.00 686 GLY A O 1
ATOM 5371 N N . ALA A 1 687 ? -4.881 -15.969 12.213 1.00 86.31 687 ALA A N 1
ATOM 5372 C CA . ALA A 1 687 ? -5.294 -15.161 13.359 1.00 86.31 687 ALA A CA 1
ATOM 5373 C C . ALA A 1 687 ? -6.797 -15.268 13.688 1.00 86.31 687 ALA A C 1
ATOM 5375 O O . ALA A 1 687 ? -7.228 -14.761 14.722 1.00 86.31 687 ALA A O 1
ATOM 5376 N N . GLY A 1 688 ? -7.604 -15.906 12.833 1.00 89.19 688 GLY A N 1
ATOM 5377 C CA . GLY A 1 688 ? -9.055 -16.006 13.002 1.00 89.19 688 GLY A CA 1
ATOM 5378 C C . GLY A 1 688 ? -9.793 -14.670 12.841 1.00 89.19 688 GLY A C 1
ATOM 5379 O O . GLY A 1 688 ? -10.814 -14.457 13.498 1.00 89.19 688 GLY A O 1
ATOM 5380 N N . ARG A 1 689 ? -9.288 -13.770 11.984 1.00 92.75 689 ARG A N 1
ATOM 5381 C CA . ARG A 1 689 ? -9.807 -12.403 11.793 1.00 92.75 689 ARG A CA 1
ATOM 5382 C C . ARG A 1 689 ? -10.274 -12.147 10.362 1.00 92.75 689 ARG A C 1
ATOM 5384 O O . ARG A 1 689 ? -9.605 -12.494 9.393 1.00 92.75 689 ARG A O 1
ATOM 5391 N N . PHE A 1 690 ? -11.431 -11.523 10.223 1.00 95.88 690 PHE A N 1
ATOM 5392 C CA . PHE A 1 690 ? -11.988 -11.023 8.972 1.00 95.88 690 PHE A CA 1
ATOM 5393 C C . PHE A 1 690 ? -12.117 -9.506 9.075 1.00 95.88 690 PHE A C 1
ATOM 5395 O O . PHE A 1 690 ? -12.508 -8.993 10.119 1.00 95.88 690 PHE A O 1
ATOM 5402 N N . PHE A 1 691 ? -11.763 -8.776 8.026 1.00 97.25 691 PHE A N 1
ATOM 5403 C CA . PHE A 1 691 ? -11.635 -7.325 8.083 1.00 97.25 691 PHE A CA 1
ATOM 5404 C C . PHE A 1 691 ? -12.463 -6.641 7.005 1.00 97.25 691 PHE A C 1
ATOM 5406 O O . PHE A 1 691 ? -12.591 -7.150 5.888 1.00 97.25 691 PHE A O 1
ATOM 5413 N N . MET A 1 692 ? -12.957 -5.449 7.334 1.00 96.81 692 MET A N 1
ATOM 5414 C CA . MET A 1 692 ? -13.560 -4.524 6.379 1.00 96.81 692 MET A CA 1
ATOM 5415 C C . MET A 1 692 ? -12.886 -3.164 6.521 1.00 96.81 692 MET A C 1
ATOM 5417 O O . MET A 1 692 ? -13.080 -2.471 7.519 1.00 96.81 692 MET A O 1
ATOM 5421 N N . ASP A 1 693 ? -12.113 -2.784 5.514 1.00 97.56 693 ASP A N 1
ATOM 5422 C CA . ASP A 1 693 ? -11.513 -1.461 5.415 1.00 97.56 693 ASP A CA 1
ATOM 5423 C C . ASP A 1 693 ? -12.488 -0.549 4.673 1.00 97.56 693 ASP A C 1
ATOM 5425 O O . ASP A 1 693 ? -12.872 -0.842 3.538 1.00 97.56 693 ASP A O 1
ATOM 5429 N N . VAL A 1 694 ? -12.880 0.552 5.309 1.00 97.25 694 VAL A N 1
ATOM 5430 C CA . VAL A 1 694 ? -13.810 1.544 4.766 1.00 97.25 694 VAL A CA 1
ATOM 5431 C C . VAL A 1 694 ? -13.111 2.895 4.722 1.00 97.25 694 VAL A C 1
ATOM 5433 O O . VAL A 1 694 ? -12.759 3.433 5.766 1.00 97.25 694 VAL A O 1
ATOM 5436 N N . ASN A 1 695 ? -12.907 3.461 3.533 1.00 97.00 695 ASN A N 1
ATOM 5437 C CA . ASN A 1 695 ? -12.238 4.755 3.360 1.00 97.00 695 ASN A CA 1
ATOM 5438 C C . ASN A 1 695 ? -13.163 5.775 2.685 1.00 97.00 695 ASN A C 1
ATOM 5440 O O . ASN A 1 695 ? -13.884 5.447 1.741 1.00 97.00 695 ASN A O 1
ATOM 5444 N N . ASN A 1 696 ? -13.143 7.020 3.158 1.00 96.62 696 ASN A N 1
ATOM 5445 C CA . ASN A 1 696 ? -13.953 8.100 2.605 1.00 96.62 696 ASN A CA 1
ATOM 5446 C C . ASN A 1 696 ? -13.102 8.992 1.698 1.00 96.62 696 ASN A C 1
ATOM 5448 O O . ASN A 1 696 ? -12.053 9.495 2.093 1.00 96.62 696 ASN A O 1
ATOM 5452 N N . VAL A 1 697 ? -13.576 9.192 0.471 1.00 95.88 697 VAL A N 1
ATOM 5453 C CA . VAL A 1 697 ? -12.934 10.062 -0.516 1.00 95.88 697 VAL A CA 1
ATOM 5454 C C . VAL A 1 697 ? -13.865 11.188 -0.975 1.00 95.88 697 VAL A C 1
ATOM 5456 O O . VAL A 1 697 ? -13.568 11.847 -1.970 1.00 95.88 697 VAL A O 1
ATOM 5459 N N . ASP A 1 698 ? -14.986 11.425 -0.276 1.00 95.75 698 ASP A N 1
ATOM 5460 C CA . ASP A 1 698 ? -15.926 12.520 -0.547 1.00 95.75 698 ASP A CA 1
ATOM 5461 C C . ASP A 1 698 ? -15.400 13.871 -0.043 1.00 95.75 698 ASP A C 1
ATOM 5463 O O . ASP A 1 698 ? -15.760 14.357 1.030 1.00 95.75 698 ASP A O 1
ATOM 5467 N N . ILE A 1 699 ? -14.538 14.485 -0.847 1.00 95.06 699 ILE A N 1
ATOM 5468 C CA . ILE A 1 699 ? -13.958 15.802 -0.587 1.00 95.06 699 ILE A CA 1
ATOM 5469 C C . ILE A 1 699 ? -14.438 16.831 -1.617 1.00 95.06 699 ILE A C 1
ATOM 5471 O O . ILE A 1 699 ? -14.493 16.558 -2.816 1.00 95.06 699 ILE A O 1
ATOM 5475 N N . ASP A 1 700 ? -14.776 18.041 -1.172 1.00 94.31 700 ASP A N 1
ATOM 5476 C CA . ASP A 1 700 ? -14.955 19.181 -2.078 1.00 94.31 700 ASP A CA 1
ATOM 5477 C C . ASP A 1 700 ? -13.581 19.772 -2.412 1.00 94.31 700 ASP A C 1
ATOM 5479 O O . ASP A 1 700 ? -12.914 20.327 -1.544 1.00 94.31 700 ASP A O 1
ATOM 5483 N N . ILE A 1 701 ? -13.153 19.675 -3.670 1.00 91.50 701 ILE A N 1
ATOM 5484 C CA . ILE A 1 701 ? -11.826 20.134 -4.114 1.00 91.50 701 ILE A CA 1
ATOM 5485 C C . ILE A 1 701 ? -11.638 21.660 -4.093 1.00 91.50 701 ILE A C 1
ATOM 5487 O O . ILE A 1 701 ? -10.514 22.131 -4.210 1.00 91.50 701 ILE A O 1
ATOM 5491 N N . ASN A 1 702 ? -12.708 22.450 -3.958 1.00 92.38 702 ASN A N 1
ATOM 5492 C CA . ASN A 1 702 ? -12.605 23.909 -3.873 1.00 92.38 702 ASN A CA 1
ATOM 5493 C C . ASN A 1 702 ? -12.474 24.386 -2.424 1.00 92.38 702 ASN A C 1
ATOM 5495 O O . ASN A 1 702 ? -11.828 25.403 -2.170 1.00 92.38 702 ASN A O 1
ATOM 5499 N N . SER A 1 703 ? -13.127 23.697 -1.482 1.00 94.44 703 SER A N 1
ATOM 5500 C CA . SER A 1 703 ? -13.090 24.050 -0.055 1.00 94.44 703 SER A CA 1
ATOM 5501 C C . SER A 1 703 ? -12.199 23.137 0.787 1.00 94.44 703 SER A C 1
ATOM 5503 O O . SER A 1 703 ? -11.979 23.436 1.961 1.00 94.44 703 SER A O 1
ATOM 5505 N N . TYR A 1 704 ? -11.720 22.029 0.215 1.00 94.00 704 TYR A N 1
ATOM 5506 C CA . TYR A 1 704 ? -10.988 20.944 0.879 1.00 94.00 704 TYR A CA 1
ATOM 5507 C C . TYR A 1 704 ? -11.705 20.421 2.126 1.00 94.00 704 TYR A C 1
ATOM 5509 O O . TYR A 1 704 ? -11.089 20.059 3.124 1.00 94.00 704 TYR A O 1
ATOM 5517 N N . THR A 1 705 ? -13.039 20.438 2.083 1.00 94.75 705 THR A N 1
ATOM 5518 C CA . THR A 1 705 ? -13.893 19.964 3.171 1.00 94.75 705 THR A CA 1
ATOM 5519 C C . THR A 1 705 ? -14.346 18.551 2.860 1.00 94.75 705 THR A C 1
ATOM 5521 O O . THR A 1 705 ? -14.912 18.301 1.794 1.00 94.75 705 THR A O 1
ATOM 5524 N N . VAL A 1 706 ? -14.115 17.641 3.799 1.00 94.75 706 VAL A N 1
ATOM 5525 C CA . VAL A 1 706 ? -14.613 16.272 3.714 1.00 94.75 706 VAL A CA 1
ATOM 5526 C C . VAL A 1 706 ? -16.077 16.245 4.127 1.00 94.75 706 VAL A C 1
ATOM 5528 O O . VAL A 1 706 ? -16.466 16.813 5.149 1.00 94.75 706 VAL A O 1
ATOM 5531 N N . THR A 1 707 ? -16.902 15.594 3.315 1.00 96.00 707 THR A N 1
ATOM 5532 C CA . THR A 1 707 ? -18.273 15.258 3.688 1.00 96.00 707 THR A CA 1
ATOM 5533 C C . THR A 1 707 ? -18.250 13.872 4.314 1.00 96.00 707 THR A C 1
ATOM 5535 O O . THR A 1 707 ? -18.010 12.885 3.621 1.00 96.00 707 THR A O 1
ATOM 5538 N N . GLY A 1 708 ? -18.484 13.794 5.625 1.00 94.12 708 GLY A N 1
ATOM 5539 C CA . GLY A 1 708 ? -18.593 12.514 6.321 1.00 94.12 708 GLY A CA 1
ATOM 5540 C C . GLY A 1 708 ? -19.662 11.621 5.683 1.00 94.12 708 GLY A C 1
ATOM 5541 O O . GLY A 1 708 ? -20.680 12.109 5.182 1.00 94.12 708 GLY A O 1
ATOM 5542 N N . THR A 1 709 ? -19.448 10.306 5.698 1.00 94.69 709 THR A N 1
ATOM 5543 C CA . THR A 1 709 ? -20.312 9.341 4.990 1.00 94.69 709 THR A CA 1
ATOM 5544 C C . THR A 1 709 ? -21.768 9.321 5.469 1.00 94.69 709 THR A C 1
ATOM 5546 O O . THR A 1 709 ? -22.634 8.771 4.787 1.00 94.69 709 THR A O 1
ATOM 5549 N N . GLY A 1 710 ? -22.054 9.867 6.658 1.00 93.19 710 GLY A N 1
ATOM 5550 C CA . GLY A 1 710 ? -23.264 9.527 7.403 1.00 93.19 710 GLY A CA 1
ATOM 5551 C C . GLY A 1 710 ? -23.223 8.069 7.875 1.00 93.19 710 GLY A C 1
ATOM 5552 O O . GLY A 1 710 ? -22.200 7.397 7.752 1.00 93.19 710 GLY A O 1
ATOM 5553 N N . SER A 1 711 ? -24.323 7.567 8.442 1.00 92.88 711 SER A N 1
ATOM 5554 C CA . SER A 1 711 ? -24.364 6.162 8.862 1.00 92.88 711 SER A CA 1
ATOM 5555 C C . SER A 1 711 ? -24.353 5.232 7.649 1.00 92.88 711 SER A C 1
ATOM 5557 O O . SER A 1 711 ? -25.121 5.430 6.704 1.00 92.88 711 SER A O 1
ATOM 5559 N N . VAL A 1 712 ? -23.487 4.222 7.693 1.00 94.94 712 VAL A N 1
ATOM 5560 C CA . VAL A 1 712 ? -23.311 3.240 6.622 1.00 94.94 712 VAL A CA 1
ATOM 5561 C C . VAL A 1 712 ? -23.627 1.851 7.161 1.00 94.94 712 VAL A C 1
ATOM 5563 O O . VAL A 1 712 ? -23.035 1.421 8.147 1.00 94.94 712 VAL A O 1
ATOM 5566 N N . GLU A 1 713 ? -24.542 1.139 6.508 1.00 95.62 713 GLU A N 1
ATOM 5567 C CA . GLU A 1 713 ? -24.740 -0.293 6.727 1.00 95.62 713 GLU A CA 1
ATOM 5568 C C . GLU A 1 713 ? -23.909 -1.080 5.713 1.00 95.62 713 GLU A C 1
ATOM 5570 O O . GLU A 1 713 ? -23.864 -0.720 4.533 1.00 95.62 713 GLU A O 1
ATOM 5575 N N . ILE A 1 714 ? -23.251 -2.142 6.173 1.00 95.00 714 ILE A N 1
ATOM 5576 C CA . ILE A 1 714 ? -22.426 -3.032 5.351 1.00 95.00 714 ILE A CA 1
ATOM 5577 C C . ILE A 1 714 ? -22.802 -4.472 5.686 1.00 95.00 714 ILE A C 1
ATOM 5579 O O . ILE A 1 714 ? -22.846 -4.845 6.858 1.00 95.00 714 ILE A O 1
ATOM 5583 N N . GLU A 1 715 ? -23.056 -5.270 4.658 1.00 93.44 715 GLU A N 1
ATOM 5584 C CA . GLU A 1 715 ? -23.290 -6.705 4.740 1.00 93.44 715 GLU A CA 1
ATOM 5585 C C . GLU A 1 715 ? -22.346 -7.437 3.779 1.00 93.44 715 GLU A C 1
ATOM 5587 O O . GLU A 1 715 ? -22.258 -7.109 2.593 1.00 93.44 715 GLU A O 1
ATOM 5592 N N . ALA A 1 716 ? -21.609 -8.415 4.305 1.00 91.88 716 ALA A N 1
ATOM 5593 C CA . ALA A 1 716 ? -20.651 -9.205 3.536 1.00 91.88 716 ALA A CA 1
ATOM 5594 C C . ALA A 1 716 ? -20.741 -10.695 3.880 1.00 91.88 716 ALA A C 1
ATOM 5596 O O . ALA A 1 716 ? -21.108 -11.072 4.995 1.00 91.88 716 ALA A O 1
ATOM 5597 N N . GLU A 1 717 ? -20.364 -11.536 2.916 1.00 90.31 717 GLU A N 1
ATOM 5598 C CA . GLU A 1 717 ? -20.204 -12.980 3.104 1.00 90.31 717 GLU A CA 1
ATOM 5599 C C . GLU A 1 717 ? -19.039 -13.252 4.070 1.00 90.31 717 GLU A C 1
ATOM 5601 O O . GLU A 1 717 ? -17.927 -12.751 3.886 1.00 90.31 717 GLU A O 1
ATOM 5606 N N . LEU A 1 718 ? -19.296 -14.054 5.101 1.00 89.94 718 LEU A N 1
ATOM 5607 C CA . LEU A 1 718 ? -18.282 -14.495 6.050 1.00 89.94 718 LEU A CA 1
ATOM 5608 C C . LEU A 1 718 ? -17.387 -15.570 5.421 1.00 89.94 718 LEU A C 1
ATOM 5610 O O . LEU A 1 718 ? -17.876 -16.454 4.711 1.00 89.94 718 LEU A O 1
ATOM 5614 N N . PRO A 1 719 ? -16.083 -15.583 5.743 1.00 91.06 719 PRO A N 1
ATOM 5615 C CA . PRO A 1 719 ? -15.254 -16.751 5.496 1.00 91.06 719 PRO A CA 1
ATOM 5616 C C . PRO A 1 719 ? -15.861 -18.003 6.143 1.00 91.06 719 PRO A C 1
ATOM 5618 O O . PRO A 1 719 ? -16.368 -17.950 7.264 1.00 91.06 719 PRO A O 1
ATOM 5621 N N . ALA A 1 720 ? -15.746 -19.153 5.472 1.00 89.69 720 ALA A N 1
ATOM 5622 C CA . ALA A 1 720 ? -16.372 -20.409 5.903 1.00 89.69 720 ALA A CA 1
ATOM 5623 C C . ALA A 1 720 ? -16.023 -20.832 7.347 1.00 89.69 720 ALA A C 1
ATOM 5625 O O . ALA A 1 720 ? -16.797 -21.538 7.989 1.00 89.69 720 ALA A O 1
ATOM 5626 N N . TRP A 1 721 ? -14.864 -20.411 7.861 1.00 90.06 721 TRP A N 1
ATOM 5627 C CA . TRP A 1 721 ? -14.400 -20.699 9.219 1.00 90.06 721 TRP A CA 1
ATOM 5628 C C . TRP A 1 721 ? -15.020 -19.791 10.305 1.00 90.06 721 TRP A C 1
ATOM 5630 O O . TRP A 1 721 ? -14.994 -20.173 11.476 1.00 90.06 721 TRP A O 1
ATOM 5640 N N . LEU A 1 722 ? -15.645 -18.659 9.940 1.00 88.56 722 LEU A N 1
ATOM 5641 C CA . LEU A 1 722 ? -16.469 -17.818 10.834 1.00 88.56 722 LEU A CA 1
ATOM 5642 C C . LEU A 1 722 ? -17.970 -18.109 10.743 1.00 88.56 722 LEU A C 1
ATOM 5644 O O . LEU A 1 722 ? -18.730 -17.689 11.615 1.00 88.56 722 LEU A O 1
ATOM 5648 N N . CYS A 1 723 ? -18.411 -18.829 9.713 1.00 88.38 723 CYS A N 1
ATOM 5649 C CA . CYS A 1 723 ? -19.814 -19.175 9.523 1.00 88.38 723 CYS A CA 1
ATOM 5650 C C . CYS A 1 723 ? -20.416 -19.875 10.758 1.00 88.38 723 CYS A C 1
ATOM 5652 O O . CYS A 1 723 ? -19.931 -20.918 11.206 1.00 88.38 723 CYS A O 1
ATOM 5654 N N . GLY A 1 724 ? -21.504 -19.315 11.296 1.00 81.38 724 GLY A N 1
ATOM 5655 C CA . GLY A 1 724 ? -22.223 -19.857 12.454 1.00 81.38 724 GLY A CA 1
ATOM 5656 C C . GLY A 1 724 ? -21.483 -19.758 13.795 1.00 81.38 724 GLY A C 1
ATOM 5657 O O . GLY A 1 724 ? -21.901 -20.414 14.754 1.00 81.38 724 GLY A O 1
ATOM 5658 N N . LYS A 1 725 ? -20.391 -18.986 13.873 1.00 81.75 725 LYS A N 1
ATOM 5659 C CA . LYS A 1 725 ? -19.716 -18.664 15.138 1.00 81.75 725 LYS A CA 1
ATOM 5660 C C . LYS A 1 725 ? -20.405 -17.498 15.846 1.00 81.75 725 LYS A C 1
ATOM 5662 O O . LYS A 1 725 ? -21.090 -16.703 15.211 1.00 81.75 725 LYS A O 1
ATOM 5667 N N . ASP A 1 726 ? -20.222 -17.401 17.162 1.00 79.00 726 ASP A N 1
ATOM 5668 C CA . ASP A 1 726 ? -20.553 -16.169 17.883 1.00 79.00 726 ASP A CA 1
ATOM 5669 C C . ASP A 1 726 ? -19.456 -15.149 17.566 1.00 79.00 726 ASP A C 1
ATOM 5671 O O . ASP A 1 726 ? -18.273 -15.473 17.672 1.00 79.00 726 ASP A O 1
ATOM 5675 N N . LEU A 1 727 ? -19.828 -13.961 17.096 1.00 83.44 727 LEU A N 1
ATOM 5676 C CA . LEU A 1 727 ? -18.887 -12.993 16.532 1.00 83.44 727 LEU A CA 1
ATOM 5677 C C . LEU A 1 727 ? -18.713 -11.801 17.465 1.00 83.44 727 LEU A C 1
ATOM 5679 O O . LEU A 1 727 ? -19.675 -11.285 18.035 1.00 83.44 727 LEU A O 1
ATOM 5683 N N . GLN A 1 728 ? -17.482 -11.309 17.554 1.00 80.19 728 GLN A N 1
ATOM 5684 C CA . GLN A 1 728 ? -17.179 -9.993 18.102 1.00 80.19 728 GLN A CA 1
ATOM 5685 C C . GLN A 1 728 ? -16.683 -9.064 16.998 1.00 80.19 728 GLN A C 1
ATOM 5687 O O . GLN A 1 728 ? -16.073 -9.502 16.022 1.00 80.19 728 GLN A O 1
ATOM 5692 N N . VAL A 1 729 ? -16.942 -7.770 17.178 1.00 86.06 729 VAL A N 1
ATOM 5693 C CA . VAL A 1 729 ? -16.540 -6.730 16.237 1.00 86.06 729 VAL A CA 1
ATOM 5694 C C . VAL A 1 729 ? -15.747 -5.663 16.980 1.00 86.06 729 VAL A C 1
ATOM 5696 O O . VAL A 1 729 ? -16.203 -5.141 17.998 1.00 86.06 729 VAL A O 1
ATOM 5699 N N . LYS A 1 730 ? -14.563 -5.348 16.463 1.00 86.06 730 LYS A N 1
ATOM 5700 C CA . LYS A 1 730 ? -13.681 -4.273 16.922 1.00 86.06 730 LYS A CA 1
ATOM 5701 C C . LYS A 1 730 ? -13.499 -3.264 15.792 1.00 86.06 730 LYS A C 1
ATOM 5703 O O . LYS A 1 730 ? -13.728 -3.577 14.622 1.00 86.06 730 LYS A O 1
ATOM 5708 N N . VAL A 1 731 ? -13.079 -2.058 16.148 1.00 90.56 731 VAL A N 1
ATOM 5709 C CA . VAL A 1 731 ? -12.822 -0.994 15.184 1.00 90.56 731 VAL A CA 1
ATOM 5710 C C . VAL A 1 731 ? -11.508 -0.299 15.505 1.00 90.56 731 VAL A C 1
ATOM 5712 O O . VAL A 1 731 ? -11.209 -0.042 16.669 1.00 90.56 731 VAL A O 1
ATOM 5715 N N . VAL A 1 732 ? -10.732 -0.008 14.467 1.00 93.69 732 VAL A N 1
ATOM 5716 C CA . VAL A 1 732 ? -9.583 0.897 14.517 1.00 93.69 732 VAL A CA 1
ATOM 5717 C C . VAL A 1 732 ? -9.818 2.018 13.521 1.00 93.69 732 VAL A C 1
ATOM 5719 O O . VAL A 1 732 ? -10.301 1.790 12.413 1.00 93.69 732 VAL A O 1
ATOM 5722 N N . SER A 1 733 ? -9.530 3.245 13.922 1.00 94.94 733 SER A N 1
ATOM 5723 C CA . SER A 1 733 ? -9.814 4.419 13.108 1.00 94.94 733 SER A CA 1
ATOM 5724 C C . SER A 1 733 ? -8.928 5.578 13.571 1.00 94.94 733 SER A C 1
ATOM 5726 O O . SER A 1 733 ? -8.716 5.708 14.777 1.00 94.94 733 SER A O 1
ATOM 5728 N N . PRO A 1 734 ? -8.396 6.406 12.652 1.00 93.25 734 PRO A N 1
ATOM 5729 C CA . PRO A 1 734 ? -7.771 7.680 13.005 1.00 93.25 734 PRO A CA 1
ATOM 5730 C C . PRO A 1 734 ? -8.805 8.710 13.498 1.00 93.25 734 PRO A C 1
ATOM 5732 O O . PRO A 1 734 ? -8.433 9.736 14.061 1.00 93.25 734 PRO A O 1
ATOM 5735 N N . ASP A 1 735 ? -10.095 8.436 13.276 1.00 85.56 735 ASP A N 1
ATOM 5736 C CA . ASP A 1 735 ? -11.238 9.233 13.719 1.00 85.56 735 ASP A CA 1
ATOM 5737 C C . ASP A 1 735 ? -12.026 8.491 14.827 1.00 85.56 735 ASP A C 1
ATOM 5739 O O . ASP A 1 735 ? -11.971 7.263 14.918 1.00 85.56 735 ASP A O 1
ATOM 5743 N N . ASP A 1 736 ? -12.831 9.195 15.630 1.00 75.62 736 ASP A N 1
ATOM 5744 C CA . ASP A 1 736 ? -13.709 8.583 16.646 1.00 75.62 736 ASP A CA 1
ATOM 5745 C C . ASP A 1 736 ? -14.933 7.893 15.995 1.00 75.62 736 ASP A C 1
ATOM 5747 O O . ASP A 1 736 ? -16.052 8.417 15.996 1.00 75.62 736 ASP A O 1
ATOM 5751 N N . ALA A 1 737 ? -14.729 6.715 15.396 1.00 80.38 737 ALA A N 1
ATOM 5752 C CA . ALA A 1 737 ? -15.779 5.933 14.742 1.00 80.38 737 ALA A CA 1
ATOM 5753 C C . ALA A 1 737 ? -16.401 4.886 15.681 1.00 80.38 737 ALA A C 1
ATOM 5755 O O . ALA A 1 737 ? -15.705 4.155 16.384 1.00 80.38 737 ALA A O 1
ATOM 5756 N N . MET A 1 738 ? -17.729 4.762 15.639 1.00 81.12 738 MET A N 1
ATOM 5757 C CA . MET A 1 738 ? -18.492 3.766 16.394 1.00 81.12 738 MET A CA 1
ATOM 5758 C C . MET A 1 738 ? -19.079 2.715 15.452 1.00 81.12 738 MET A C 1
ATOM 5760 O O . MET A 1 738 ? -19.597 3.043 14.381 1.00 81.12 738 MET A O 1
ATOM 5764 N N . ILE A 1 739 ? -19.065 1.454 15.885 1.00 83.69 739 ILE A N 1
ATOM 5765 C CA . ILE A 1 739 ? -19.655 0.328 15.158 1.00 83.69 739 ILE A CA 1
ATOM 5766 C C . ILE A 1 739 ? -20.713 -0.380 16.002 1.00 83.69 739 ILE A C 1
ATOM 5768 O O . ILE A 1 739 ? -20.533 -0.594 17.199 1.00 83.69 739 ILE A O 1
ATOM 5772 N N . ASN A 1 740 ? -21.809 -0.779 15.360 1.00 78.69 740 ASN A N 1
ATOM 5773 C CA . ASN A 1 740 ? -22.808 -1.672 15.929 1.00 78.69 740 ASN A CA 1
ATOM 5774 C C . ASN A 1 740 ? -22.948 -2.910 15.044 1.00 78.69 740 ASN A C 1
ATOM 5776 O O . ASN A 1 740 ? -23.211 -2.798 13.847 1.00 78.69 740 ASN A O 1
ATOM 5780 N N . LEU A 1 741 ? -22.828 -4.094 15.639 1.00 80.06 741 LEU A N 1
ATOM 5781 C CA . LEU A 1 741 ? -23.247 -5.332 14.991 1.00 80.06 741 LEU A CA 1
ATOM 5782 C C . LEU A 1 741 ? -24.782 -5.355 14.949 1.00 80.06 741 LEU A C 1
ATOM 5784 O O . LEU A 1 741 ? -25.425 -5.334 16.001 1.00 80.06 741 LEU A O 1
ATOM 5788 N N . ILE A 1 742 ? -25.363 -5.343 13.747 1.00 78.44 742 ILE A N 1
ATOM 5789 C CA . ILE A 1 742 ? -26.822 -5.355 13.557 1.00 78.44 742 ILE A CA 1
ATOM 5790 C C . ILE A 1 742 ? -27.323 -6.793 13.566 1.00 78.44 742 ILE A C 1
ATOM 5792 O O . ILE A 1 742 ? -28.303 -7.101 14.244 1.00 78.44 742 ILE A O 1
ATOM 5796 N N . ASP A 1 743 ? -26.655 -7.654 12.798 1.00 73.12 743 ASP A N 1
ATOM 5797 C CA . ASP A 1 743 ? -27.028 -9.050 12.654 1.00 73.12 743 ASP A CA 1
ATOM 5798 C C . ASP A 1 743 ? -25.796 -9.939 12.427 1.00 73.12 743 ASP A C 1
ATOM 5800 O O . ASP A 1 743 ? -24.923 -9.630 11.614 1.00 73.12 743 ASP A O 1
ATOM 5804 N N . ALA A 1 744 ? -25.760 -11.054 13.153 1.00 65.31 744 ALA A N 1
ATOM 5805 C CA . ALA A 1 744 ? -24.846 -12.180 12.948 1.00 65.31 744 ALA A CA 1
ATOM 5806 C C . ALA A 1 744 ? -25.626 -13.503 12.772 1.00 65.31 744 ALA A C 1
ATOM 5808 O O . ALA A 1 744 ? -25.061 -14.584 12.914 1.00 65.31 744 ALA A O 1
ATOM 5809 N N . ALA A 1 745 ? -26.948 -13.430 12.557 1.00 46.50 745 ALA A N 1
ATOM 5810 C CA . ALA A 1 745 ? -27.870 -14.557 12.674 1.00 46.50 745 ALA A CA 1
ATOM 5811 C C . ALA A 1 745 ? -28.009 -15.415 11.409 1.00 46.50 745 ALA A C 1
ATOM 5813 O O . ALA A 1 745 ? -28.553 -16.519 11.512 1.00 46.50 745 ALA A O 1
ATOM 5814 N N . ASP A 1 746 ? -27.541 -14.965 10.240 1.00 57.19 746 ASP A N 1
ATOM 5815 C CA . ASP A 1 746 ? -27.382 -15.867 9.096 1.00 57.19 746 ASP A CA 1
ATOM 5816 C C . ASP A 1 746 ? -26.080 -16.660 9.252 1.00 57.19 746 ASP A C 1
ATOM 5818 O O . ASP A 1 746 ? -25.052 -16.124 9.657 1.00 57.19 746 ASP A O 1
ATOM 5822 N N . THR A 1 747 ? -26.090 -17.949 8.909 1.00 65.44 747 THR A N 1
ATOM 5823 C CA . THR A 1 747 ? -24.892 -18.786 9.041 1.00 65.44 747 THR A CA 1
ATOM 5824 C C . THR A 1 747 ? -23.743 -18.314 8.150 1.00 65.44 747 THR A C 1
ATOM 5826 O O . THR A 1 747 ? -22.623 -18.752 8.382 1.00 65.44 747 THR A O 1
ATOM 5829 N N . ASN A 1 748 ? -23.988 -17.455 7.151 1.00 84.38 748 ASN A N 1
ATOM 5830 C CA . ASN A 1 748 ? -23.017 -17.129 6.103 1.00 84.38 748 ASN A CA 1
ATOM 5831 C C . ASN A 1 748 ? -22.709 -15.634 5.916 1.00 84.38 748 ASN A C 1
ATOM 5833 O O . ASN A 1 748 ? -21.805 -15.329 5.145 1.00 84.38 748 ASN A O 1
ATOM 5837 N N . HIS A 1 749 ? -23.415 -14.713 6.574 1.00 88.69 749 HIS A N 1
ATOM 5838 C CA . HIS A 1 749 ? -23.235 -13.269 6.371 1.00 88.69 749 HIS A CA 1
ATOM 5839 C C . HIS A 1 749 ? -23.112 -12.530 7.699 1.00 88.69 749 HIS A C 1
ATOM 5841 O O . HIS A 1 749 ? -23.620 -12.978 8.726 1.00 88.69 749 HIS A O 1
ATOM 5847 N N . VAL A 1 750 ? -22.457 -11.373 7.661 1.00 90.06 750 VAL A N 1
ATOM 5848 C CA . VAL A 1 750 ? -22.373 -10.447 8.793 1.00 90.06 750 VAL A CA 1
ATOM 5849 C C . VAL A 1 750 ? -22.836 -9.067 8.365 1.00 90.06 750 VAL A C 1
ATOM 5851 O O . VAL A 1 750 ? -22.409 -8.571 7.321 1.00 90.06 750 VAL A O 1
ATOM 5854 N N . LYS A 1 751 ? -23.695 -8.446 9.182 1.00 91.81 751 LYS A N 1
ATOM 5855 C CA . LYS A 1 751 ? -24.229 -7.106 8.938 1.00 91.81 751 LYS A CA 1
ATOM 5856 C C . LYS A 1 751 ? -23.874 -6.142 10.068 1.00 91.81 751 LYS A C 1
ATOM 5858 O O . LYS A 1 751 ? -24.239 -6.351 11.228 1.00 91.81 751 LYS A O 1
ATOM 5863 N N . ILE A 1 752 ? -23.225 -5.039 9.711 1.00 92.56 752 ILE A N 1
ATOM 5864 C CA . ILE A 1 752 ? -22.764 -3.994 10.634 1.00 92.56 752 ILE A CA 1
ATOM 5865 C C . ILE A 1 752 ? -23.325 -2.618 10.253 1.00 92.56 752 ILE A C 1
ATOM 5867 O O . ILE A 1 752 ? -23.618 -2.356 9.087 1.00 92.56 752 ILE A O 1
ATOM 5871 N N . ALA A 1 753 ? -23.445 -1.732 11.242 1.00 92.94 753 ALA A N 1
ATOM 5872 C CA . ALA A 1 753 ? -23.709 -0.306 11.069 1.00 92.94 753 ALA A CA 1
ATOM 5873 C C . ALA A 1 753 ? -22.530 0.503 11.609 1.00 92.94 753 ALA A C 1
ATOM 5875 O O . ALA A 1 753 ? -22.179 0.391 12.786 1.00 92.94 753 ALA A O 1
ATOM 5876 N N . LEU A 1 754 ? -21.971 1.357 10.761 1.00 93.31 754 LEU A N 1
ATOM 5877 C CA . LEU A 1 754 ? -20.949 2.336 11.104 1.00 93.31 754 LEU A CA 1
ATOM 5878 C C . LEU A 1 754 ? -21.592 3.714 11.306 1.00 93.31 754 LEU A C 1
ATOM 5880 O O . LEU A 1 754 ? -22.544 4.087 10.604 1.00 93.31 754 LEU A O 1
ATOM 5884 N N . SER A 1 755 ? -21.078 4.476 12.275 1.00 91.81 755 SER A N 1
ATOM 5885 C CA . SER A 1 755 ? -21.320 5.921 12.356 1.00 91.81 755 SER A CA 1
ATOM 5886 C C . SER A 1 755 ? -20.693 6.648 11.158 1.00 91.81 755 SER A C 1
ATOM 5888 O O . SER A 1 755 ? -20.064 6.022 10.312 1.00 91.81 755 SER A O 1
ATOM 5890 N N . SER A 1 756 ? -20.861 7.973 11.073 1.00 93.62 756 SER A N 1
ATOM 5891 C CA . SER A 1 756 ? -20.190 8.761 10.029 1.00 93.62 756 SER A CA 1
ATOM 5892 C C . SER A 1 756 ? -18.680 8.547 10.066 1.00 93.62 756 SER A C 1
ATOM 5894 O O . SER A 1 756 ? -18.095 8.555 11.148 1.00 93.62 756 SER A O 1
ATOM 5896 N N . ILE A 1 757 ? -18.090 8.361 8.887 1.00 94.38 757 ILE A N 1
ATOM 5897 C CA . ILE A 1 757 ? -16.658 8.156 8.676 1.00 94.38 757 ILE A CA 1
ATOM 5898 C C . ILE A 1 757 ? -16.117 9.375 7.945 1.00 94.38 757 ILE A C 1
ATOM 5900 O O . ILE A 1 757 ? -16.627 9.732 6.876 1.00 94.38 757 ILE A O 1
ATOM 5904 N N . ASP A 1 758 ? -15.079 9.990 8.498 1.00 94.19 758 ASP A N 1
ATOM 5905 C CA . ASP A 1 758 ? -14.442 11.145 7.875 1.00 94.19 758 ASP A CA 1
ATOM 5906 C C . ASP A 1 758 ? -13.268 10.703 6.999 1.00 94.19 758 ASP A C 1
ATOM 5908 O O . ASP A 1 758 ? -13.184 11.142 5.858 1.00 94.19 758 ASP A O 1
ATOM 5912 N N . ARG A 1 759 ? -12.420 9.771 7.449 1.00 95.44 759 ARG A N 1
ATOM 5913 C CA . ARG A 1 759 ? -11.244 9.333 6.679 1.00 95.44 7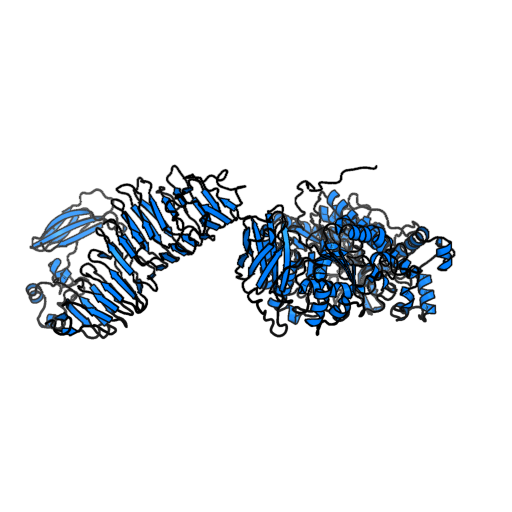59 ARG A CA 1
ATOM 5914 C C . ARG A 1 759 ? -11.212 7.832 6.448 1.00 95.44 759 ARG A C 1
ATOM 5916 O O . ARG A 1 759 ? -11.213 7.388 5.299 1.00 95.44 759 ARG A O 1
ATOM 5923 N N . TYR A 1 760 ? -11.181 7.051 7.523 1.00 97.44 760 TYR A N 1
ATOM 5924 C CA . TYR A 1 760 ? -10.929 5.615 7.445 1.00 97.44 760 TYR A CA 1
ATOM 5925 C C . TYR A 1 760 ? -11.469 4.864 8.652 1.00 97.44 760 TYR A C 1
ATOM 5927 O O . TYR A 1 760 ? -11.392 5.353 9.768 1.00 97.44 760 TYR A O 1
ATOM 5935 N N . VAL A 1 761 ? -11.941 3.643 8.435 1.00 97.44 761 VAL A N 1
ATOM 5936 C CA . VAL A 1 761 ? -12.288 2.697 9.489 1.00 97.44 761 VAL A CA 1
ATOM 5937 C C . VAL A 1 761 ? -11.823 1.303 9.086 1.00 97.44 761 VAL A C 1
ATOM 5939 O O . VAL A 1 761 ? -12.193 0.809 8.024 1.00 97.44 761 VAL A O 1
ATOM 5942 N N . GLY A 1 762 ? -11.058 0.648 9.955 1.00 97.19 762 GLY A N 1
ATOM 5943 C CA . GLY A 1 762 ? -10.787 -0.783 9.899 1.00 97.19 762 GLY A CA 1
ATOM 5944 C C . GLY A 1 762 ? -11.694 -1.536 10.856 1.00 97.19 762 GLY A C 1
ATOM 5945 O O . GLY A 1 762 ? -11.530 -1.451 12.073 1.00 97.19 762 GLY A O 1
ATOM 5946 N N . VAL A 1 763 ? -12.651 -2.285 10.321 1.00 96.19 763 VAL A N 1
ATOM 5947 C CA . VAL A 1 763 ? -13.492 -3.192 11.106 1.00 96.19 763 VAL A CA 1
ATOM 5948 C C . VAL A 1 763 ? -12.804 -4.542 11.205 1.00 96.19 763 VAL A C 1
ATOM 5950 O O . VAL A 1 763 ? -12.377 -5.083 10.190 1.00 96.19 763 VAL A O 1
ATOM 5953 N N . ILE A 1 764 ? -12.734 -5.105 12.408 1.00 94.31 764 ILE A N 1
ATOM 5954 C CA . ILE A 1 764 ? -12.164 -6.430 12.674 1.00 94.31 764 ILE A CA 1
ATOM 5955 C C . ILE A 1 764 ? -13.271 -7.309 13.245 1.00 94.31 764 ILE A C 1
ATOM 5957 O O . ILE A 1 764 ? -13.891 -6.963 14.248 1.00 94.31 764 ILE A O 1
ATOM 5961 N N . ILE A 1 765 ? -13.514 -8.442 12.603 1.00 91.88 765 ILE A N 1
ATOM 5962 C CA . ILE A 1 765 ? -14.543 -9.421 12.942 1.00 91.88 765 ILE A CA 1
ATOM 5963 C C . ILE A 1 765 ? -13.836 -10.732 13.252 1.00 91.88 765 ILE A C 1
ATOM 5965 O O . ILE A 1 765 ? -13.092 -11.257 12.429 1.00 91.88 765 ILE A O 1
ATOM 5969 N N . GLU A 1 766 ? -14.059 -11.267 14.440 1.00 88.44 766 GLU A N 1
ATOM 5970 C CA . GLU A 1 766 ? -13.419 -12.501 14.899 1.00 88.44 766 GLU A CA 1
ATOM 5971 C C . GLU A 1 766 ? -14.393 -13.309 15.765 1.00 88.44 766 GLU A C 1
ATOM 5973 O O . GLU A 1 766 ? -15.436 -12.801 16.190 1.00 88.44 766 GLU A O 1
ATOM 5978 N N . GLU A 1 767 ? -14.084 -14.583 16.015 1.00 84.31 767 GLU A N 1
ATOM 5979 C CA . GLU A 1 767 ? -14.878 -15.406 16.934 1.00 84.31 767 GLU A CA 1
ATOM 5980 C C . GLU A 1 767 ? -14.806 -14.804 18.348 1.00 84.31 767 GLU A C 1
ATOM 5982 O O . GLU A 1 767 ? -13.733 -14.476 18.867 1.00 84.31 767 GLU A O 1
ATOM 5987 N N . ALA A 1 768 ? -15.968 -14.619 18.972 1.00 76.19 768 ALA A N 1
ATOM 5988 C CA . ALA A 1 768 ? -16.060 -14.202 20.357 1.00 76.19 768 ALA A CA 1
ATOM 5989 C C . ALA A 1 768 ? -15.495 -15.313 21.243 1.00 76.19 768 ALA A C 1
ATOM 5991 O O . ALA A 1 768 ? -15.846 -16.489 21.118 1.00 76.19 768 ALA A O 1
ATOM 5992 N N . VAL A 1 769 ? -14.618 -14.944 22.172 1.00 74.50 769 VAL A N 1
ATOM 5993 C CA . VAL A 1 769 ? -14.040 -15.928 23.079 1.00 74.50 769 VAL A CA 1
ATOM 5994 C C . VAL A 1 769 ? -14.983 -16.126 24.256 1.00 74.50 769 VAL A C 1
ATOM 5996 O O . VAL A 1 769 ? -15.360 -15.177 24.948 1.00 74.50 769 VAL A O 1
ATOM 5999 N N . HIS A 1 770 ? -15.357 -17.377 24.508 1.00 74.06 770 HIS A N 1
ATOM 6000 C CA . HIS A 1 770 ? -16.287 -17.708 25.575 1.00 74.06 770 HIS A CA 1
ATOM 6001 C C . HIS A 1 770 ? -15.578 -18.146 26.847 1.00 74.06 770 HIS A C 1
ATOM 6003 O O . HIS A 1 770 ? -14.668 -18.981 26.825 1.00 74.06 770 HIS A O 1
ATOM 6009 N N . TRP A 1 771 ? -16.082 -17.664 27.983 1.00 74.06 771 TRP A N 1
ATOM 6010 C CA . TRP A 1 771 ? -15.866 -18.353 29.246 1.00 74.06 771 TRP A CA 1
ATOM 6011 C C . TRP A 1 771 ? -16.809 -19.548 29.363 1.00 74.06 771 TRP A C 1
ATOM 6013 O O . TRP A 1 771 ? -18.025 -19.420 29.200 1.00 74.06 771 TRP A O 1
ATOM 6023 N N . ALA A 1 772 ? -16.234 -20.710 29.674 1.00 66.12 772 ALA A N 1
ATOM 6024 C CA . ALA A 1 772 ? -16.955 -21.899 30.086 1.00 66.12 772 ALA A CA 1
ATOM 6025 C C . ALA A 1 772 ? -17.907 -21.530 31.222 1.00 66.12 772 ALA A C 1
ATOM 6027 O O . ALA A 1 772 ? -17.470 -20.949 32.214 1.00 66.12 772 ALA A O 1
ATOM 6028 N N . ASP A 1 773 ? -19.183 -21.893 31.108 1.00 62.97 773 ASP A N 1
ATOM 6029 C CA . ASP A 1 773 ? -20.097 -21.797 32.239 1.00 62.97 773 ASP A CA 1
ATOM 6030 C C . ASP A 1 773 ? -19.730 -22.909 33.235 1.00 62.97 773 ASP A C 1
ATOM 6032 O O . ASP A 1 773 ? -19.951 -24.092 32.931 1.00 62.97 773 ASP A O 1
ATOM 6036 N N . PRO A 1 774 ? -19.124 -22.604 34.402 1.00 55.00 774 PRO A N 1
ATOM 6037 C CA . PRO A 1 774 ? -18.880 -23.637 35.382 1.00 55.00 774 PRO A CA 1
ATOM 6038 C C . PRO A 1 774 ? -20.251 -24.017 35.920 1.00 55.00 774 PRO A C 1
ATOM 6040 O O . PRO A 1 774 ? -20.858 -23.257 36.674 1.00 55.00 774 PRO A O 1
ATOM 6043 N N . GLY A 1 775 ? -20.754 -25.185 35.520 1.00 54.06 775 GLY A N 1
ATOM 6044 C CA . GLY A 1 775 ? -21.965 -25.752 36.089 1.00 54.06 775 GLY A CA 1
ATOM 6045 C C . GLY A 1 775 ? -21.855 -25.754 37.615 1.00 54.06 775 GLY A C 1
ATOM 6046 O O . GLY A 1 775 ? -21.265 -26.658 38.188 1.00 54.06 775 GLY A O 1
ATOM 6047 N N . HIS A 1 776 ? -22.436 -24.733 38.246 1.00 54.84 776 HIS A N 1
ATOM 6048 C CA . HIS A 1 776 ? -22.479 -24.487 39.685 1.00 54.84 776 HIS A CA 1
ATOM 6049 C C . HIS A 1 776 ? -21.094 -24.352 40.364 1.00 54.84 776 HIS A C 1
ATOM 6051 O O . HIS A 1 776 ? -20.612 -25.273 41.015 1.00 54.84 776 HIS A O 1
ATOM 6057 N N . SER A 1 777 ? -20.536 -23.133 40.286 1.00 59.75 777 SER A N 1
ATOM 6058 C CA . SER A 1 777 ? -19.457 -22.577 41.133 1.00 59.75 777 SER A CA 1
ATOM 6059 C C . SER A 1 777 ? -18.040 -23.121 40.894 1.00 59.75 777 SER A C 1
ATOM 6061 O O . SER A 1 777 ? -17.657 -24.150 41.444 1.00 59.75 777 SER A O 1
ATOM 6063 N N . GLY A 1 778 ? -17.223 -22.368 40.144 1.00 66.50 778 GLY A N 1
ATOM 6064 C CA . GLY A 1 778 ? -15.812 -22.686 39.879 1.00 66.50 778 GLY A CA 1
ATOM 6065 C C . GLY A 1 778 ? -14.856 -21.519 40.158 1.00 66.50 778 GLY A C 1
ATOM 6066 O O . GLY A 1 778 ? -15.262 -20.353 40.158 1.00 66.50 778 GLY A O 1
ATOM 6067 N N . SER A 1 779 ? -13.580 -21.836 40.393 1.00 74.62 779 SER A N 1
ATOM 6068 C CA . SER A 1 779 ? -12.486 -20.855 40.345 1.00 74.62 779 SER A CA 1
ATOM 6069 C C . SER A 1 779 ? -12.051 -20.616 38.897 1.00 74.62 779 SER A C 1
ATOM 6071 O O . SER A 1 779 ? -12.224 -21.491 38.046 1.00 74.62 779 SER A O 1
ATOM 6073 N N . TRP A 1 780 ? -11.510 -19.437 38.613 1.00 73.94 780 TRP A N 1
ATOM 6074 C CA . TRP A 1 780 ? -10.916 -19.110 37.327 1.00 73.94 780 TRP A CA 1
ATOM 6075 C C . TRP A 1 780 ? -9.565 -19.811 37.189 1.00 73.94 780 TRP A C 1
ATOM 6077 O O . TRP A 1 780 ? -8.736 -19.783 38.095 1.00 73.94 780 TRP A O 1
ATOM 6087 N N . ASN A 1 781 ? -9.364 -20.449 36.045 1.00 72.12 781 ASN A N 1
ATOM 6088 C CA . ASN A 1 781 ? -8.119 -21.057 35.626 1.00 72.12 781 ASN A CA 1
ATOM 6089 C C . ASN A 1 781 ? -8.001 -20.923 34.102 1.00 72.12 781 ASN A C 1
ATOM 6091 O O . ASN A 1 781 ? -8.878 -21.359 33.348 1.00 72.12 781 ASN A O 1
ATOM 6095 N N . VAL A 1 782 ? -6.890 -20.347 33.645 1.00 67.44 782 VAL A N 1
ATOM 6096 C CA . VAL A 1 782 ? -6.652 -20.059 32.225 1.00 67.44 782 VAL A CA 1
ATOM 6097 C C . VAL A 1 782 ? -6.742 -21.302 31.321 1.00 67.44 782 VAL A C 1
ATOM 6099 O O . VAL A 1 782 ? -7.127 -21.194 30.166 1.00 67.44 782 VAL A O 1
ATOM 6102 N N . ALA A 1 783 ? -6.452 -22.505 31.820 1.00 64.25 783 ALA A N 1
ATOM 6103 C CA . ALA A 1 783 ? -6.477 -23.720 31.005 1.00 64.25 783 ALA A CA 1
ATOM 6104 C C . ALA A 1 783 ? -7.879 -24.329 30.840 1.00 64.25 783 ALA A C 1
ATOM 6106 O O . ALA A 1 783 ? -8.092 -25.115 29.919 1.00 64.25 783 ALA A O 1
ATOM 6107 N N . THR A 1 784 ? -8.824 -24.024 31.735 1.00 69.88 784 THR A N 1
ATOM 6108 C CA . THR A 1 784 ? -10.126 -24.720 31.788 1.00 69.88 784 THR A CA 1
ATOM 6109 C C . THR A 1 784 ? -11.332 -23.813 31.617 1.00 69.88 784 THR A C 1
ATOM 6111 O O . THR A 1 784 ? -12.420 -24.306 31.328 1.00 69.88 784 THR A O 1
ATOM 6114 N N . ASN A 1 785 ? -11.170 -22.507 31.827 1.00 73.12 785 ASN A N 1
ATOM 6115 C CA . ASN A 1 785 ? -12.286 -21.567 31.790 1.00 73.12 785 ASN A CA 1
ATOM 6116 C C . ASN A 1 785 ? -12.508 -20.948 30.415 1.00 73.12 785 ASN A C 1
ATOM 6118 O O . ASN A 1 785 ? -13.555 -20.354 30.219 1.00 73.12 785 ASN A O 1
ATOM 6122 N N . TRP A 1 786 ? -11.586 -21.103 29.470 1.00 70.31 786 TRP A N 1
ATOM 6123 C CA . TRP A 1 786 ? -11.737 -20.593 28.111 1.00 70.31 786 TRP A CA 1
ATOM 6124 C C . TRP A 1 786 ? -12.143 -21.710 27.156 1.00 70.31 786 TRP A C 1
ATOM 6126 O O . TRP A 1 786 ? -11.574 -22.801 27.207 1.00 70.31 786 TRP A O 1
ATOM 6136 N N . ILE A 1 787 ? -13.123 -21.450 26.290 1.00 64.69 787 ILE A N 1
ATOM 6137 C CA . ILE A 1 787 ? -13.570 -22.407 25.273 1.00 64.69 787 ILE A CA 1
ATOM 6138 C C . ILE A 1 787 ? -13.481 -21.742 23.893 1.00 64.69 787 ILE A C 1
ATOM 6140 O O . ILE A 1 787 ? -14.136 -20.718 23.702 1.00 64.69 787 ILE A O 1
ATOM 6144 N N . PRO A 1 788 ? -12.745 -22.325 22.920 1.00 56.34 788 PRO A N 1
ATOM 6145 C CA . PRO A 1 788 ? -11.938 -23.556 23.001 1.00 56.34 788 PRO A CA 1
ATOM 6146 C C . PRO A 1 788 ? -10.485 -23.361 23.490 1.00 56.34 788 PRO A C 1
ATOM 6148 O O . PRO A 1 788 ? -9.843 -24.348 23.848 1.00 56.34 788 PRO A O 1
ATOM 6151 N N . SER A 1 789 ? -9.958 -22.132 23.516 1.00 63.91 789 SER A N 1
ATOM 6152 C CA . SER A 1 789 ? -8.576 -21.811 23.917 1.00 63.91 789 SER A CA 1
ATOM 6153 C C . SER A 1 789 ? -8.496 -20.474 24.654 1.00 63.91 789 SER A C 1
ATOM 6155 O O . SER A 1 789 ? -9.287 -19.574 24.383 1.00 63.91 789 SER A O 1
ATOM 6157 N N . ALA A 1 790 ? -7.534 -20.337 25.573 1.00 61.16 790 ALA A N 1
ATOM 6158 C CA . ALA A 1 790 ? -7.250 -19.065 26.234 1.00 61.16 790 ALA A CA 1
ATOM 6159 C C . ALA A 1 790 ? -6.770 -18.030 25.207 1.00 61.16 790 ALA A C 1
ATOM 6161 O O . ALA A 1 790 ? -5.860 -18.344 24.434 1.00 61.16 790 ALA A O 1
ATOM 6162 N N . PRO A 1 791 ? -7.367 -16.835 25.157 1.00 61.44 791 PRO A N 1
ATOM 6163 C CA . PRO A 1 791 ? -7.003 -15.844 24.171 1.00 61.44 791 PRO A CA 1
ATOM 6164 C C . PRO A 1 791 ? -5.834 -14.974 24.637 1.00 61.44 791 PRO A C 1
ATOM 6166 O O . PRO A 1 791 ? -5.419 -15.032 25.795 1.00 61.44 791 PRO A O 1
ATOM 6169 N N . ALA A 1 792 ? -5.321 -14.153 23.722 1.00 62.66 792 ALA A N 1
ATOM 6170 C CA . ALA A 1 792 ? -4.402 -13.077 24.064 1.00 62.66 792 ALA A CA 1
ATOM 6171 C C . ALA A 1 792 ? -5.108 -12.012 24.933 1.00 62.66 792 ALA A C 1
ATOM 6173 O O . ALA A 1 792 ? -6.338 -11.898 24.922 1.00 62.66 792 ALA A O 1
ATOM 6174 N N . ALA A 1 793 ? -4.331 -11.276 25.732 1.00 57.78 793 ALA A N 1
ATOM 6175 C CA . ALA A 1 793 ? -4.838 -10.337 26.739 1.00 57.78 793 ALA A CA 1
ATOM 6176 C C . ALA A 1 793 ? -5.696 -9.195 26.152 1.00 57.78 793 ALA A C 1
ATOM 6178 O O . ALA A 1 793 ? -6.493 -8.604 26.867 1.00 57.78 793 ALA A O 1
ATOM 6179 N N . ASP A 1 794 ? -5.585 -8.927 24.851 1.00 62.06 794 ASP A N 1
ATOM 6180 C CA . ASP A 1 794 ? -6.327 -7.929 24.070 1.00 62.06 794 ASP A CA 1
ATOM 6181 C C . ASP A 1 794 ? -7.701 -8.418 23.558 1.00 62.06 794 ASP A C 1
ATOM 6183 O O . ASP A 1 794 ? -8.475 -7.658 22.963 1.00 62.06 794 ASP A O 1
ATOM 6187 N N . ASN A 1 795 ? -8.055 -9.686 23.778 1.00 69.25 795 ASN A N 1
ATOM 6188 C CA . ASN A 1 795 ? -9.306 -10.249 23.273 1.00 69.25 795 ASN A CA 1
ATOM 6189 C C . ASN A 1 795 ? -10.495 -10.043 24.209 1.00 69.25 795 ASN A C 1
ATOM 6191 O O . ASN A 1 795 ? -10.399 -10.149 25.432 1.00 69.25 795 ASN A O 1
ATOM 6195 N N . GLY A 1 796 ? -11.652 -9.802 23.598 1.00 73.44 796 GLY A N 1
ATOM 6196 C CA . GLY A 1 796 ? -12.934 -9.746 24.276 1.00 73.44 796 GLY A CA 1
ATOM 6197 C C . GLY A 1 796 ? -13.402 -11.090 24.814 1.00 73.44 796 GLY A C 1
ATOM 6198 O O . GLY A 1 796 ? -13.112 -12.139 24.237 1.00 73.44 796 GLY A O 1
ATOM 6199 N N . VAL A 1 797 ? -14.165 -11.051 25.905 1.00 79.06 797 VAL A N 1
ATOM 6200 C CA . VAL A 1 797 ? -14.653 -12.243 26.604 1.00 79.06 797 VAL A CA 1
ATOM 6201 C C . VAL A 1 797 ? -16.145 -12.166 26.832 1.00 79.06 797 VAL A C 1
ATOM 6203 O O . VAL A 1 797 ? -16.630 -11.221 27.453 1.00 79.06 797 VAL A O 1
ATOM 6206 N N . VAL A 1 798 ? -16.863 -13.215 26.440 1.00 83.00 798 VAL A N 1
ATOM 6207 C CA . VAL A 1 798 ? -18.286 -13.375 26.749 1.00 83.00 798 VAL A CA 1
ATOM 6208 C C . VAL A 1 798 ? -18.494 -14.523 27.735 1.00 83.00 798 VAL A C 1
ATOM 6210 O O . VAL A 1 798 ? -18.213 -15.685 27.440 1.00 83.00 798 VAL A O 1
ATOM 6213 N N . TRP A 1 799 ? -19.068 -14.221 28.899 1.00 85.25 799 TRP A N 1
ATOM 6214 C CA . TRP A 1 799 ? -19.590 -15.213 29.836 1.00 85.25 799 TRP A CA 1
ATOM 6215 C C . TRP A 1 799 ? -21.111 -15.337 29.703 1.00 85.25 799 TRP A C 1
ATOM 6217 O O . TRP A 1 799 ? -21.875 -14.533 30.242 1.00 85.25 799 TRP A O 1
ATOM 6227 N N . ASN A 1 800 ? -21.552 -16.390 29.013 1.00 82.06 800 ASN A N 1
ATOM 6228 C CA . ASN A 1 800 ? -22.961 -16.766 28.929 1.00 82.06 800 ASN A CA 1
ATOM 6229 C C . ASN A 1 800 ? -23.351 -17.625 30.138 1.00 82.06 800 ASN A C 1
ATOM 6231 O O . ASN A 1 800 ? -23.065 -18.819 30.168 1.00 82.06 800 ASN A O 1
ATOM 6235 N N . TYR A 1 801 ? -24.015 -17.041 31.134 1.00 82.50 801 TYR A N 1
ATOM 6236 C CA . TYR A 1 801 ? -24.339 -17.744 32.378 1.00 82.50 801 TYR A CA 1
ATOM 6237 C C . TYR A 1 801 ? -25.738 -18.382 32.363 1.00 82.50 801 TYR A C 1
ATOM 6239 O O . TYR A 1 801 ? -26.733 -17.748 31.982 1.00 82.50 801 TYR A O 1
ATOM 6247 N N . ALA A 1 802 ? -25.848 -19.640 32.802 1.00 81.00 802 ALA A N 1
ATOM 6248 C CA . ALA A 1 802 ? -27.110 -20.370 32.952 1.00 81.00 802 ALA A CA 1
ATOM 6249 C C . ALA A 1 802 ? -27.978 -19.886 34.137 1.00 81.00 802 ALA A C 1
ATOM 6251 O O . ALA A 1 802 ? -27.486 -19.234 35.067 1.00 81.00 802 ALA A O 1
ATOM 6252 N N . PRO A 1 803 ? -29.290 -20.207 34.148 1.00 77.69 803 PRO A N 1
ATOM 6253 C CA . PRO A 1 803 ? -30.102 -20.127 35.360 1.00 77.69 803 PRO A CA 1
ATOM 6254 C C . PRO A 1 803 ? -29.492 -20.981 36.483 1.00 77.69 803 PRO A C 1
ATOM 6256 O O . PRO A 1 803 ? -28.964 -22.057 36.222 1.00 77.69 803 PRO A O 1
ATOM 6259 N N . GLY A 1 804 ? -29.613 -20.543 37.741 1.00 77.81 804 GLY A N 1
ATOM 6260 C CA . GLY A 1 804 ? -29.063 -21.278 38.896 1.00 77.81 804 GLY A CA 1
ATOM 6261 C C . GLY A 1 804 ? -28.001 -20.531 39.701 1.00 77.81 804 GLY A C 1
ATOM 6262 O O . GLY A 1 804 ? -27.422 -21.111 40.613 1.00 77.81 804 GLY A O 1
ATOM 6263 N N . ASN A 1 805 ? -27.802 -19.237 39.423 1.00 81.06 805 ASN A N 1
ATOM 6264 C CA . ASN A 1 805 ? -26.907 -18.357 40.179 1.00 81.06 805 ASN A CA 1
ATOM 6265 C C . ASN A 1 805 ? -25.418 -18.775 40.133 1.00 81.06 805 ASN A C 1
ATOM 6267 O O . ASN A 1 805 ? -24.795 -18.904 41.191 1.00 81.06 805 ASN A O 1
ATOM 6271 N N . PRO A 1 806 ? -24.847 -19.035 38.941 1.00 83.75 806 PRO A N 1
ATOM 6272 C CA . PRO A 1 806 ? -23.466 -19.491 38.818 1.00 83.75 806 PRO A CA 1
ATOM 6273 C C . PRO A 1 806 ? -22.480 -18.402 39.256 1.00 83.75 806 PRO A C 1
ATOM 6275 O O . PRO A 1 806 ? -22.692 -17.212 39.017 1.00 83.75 806 PRO A O 1
ATOM 6278 N N . SER A 1 807 ? -21.382 -18.825 39.882 1.00 85.62 807 SER A N 1
ATOM 6279 C CA . SER A 1 807 ? -20.305 -17.946 40.339 1.00 85.62 807 SER A CA 1
ATOM 6280 C C . SER A 1 807 ? -18.981 -18.295 39.674 1.00 85.62 807 SER A C 1
ATOM 6282 O O . SER A 1 807 ? -18.595 -19.469 39.686 1.00 85.62 807 SER A O 1
ATOM 6284 N N . ILE A 1 808 ? -18.252 -17.282 39.214 1.00 86.56 808 ILE A N 1
ATOM 6285 C CA . ILE A 1 808 ? -16.849 -17.407 38.796 1.00 86.56 808 ILE A CA 1
ATOM 6286 C C . ILE A 1 808 ? -15.992 -16.684 39.825 1.00 86.56 808 ILE A C 1
ATOM 6288 O O . ILE A 1 808 ? -16.262 -15.527 40.128 1.00 86.56 808 ILE A O 1
ATOM 6292 N N . THR A 1 809 ? -14.988 -17.360 40.386 1.00 88.12 809 THR A N 1
ATOM 6293 C CA . THR A 1 809 ? -14.062 -16.751 41.355 1.00 88.12 809 THR A CA 1
ATOM 6294 C C . THR A 1 809 ? -12.662 -16.603 40.767 1.00 88.12 809 THR A C 1
ATOM 6296 O O . THR A 1 809 ? -11.989 -17.605 40.572 1.00 88.12 809 THR A O 1
ATOM 6299 N N . ILE A 1 810 ? -12.200 -15.379 40.535 1.00 88.06 810 ILE A N 1
ATOM 6300 C CA . ILE A 1 810 ? -10.825 -15.056 40.145 1.00 88.06 810 ILE A CA 1
ATOM 6301 C C . ILE A 1 810 ? -9.950 -15.040 41.401 1.00 88.06 810 ILE A C 1
ATOM 6303 O O . ILE A 1 810 ? -10.077 -14.157 42.249 1.00 88.06 810 ILE A O 1
ATOM 6307 N N . ASN A 1 811 ? -9.095 -16.050 41.530 1.00 85.12 811 ASN A N 1
ATOM 6308 C CA . ASN A 1 811 ? -8.141 -16.237 42.629 1.00 85.12 811 ASN A CA 1
ATOM 6309 C C . ASN A 1 811 ? -6.669 -16.181 42.164 1.00 85.12 811 ASN A C 1
ATOM 6311 O O . ASN A 1 811 ? -5.763 -16.248 42.994 1.00 85.12 811 ASN A O 1
ATOM 6315 N N . GLU A 1 812 ? -6.446 -16.033 40.857 1.00 84.38 812 GLU A N 1
ATOM 6316 C CA . GLU A 1 812 ? -5.161 -15.810 40.187 1.00 84.38 812 GLU A CA 1
ATOM 6317 C C . GLU A 1 812 ? -5.311 -14.628 39.206 1.00 84.38 812 GLU A C 1
ATOM 6319 O O . GLU A 1 812 ? -6.444 -14.304 38.844 1.00 84.38 812 GLU A O 1
ATOM 6324 N N . PRO A 1 813 ? -4.224 -13.958 38.783 1.00 86.06 813 PRO A N 1
ATOM 6325 C CA . PRO A 1 813 ? -4.292 -12.884 37.794 1.00 86.06 813 PRO A CA 1
ATOM 6326 C C . PRO A 1 813 ? -4.965 -13.293 36.479 1.00 86.06 813 PRO A C 1
ATOM 6328 O O . PRO A 1 813 ? -4.547 -14.261 35.849 1.00 86.06 813 PRO A O 1
ATOM 6331 N N . ALA A 1 814 ? -5.963 -12.520 36.055 1.00 83.50 814 ALA A N 1
ATOM 6332 C CA . ALA A 1 814 ? -6.680 -12.681 34.798 1.00 83.50 814 ALA A CA 1
ATOM 6333 C C . ALA A 1 814 ? -6.692 -11.363 34.012 1.00 83.50 814 ALA A C 1
ATOM 6335 O O . ALA A 1 814 ? -6.838 -10.287 34.595 1.00 83.50 814 ALA A O 1
ATOM 6336 N N . GLU A 1 815 ? -6.573 -11.463 32.692 1.00 84.81 815 GLU A N 1
ATOM 6337 C CA . GLU A 1 815 ? -6.541 -10.330 31.763 1.00 84.81 815 GLU A CA 1
ATOM 6338 C C . GLU A 1 815 ? -7.466 -10.599 30.567 1.00 84.81 815 GLU A C 1
ATOM 6340 O O . GLU A 1 815 ? -7.644 -11.751 30.155 1.00 84.81 815 GLU A O 1
ATOM 6345 N N . ALA A 1 816 ? -8.101 -9.541 30.065 1.00 82.56 816 ALA A N 1
ATOM 6346 C CA . ALA A 1 816 ? -9.019 -9.550 28.926 1.00 82.56 816 ALA A CA 1
ATOM 6347 C C . ALA A 1 816 ? -9.025 -8.176 28.236 1.00 82.56 816 ALA A C 1
ATOM 6349 O O . ALA A 1 816 ? -8.781 -7.173 28.885 1.00 82.56 816 ALA A O 1
ATOM 6350 N N . GLY A 1 817 ? -9.379 -8.076 26.957 1.00 75.94 817 GLY A N 1
ATOM 6351 C CA . GLY A 1 817 ? -9.533 -6.780 26.279 1.00 75.94 817 GLY A CA 1
ATOM 6352 C C . GLY A 1 817 ? -10.820 -6.057 26.695 1.00 75.94 817 GLY A C 1
ATOM 6353 O O . GLY A 1 817 ? -10.832 -4.856 26.949 1.00 75.94 817 GLY A O 1
ATOM 6354 N N . TRP A 1 818 ? -11.913 -6.812 26.814 1.00 82.31 818 TRP A N 1
ATOM 6355 C CA . TRP A 1 818 ? -13.188 -6.402 27.411 1.00 82.31 818 TRP A CA 1
ATOM 6356 C C . TRP A 1 818 ? -13.902 -7.633 27.981 1.00 82.31 818 TRP A C 1
ATOM 6358 O O . TRP A 1 818 ? -13.629 -8.762 27.572 1.00 82.31 818 TRP A O 1
ATOM 6368 N N . PHE A 1 819 ? -14.824 -7.438 28.920 1.00 87.31 819 PHE A N 1
ATOM 6369 C CA . PHE A 1 819 ? -15.574 -8.521 29.551 1.00 87.31 819 PHE A CA 1
ATOM 6370 C C . PHE A 1 819 ? -17.072 -8.259 29.498 1.00 87.31 819 PHE A C 1
ATOM 6372 O O . PHE A 1 819 ? -17.538 -7.253 30.022 1.00 87.31 819 PHE A O 1
ATOM 6379 N N . LYS A 1 820 ? -17.840 -9.195 28.936 1.00 87.38 820 LYS A N 1
ATOM 6380 C CA . LYS A 1 820 ? -19.301 -9.154 28.919 1.00 87.38 820 LYS A CA 1
ATOM 6381 C C . LYS A 1 820 ? -19.893 -10.375 29.603 1.00 87.38 820 LYS A C 1
ATOM 6383 O O . LYS A 1 820 ? -19.535 -11.502 29.276 1.00 87.38 820 LYS A O 1
ATOM 6388 N N . ALA A 1 821 ? -20.855 -10.177 30.498 1.00 87.75 821 ALA A N 1
ATOM 6389 C CA . ALA A 1 821 ? -21.645 -11.263 31.072 1.00 87.75 821 ALA A CA 1
ATOM 6390 C C . ALA A 1 821 ? -23.108 -11.164 30.628 1.00 87.75 821 ALA A C 1
ATOM 6392 O O . ALA A 1 821 ? -23.823 -10.232 30.998 1.00 87.75 821 ALA A O 1
ATOM 6393 N N . SER A 1 822 ? -23.583 -12.174 29.902 1.00 83.69 822 SER A N 1
ATOM 6394 C CA . SER A 1 822 ? -24.947 -12.255 29.369 1.00 83.69 822 SER A CA 1
ATOM 6395 C C . SER A 1 822 ? -25.679 -13.499 29.859 1.00 83.69 822 SER A C 1
ATOM 6397 O O . SER A 1 822 ? -25.094 -14.549 30.121 1.00 83.69 822 SER A O 1
ATOM 6399 N N . ARG A 1 823 ? -27.006 -13.401 29.984 1.00 86.31 823 ARG A N 1
ATOM 6400 C CA . ARG A 1 823 ? -27.846 -14.576 30.245 1.00 86.31 823 ARG A CA 1
ATOM 6401 C C . ARG A 1 823 ? -27.770 -15.512 29.037 1.00 86.31 823 ARG A C 1
ATOM 6403 O O . ARG A 1 823 ? -28.074 -15.089 27.927 1.00 86.31 823 ARG A O 1
ATOM 6410 N N . SER A 1 824 ? -27.488 -16.793 29.272 1.00 79.81 824 SER A N 1
ATOM 6411 C CA . SER A 1 824 ? -27.547 -17.845 28.233 1.00 79.81 824 SER A CA 1
ATOM 6412 C C . SER A 1 824 ? -28.914 -17.955 27.536 1.00 79.81 824 SER A C 1
ATOM 6414 O O . SER A 1 824 ? -29.007 -18.470 26.426 1.00 79.81 824 SER A O 1
ATOM 6416 N N . ASN A 1 825 ? -29.984 -17.466 28.173 1.00 80.06 825 ASN A N 1
ATOM 6417 C CA . ASN A 1 825 ? -31.301 -17.293 27.569 1.00 80.06 825 ASN A CA 1
ATOM 6418 C C . ASN A 1 825 ? -31.850 -15.894 27.889 1.00 80.06 825 ASN A C 1
ATOM 6420 O O . ASN A 1 825 ? -32.429 -15.664 28.959 1.00 80.06 825 ASN A O 1
ATOM 6424 N N . SER A 1 826 ? -31.708 -14.979 26.931 1.00 72.38 826 SER A N 1
ATOM 6425 C CA . SER A 1 826 ? -32.151 -13.582 27.030 1.00 72.38 826 SER A CA 1
ATOM 6426 C C . SER A 1 826 ? -33.658 -13.419 27.278 1.00 72.38 826 SER A C 1
ATOM 6428 O O . SER A 1 826 ? -34.081 -12.422 27.861 1.00 72.38 826 SER A O 1
ATOM 6430 N N . ALA A 1 827 ? -34.481 -14.414 26.928 1.00 76.62 827 ALA A N 1
ATOM 6431 C CA . ALA A 1 827 ? -35.929 -14.380 27.141 1.00 76.62 827 ALA A CA 1
ATOM 6432 C C . ALA A 1 827 ? -36.363 -14.709 28.586 1.00 76.62 827 ALA A C 1
ATOM 6434 O O . ALA A 1 827 ? -37.552 -14.640 28.901 1.00 76.62 827 ALA A O 1
ATOM 6435 N N . SER A 1 828 ? -35.441 -15.103 29.473 1.00 74.19 828 SER A N 1
ATOM 6436 C CA . SER A 1 828 ? -35.782 -15.634 30.802 1.00 74.19 828 SER A CA 1
ATOM 6437 C C . SER A 1 828 ? -35.352 -14.732 31.962 1.00 74.19 828 SER A C 1
ATOM 6439 O O . SER A 1 828 ? -34.183 -14.407 32.124 1.00 74.19 828 SER A O 1
ATOM 6441 N N . ASN A 1 829 ? -36.300 -14.343 32.817 1.00 82.19 829 ASN A N 1
ATOM 6442 C CA . ASN A 1 829 ? -36.131 -13.307 33.846 1.00 82.19 829 ASN A CA 1
ATOM 6443 C C . ASN A 1 829 ? -35.488 -13.832 35.145 1.00 82.19 829 ASN A C 1
ATOM 6445 O O . ASN A 1 829 ? -36.183 -14.029 36.143 1.00 82.19 829 ASN A O 1
ATOM 6449 N N . TYR A 1 830 ? -34.173 -14.058 35.159 1.00 83.31 830 TYR A N 1
ATOM 6450 C CA . TYR A 1 830 ? -33.440 -14.463 36.366 1.00 83.31 830 TYR A CA 1
ATOM 6451 C C . TYR A 1 830 ? -32.208 -13.595 36.625 1.00 83.31 830 TYR A C 1
ATOM 6453 O O . TYR A 1 830 ? -31.672 -12.944 35.734 1.00 83.31 830 TYR A O 1
ATOM 6461 N N . TRP A 1 831 ? -31.805 -13.545 37.895 1.00 83.75 831 TRP A N 1
ATOM 6462 C CA . TRP A 1 831 ? -30.740 -12.682 38.400 1.00 83.75 831 TRP A CA 1
ATOM 6463 C C . TRP A 1 831 ? -29.519 -13.552 38.690 1.00 83.75 831 TRP A C 1
ATOM 6465 O O . TRP A 1 831 ? -29.679 -14.637 39.256 1.00 83.75 831 TRP A O 1
ATOM 6475 N N . ASN A 1 832 ? -28.311 -13.073 38.381 1.00 86.44 832 ASN A N 1
ATOM 6476 C CA . ASN A 1 832 ? -27.096 -13.709 38.882 1.00 86.44 832 ASN A CA 1
ATOM 6477 C C . ASN A 1 832 ? -26.544 -12.925 40.084 1.00 86.44 832 ASN A C 1
ATOM 6479 O O . ASN A 1 832 ? -25.756 -11.990 39.967 1.00 86.44 832 ASN A O 1
ATOM 6483 N N . THR A 1 833 ? -27.022 -13.295 41.267 1.00 87.38 833 THR A N 1
ATOM 6484 C CA . THR A 1 833 ? -26.582 -12.757 42.560 1.00 87.38 833 THR A CA 1
ATOM 6485 C C . THR A 1 833 ? -25.217 -13.275 43.020 1.00 87.38 833 THR A C 1
ATOM 6487 O O . THR A 1 833 ? -24.640 -12.669 43.919 1.00 87.38 833 THR A O 1
ATOM 6490 N N . ALA A 1 834 ? -24.698 -14.369 42.456 1.00 84.69 834 ALA A N 1
ATOM 6491 C CA . ALA A 1 834 ? -23.368 -14.876 42.792 1.00 84.69 834 ALA A CA 1
ATOM 6492 C C . ALA A 1 834 ? -22.294 -14.211 41.920 1.00 84.69 834 ALA A C 1
ATOM 6494 O O . ALA A 1 834 ? -21.348 -13.647 42.462 1.00 84.69 834 ALA A O 1
ATOM 6495 N N . GLY A 1 835 ? -22.517 -14.185 40.602 1.00 89.75 835 GLY A N 1
ATOM 6496 C CA . GLY A 1 835 ? -21.798 -13.341 39.651 1.00 89.75 835 GLY A CA 1
ATOM 6497 C C . GLY A 1 835 ? -20.291 -13.597 39.564 1.00 89.75 835 GLY A C 1
ATOM 6498 O O . GLY A 1 835 ? -19.827 -14.724 39.749 1.00 89.75 835 GLY A O 1
ATOM 6499 N N . LEU A 1 836 ? -19.535 -12.548 39.242 1.00 91.38 836 LEU A N 1
ATOM 6500 C CA . LEU A 1 836 ? -18.075 -12.573 39.196 1.00 91.38 836 LEU A CA 1
ATOM 6501 C C . LEU A 1 836 ? -17.526 -12.157 40.560 1.00 91.38 836 LEU A C 1
ATOM 6503 O O . LEU A 1 836 ? -17.872 -11.095 41.075 1.00 91.38 836 LEU A O 1
ATOM 6507 N N . ARG A 1 837 ? -16.671 -12.988 41.148 1.00 90.88 837 ARG A N 1
ATOM 6508 C CA . ARG A 1 837 ? -15.994 -12.730 42.417 1.00 90.88 837 ARG A CA 1
ATOM 6509 C C . ARG A 1 837 ? -14.490 -12.649 42.187 1.00 90.88 837 ARG A C 1
ATOM 6511 O O . ARG A 1 837 ? -13.943 -13.521 41.532 1.00 90.88 837 ARG A O 1
ATOM 6518 N N . ILE A 1 838 ? -13.817 -11.661 42.757 1.00 90.81 838 ILE A N 1
ATOM 6519 C CA . ILE A 1 838 ? -12.364 -11.481 42.675 1.00 90.81 838 ILE A CA 1
ATOM 6520 C C . ILE A 1 838 ? -11.830 -11.470 44.102 1.00 90.81 838 ILE A C 1
ATOM 6522 O O . ILE A 1 838 ? -12.342 -10.726 44.942 1.00 90.81 838 ILE A O 1
ATOM 6526 N N . VAL A 1 839 ? -10.877 -12.351 44.401 1.00 88.25 839 VAL A N 1
ATOM 6527 C CA . VAL A 1 839 ? -10.361 -12.556 45.759 1.00 88.25 839 VAL A CA 1
ATOM 6528 C C . VAL A 1 839 ? -8.850 -12.356 45.769 1.00 88.25 839 VAL A C 1
ATOM 6530 O O . VAL A 1 839 ? -8.117 -13.063 45.080 1.00 88.25 839 VAL A O 1
ATOM 6533 N N . ASN A 1 840 ? -8.411 -11.401 46.582 1.00 86.75 840 ASN A N 1
ATOM 6534 C CA . ASN A 1 840 ? -7.021 -11.165 46.942 1.00 86.75 840 ASN A CA 1
ATOM 6535 C C . ASN A 1 840 ? -6.920 -11.285 48.465 1.00 86.75 840 ASN A C 1
ATOM 6537 O O . ASN A 1 840 ? -7.281 -10.341 49.151 1.00 86.75 840 ASN A O 1
ATOM 6541 N N . ASP A 1 841 ? -6.534 -12.433 49.020 1.00 78.56 841 ASP A N 1
ATOM 6542 C CA . ASP A 1 841 ? -6.637 -12.713 50.468 1.00 78.56 841 ASP A CA 1
ATOM 6543 C C . ASP A 1 841 ? -5.356 -13.272 51.110 1.00 78.56 841 ASP A C 1
ATOM 6545 O O . ASP A 1 841 ? -5.389 -13.845 52.201 1.00 78.56 841 ASP A O 1
ATOM 6549 N N . GLY A 1 842 ? -4.220 -13.139 50.424 1.00 68.94 842 GLY A N 1
ATOM 6550 C CA . GLY A 1 842 ? -2.922 -13.656 50.868 1.00 68.94 842 GLY A CA 1
ATOM 6551 C C . GLY A 1 842 ? -2.725 -15.161 50.631 1.00 68.94 842 GLY A C 1
ATOM 6552 O O . GLY A 1 842 ? -1.582 -15.613 50.557 1.00 68.94 842 GLY A O 1
ATOM 6553 N N . LEU A 1 843 ? -3.803 -15.937 50.455 1.00 68.88 843 LEU A N 1
ATOM 6554 C CA . LEU A 1 843 ? -3.769 -17.291 49.874 1.00 68.88 843 LEU A CA 1
ATOM 6555 C C . LEU A 1 843 ? -4.071 -17.273 48.368 1.00 68.88 843 LEU A C 1
ATOM 6557 O O . LEU A 1 843 ? -3.670 -18.185 47.647 1.00 68.88 843 LEU A O 1
ATOM 6561 N N . SER A 1 844 ? -4.769 -16.236 47.913 1.00 69.81 844 SER A N 1
ATOM 6562 C CA . SER A 1 844 ? -5.080 -15.918 46.523 1.00 69.81 844 SER A CA 1
ATOM 6563 C C . SER A 1 844 ? -4.583 -14.515 46.179 1.00 69.81 844 SER A C 1
ATOM 6565 O O . SER A 1 844 ? -4.612 -13.621 47.025 1.00 69.81 844 SER A O 1
ATOM 6567 N N . THR A 1 845 ? -4.128 -14.332 44.940 1.00 79.38 845 THR A N 1
ATOM 6568 C CA . THR A 1 845 ? -3.641 -13.049 44.399 1.00 79.38 845 THR A CA 1
ATOM 6569 C C . THR A 1 845 ? -4.476 -12.649 43.184 1.00 79.38 845 THR A C 1
ATOM 6571 O O . THR A 1 845 ? -3.938 -12.263 42.143 1.00 79.38 845 THR A O 1
ATOM 6574 N N . GLY A 1 846 ? -5.793 -12.855 43.265 1.00 84.12 846 GLY A N 1
ATOM 6575 C CA . GLY A 1 846 ? -6.706 -12.577 42.167 1.00 84.12 846 GLY A CA 1
ATOM 6576 C C . GLY A 1 846 ? -6.674 -11.100 41.798 1.00 84.12 846 GLY A C 1
ATOM 6577 O O . GLY A 1 846 ? -6.910 -10.240 42.645 1.00 84.12 846 GLY A O 1
ATOM 6578 N N . ARG A 1 847 ? -6.412 -10.825 40.521 1.00 87.56 847 ARG A N 1
ATOM 6579 C CA . ARG A 1 847 ? -6.588 -9.512 39.892 1.00 87.56 847 ARG A CA 1
ATOM 6580 C C . ARG A 1 847 ? -7.313 -9.698 38.569 1.00 87.56 847 ARG A C 1
ATOM 6582 O O . ARG A 1 847 ? -7.132 -10.739 37.936 1.00 87.56 847 ARG A O 1
ATOM 6589 N N . PHE A 1 848 ? -8.106 -8.718 38.157 1.00 90.19 848 PHE A N 1
ATOM 6590 C CA . PHE A 1 848 ? -8.743 -8.716 36.846 1.00 90.19 848 PHE A CA 1
ATOM 6591 C C . PHE A 1 848 ? -8.509 -7.387 36.136 1.00 90.19 848 PHE A C 1
ATOM 6593 O O . PHE A 1 848 ? -9.097 -6.376 36.518 1.00 90.19 848 PHE A O 1
ATOM 6600 N N . ALA A 1 849 ? -7.646 -7.401 35.125 1.00 88.81 849 ALA A N 1
ATOM 6601 C CA . ALA A 1 849 ? -7.352 -6.231 34.307 1.00 88.81 849 ALA A CA 1
ATOM 6602 C C . ALA A 1 849 ? -8.027 -6.354 32.939 1.00 88.81 849 ALA A C 1
ATOM 6604 O O . ALA A 1 849 ? -8.072 -7.437 32.349 1.00 88.81 849 ALA A O 1
ATOM 6605 N N . VAL A 1 850 ? -8.590 -5.245 32.462 1.00 85.88 850 VAL A N 1
ATOM 6606 C CA . VAL A 1 850 ? -9.370 -5.193 31.232 1.00 85.88 850 VAL A CA 1
ATOM 6607 C C . VAL A 1 850 ? -8.866 -4.077 30.320 1.00 85.88 850 VAL A C 1
ATOM 6609 O O . VAL A 1 850 ? -8.982 -2.900 30.658 1.00 85.88 850 VAL A O 1
ATOM 6612 N N . GLY A 1 851 ? -8.302 -4.445 29.167 1.00 78.38 851 GLY A N 1
ATOM 6613 C CA . GLY A 1 851 ? -7.728 -3.530 28.176 1.00 78.38 851 GLY A CA 1
ATOM 6614 C C . GLY A 1 851 ? -6.656 -2.612 28.765 1.00 78.38 851 GLY A C 1
ATOM 6615 O O . GLY A 1 851 ? -6.718 -1.407 28.532 1.00 78.38 851 GLY A O 1
ATOM 6616 N N . ASP A 1 852 ? -5.768 -3.148 29.607 1.00 79.38 852 ASP A N 1
ATOM 6617 C CA . ASP A 1 852 ? -4.754 -2.385 30.357 1.00 79.38 852 ASP A CA 1
ATOM 6618 C C . ASP A 1 852 ? -5.334 -1.160 31.096 1.00 79.38 852 ASP A C 1
ATOM 6620 O O . ASP A 1 852 ? -4.760 -0.072 31.097 1.00 79.38 852 ASP A O 1
ATOM 6624 N N . GLY A 1 853 ? -6.539 -1.317 31.658 1.00 79.00 853 GLY A N 1
ATOM 6625 C CA . GLY A 1 853 ? -7.247 -0.267 32.394 1.00 79.00 853 GLY A CA 1
ATOM 6626 C C . GLY A 1 853 ? -8.106 0.662 31.535 1.00 79.00 853 GLY A C 1
ATOM 6627 O O . GLY A 1 853 ? -8.773 1.552 32.059 1.00 79.00 853 GLY A O 1
ATOM 6628 N N . THR A 1 854 ? -8.159 0.444 30.218 1.00 80.19 854 THR A N 1
ATOM 6629 C CA . THR A 1 854 ? -9.011 1.209 29.286 1.00 80.19 854 THR A CA 1
ATOM 6630 C C . THR A 1 854 ? -10.259 0.446 28.836 1.00 80.19 854 THR A C 1
ATOM 6632 O O . THR A 1 854 ? -11.235 1.055 28.395 1.00 80.19 854 THR A O 1
ATOM 6635 N N . GLY A 1 855 ? -10.262 -0.882 28.983 1.00 81.75 855 GLY A N 1
ATOM 6636 C CA . GLY A 1 855 ? -11.350 -1.755 28.549 1.00 81.75 855 GLY A CA 1
ATOM 6637 C C . GLY A 1 855 ? -12.582 -1.700 29.458 1.00 81.75 855 GLY A C 1
ATOM 6638 O O . GLY A 1 855 ? -12.600 -1.023 30.486 1.00 81.75 855 GLY A O 1
ATOM 6639 N N . SER A 1 856 ? -13.650 -2.412 29.085 1.00 89.06 856 SER A N 1
ATOM 6640 C CA . SER A 1 856 ? -14.932 -2.364 29.807 1.00 89.06 856 SER A CA 1
ATOM 6641 C C . SER A 1 856 ? -15.364 -3.711 30.389 1.00 89.06 856 SER A C 1
ATOM 6643 O O . SER A 1 856 ? -15.193 -4.760 29.768 1.00 89.06 856 SER A O 1
ATOM 6645 N N . ILE A 1 857 ? -15.954 -3.668 31.587 1.00 92.12 857 ILE A N 1
ATOM 6646 C CA . ILE A 1 857 ? -16.665 -4.776 32.235 1.00 92.12 857 ILE A CA 1
ATOM 6647 C C . ILE A 1 857 ? -18.163 -4.486 32.131 1.00 92.12 857 ILE A C 1
ATOM 6649 O O . ILE A 1 857 ? -18.675 -3.650 32.870 1.00 92.12 857 ILE A O 1
ATOM 6653 N N . ASP A 1 858 ? -18.876 -5.185 31.253 1.00 91.38 858 ASP A N 1
ATOM 6654 C CA . ASP A 1 858 ? -20.325 -5.084 31.082 1.00 91.38 858 ASP A CA 1
ATOM 6655 C C . ASP A 1 858 ? -21.041 -6.362 31.540 1.00 91.38 858 ASP A C 1
ATOM 6657 O O . ASP A 1 858 ? -21.112 -7.382 30.858 1.00 91.38 858 ASP A O 1
ATOM 6661 N N . MET A 1 859 ? -21.602 -6.312 32.737 1.00 91.56 859 MET A N 1
ATOM 6662 C CA . MET A 1 859 ? -22.376 -7.394 33.341 1.00 91.56 859 MET A CA 1
ATOM 6663 C C . MET A 1 859 ? -23.856 -7.028 33.485 1.00 91.56 859 MET A C 1
ATOM 6665 O O . MET A 1 859 ? -24.574 -7.652 34.283 1.00 91.56 859 MET A O 1
ATOM 6669 N N . PHE A 1 860 ? -24.311 -6.005 32.757 1.00 85.25 860 PHE A N 1
ATOM 6670 C CA . PHE A 1 860 ? -25.686 -5.533 32.765 1.00 85.25 860 PHE A CA 1
ATOM 6671 C C . PHE A 1 860 ? -26.336 -5.722 31.395 1.00 85.25 860 PHE A C 1
ATOM 6673 O O . PHE A 1 860 ? -25.808 -5.309 30.377 1.00 85.25 860 PHE A O 1
ATOM 6680 N N . ASP A 1 861 ? -27.524 -6.324 31.346 1.00 74.19 861 ASP A N 1
ATOM 6681 C CA . ASP A 1 861 ? -28.088 -6.754 30.062 1.00 74.19 861 ASP A CA 1
ATOM 6682 C C . ASP A 1 861 ? -29.117 -5.806 29.432 1.00 74.19 861 ASP A C 1
ATOM 6684 O O . ASP A 1 861 ? -29.885 -6.218 28.566 1.00 74.19 861 ASP A O 1
ATOM 6688 N N . ASN A 1 862 ? -29.138 -4.536 29.847 1.00 68.38 862 ASN A N 1
ATOM 6689 C CA . ASN A 1 862 ? -30.055 -3.490 29.373 1.00 68.38 862 ASN A CA 1
ATOM 6690 C C . ASN A 1 862 ? -31.561 -3.734 29.623 1.00 68.38 862 ASN A C 1
ATOM 6692 O O . ASN A 1 862 ? -32.363 -2.848 29.326 1.00 68.38 862 ASN A O 1
ATOM 6696 N N . VAL A 1 863 ? -31.981 -4.865 30.215 1.00 63.41 863 VAL A N 1
ATOM 6697 C CA . VAL A 1 863 ? -33.404 -5.196 30.467 1.00 63.41 863 VAL A CA 1
ATOM 6698 C C . VAL A 1 863 ? -33.693 -5.391 31.961 1.00 63.41 863 VAL A C 1
ATOM 6700 O O . VAL A 1 863 ? -34.577 -6.161 32.323 1.00 63.41 863 VAL A O 1
ATOM 6703 N N . TRP A 1 864 ? -32.972 -4.680 32.842 1.00 74.50 864 TRP A N 1
ATOM 6704 C CA . TRP A 1 864 ? -33.025 -4.777 34.320 1.00 74.50 864 TRP A CA 1
ATOM 6705 C C . TRP A 1 864 ? -32.285 -5.977 34.940 1.00 74.50 864 TRP A C 1
ATOM 6707 O O . TRP A 1 864 ? -32.037 -5.998 36.149 1.00 74.50 864 TRP A O 1
ATOM 6717 N N . PHE A 1 865 ? -31.896 -6.974 34.146 1.00 81.81 865 PHE A N 1
ATOM 6718 C CA . PHE A 1 865 ? -31.196 -8.160 34.635 1.00 81.81 865 PHE A CA 1
ATOM 6719 C C . PHE A 1 865 ? -29.677 -8.004 34.497 1.00 81.81 865 PHE A C 1
ATOM 6721 O O . PHE A 1 865 ? -29.166 -7.107 33.831 1.00 81.81 865 PHE A O 1
ATOM 6728 N N . GLY A 1 866 ? -28.927 -8.853 35.193 1.00 86.50 866 GLY A N 1
ATOM 6729 C CA . GLY A 1 866 ? -27.471 -8.792 35.167 1.00 86.50 866 GLY A CA 1
ATOM 6730 C C . GLY A 1 866 ? -26.821 -9.596 36.281 1.00 86.50 866 GLY A C 1
ATOM 6731 O O . GLY A 1 866 ? -27.497 -10.223 37.113 1.00 86.50 866 GLY A O 1
ATOM 6732 N N . ALA A 1 867 ? -25.495 -9.545 36.299 1.00 89.62 867 ALA A N 1
ATOM 6733 C CA . ALA A 1 867 ? -24.665 -10.243 37.265 1.00 89.62 867 ALA A CA 1
ATOM 6734 C C . ALA A 1 867 ? -24.035 -9.285 38.291 1.00 89.62 867 ALA A C 1
ATOM 6736 O O . ALA A 1 867 ? -23.810 -8.099 38.036 1.00 89.62 867 ALA A O 1
ATOM 6737 N N . ARG A 1 868 ? -23.804 -9.808 39.500 1.00 92.50 868 ARG A N 1
ATOM 6738 C CA . ARG A 1 868 ? -23.055 -9.134 40.568 1.00 92.50 868 ARG A CA 1
ATOM 6739 C C . ARG A 1 868 ? -21.555 -9.168 40.260 1.00 92.50 868 ARG A C 1
ATOM 6741 O O . ARG A 1 868 ? -21.059 -10.188 39.797 1.00 92.50 868 ARG A O 1
ATOM 6748 N N . LEU A 1 869 ? -20.845 -8.101 40.608 1.00 94.12 869 LEU A N 1
ATOM 6749 C CA . LEU A 1 869 ? -19.395 -8.113 40.782 1.00 94.12 869 LEU A CA 1
ATOM 6750 C C . LEU A 1 869 ? -19.081 -8.029 42.282 1.00 94.12 869 LEU A C 1
ATOM 6752 O O . LEU A 1 869 ? -19.644 -7.188 42.983 1.00 94.12 869 LEU A O 1
ATOM 6756 N N . ALA A 1 870 ? -18.235 -8.917 42.791 1.00 92.56 870 ALA A N 1
ATOM 6757 C CA . ALA A 1 870 ? -17.824 -8.960 44.189 1.00 92.56 870 ALA A CA 1
ATOM 6758 C C . ALA A 1 870 ? -16.298 -8.945 44.292 1.00 92.56 870 ALA A C 1
ATOM 6760 O O . ALA A 1 870 ? -15.646 -9.838 43.763 1.00 92.56 870 ALA A O 1
ATOM 6761 N N . VAL A 1 871 ? -15.728 -7.978 45.001 1.00 91.44 871 VAL A N 1
ATOM 6762 C CA . VAL A 1 871 ? -14.282 -7.873 45.218 1.00 91.44 871 VAL A CA 1
ATOM 6763 C C . VAL A 1 871 ? -13.998 -8.034 46.701 1.00 91.44 871 VAL A C 1
ATOM 6765 O O . VAL A 1 871 ? -14.637 -7.401 47.544 1.00 91.44 871 VAL A O 1
ATOM 6768 N N . VAL A 1 872 ? -13.063 -8.921 47.021 1.00 88.75 872 VAL A N 1
ATOM 6769 C CA . VAL A 1 872 ? -12.667 -9.225 48.393 1.00 88.75 872 VAL A CA 1
ATOM 6770 C C . VAL A 1 872 ? -11.161 -9.049 48.514 1.00 88.75 872 VAL A C 1
ATOM 6772 O O . VAL A 1 872 ? -10.403 -9.759 47.859 1.00 88.75 872 VAL A O 1
ATOM 6775 N N . ASN A 1 873 ? -10.745 -8.110 49.360 1.00 85.88 873 ASN A N 1
ATOM 6776 C CA . ASN A 1 873 ? -9.350 -7.744 49.573 1.00 85.88 873 ASN A CA 1
ATOM 6777 C C . ASN A 1 873 ? -8.915 -8.091 51.003 1.00 85.88 873 ASN A C 1
ATOM 6779 O O . ASN A 1 873 ? -9.623 -7.803 51.967 1.00 85.88 873 ASN A O 1
ATOM 6783 N N . GLY A 1 874 ? -7.736 -8.673 51.131 1.00 78.50 874 GLY A N 1
ATOM 6784 C CA . GLY A 1 874 ? -7.090 -9.163 52.336 1.00 78.50 874 GLY A CA 1
ATOM 6785 C C . GLY A 1 874 ? -5.581 -8.981 52.288 1.00 78.50 874 GLY A C 1
ATOM 6786 O O . GLY A 1 874 ? -4.872 -9.722 52.961 1.00 78.50 874 GLY A O 1
ATOM 6787 N N . ASP A 1 875 ? -5.090 -8.011 51.516 1.00 74.50 875 ASP A N 1
ATOM 6788 C CA . ASP A 1 875 ? -3.715 -7.532 51.612 1.00 74.50 875 ASP A CA 1
ATOM 6789 C C . ASP A 1 875 ? -3.695 -6.159 52.302 1.00 74.50 875 ASP A C 1
ATOM 6791 O O . ASP A 1 875 ? -4.304 -5.195 51.839 1.00 74.50 875 ASP A O 1
ATOM 6795 N N . GLU A 1 876 ? -3.020 -6.083 53.451 1.00 62.25 876 GLU A N 1
ATOM 6796 C CA . GLU A 1 876 ? -2.879 -4.863 54.254 1.00 62.25 876 GLU A CA 1
ATOM 6797 C C . GLU A 1 876 ? -1.760 -3.927 53.755 1.00 62.25 876 GLU A C 1
ATOM 6799 O O . GLU A 1 876 ? -1.697 -2.778 54.195 1.00 62.25 876 GLU A O 1
ATOM 6804 N N . ASN A 1 877 ? -0.891 -4.398 52.850 1.00 56.84 877 ASN A N 1
ATOM 6805 C CA . ASN A 1 877 ? 0.329 -3.707 52.416 1.00 56.84 877 ASN A CA 1
ATOM 6806 C C . ASN A 1 877 ? 0.351 -3.335 50.922 1.00 56.84 877 ASN A C 1
ATOM 6808 O O . ASN A 1 877 ? 1.232 -2.574 50.515 1.00 56.84 877 ASN A O 1
ATOM 6812 N N . ALA A 1 878 ? -0.573 -3.841 50.101 1.00 51.56 878 ALA A N 1
ATOM 6813 C CA . ALA A 1 878 ? -0.570 -3.596 48.662 1.00 51.56 878 ALA A CA 1
ATOM 6814 C C . ALA A 1 878 ? -1.672 -2.620 48.226 1.00 51.56 878 ALA A C 1
ATOM 6816 O O . ALA A 1 878 ? -2.864 -2.912 48.313 1.00 51.56 878 ALA A O 1
ATOM 6817 N N . ALA A 1 879 ? -1.262 -1.489 47.651 1.00 54.16 879 ALA A N 1
ATOM 6818 C CA . ALA A 1 879 ? -2.065 -0.757 46.674 1.00 54.16 879 ALA A CA 1
ATOM 6819 C C . ALA A 1 879 ? -2.098 -1.562 45.358 1.00 54.16 879 ALA A C 1
ATOM 6821 O O . ALA A 1 879 ? -1.513 -1.152 44.364 1.00 54.16 879 ALA A O 1
ATOM 6822 N N . ALA A 1 880 ? -2.645 -2.779 45.396 1.00 57.41 880 ALA A N 1
ATOM 6823 C CA . ALA A 1 880 ? -2.766 -3.625 44.215 1.00 57.41 880 ALA A CA 1
ATOM 6824 C C . ALA A 1 880 ? -4.057 -3.282 43.467 1.00 57.41 880 ALA A C 1
ATOM 6826 O O . ALA A 1 880 ? -5.129 -3.242 44.075 1.00 57.41 880 ALA A O 1
ATOM 6827 N N . ASP A 1 881 ? -3.960 -3.102 42.152 1.00 72.62 881 ASP A N 1
ATOM 6828 C CA . ASP A 1 881 ? -5.111 -2.971 41.262 1.00 72.62 881 ASP A CA 1
ATOM 6829 C C . ASP A 1 881 ? -5.819 -4.330 41.153 1.00 72.62 881 ASP A C 1
ATOM 6831 O O . ASP A 1 881 ? -5.417 -5.225 40.408 1.00 72.62 881 ASP A O 1
ATOM 6835 N N . ILE A 1 882 ? -6.843 -4.537 41.988 1.00 85.50 882 ILE A N 1
ATOM 6836 C CA . ILE A 1 882 ? -7.611 -5.796 42.026 1.00 85.50 882 ILE A CA 1
ATOM 6837 C C . ILE A 1 882 ? -8.563 -5.882 40.828 1.00 85.50 882 ILE A C 1
ATOM 6839 O O . ILE A 1 882 ? -8.806 -6.969 40.302 1.00 85.50 882 ILE A O 1
ATOM 6843 N N . VAL A 1 883 ? -9.101 -4.737 40.409 1.00 89.06 883 VAL A N 1
ATOM 6844 C CA . VAL A 1 883 ? -9.904 -4.574 39.195 1.00 89.06 883 VAL A CA 1
ATOM 6845 C C . VAL A 1 883 ? -9.406 -3.332 38.481 1.00 89.06 883 VAL A C 1
ATOM 6847 O O . VAL A 1 883 ? -9.447 -2.257 39.075 1.00 89.06 883 VAL A O 1
ATOM 6850 N N . ASP A 1 884 ? -8.982 -3.485 37.233 1.00 89.25 884 ASP A N 1
ATOM 6851 C CA . ASP A 1 884 ? -8.498 -2.385 36.402 1.00 89.25 884 ASP A CA 1
ATOM 6852 C C . ASP A 1 884 ? -9.279 -2.347 35.082 1.00 89.25 884 ASP A C 1
ATOM 6854 O O . ASP A 1 884 ? -9.235 -3.299 34.305 1.00 89.25 884 ASP A O 1
ATOM 6858 N N . ALA A 1 885 ? -10.079 -1.299 34.872 1.00 88.44 885 ALA A N 1
ATOM 6859 C CA . ALA A 1 885 ? -10.960 -1.138 33.713 1.00 88.44 885 ALA A CA 1
ATOM 6860 C C . ALA A 1 885 ? -11.385 0.333 33.550 1.00 88.44 885 ALA A C 1
ATOM 6862 O O . ALA A 1 885 ? -11.655 1.020 34.538 1.00 88.44 885 ALA A O 1
ATOM 6863 N N . GLY A 1 886 ? -11.564 0.787 32.308 1.00 83.06 886 GLY A N 1
ATOM 6864 C CA . GLY A 1 886 ? -12.007 2.148 31.984 1.00 83.06 886 GLY A CA 1
ATOM 6865 C C . GLY A 1 886 ? -13.499 2.377 32.258 1.00 83.06 886 GLY A C 1
ATOM 6866 O O . GLY A 1 886 ? -13.933 3.500 32.541 1.00 83.06 886 GLY A O 1
ATOM 6867 N N . GLY A 1 887 ? -14.297 1.304 32.230 1.00 90.81 887 GLY A N 1
ATOM 6868 C CA . GLY A 1 887 ? -15.721 1.336 32.558 1.00 90.81 887 GLY A CA 1
ATOM 6869 C C . GLY A 1 887 ? -16.224 0.035 33.181 1.00 90.81 887 GLY A C 1
ATOM 6870 O O . GLY A 1 887 ? -15.881 -1.054 32.729 1.00 90.81 887 GLY A O 1
ATOM 6871 N N . ILE A 1 888 ? -17.073 0.140 34.204 1.00 93.25 888 ILE A N 1
ATOM 6872 C CA . ILE A 1 888 ? -17.690 -1.004 34.889 1.00 93.25 888 ILE A CA 1
ATOM 6873 C C . ILE A 1 888 ? -19.203 -0.792 34.937 1.00 93.25 888 ILE A C 1
ATOM 6875 O O . ILE A 1 888 ? -19.682 0.101 35.631 1.00 93.25 888 ILE A O 1
ATOM 6879 N N . ALA A 1 889 ? -19.963 -1.626 34.234 1.00 93.25 889 ALA A N 1
ATOM 6880 C CA . ALA A 1 889 ? -21.420 -1.664 34.243 1.00 93.25 889 ALA A CA 1
ATOM 6881 C C . ALA A 1 889 ? -21.900 -2.979 34.872 1.00 93.25 889 ALA A C 1
ATOM 6883 O O . ALA A 1 889 ? -21.716 -4.053 34.311 1.00 93.25 889 ALA A O 1
ATOM 6884 N N . VAL A 1 890 ? -22.505 -2.933 36.061 1.00 94.00 890 VAL A N 1
ATOM 6885 C CA . VAL A 1 890 ? -22.895 -4.149 36.806 1.00 94.00 890 VAL A CA 1
ATOM 6886 C C . VAL A 1 890 ? -24.267 -4.013 37.457 1.00 94.00 890 VAL A C 1
ATOM 6888 O O . VAL A 1 890 ? -24.785 -2.917 37.675 1.00 94.00 890 VAL A O 1
ATOM 6891 N N . ARG A 1 891 ? -24.878 -5.139 37.840 1.00 91.38 891 ARG A N 1
ATOM 6892 C CA . ARG A 1 891 ? -26.151 -5.112 38.576 1.00 91.38 891 ARG A CA 1
ATOM 6893 C C . ARG A 1 891 ? -25.961 -4.681 40.036 1.00 91.38 891 ARG A C 1
ATOM 6895 O O . ARG A 1 891 ? -26.611 -3.745 40.499 1.00 91.38 891 ARG A O 1
ATOM 6902 N N . ASN A 1 892 ? -25.083 -5.371 40.761 1.00 92.12 892 ASN A N 1
ATOM 6903 C CA . ASN A 1 892 ? -24.683 -5.062 42.138 1.00 92.12 892 ASN A CA 1
ATOM 6904 C C . ASN A 1 892 ? -23.160 -5.074 42.208 1.00 92.12 892 ASN A C 1
ATOM 6906 O O . ASN A 1 892 ? -22.542 -5.944 41.590 1.00 92.12 892 ASN A O 1
ATOM 6910 N N . PHE A 1 893 ? -22.588 -4.190 43.020 1.00 94.25 893 PHE A N 1
ATOM 6911 C CA . PHE A 1 893 ? -21.156 -4.174 43.286 1.00 94.25 893 PHE A CA 1
ATOM 6912 C C . PHE A 1 893 ? -20.899 -4.338 44.783 1.00 94.25 893 PHE A C 1
ATOM 6914 O O . PHE A 1 893 ? -21.372 -3.544 45.590 1.00 94.25 893 PHE A O 1
ATOM 6921 N N . LEU A 1 894 ? -20.205 -5.404 45.162 1.00 93.44 894 LEU A N 1
ATOM 6922 C CA . LEU A 1 894 ? -19.929 -5.750 46.553 1.00 93.44 894 LEU A CA 1
ATOM 6923 C C . LEU A 1 894 ? -18.429 -5.630 46.817 1.00 93.44 894 LEU A C 1
ATOM 6925 O O . LEU A 1 894 ? -17.639 -6.233 46.097 1.00 93.44 894 LEU A O 1
ATOM 6929 N N . LEU A 1 895 ? -18.058 -4.909 47.870 1.00 92.00 895 LEU A N 1
ATOM 6930 C CA . LEU A 1 895 ? -16.684 -4.775 48.349 1.00 92.00 895 LEU A CA 1
ATOM 6931 C C . LEU A 1 895 ? -16.599 -5.308 49.780 1.00 92.00 895 LEU A C 1
ATOM 6933 O O . LEU A 1 895 ? -17.450 -4.974 50.609 1.00 92.00 895 LEU A O 1
ATOM 6937 N N . ASP A 1 896 ? -15.607 -6.147 50.074 1.00 89.38 896 ASP A N 1
ATOM 6938 C CA . ASP A 1 896 ? -15.562 -6.889 51.345 1.00 89.38 896 ASP A CA 1
ATOM 6939 C C . ASP A 1 896 ? -14.131 -7.189 51.835 1.00 89.38 896 ASP A C 1
ATOM 6941 O O . ASP A 1 896 ? -13.159 -6.888 51.145 1.00 89.38 896 ASP A O 1
ATOM 6945 N N . THR A 1 897 ? -13.967 -7.794 53.015 1.00 82.88 897 THR A N 1
ATOM 6946 C CA . THR A 1 897 ? -12.657 -8.248 53.526 1.00 82.88 897 THR A CA 1
ATOM 6947 C C . THR A 1 897 ? -12.680 -9.709 53.977 1.00 82.88 897 THR A C 1
ATOM 6949 O O . THR A 1 897 ? -13.738 -10.275 54.243 1.00 82.88 897 THR A O 1
ATOM 6952 N N . VAL A 1 898 ? -11.504 -10.338 54.063 1.00 75.56 898 VAL A N 1
ATOM 6953 C CA . VAL A 1 898 ? -11.313 -11.720 54.556 1.00 75.56 898 VAL A CA 1
ATOM 6954 C C . VAL A 1 898 ? -10.827 -11.818 56.014 1.00 75.56 898 VAL A C 1
ATOM 6956 O O . VAL A 1 898 ? -10.558 -12.921 56.491 1.00 75.56 898 VAL A O 1
ATOM 6959 N N . GLY A 1 899 ? -10.734 -10.704 56.748 1.00 68.19 899 GLY A N 1
ATOM 6960 C CA . GLY A 1 899 ? -10.322 -10.700 58.162 1.00 68.19 899 GLY A CA 1
ATOM 6961 C C . GLY A 1 899 ? -8.815 -10.508 58.368 1.00 68.19 899 GLY A C 1
ATOM 6962 O O . GLY A 1 899 ? -8.125 -11.382 58.894 1.00 68.19 899 GLY A O 1
ATOM 6963 N N . LEU A 1 900 ? -8.324 -9.342 57.945 1.00 66.94 900 LEU A N 1
ATOM 6964 C CA . LEU A 1 900 ? -6.945 -8.860 58.094 1.00 66.94 900 LEU A CA 1
ATOM 6965 C C . LEU A 1 900 ? -6.510 -8.668 59.558 1.00 66.94 900 LEU A C 1
ATOM 6967 O O . LEU A 1 900 ? -7.341 -8.409 60.423 1.00 66.94 900 LEU A O 1
ATOM 6971 N N . SER A 1 901 ? -5.199 -8.653 59.839 1.00 66.25 901 SER A N 1
ATOM 6972 C CA . SER A 1 901 ? -4.660 -8.205 61.142 1.00 66.25 901 SER A CA 1
ATOM 6973 C C . SER A 1 901 ? -5.061 -6.768 61.478 1.00 66.25 901 SER A C 1
ATOM 6975 O O . SER A 1 901 ? -5.362 -6.461 62.634 1.00 66.25 901 SER A O 1
ATOM 6977 N N . SER A 1 902 ? -5.094 -5.899 60.464 1.00 69.81 902 SER A N 1
ATOM 6978 C CA . SER A 1 902 ? -5.607 -4.530 60.567 1.00 69.81 902 SER A CA 1
ATOM 6979 C C . SER A 1 902 ? -7.130 -4.471 60.758 1.00 69.81 902 SER A C 1
ATOM 6981 O O . SER A 1 902 ? -7.639 -3.487 61.294 1.00 69.81 902 SER A O 1
ATOM 6983 N N . ASN A 1 903 ? -7.853 -5.520 60.347 1.00 80.38 903 ASN A N 1
ATOM 6984 C CA . ASN A 1 903 ? -9.304 -5.561 60.156 1.00 80.38 903 ASN A CA 1
ATOM 6985 C C . ASN A 1 903 ? -9.831 -4.463 59.197 1.00 80.38 903 ASN A C 1
ATOM 6987 O O . ASN A 1 903 ? -10.975 -4.039 59.333 1.00 80.38 903 ASN A O 1
ATOM 6991 N N . ILE A 1 904 ? -9.023 -3.937 58.258 1.00 85.62 904 ILE A N 1
ATOM 6992 C CA . ILE A 1 904 ? -9.446 -2.884 57.308 1.00 85.62 904 ILE A CA 1
ATOM 6993 C C . ILE A 1 904 ? -8.966 -3.193 55.888 1.00 85.62 904 ILE A C 1
ATOM 6995 O O . ILE A 1 904 ? -7.763 -3.311 55.671 1.00 85.62 904 ILE A O 1
ATOM 6999 N N . SER A 1 905 ? -9.891 -3.209 54.923 1.00 86.56 905 SER A N 1
ATOM 7000 C CA . SER A 1 905 ? -9.585 -3.283 53.486 1.00 86.56 905 SER A CA 1
ATOM 7001 C C . SER A 1 905 ? -9.883 -1.966 52.777 1.00 86.56 905 SER A C 1
ATOM 7003 O O . SER A 1 905 ? -10.920 -1.346 53.025 1.00 86.56 905 SER A O 1
ATOM 7005 N N . TYR A 1 906 ? -8.985 -1.564 51.877 1.00 86.69 906 TYR A N 1
ATOM 7006 C CA . TYR A 1 906 ? -9.078 -0.329 51.099 1.00 86.69 906 TYR A CA 1
ATOM 7007 C C . TYR A 1 906 ? -9.328 -0.623 49.618 1.00 86.69 906 TYR A C 1
ATOM 7009 O O . TYR A 1 906 ? -8.784 -1.578 49.065 1.00 86.69 906 TYR A O 1
ATOM 7017 N N . TYR A 1 907 ? -10.143 0.229 49.004 1.00 89.81 907 TYR A N 1
ATOM 7018 C CA . TYR A 1 907 ? -10.508 0.233 47.593 1.00 89.81 907 TYR A CA 1
ATOM 7019 C C . TYR A 1 907 ? -10.494 1.671 47.085 1.00 89.81 907 TYR A C 1
ATOM 7021 O O . TYR A 1 907 ? -10.935 2.568 47.810 1.00 89.81 907 TYR A O 1
ATOM 7029 N N . THR A 1 908 ? -10.056 1.886 45.847 1.00 89.81 908 THR A N 1
ATOM 7030 C CA . THR A 1 908 ? -10.004 3.220 45.237 1.00 89.81 908 THR A CA 1
ATOM 7031 C C . THR A 1 908 ? -10.685 3.212 43.867 1.00 89.81 908 THR A C 1
ATOM 7033 O O . THR A 1 908 ? -10.603 2.224 43.145 1.00 89.81 908 THR A O 1
ATOM 7036 N N . HIS A 1 909 ? -11.366 4.301 43.514 1.00 90.50 909 HIS A N 1
ATOM 7037 C CA . HIS A 1 909 ? -11.813 4.596 42.152 1.00 90.50 909 HIS A CA 1
ATOM 7038 C C . HIS A 1 909 ? -11.224 5.939 41.720 1.00 90.50 909 HIS A C 1
ATOM 7040 O O . HIS A 1 909 ? -11.569 6.980 42.286 1.00 90.50 909 HIS A O 1
ATOM 7046 N N . GLU A 1 910 ? -10.315 5.899 40.748 1.00 89.81 910 GLU A N 1
ATOM 7047 C CA . GLU A 1 910 ? -9.506 7.059 40.367 1.00 89.81 910 GLU A CA 1
ATOM 7048 C C . GLU A 1 910 ? -10.012 7.775 39.118 1.00 89.81 910 GLU A C 1
ATOM 7050 O O . GLU A 1 910 ? -9.995 8.999 39.086 1.00 89.81 910 GLU A O 1
ATOM 7055 N N . ALA A 1 911 ? -10.488 7.048 38.107 1.00 87.06 911 ALA A N 1
ATOM 7056 C CA . ALA A 1 911 ? -10.962 7.598 36.838 1.00 87.06 911 ALA A CA 1
ATOM 7057 C C . ALA A 1 911 ? -11.999 6.668 36.179 1.00 87.06 911 ALA A C 1
ATOM 7059 O O . ALA A 1 911 ? -12.277 5.581 36.680 1.00 87.06 911 ALA A O 1
ATOM 7060 N N . GLY A 1 912 ? -12.580 7.097 35.054 1.00 90.81 912 GLY A N 1
ATOM 7061 C CA . GLY A 1 912 ? -13.558 6.305 34.301 1.00 90.81 912 GLY A CA 1
ATOM 7062 C C . GLY A 1 912 ? -14.981 6.360 34.868 1.00 90.81 912 GLY A C 1
ATOM 7063 O O . GLY A 1 912 ? -15.362 7.311 35.563 1.00 90.81 912 GLY A O 1
ATOM 7064 N N . ALA A 1 913 ? -15.787 5.349 34.528 1.00 91.88 913 ALA A N 1
ATOM 7065 C CA . ALA A 1 913 ? -17.199 5.271 34.911 1.00 91.88 913 ALA A CA 1
ATOM 7066 C C . ALA A 1 913 ? -17.555 3.937 35.587 1.00 91.88 913 ALA A C 1
ATOM 7068 O O . ALA A 1 913 ? -17.458 2.873 34.981 1.00 91.88 913 ALA A O 1
ATOM 7069 N N . LEU A 1 914 ? -18.060 4.000 36.822 1.00 94.88 914 LEU A N 1
ATOM 7070 C CA . LEU A 1 914 ? -18.654 2.873 37.543 1.00 94.88 914 LEU A CA 1
ATOM 7071 C C . LEU A 1 914 ? -20.177 3.042 37.584 1.00 94.88 914 LEU A C 1
ATOM 7073 O O . LEU A 1 914 ? -20.705 3.845 38.351 1.00 94.88 914 LEU A O 1
ATOM 7077 N N . THR A 1 915 ? -20.890 2.272 36.769 1.00 93.44 915 THR A N 1
ATOM 7078 C CA . THR A 1 915 ? -22.353 2.261 36.686 1.00 93.44 915 THR A CA 1
ATOM 7079 C C . THR A 1 915 ? -22.911 0.985 37.302 1.00 93.44 915 THR A C 1
ATOM 7081 O O . THR A 1 915 ? -22.682 -0.126 36.834 1.00 93.44 915 THR A O 1
ATOM 7084 N N . VAL A 1 916 ? -23.702 1.137 38.354 1.00 93.12 916 VAL A N 1
ATOM 7085 C CA . VAL A 1 916 ? -24.322 0.032 39.083 1.00 93.12 916 VAL A CA 1
ATOM 7086 C C . VAL A 1 916 ? -25.829 0.188 39.018 1.00 93.12 916 VAL A C 1
ATOM 7088 O O . VAL A 1 916 ? -26.347 1.262 39.275 1.00 93.12 916 VAL A O 1
ATOM 7091 N N . GLN A 1 917 ? -26.576 -0.859 38.698 1.00 91.19 917 GLN A N 1
ATOM 7092 C CA . GLN A 1 917 ? -28.024 -0.710 38.483 1.00 91.19 917 GLN A CA 1
ATOM 7093 C C . GLN A 1 917 ? -28.849 -0.823 39.759 1.00 91.19 917 GLN A C 1
ATOM 7095 O O . GLN A 1 917 ? -29.956 -0.309 39.815 1.00 91.19 917 GLN A O 1
ATOM 7100 N N . THR A 1 918 ? -28.324 -1.487 40.791 1.00 91.69 918 THR A N 1
ATOM 7101 C CA . THR A 1 918 ? -29.072 -1.739 42.030 1.00 91.69 918 THR A CA 1
ATOM 7102 C C . THR A 1 918 ? -28.387 -1.136 43.248 1.00 91.69 918 THR A C 1
ATOM 7104 O O . THR A 1 918 ? -28.909 -0.196 43.832 1.00 91.69 918 THR A O 1
ATOM 7107 N N . GLN A 1 919 ? -27.240 -1.671 43.677 1.00 92.50 919 GLN A N 1
ATOM 7108 C CA . GLN A 1 919 ? -26.635 -1.287 44.956 1.00 92.50 919 GLN A CA 1
ATOM 7109 C C . GLN A 1 919 ? -25.119 -1.498 44.957 1.00 92.50 919 GLN A C 1
ATOM 7111 O O . GLN A 1 919 ? -24.642 -2.518 44.449 1.00 92.50 919 GLN A O 1
ATOM 7116 N N . ILE A 1 920 ? -24.394 -0.560 45.572 1.00 94.94 920 ILE A N 1
ATOM 7117 C CA . ILE A 1 920 ? -23.010 -0.751 46.023 1.00 94.94 920 ILE A CA 1
ATOM 7118 C C . ILE A 1 920 ? -23.051 -1.101 47.511 1.00 94.94 920 ILE A C 1
ATOM 7120 O O . ILE A 1 920 ? -23.635 -0.364 48.307 1.00 94.94 920 ILE A O 1
ATOM 7124 N N . GLU A 1 921 ? -22.447 -2.220 47.890 1.00 93.56 921 GLU A N 1
ATOM 7125 C CA . GLU A 1 921 ? -22.452 -2.747 49.256 1.00 93.56 921 GLU A CA 1
ATOM 7126 C C . GLU A 1 921 ? -21.015 -2.791 49.800 1.00 93.56 921 GLU A C 1
ATOM 7128 O O . GLU A 1 921 ? -20.159 -3.454 49.217 1.00 93.56 921 GLU A O 1
ATOM 7133 N N . LEU A 1 922 ? -20.746 -2.095 50.914 1.00 92.69 922 LEU A N 1
ATOM 7134 C CA . LEU A 1 922 ? -19.439 -2.096 51.587 1.00 92.69 922 LEU A CA 1
ATOM 7135 C C . LEU A 1 922 ? -19.507 -2.923 52.878 1.00 92.69 922 LEU A C 1
ATOM 7137 O O . LEU A 1 922 ? -20.161 -2.501 53.832 1.00 92.69 922 LEU A O 1
ATOM 7141 N N . GLY A 1 923 ? -18.806 -4.057 52.934 1.00 82.88 923 GLY A N 1
ATOM 7142 C CA . GLY A 1 923 ? -18.712 -4.902 54.132 1.00 82.88 923 GLY A CA 1
ATOM 7143 C C . GLY A 1 923 ? -19.902 -5.846 54.341 1.00 82.88 923 GLY A C 1
ATOM 7144 O O . GLY A 1 923 ? -20.396 -5.972 55.461 1.00 82.88 923 GLY A O 1
ATOM 7145 N N . GLY A 1 924 ? -20.405 -6.469 53.269 1.00 71.25 924 GLY A N 1
ATOM 7146 C CA . GLY A 1 924 ? -21.603 -7.321 53.311 1.00 71.25 924 GLY A CA 1
ATOM 7147 C C . GLY A 1 924 ? -21.402 -8.746 53.858 1.00 71.25 924 GLY A C 1
ATOM 7148 O O . GLY A 1 924 ? -22.372 -9.347 54.329 1.00 71.25 924 GLY A O 1
ATOM 7149 N N . VAL A 1 925 ? -20.186 -9.311 53.809 1.00 66.38 925 VAL A N 1
ATOM 7150 C CA . VAL A 1 925 ? -19.910 -10.730 54.157 1.00 66.38 925 VAL A CA 1
ATOM 7151 C C . VAL A 1 925 ? -18.726 -10.914 55.127 1.00 66.38 925 VAL A C 1
ATOM 7153 O O . VAL A 1 925 ? -18.401 -12.045 55.496 1.00 66.38 925 VAL A O 1
ATOM 7156 N N . SER A 1 926 ? -18.135 -9.810 55.591 1.00 67.31 926 SER A N 1
ATOM 7157 C CA . SER A 1 926 ? -16.993 -9.753 56.515 1.00 67.31 926 SER A CA 1
ATOM 7158 C C . SER A 1 926 ? -17.276 -10.286 57.933 1.00 67.31 926 SER A C 1
ATOM 7160 O O . SER A 1 926 ? -18.422 -10.491 58.354 1.00 67.31 926 SER A O 1
ATOM 7162 N N . LYS A 1 927 ? -16.208 -10.477 58.723 1.00 72.62 927 LYS A N 1
ATOM 7163 C CA . LYS A 1 927 ? -16.279 -10.881 60.134 1.00 72.62 927 LYS A CA 1
ATOM 7164 C C . LYS A 1 927 ? -16.553 -9.668 61.038 1.00 72.62 927 LYS A C 1
ATOM 7166 O O . LYS A 1 927 ? -16.303 -8.516 60.702 1.00 72.62 927 LYS A O 1
ATOM 7171 N N . SER A 1 928 ? -17.068 -9.928 62.240 1.00 72.19 928 SER A N 1
ATOM 7172 C CA . SER A 1 928 ? -17.204 -8.909 63.289 1.00 72.19 928 SER A CA 1
ATOM 7173 C C . SER A 1 928 ? -15.867 -8.227 63.595 1.00 72.19 928 SER A C 1
ATOM 7175 O O . SER A 1 928 ? -14.922 -8.919 63.975 1.00 72.19 928 SER A O 1
ATOM 7177 N N . GLY A 1 929 ? -15.833 -6.892 63.542 1.00 74.38 929 GLY A N 1
ATOM 7178 C CA . GLY A 1 929 ? -14.633 -6.079 63.794 1.00 74.38 929 GLY A CA 1
ATOM 7179 C C . GLY A 1 929 ? -13.935 -5.567 62.531 1.00 74.38 929 GLY A C 1
ATOM 7180 O O . GLY A 1 929 ? -13.086 -4.685 62.633 1.00 74.38 929 GLY A O 1
ATOM 7181 N N . ASP A 1 930 ? -14.339 -6.067 61.363 1.00 83.81 930 ASP A N 1
ATOM 7182 C CA . ASP A 1 930 ? -13.796 -5.685 60.065 1.00 83.81 930 ASP A CA 1
ATOM 7183 C C . ASP A 1 930 ? -14.365 -4.362 59.522 1.00 83.81 930 ASP A C 1
ATOM 7185 O O . ASP A 1 930 ? -15.468 -3.923 59.875 1.00 83.81 930 ASP A O 1
ATOM 7189 N N . ALA A 1 931 ? -13.611 -3.741 58.615 1.00 87.00 931 ALA A N 1
ATOM 7190 C CA . ALA A 1 931 ? -13.948 -2.496 57.949 1.00 87.00 931 ALA A CA 1
ATOM 7191 C C . ALA A 1 931 ? -13.638 -2.543 56.451 1.00 87.00 931 ALA A C 1
ATOM 7193 O O . ALA A 1 931 ? -12.567 -2.985 56.043 1.00 87.00 931 ALA A O 1
ATOM 7194 N N . THR A 1 932 ? -14.544 -2.009 55.636 1.00 90.44 932 THR A N 1
ATOM 7195 C CA . THR A 1 932 ? -14.317 -1.806 54.197 1.00 90.44 932 THR A CA 1
ATOM 7196 C C . THR A 1 932 ? -14.335 -0.318 53.876 1.00 90.44 932 THR A C 1
ATOM 7198 O O . THR A 1 932 ? -15.304 0.366 54.206 1.00 90.44 932 THR A O 1
ATOM 7201 N N . VAL A 1 933 ? -13.276 0.181 53.238 1.00 91.44 933 VAL A N 1
ATOM 7202 C CA . VAL A 1 933 ? -13.110 1.586 52.852 1.00 91.44 933 VAL A CA 1
ATOM 7203 C C . VAL A 1 933 ? -13.061 1.691 51.331 1.00 91.44 933 VAL A C 1
ATOM 7205 O O . VAL A 1 933 ? -12.182 1.106 50.713 1.00 91.44 933 VAL A O 1
ATOM 7208 N N . PHE A 1 934 ? -13.964 2.463 50.735 1.00 93.12 934 PHE A N 1
ATOM 7209 C CA . PHE A 1 934 ? -13.956 2.796 49.311 1.00 93.12 934 PHE A CA 1
ATOM 7210 C C . PHE A 1 934 ? -13.706 4.292 49.134 1.00 93.12 934 PHE A C 1
ATOM 7212 O O . PHE A 1 934 ? -14.479 5.095 49.651 1.00 93.12 934 PHE A O 1
ATOM 7219 N N . ARG A 1 935 ? -12.637 4.675 48.433 1.00 93.75 935 ARG A N 1
ATOM 7220 C CA . ARG A 1 935 ? -12.251 6.067 48.183 1.00 93.75 935 ARG A CA 1
ATOM 7221 C C . ARG A 1 935 ? -12.393 6.405 46.705 1.00 93.75 935 ARG A C 1
ATOM 7223 O O . ARG A 1 935 ? -11.710 5.837 45.870 1.00 93.75 935 ARG A O 1
ATOM 7230 N N . GLN A 1 936 ? -13.240 7.368 46.388 1.00 94.12 936 GLN A N 1
ATOM 7231 C CA . GLN A 1 936 ? -13.361 7.930 45.051 1.00 94.12 936 GLN A CA 1
ATOM 7232 C C . GLN A 1 936 ? -12.503 9.194 44.960 1.00 94.12 936 GLN A C 1
ATOM 7234 O O . GLN A 1 936 ? -12.762 10.133 45.704 1.00 94.12 936 GLN A O 1
ATOM 7239 N N . THR A 1 937 ? -11.510 9.238 44.073 1.00 92.69 937 THR A N 1
ATOM 7240 C CA . THR A 1 937 ? -10.634 10.411 43.878 1.00 92.69 937 THR A CA 1
ATOM 7241 C C . THR A 1 937 ? -10.911 11.157 42.568 1.00 92.69 937 THR A C 1
ATOM 7243 O O . THR A 1 937 ? -10.633 12.352 42.490 1.00 92.69 937 THR A O 1
ATOM 7246 N N . ALA A 1 938 ? -11.517 10.514 41.562 1.00 89.12 938 ALA A N 1
ATOM 7247 C CA . ALA A 1 938 ? -12.129 11.184 40.407 1.00 89.12 938 ALA A CA 1
ATOM 7248 C C . ALA A 1 938 ? -13.199 10.287 39.737 1.00 89.12 938 ALA A C 1
ATOM 7250 O O . ALA A 1 938 ? -13.856 9.494 40.415 1.00 89.12 938 ALA A O 1
ATOM 7251 N N . GLY A 1 939 ? -13.452 10.465 38.435 1.00 92.94 939 GLY A N 1
ATOM 7252 C CA . GLY A 1 939 ? -14.428 9.670 37.682 1.00 92.94 939 GLY A CA 1
ATOM 7253 C C . GLY A 1 939 ? -15.885 9.882 38.113 1.00 92.94 939 GLY A C 1
ATOM 7254 O O . GLY A 1 939 ? -16.223 10.839 38.823 1.00 92.94 939 GLY A O 1
ATOM 7255 N N . THR A 1 940 ? -16.765 8.987 37.657 1.00 94.25 940 THR A N 1
ATOM 7256 C CA . THR A 1 940 ? -18.196 9.002 38.001 1.00 94.25 940 THR A CA 1
ATOM 7257 C C . THR A 1 940 ? -18.647 7.654 38.551 1.00 94.25 940 THR A C 1
ATOM 7259 O O . THR A 1 940 ? -18.549 6.636 37.869 1.00 94.25 940 THR A O 1
ATOM 7262 N N . VAL A 1 941 ? -19.234 7.664 39.750 1.00 96.19 941 VAL A N 1
ATOM 7263 C CA . VAL A 1 941 ? -19.888 6.502 40.367 1.00 96.19 941 VAL A CA 1
ATOM 7264 C C . VAL A 1 941 ? -21.394 6.727 40.343 1.00 96.19 941 VAL A C 1
ATOM 7266 O O . VAL A 1 941 ? -21.900 7.625 41.012 1.00 96.19 941 VAL A O 1
ATOM 7269 N N . THR A 1 942 ? -22.125 5.912 39.588 1.00 95.00 942 THR A N 1
ATOM 7270 C CA . THR A 1 942 ? -23.582 6.012 39.445 1.00 95.00 942 THR A CA 1
ATOM 7271 C C . THR A 1 942 ? -24.254 4.750 39.961 1.00 95.00 942 THR A C 1
ATOM 7273 O O . THR A 1 942 ? -23.922 3.655 39.520 1.00 95.00 942 THR A O 1
ATOM 7276 N N . VAL A 1 943 ? -25.251 4.895 40.838 1.00 94.12 943 VAL A N 1
ATOM 7277 C CA . VAL A 1 943 ? -26.193 3.817 41.165 1.00 94.12 943 VAL A CA 1
ATOM 7278 C C . VAL A 1 943 ? -27.564 4.154 40.583 1.00 94.12 943 VAL A C 1
ATOM 7280 O O . VAL A 1 943 ? -28.236 5.072 41.051 1.00 94.12 943 VAL A O 1
ATOM 7283 N N . ASN A 1 944 ? -27.975 3.441 39.536 1.00 89.94 944 ASN A N 1
ATOM 7284 C CA . ASN A 1 944 ? -29.176 3.690 38.744 1.00 89.94 944 ASN A CA 1
ATOM 7285 C C . ASN A 1 944 ? -30.438 2.973 39.262 1.00 89.94 944 ASN A C 1
ATOM 7287 O O . ASN A 1 944 ? -31.132 2.294 38.511 1.00 89.94 944 ASN A O 1
ATOM 7291 N N . HIS A 1 945 ? -30.746 3.131 40.549 1.00 90.06 945 HIS A N 1
ATOM 7292 C CA . HIS A 1 945 ? -31.972 2.604 41.154 1.00 90.06 945 HIS A CA 1
ATOM 7293 C C . HIS A 1 945 ? -32.761 3.727 41.838 1.00 90.06 945 HIS A C 1
ATOM 7295 O O . HIS A 1 945 ? -32.215 4.800 42.083 1.00 90.06 945 HIS A O 1
ATOM 7301 N N . TRP A 1 946 ? -34.040 3.494 42.147 1.00 83.88 946 TRP A N 1
ATOM 7302 C CA . TRP A 1 946 ? -34.850 4.411 42.962 1.00 83.88 946 TRP A CA 1
ATOM 7303 C C . TRP A 1 946 ? -34.703 4.112 44.462 1.00 83.88 946 TRP A C 1
ATOM 7305 O O . TRP A 1 946 ? -34.284 4.976 45.217 1.00 83.88 946 TRP A O 1
ATOM 7315 N N . ASP A 1 947 ? -34.912 2.862 44.884 1.00 83.88 947 ASP A N 1
ATOM 7316 C CA . ASP A 1 947 ? -34.889 2.468 46.310 1.00 83.88 947 ASP A CA 1
ATOM 7317 C C . ASP A 1 947 ? -33.526 2.041 46.895 1.00 83.88 947 ASP A C 1
ATOM 7319 O O . ASP A 1 947 ? -33.395 1.867 48.110 1.00 83.88 947 ASP A O 1
ATOM 7323 N N . TYR A 1 948 ? -32.520 1.815 46.048 1.00 88.94 948 TYR A N 1
ATOM 7324 C CA . TYR A 1 948 ? -31.223 1.247 46.424 1.00 88.94 948 TYR A CA 1
ATOM 7325 C C . TYR A 1 948 ? -30.095 2.152 45.910 1.00 88.94 948 TYR A C 1
ATOM 7327 O O . TYR A 1 948 ? -30.286 2.941 44.994 1.00 88.94 948 TYR A O 1
ATOM 7335 N N . GLY A 1 949 ? -28.931 2.105 46.549 1.00 92.12 949 GLY A N 1
ATOM 7336 C CA . GLY A 1 949 ? -27.881 3.103 46.353 1.00 92.12 949 GLY A CA 1
ATOM 7337 C C . GLY A 1 949 ? -26.563 2.646 46.960 1.00 92.12 949 GLY A C 1
ATOM 7338 O O . GLY A 1 949 ? -26.094 1.549 46.666 1.00 92.12 949 GLY A O 1
ATOM 7339 N N . LEU A 1 950 ? -25.983 3.452 47.843 1.00 94.25 950 LEU A N 1
ATOM 7340 C CA . LEU A 1 950 ? -24.851 3.049 48.675 1.00 94.25 950 LEU A CA 1
ATOM 7341 C C . LEU A 1 950 ? -25.361 2.402 49.959 1.00 94.25 950 LEU A C 1
ATOM 7343 O O . LEU A 1 950 ? -26.173 2.983 50.678 1.00 94.25 950 LEU A O 1
ATOM 7347 N N . ARG A 1 951 ? -24.857 1.216 50.284 1.00 93.31 951 ARG A N 1
ATOM 7348 C CA . ARG A 1 951 ? -25.072 0.566 51.575 1.00 93.31 951 ARG A CA 1
ATOM 7349 C C . ARG A 1 951 ? -23.745 0.454 52.307 1.00 93.31 951 ARG A C 1
ATOM 7351 O O . ARG A 1 951 ? -22.851 -0.272 51.878 1.00 93.31 951 ARG A O 1
ATOM 7358 N N . LEU A 1 952 ? -23.634 1.184 53.410 1.00 93.25 952 LEU A N 1
ATOM 7359 C CA . LEU A 1 952 ? -22.416 1.288 54.201 1.00 93.25 952 LEU A CA 1
ATOM 7360 C C . LEU A 1 952 ? -22.523 0.371 55.421 1.00 93.25 952 LEU A C 1
ATOM 7362 O O . LEU A 1 952 ? -23.336 0.610 56.320 1.00 93.25 952 LEU A O 1
ATOM 7366 N N . GLY A 1 953 ? -21.702 -0.679 55.424 1.00 87.44 953 GLY A N 1
ATOM 7367 C CA . GLY A 1 953 ? -21.614 -1.670 56.488 1.00 87.44 953 GLY A CA 1
ATOM 7368 C C . GLY A 1 953 ? -22.754 -2.686 56.485 1.00 87.44 953 GLY A C 1
ATOM 7369 O O . GLY A 1 953 ? -23.744 -2.571 55.758 1.00 87.44 953 GLY A O 1
ATOM 7370 N N . GLN A 1 954 ? -22.622 -3.689 57.350 1.00 83.81 954 GLN A N 1
ATOM 7371 C CA . GLN A 1 954 ? -23.684 -4.633 57.684 1.00 83.81 954 GLN A CA 1
ATOM 7372 C C . GLN A 1 954 ? -23.403 -5.268 59.052 1.00 83.81 954 GLN A C 1
ATOM 7374 O O . GLN A 1 954 ? -22.331 -5.819 59.289 1.00 83.81 954 GLN A O 1
ATOM 7379 N N . ASN A 1 955 ? -24.385 -5.246 59.960 1.00 77.38 955 ASN A N 1
ATOM 7380 C CA . ASN A 1 955 ? -24.279 -5.848 61.297 1.00 77.38 955 ASN A CA 1
ATOM 7381 C C . ASN A 1 955 ? -23.041 -5.366 62.082 1.00 77.38 955 ASN A C 1
ATOM 7383 O O . ASN A 1 955 ? -23.043 -4.245 62.574 1.00 77.38 955 ASN A O 1
ATOM 7387 N N . LEU A 1 956 ? -22.007 -6.206 62.227 1.00 72.75 956 LEU A N 1
ATOM 7388 C CA . LEU A 1 956 ? -20.790 -5.959 63.020 1.00 72.75 956 LEU A CA 1
ATOM 7389 C C . LEU A 1 956 ? -19.604 -5.452 62.176 1.00 72.75 956 LEU A C 1
ATOM 7391 O O . LEU A 1 956 ? -18.502 -5.307 62.705 1.00 72.75 956 LEU A O 1
ATOM 7395 N N . THR A 1 957 ? -19.821 -5.211 60.882 1.00 83.25 957 THR A N 1
ATOM 7396 C CA . THR A 1 957 ? -18.811 -4.722 59.937 1.00 83.25 957 THR A CA 1
ATOM 7397 C C . THR A 1 957 ? -19.132 -3.285 59.550 1.00 83.25 957 THR A C 1
ATOM 7399 O O . THR A 1 957 ? -20.252 -2.985 59.120 1.00 83.25 957 THR A O 1
ATOM 7402 N N . ARG A 1 958 ? -18.146 -2.394 59.689 1.00 89.06 958 ARG A N 1
ATOM 7403 C CA . ARG A 1 958 ? -18.294 -0.973 59.341 1.00 89.06 958 ARG A CA 1
ATOM 7404 C C . ARG A 1 958 ? -17.925 -0.723 57.877 1.00 89.06 958 ARG A C 1
ATOM 7406 O O . ARG A 1 958 ? -16.904 -1.211 57.393 1.00 89.06 958 ARG A O 1
ATOM 7413 N N . GLY A 1 959 ? -18.737 0.057 57.172 1.00 91.94 959 GLY A N 1
ATOM 7414 C CA . GLY A 1 959 ? -18.446 0.510 55.811 1.00 91.94 959 GLY A CA 1
ATOM 7415 C C . GLY A 1 959 ? -18.079 1.988 55.798 1.00 91.94 959 GLY A C 1
ATOM 7416 O O . GLY A 1 959 ? -18.701 2.790 56.495 1.00 91.94 959 GLY A O 1
ATOM 7417 N N . LYS A 1 960 ? -17.085 2.361 54.995 1.00 93.44 960 LYS A N 1
ATOM 7418 C CA . LYS A 1 960 ? -16.678 3.751 54.809 1.00 93.44 960 LYS A CA 1
ATOM 7419 C C . LYS A 1 960 ? -16.589 4.098 53.330 1.00 93.44 960 LYS A C 1
ATOM 7421 O O . LYS A 1 960 ? -15.788 3.507 52.617 1.00 93.44 960 LYS A O 1
ATOM 7426 N N . TYR A 1 961 ? -17.375 5.071 52.885 1.00 95.69 961 TYR A N 1
ATOM 7427 C CA . TYR A 1 961 ? -17.247 5.661 51.551 1.00 95.69 961 TYR A CA 1
ATOM 7428 C C . TYR A 1 961 ? -16.573 7.022 51.690 1.00 95.69 961 TYR A C 1
ATOM 7430 O O . TYR A 1 961 ? -17.024 7.827 52.496 1.00 95.69 961 TYR A O 1
ATOM 7438 N N . ILE A 1 962 ? -15.503 7.279 50.945 1.00 94.81 962 ILE A N 1
ATOM 7439 C CA . ILE A 1 962 ? -14.782 8.551 50.929 1.00 94.81 962 ILE A CA 1
ATOM 7440 C C . ILE A 1 962 ? -14.969 9.170 49.548 1.00 94.81 962 ILE A C 1
ATOM 7442 O O . ILE A 1 962 ? -14.456 8.638 48.568 1.00 94.81 962 ILE A O 1
ATOM 7446 N N . LEU A 1 963 ? -15.691 10.283 49.468 1.00 93.94 963 LEU A N 1
ATOM 7447 C CA . LEU A 1 963 ? -15.789 11.091 48.257 1.00 93.94 963 LEU A CA 1
ATOM 7448 C C . LEU A 1 963 ? -14.704 12.170 48.317 1.00 93.94 963 LEU A C 1
ATOM 7450 O O . LEU A 1 963 ? -14.774 13.091 49.131 1.00 93.94 963 LEU A O 1
ATOM 7454 N N . ASP A 1 964 ? -13.667 11.999 47.509 1.00 91.94 964 ASP A N 1
ATOM 7455 C CA . ASP A 1 964 ? -12.438 12.796 47.489 1.00 91.94 964 ASP A CA 1
ATOM 7456 C C . ASP A 1 964 ? -12.121 13.355 46.091 1.00 91.94 964 ASP A C 1
ATOM 7458 O O . ASP A 1 964 ? -10.979 13.678 45.773 1.00 91.94 964 ASP A O 1
ATOM 7462 N N . GLY A 1 965 ? -13.156 13.470 45.261 1.00 89.56 965 GLY A N 1
ATOM 7463 C CA . GLY A 1 965 ? -13.119 14.003 43.905 1.00 89.56 965 GLY A CA 1
ATOM 7464 C C . GLY A 1 965 ? -14.122 13.282 43.002 1.00 89.56 965 GLY A C 1
ATOM 7465 O O . GLY A 1 965 ? -14.737 12.295 43.399 1.00 89.56 965 GLY A O 1
ATOM 7466 N N . GLY A 1 966 ? -14.338 13.795 41.790 1.00 92.81 966 GLY A N 1
ATOM 7467 C CA . GLY A 1 966 ? -15.315 13.223 40.854 1.00 92.81 966 GLY A CA 1
ATOM 7468 C C . GLY A 1 966 ? -16.780 13.458 41.249 1.00 92.81 966 GLY A C 1
ATOM 7469 O O . GLY A 1 966 ? -17.099 14.382 42.004 1.00 92.81 966 GLY A O 1
ATOM 7470 N N . THR A 1 967 ? -17.676 12.636 40.692 1.00 94.81 967 THR A N 1
ATOM 7471 C CA . THR A 1 967 ? -19.130 12.712 40.928 1.00 94.81 967 THR A CA 1
ATOM 7472 C C . THR A 1 967 ? -19.683 11.389 41.459 1.00 94.81 967 THR A C 1
ATOM 7474 O O . THR A 1 967 ? -19.456 10.337 40.860 1.00 94.81 967 THR A O 1
ATOM 7477 N N . ALA A 1 968 ? -20.447 11.438 42.551 1.00 95.50 968 ALA A N 1
ATOM 7478 C CA . ALA A 1 968 ? -21.236 10.320 43.065 1.00 95.50 968 ALA A CA 1
ATOM 7479 C C . ALA A 1 968 ? -22.732 10.583 42.823 1.00 95.50 968 ALA A C 1
ATOM 7481 O O . ALA A 1 968 ? -23.293 11.546 43.346 1.00 95.50 968 ALA A O 1
ATOM 7482 N N . SER A 1 969 ? -23.390 9.732 42.037 1.00 95.06 969 SER A N 1
ATOM 7483 C CA . SER A 1 969 ? -24.806 9.850 41.674 1.00 95.06 969 SER A CA 1
ATOM 7484 C C . SER A 1 969 ? -25.608 8.650 42.163 1.00 95.06 969 SER A C 1
ATOM 7486 O O . SER A 1 969 ? -25.686 7.618 41.495 1.00 95.06 969 SER A O 1
ATOM 7488 N N . VAL A 1 970 ? -26.207 8.766 43.349 1.00 93.69 970 VAL A N 1
ATOM 7489 C CA . VAL A 1 970 ? -26.951 7.673 43.996 1.00 93.69 970 VAL A CA 1
ATOM 7490 C C . VAL A 1 970 ? -28.268 8.180 44.577 1.00 93.69 970 VAL A C 1
ATOM 7492 O O . VAL A 1 970 ? -28.325 9.294 45.091 1.00 93.69 970 VAL A O 1
ATOM 7495 N N . SER A 1 971 ? -29.325 7.365 44.518 1.00 89.19 971 SER A N 1
ATOM 7496 C CA . SER A 1 971 ? -30.637 7.726 45.078 1.00 89.19 971 SER A CA 1
ATOM 7497 C C . SER A 1 971 ? -30.748 7.458 46.577 1.00 89.19 971 SER A C 1
ATOM 7499 O O . SER A 1 971 ? -31.624 7.990 47.243 1.00 89.19 971 SER A O 1
ATOM 7501 N N . THR A 1 972 ? -29.889 6.614 47.151 1.00 92.12 972 THR A N 1
ATOM 7502 C CA . THR A 1 972 ? -29.913 6.361 48.594 1.00 92.12 972 THR A CA 1
ATOM 7503 C C . THR A 1 972 ? -28.516 6.181 49.169 1.00 92.12 972 THR A C 1
ATOM 7505 O O . THR A 1 972 ? -27.634 5.618 48.520 1.00 92.12 972 THR A O 1
ATOM 7508 N N . VAL A 1 973 ? -28.317 6.623 50.410 1.00 93.06 973 VAL A N 1
ATOM 7509 C CA . VAL A 1 973 ? -27.165 6.251 51.245 1.00 93.06 973 VAL A CA 1
ATOM 7510 C C . VAL A 1 973 ? -27.720 5.635 52.519 1.00 93.06 973 VAL A C 1
ATOM 7512 O O . VAL A 1 973 ? -28.378 6.304 53.307 1.00 93.06 973 VAL A O 1
ATOM 7515 N N . THR A 1 974 ? -27.507 4.337 52.701 1.00 92.31 974 THR A N 1
ATOM 7516 C CA . THR A 1 974 ? -28.028 3.572 53.836 1.00 92.31 974 THR A CA 1
ATOM 7517 C C . THR A 1 974 ? -26.890 3.177 54.765 1.00 92.31 974 THR A C 1
ATOM 7519 O O . THR A 1 974 ? -26.050 2.353 54.398 1.00 92.31 974 THR A O 1
ATOM 7522 N N . PHE A 1 975 ? -26.897 3.702 55.987 1.00 91.31 975 PHE A N 1
ATOM 7523 C CA . PHE A 1 975 ? -26.015 3.251 57.064 1.00 91.31 975 PHE A CA 1
ATOM 7524 C C . PHE A 1 975 ? -26.618 2.010 57.732 1.00 91.31 975 PHE A C 1
ATOM 7526 O O . PHE A 1 975 ? -27.624 2.091 58.442 1.00 91.31 975 PHE A O 1
ATOM 7533 N N . ALA A 1 976 ? -26.025 0.844 57.475 1.00 89.06 976 ALA A N 1
ATOM 7534 C CA . ALA A 1 976 ? -26.483 -0.442 58.009 1.00 89.06 976 ALA A CA 1
ATOM 7535 C C . ALA A 1 976 ? -25.636 -0.944 59.199 1.00 89.06 976 ALA A C 1
ATOM 7537 O O . ALA A 1 976 ? -25.895 -2.028 59.727 1.00 89.06 976 ALA A O 1
ATOM 7538 N N . ASN A 1 977 ? -24.663 -0.146 59.644 1.00 87.69 977 ASN A N 1
ATOM 7539 C CA . ASN A 1 977 ? -23.911 -0.309 60.885 1.00 87.69 977 ASN A CA 1
ATOM 7540 C C . ASN A 1 977 ? -23.652 1.090 61.505 1.00 87.69 977 ASN A C 1
ATOM 7542 O O . ASN A 1 977 ? -23.349 2.015 60.748 1.00 87.69 977 ASN A O 1
ATOM 7546 N N . PRO A 1 978 ? -23.751 1.249 62.843 1.00 84.81 978 PRO A N 1
ATOM 7547 C CA . PRO A 1 978 ? -23.652 2.544 63.533 1.00 84.81 978 PRO A CA 1
ATOM 7548 C C . PRO A 1 978 ? -22.325 3.285 63.343 1.00 84.81 978 PRO A C 1
ATOM 7550 O O . PRO A 1 978 ? -22.303 4.512 63.354 1.00 84.81 978 PRO A O 1
ATOM 7553 N N . ASP A 1 979 ? -21.233 2.549 63.137 1.00 86.38 979 ASP A N 1
ATOM 7554 C CA . ASP A 1 979 ? -19.880 3.088 62.979 1.00 86.38 979 ASP A CA 1
ATOM 7555 C C . ASP A 1 979 ? -19.517 3.328 61.502 1.00 86.38 979 ASP A C 1
ATOM 7557 O O . ASP A 1 979 ? -18.354 3.571 61.167 1.00 86.38 979 ASP A O 1
ATOM 7561 N N . SER A 1 980 ? -20.493 3.210 60.595 1.00 92.06 980 SER A N 1
ATOM 7562 C CA . SER A 1 980 ? -20.288 3.444 59.166 1.00 92.06 980 SER A CA 1
ATOM 7563 C C . SER A 1 980 ? -20.291 4.935 58.837 1.00 92.06 980 SER A C 1
ATOM 7565 O O . SER A 1 980 ? -21.036 5.726 59.420 1.00 92.06 980 SER A O 1
ATOM 7567 N N . VAL A 1 981 ? -19.439 5.318 57.886 1.00 92.81 981 VAL A N 1
ATOM 7568 C CA . VAL A 1 981 ? -19.115 6.721 57.604 1.00 92.81 981 VAL A CA 1
ATOM 7569 C C . VAL A 1 981 ? -19.192 7.004 56.108 1.00 92.81 981 VAL A C 1
ATOM 7571 O O . VAL A 1 981 ? -18.579 6.305 55.304 1.00 92.81 981 VAL A O 1
ATOM 7574 N N . PHE A 1 982 ? -19.896 8.065 55.729 1.00 93.81 982 PHE A N 1
ATOM 7575 C CA . PHE A 1 982 ? -19.725 8.703 54.427 1.00 93.81 982 PHE A CA 1
ATOM 7576 C C . PHE A 1 982 ? -18.827 9.926 54.633 1.00 93.81 982 PHE A C 1
ATOM 7578 O O . PHE A 1 982 ? -19.276 10.951 55.131 1.00 93.81 982 PHE A O 1
ATOM 7585 N N . GLU A 1 983 ? -17.540 9.810 54.328 1.00 93.00 983 GLU A N 1
ATOM 7586 C CA . GLU A 1 983 ? -16.586 10.913 54.426 1.00 93.00 983 GLU A CA 1
ATOM 7587 C C . GLU A 1 983 ? -16.635 11.728 53.132 1.00 93.00 983 GLU A C 1
ATOM 7589 O O . GLU A 1 983 ? -16.268 11.245 52.065 1.00 93.00 983 GLU A O 1
ATOM 7594 N N . PHE A 1 984 ? -17.098 12.968 53.217 1.00 91.44 984 PHE A N 1
ATOM 7595 C CA . PHE A 1 984 ? -17.156 13.889 52.097 1.00 91.44 984 PHE A CA 1
ATOM 7596 C C . PHE A 1 984 ? -15.991 14.876 52.206 1.00 91.44 984 PHE A C 1
ATOM 7598 O O . PHE A 1 984 ? -16.061 15.857 52.949 1.00 91.44 984 PHE A O 1
ATOM 7605 N N . ASN A 1 985 ? -14.900 14.587 51.496 1.00 88.94 985 ASN A N 1
ATOM 7606 C CA . ASN A 1 985 ? -13.697 15.416 51.482 1.00 88.94 985 ASN A CA 1
ATOM 7607 C C . ASN A 1 985 ? -13.761 16.479 50.370 1.00 88.94 985 ASN A C 1
ATOM 7609 O O . ASN A 1 985 ? -13.663 17.679 50.636 1.00 88.94 985 ASN A O 1
ATOM 7613 N N . SER A 1 986 ? -13.995 16.041 49.127 1.00 85.31 986 SER A N 1
ATOM 7614 C CA . SER A 1 986 ? -14.141 16.889 47.933 1.00 85.31 986 SER A CA 1
ATOM 7615 C C . SER A 1 986 ? -15.023 16.204 46.870 1.00 85.31 986 SER A C 1
ATOM 7617 O O . SER A 1 986 ? -15.493 15.098 47.101 1.00 85.31 986 SER A O 1
ATOM 7619 N N . GLY A 1 987 ? -15.299 16.842 45.726 1.00 88.62 987 GLY A N 1
ATOM 7620 C CA . GLY A 1 987 ? -16.173 16.291 44.673 1.00 88.62 987 GLY A CA 1
ATOM 7621 C C . GLY A 1 987 ? -17.651 16.689 44.801 1.00 88.62 987 GLY A C 1
ATOM 7622 O O . GLY A 1 987 ? -18.000 17.597 45.563 1.00 88.62 987 GLY A O 1
ATOM 7623 N N . VAL A 1 988 ? -18.516 16.029 44.022 1.00 93.31 988 VAL A N 1
ATOM 7624 C CA . VAL A 1 988 ? -19.950 16.359 43.914 1.00 93.31 988 VAL A CA 1
ATOM 7625 C C . VAL A 1 988 ? -20.815 15.131 44.195 1.00 93.31 988 VAL A C 1
ATOM 7627 O O . VAL A 1 988 ? -20.686 14.107 43.526 1.00 93.31 988 VAL A O 1
ATOM 7630 N N . PHE A 1 989 ? -21.750 15.241 45.138 1.00 94.50 989 PHE A N 1
ATOM 7631 C CA . PHE A 1 989 ? -22.855 14.292 45.269 1.00 94.50 989 PHE A CA 1
ATOM 7632 C C . PHE A 1 989 ? -24.057 14.841 44.491 1.00 94.50 989 PHE A C 1
ATOM 7634 O O . PHE A 1 989 ? -24.605 15.893 44.831 1.00 94.50 989 PHE A O 1
ATOM 7641 N N . ALA A 1 990 ? -24.448 14.146 43.427 1.00 94.19 990 ALA A N 1
ATOM 7642 C CA . ALA A 1 990 ? -25.470 14.593 42.487 1.00 94.19 990 ALA A CA 1
ATOM 7643 C C . ALA A 1 990 ? -26.413 13.435 42.126 1.00 94.19 990 ALA A C 1
ATOM 7645 O O . ALA A 1 990 ? -26.120 12.689 41.189 1.00 94.19 990 ALA A O 1
ATOM 7646 N N . PRO A 1 991 ? -27.567 13.262 42.799 1.00 89.25 991 PRO A N 1
ATOM 7647 C CA . PRO A 1 991 ? -28.516 12.187 42.472 1.00 89.25 991 PRO A CA 1
ATOM 7648 C C . PRO A 1 991 ? -29.109 12.292 41.052 1.00 89.25 991 PRO A C 1
ATOM 7650 O O . PRO A 1 991 ? -29.672 11.324 40.528 1.00 89.25 991 PRO A O 1
ATOM 7653 N N . GLY A 1 992 ? -28.916 13.439 40.392 1.00 88.50 992 GLY A N 1
ATOM 7654 C CA . GLY A 1 992 ? -29.381 13.710 39.039 1.00 88.50 992 GLY A CA 1
ATOM 7655 C C . GLY A 1 992 ? -30.882 13.972 39.026 1.00 88.50 992 GLY A C 1
ATOM 7656 O O . GLY A 1 992 ? -31.407 14.655 39.901 1.00 88.50 992 GLY A O 1
ATOM 7657 N N . ALA A 1 993 ? -31.581 13.415 38.039 1.00 87.94 993 ALA A N 1
ATOM 7658 C CA . ALA A 1 993 ? -33.027 13.564 37.877 1.00 87.94 993 ALA A CA 1
ATOM 7659 C C . ALA A 1 993 ? -33.831 12.600 38.779 1.00 87.94 993 ALA A C 1
ATOM 7661 O O . ALA A 1 993 ? -34.696 11.867 38.292 1.00 87.94 993 ALA A O 1
ATOM 7662 N N . ARG A 1 994 ? -33.471 12.515 40.066 1.00 89.75 994 ARG A N 1
ATOM 7663 C CA . ARG A 1 994 ? -34.040 11.572 41.041 1.00 89.75 994 ARG A CA 1
ATOM 7664 C C . ARG A 1 994 ? -34.027 12.161 42.443 1.00 89.75 994 ARG A C 1
ATOM 7666 O O . ARG A 1 994 ? -33.106 12.897 42.792 1.00 89.75 994 ARG A O 1
ATOM 7673 N N . ASP A 1 995 ? -35.000 11.749 43.248 1.00 89.19 995 ASP A N 1
ATOM 7674 C CA . ASP A 1 995 ? -34.968 12.000 44.684 1.00 89.19 995 ASP A CA 1
ATOM 7675 C C . ASP A 1 995 ? -33.856 11.176 45.348 1.00 89.19 995 ASP A C 1
ATOM 7677 O O . ASP A 1 995 ? -33.519 10.072 44.900 1.00 89.19 995 ASP A O 1
ATOM 7681 N N . ALA A 1 996 ? -33.284 11.728 46.416 1.00 87.88 996 ALA A N 1
ATOM 7682 C CA . ALA A 1 996 ? -32.251 11.094 47.213 1.00 87.88 996 ALA A CA 1
ATOM 7683 C C . ALA A 1 996 ? -32.667 10.941 48.679 1.00 87.88 996 ALA A C 1
ATOM 7685 O O . ALA A 1 996 ? -33.252 11.847 49.262 1.00 87.88 996 ALA A O 1
ATOM 7686 N N . LEU A 1 997 ? -32.307 9.821 49.302 1.00 89.06 997 LEU A N 1
ATOM 7687 C CA . LEU A 1 997 ? -32.589 9.551 50.712 1.00 89.06 997 LEU A CA 1
ATOM 7688 C C . LEU A 1 997 ? -31.341 9.044 51.441 1.00 89.06 997 LEU A C 1
ATOM 7690 O O . LEU A 1 997 ? -30.829 7.956 51.158 1.00 89.06 997 LEU A O 1
ATOM 7694 N N . VAL A 1 998 ? -30.864 9.808 52.419 1.00 86.12 998 VAL A N 1
ATOM 7695 C CA . VAL A 1 998 ? -29.815 9.381 53.350 1.00 86.12 998 VAL A CA 1
ATOM 7696 C C . VAL A 1 998 ? -30.488 8.894 54.625 1.00 86.12 998 VAL A C 1
ATOM 7698 O O . VAL A 1 998 ? -31.147 9.661 55.321 1.00 86.12 998 VAL A O 1
ATOM 7701 N N . LYS A 1 999 ? -30.324 7.610 54.929 1.00 86.69 999 LYS A N 1
ATOM 7702 C CA . LYS A 1 999 ? -31.046 6.934 56.007 1.00 86.69 999 LYS A CA 1
ATOM 7703 C C . LYS A 1 999 ? -30.151 6.058 56.855 1.00 86.69 999 LYS A C 1
ATOM 7705 O O . LYS A 1 999 ? -29.112 5.570 56.401 1.00 86.69 999 LYS A O 1
ATOM 7710 N N . THR A 1 1000 ? -30.589 5.788 58.077 1.00 79.06 1000 THR A N 1
ATOM 7711 C CA . THR A 1 1000 ? -29.887 4.886 58.987 1.00 79.06 1000 THR A CA 1
ATOM 7712 C C . THR A 1 1000 ? -30.821 3.853 59.605 1.00 79.06 1000 THR A C 1
ATOM 7714 O O . THR A 1 1000 ? -31.938 4.158 60.003 1.00 79.06 1000 THR A O 1
ATOM 7717 N N . ALA A 1 1001 ? -30.351 2.606 59.706 1.00 67.56 1001 ALA A N 1
ATOM 7718 C CA . ALA A 1 1001 ? -31.049 1.557 60.449 1.00 67.56 1001 ALA A CA 1
ATOM 7719 C C . ALA A 1 1001 ? -30.614 1.473 61.928 1.00 67.56 1001 ALA A C 1
ATOM 7721 O O . ALA A 1 1001 ? -31.293 0.814 62.716 1.00 67.56 1001 ALA A O 1
ATOM 7722 N N . ALA A 1 1002 ? -29.473 2.074 62.302 1.00 61.59 1002 ALA A N 1
ATOM 7723 C CA . ALA A 1 1002 ? -28.819 1.836 63.599 1.00 61.59 1002 ALA A CA 1
ATOM 7724 C C . ALA A 1 1002 ? -27.930 2.990 64.134 1.00 61.59 1002 ALA A C 1
ATOM 7726 O O . ALA A 1 1002 ? -27.322 2.827 65.188 1.00 61.59 1002 ALA A O 1
ATOM 7727 N N . GLY A 1 1003 ? -27.833 4.124 63.434 1.00 73.88 1003 GLY A N 1
ATOM 7728 C CA . GLY A 1 1003 ? -26.800 5.165 63.591 1.00 73.88 1003 GLY A CA 1
ATOM 7729 C C . GLY A 1 1003 ? -25.846 5.227 62.381 1.00 73.88 1003 GLY A C 1
ATOM 7730 O O . GLY A 1 1003 ? -25.786 4.286 61.587 1.00 73.88 1003 GLY A O 1
ATOM 7731 N N . GLY A 1 1004 ? -25.157 6.349 62.175 1.00 82.12 1004 GLY A N 1
ATOM 7732 C CA . GLY A 1 1004 ? -24.196 6.557 61.081 1.00 82.12 1004 GLY A CA 1
ATOM 7733 C C . GLY A 1 1004 ? -23.900 8.043 60.872 1.00 82.12 1004 GLY A C 1
ATOM 7734 O O . GLY A 1 1004 ? -24.681 8.886 61.317 1.00 82.12 1004 GLY A O 1
ATOM 7735 N N . SER A 1 1005 ? -22.780 8.370 60.220 1.00 86.00 1005 SER A N 1
ATOM 7736 C CA . SER A 1 1005 ? -22.376 9.774 60.036 1.00 86.00 1005 SER A CA 1
ATOM 7737 C C . SER A 1 1005 ? -21.935 10.108 58.614 1.00 86.00 1005 SER A C 1
ATOM 7739 O O . SER A 1 1005 ? -21.219 9.345 57.962 1.00 86.00 1005 SER A O 1
ATOM 7741 N N . VAL A 1 1006 ? -22.342 11.288 58.154 1.00 88.44 1006 VAL A N 1
ATOM 7742 C CA . VAL A 1 1006 ? -21.732 11.996 57.031 1.00 88.44 1006 VAL A CA 1
ATOM 7743 C C . VAL A 1 1006 ? -20.669 12.923 57.620 1.00 88.44 1006 VAL A C 1
ATOM 7745 O O . VAL A 1 1006 ? -20.989 13.856 58.352 1.00 88.44 1006 VAL A O 1
ATOM 7748 N N . GLN A 1 1007 ? -19.399 12.650 57.345 1.00 89.12 1007 GLN A N 1
ATOM 7749 C CA . GLN A 1 1007 ? -18.278 13.415 57.887 1.00 89.12 1007 GLN A CA 1
ATOM 7750 C C . GLN A 1 1007 ? -17.738 14.373 56.838 1.00 89.12 1007 GLN A C 1
ATOM 7752 O O . GLN A 1 1007 ? -17.260 13.937 55.794 1.00 89.12 1007 GLN A O 1
ATOM 7757 N N . LEU A 1 1008 ? -17.786 15.669 57.115 1.00 85.44 1008 LEU A N 1
ATOM 7758 C CA . LEU A 1 1008 ? -17.187 16.686 56.262 1.00 85.44 1008 LEU A CA 1
ATOM 7759 C C . LEU A 1 1008 ? -15.682 16.758 56.570 1.00 85.44 1008 LEU A C 1
ATOM 7761 O O . LEU A 1 1008 ? -15.289 17.162 57.663 1.00 85.44 1008 LEU A O 1
ATOM 7765 N N . ALA A 1 1009 ? -14.843 16.322 55.631 1.00 80.94 1009 ALA A N 1
ATOM 7766 C CA . ALA A 1 1009 ? -13.390 16.220 55.805 1.00 80.94 1009 ALA A CA 1
ATOM 7767 C C . ALA A 1 1009 ? -12.639 17.271 54.972 1.00 80.94 1009 ALA A C 1
ATOM 7769 O O . ALA A 1 1009 ? -13.086 17.648 53.891 1.00 80.94 1009 ALA A O 1
ATOM 7770 N N . GLY A 1 1010 ? -11.520 17.787 55.476 1.00 78.88 1010 GLY A N 1
ATOM 7771 C CA . GLY A 1 1010 ? -10.684 18.835 54.886 1.00 78.88 1010 GLY A CA 1
ATOM 7772 C C . GLY A 1 1010 ? -11.108 20.257 55.274 1.00 78.88 1010 GLY A C 1
ATOM 7773 O O . GLY A 1 1010 ? -11.908 20.452 56.186 1.00 78.88 1010 GLY A O 1
ATOM 7774 N N . THR A 1 1011 ? -10.599 21.261 54.550 1.00 69.12 1011 THR A N 1
ATOM 7775 C CA . THR A 1 1011 ? -10.946 22.694 54.716 1.00 69.12 1011 THR A CA 1
ATOM 7776 C C . THR A 1 1011 ? -11.726 23.288 53.534 1.00 69.12 1011 THR A C 1
ATOM 7778 O O . THR A 1 1011 ? -11.999 24.487 53.498 1.00 69.12 1011 THR A O 1
ATOM 7781 N N . GLY A 1 1012 ? -12.060 22.462 52.538 1.00 72.00 1012 GLY A N 1
ATOM 7782 C CA . GLY A 1 1012 ? -12.712 22.877 51.295 1.00 72.00 1012 GLY A CA 1
ATOM 7783 C C . GLY A 1 1012 ? -14.242 22.933 51.361 1.00 72.00 1012 GLY A C 1
ATOM 7784 O O . GLY A 1 1012 ? -14.870 22.680 52.389 1.00 72.00 1012 GLY A O 1
ATOM 7785 N N . THR A 1 1013 ? -14.851 23.258 50.218 1.00 79.56 1013 THR A N 1
ATOM 7786 C CA . THR A 1 1013 ? -16.305 23.205 50.020 1.00 79.56 1013 THR A CA 1
ATOM 7787 C C . THR A 1 1013 ? -16.712 21.894 49.346 1.00 79.56 1013 THR A C 1
ATOM 7789 O O . THR A 1 1013 ? -16.101 21.517 48.348 1.00 79.56 1013 THR A O 1
ATOM 7792 N N . ARG A 1 1014 ? -17.764 21.236 49.845 1.00 88.44 1014 ARG A N 1
ATOM 7793 C CA . ARG A 1 1014 ? -18.294 19.966 49.314 1.00 88.44 1014 ARG A CA 1
ATOM 7794 C C . ARG A 1 1014 ? -19.690 20.170 48.751 1.00 88.44 1014 ARG A C 1
ATOM 7796 O O . ARG A 1 1014 ? -20.496 20.816 49.409 1.00 88.44 1014 ARG A O 1
ATOM 7803 N N . GLU A 1 1015 ? -19.980 19.676 47.552 1.00 92.19 1015 GLU A N 1
ATOM 7804 C CA . GLU A 1 1015 ? -21.199 20.056 46.823 1.00 92.19 1015 GLU A CA 1
ATOM 7805 C C . GLU A 1 1015 ? -22.274 18.957 46.822 1.00 92.19 1015 GLU A C 1
ATOM 7807 O O . GLU A 1 1015 ? -22.058 17.862 46.307 1.00 92.19 1015 GLU A O 1
ATOM 7812 N N . PHE A 1 1016 ? -23.465 19.286 47.326 1.00 93.25 1016 PHE A N 1
ATOM 7813 C CA . PHE A 1 1016 ? -24.720 18.599 47.016 1.00 93.25 1016 PHE A CA 1
ATOM 7814 C C . PHE A 1 1016 ? -25.424 19.335 45.877 1.00 93.25 1016 PHE A C 1
ATOM 7816 O O . PHE A 1 1016 ? -25.883 20.466 46.061 1.00 93.25 1016 PHE A O 1
ATOM 7823 N N . ARG A 1 1017 ? -25.532 18.695 44.709 1.00 94.50 1017 ARG A N 1
ATOM 7824 C CA . ARG A 1 1017 ? -26.232 19.247 43.542 1.00 94.50 1017 ARG A CA 1
ATOM 7825 C C . ARG A 1 1017 ? -27.566 18.544 43.343 1.00 94.50 1017 ARG A C 1
ATOM 7827 O O . ARG A 1 1017 ? -27.594 17.377 42.965 1.00 94.50 1017 ARG A O 1
ATOM 7834 N N . ILE A 1 1018 ? -28.663 19.258 43.583 1.00 94.25 1018 ILE A N 1
ATOM 7835 C CA . ILE A 1 1018 ? -30.022 18.704 43.522 1.00 94.25 1018 ILE A CA 1
ATOM 7836 C C . ILE A 1 1018 ? -30.792 19.419 42.414 1.00 94.25 1018 ILE A C 1
ATOM 7838 O O . ILE A 1 1018 ? -31.041 20.624 42.497 1.00 94.25 1018 ILE A O 1
ATOM 7842 N N . GLU A 1 1019 ? -31.166 18.681 41.373 1.00 92.94 1019 GLU A N 1
ATOM 7843 C CA . GLU A 1 1019 ? -31.829 19.244 40.197 1.00 92.94 1019 GLU A CA 1
ATOM 7844 C C . GLU A 1 1019 ? -33.261 19.712 40.495 1.00 92.94 1019 GLU A C 1
ATOM 7846 O O . GLU A 1 1019 ? -33.920 19.252 41.429 1.00 92.94 1019 GLU A O 1
ATOM 7851 N N . SER A 1 1020 ? -33.758 20.662 39.698 1.00 92.00 1020 SER A N 1
ATOM 7852 C CA . SER A 1 1020 ? -35.108 21.207 39.884 1.00 92.00 1020 SER A CA 1
ATOM 7853 C C . SER A 1 1020 ? -36.178 20.117 39.765 1.00 92.00 1020 SER A C 1
ATOM 7855 O O . SER A 1 1020 ? -36.161 19.322 38.828 1.00 92.00 1020 SER A O 1
ATOM 7857 N N . GLY A 1 1021 ? -37.128 20.111 40.704 1.00 90.69 1021 GLY A N 1
ATOM 7858 C CA . GLY A 1 1021 ? -38.209 19.123 40.763 1.00 90.69 1021 GLY A CA 1
ATOM 7859 C C . GLY A 1 1021 ? -37.920 17.895 41.630 1.00 90.69 1021 GLY A C 1
ATOM 7860 O O . GLY A 1 1021 ? -38.841 17.110 41.821 1.00 90.69 1021 GLY A O 1
ATOM 7861 N N . TYR A 1 1022 ? -36.708 17.766 42.181 1.00 94.00 1022 TYR A N 1
ATOM 7862 C CA . TYR A 1 1022 ? -36.300 16.643 43.033 1.00 94.00 1022 TYR A CA 1
ATOM 7863 C C . TYR A 1 1022 ? -35.888 17.100 44.437 1.00 94.00 1022 TYR A C 1
ATOM 7865 O O . TYR A 1 1022 ? -35.543 18.275 44.647 1.00 94.00 1022 TYR A O 1
ATOM 7873 N N . SER A 1 1023 ? -35.912 16.177 45.400 1.00 91.75 1023 SER A N 1
ATOM 7874 C CA . SER A 1 1023 ? -35.477 16.416 46.779 1.00 91.75 1023 SER A CA 1
ATOM 7875 C C . SER A 1 1023 ? -34.372 15.462 47.241 1.00 91.75 1023 SER A C 1
ATOM 7877 O O . SER A 1 1023 ? -34.212 14.356 46.735 1.00 91.75 1023 SER A O 1
ATOM 7879 N N . MET A 1 1024 ? -33.578 15.900 48.217 1.00 91.69 1024 MET A N 1
ATOM 7880 C CA . MET A 1 1024 ? -32.674 15.052 48.991 1.00 91.69 1024 MET A CA 1
ATOM 7881 C C . MET A 1 1024 ? -33.075 15.132 50.458 1.00 91.69 1024 MET A C 1
ATOM 7883 O O . MET A 1 1024 ? -32.976 16.205 51.043 1.00 91.69 1024 MET A O 1
ATOM 7887 N N . GLN A 1 1025 ? -33.495 14.017 51.044 1.00 90.00 1025 GLN A N 1
ATOM 7888 C CA . GLN A 1 1025 ? -33.941 13.929 52.432 1.00 90.00 1025 GLN A CA 1
ATOM 7889 C C . GLN A 1 1025 ? -32.897 13.223 53.300 1.00 90.00 1025 GLN A C 1
ATOM 7891 O O . GLN A 1 1025 ? -32.315 12.210 52.899 1.00 90.00 1025 GLN A O 1
ATOM 7896 N N . LEU A 1 1026 ? -32.662 13.753 54.499 1.00 85.88 1026 LEU A N 1
ATOM 7897 C CA . LEU A 1 1026 ? -31.880 13.101 55.547 1.00 85.88 1026 LEU A CA 1
ATOM 7898 C C . LEU A 1 1026 ? -32.820 12.658 56.673 1.00 85.88 1026 LEU A C 1
ATOM 7900 O O . LEU A 1 1026 ? -33.450 13.503 57.306 1.00 85.88 1026 LEU A O 1
ATOM 7904 N N . GLU A 1 1027 ? -32.904 11.348 56.926 1.00 82.50 1027 GLU A N 1
ATOM 7905 C CA . GLU A 1 1027 ? -33.756 10.806 57.993 1.00 82.50 1027 GLU A CA 1
ATOM 7906 C C . GLU A 1 1027 ? -33.223 11.155 59.400 1.00 82.50 1027 GLU A C 1
ATOM 7908 O O . GLU A 1 1027 ? -32.002 11.234 59.604 1.00 82.50 1027 GLU A O 1
ATOM 7913 N N . PRO A 1 1028 ? -34.113 11.271 60.408 1.00 73.06 1028 PRO A N 1
ATOM 7914 C CA . PRO A 1 1028 ? -33.718 11.453 61.802 1.00 73.06 1028 PRO A CA 1
ATOM 7915 C C . PRO A 1 1028 ? -32.726 10.377 62.274 1.00 73.06 1028 PRO A C 1
ATOM 7917 O O . PRO A 1 1028 ? -32.963 9.178 62.123 1.00 73.06 1028 PRO A O 1
ATOM 7920 N N . GLY A 1 1029 ? -31.617 10.805 62.885 1.00 71.19 1029 GLY A N 1
ATOM 7921 C CA . GLY A 1 1029 ? -30.564 9.918 63.400 1.00 71.19 1029 GLY A CA 1
ATOM 7922 C C . GLY A 1 1029 ? -29.318 9.788 62.516 1.00 71.19 1029 GLY A C 1
ATOM 7923 O O . GLY A 1 1029 ? -28.345 9.165 62.948 1.00 71.19 1029 GLY A O 1
ATOM 7924 N N . VAL A 1 1030 ? -29.304 10.389 61.321 1.00 76.94 1030 VAL A N 1
ATOM 7925 C CA . VAL A 1 1030 ? -28.072 10.613 60.545 1.00 76.94 1030 VAL A CA 1
ATOM 7926 C C . VAL A 1 1030 ? -27.397 11.893 61.040 1.00 76.94 1030 VAL A C 1
ATOM 7928 O O . VAL A 1 1030 ? -28.004 12.960 61.012 1.00 76.94 1030 VAL A O 1
ATOM 7931 N N . THR A 1 1031 ? -26.135 11.817 61.466 1.00 75.12 1031 THR A N 1
ATOM 7932 C CA . THR A 1 1031 ? -25.369 13.014 61.851 1.00 75.12 1031 THR A CA 1
ATOM 7933 C C . THR A 1 1031 ? -24.554 13.537 60.668 1.00 75.12 1031 THR A C 1
ATOM 7935 O O . THR A 1 1031 ? -23.860 12.764 60.008 1.00 75.12 1031 THR A O 1
ATOM 7938 N N . ILE A 1 1032 ? -24.614 14.846 60.392 1.00 79.81 1032 ILE A N 1
ATOM 7939 C CA . ILE A 1 1032 ? -23.617 15.521 59.549 1.00 79.81 1032 ILE A CA 1
ATOM 7940 C C . ILE A 1 1032 ? -22.723 16.325 60.477 1.00 79.81 1032 ILE A C 1
ATOM 7942 O O . ILE A 1 1032 ? -23.191 17.259 61.118 1.00 79.81 1032 ILE A O 1
ATOM 7946 N N . ALA A 1 1033 ? -21.447 15.980 60.540 1.00 78.31 1033 ALA A N 1
ATOM 7947 C CA . ALA A 1 1033 ? -20.496 16.691 61.378 1.00 78.31 1033 ALA A CA 1
ATOM 7948 C C . ALA A 1 1033 ? -19.189 16.899 60.628 1.00 78.31 1033 ALA A C 1
ATOM 7950 O O . ALA A 1 1033 ? -18.836 16.122 59.736 1.00 78.31 1033 ALA A O 1
ATOM 7951 N N . ASP A 1 1034 ? -18.439 17.920 61.022 1.00 77.88 1034 ASP A N 1
ATOM 7952 C CA . ASP A 1 1034 ? -17.037 17.987 60.650 1.00 77.88 1034 ASP A CA 1
ATOM 7953 C C . ASP A 1 1034 ? -16.295 16.768 61.214 1.00 77.88 1034 ASP A C 1
ATOM 7955 O O . ASP A 1 1034 ? -16.538 16.303 62.336 1.00 77.88 1034 ASP A O 1
ATOM 7959 N N . LYS A 1 1035 ? -15.376 16.223 60.419 1.00 82.00 1035 LYS A N 1
ATOM 7960 C CA . LYS A 1 1035 ? -14.484 15.163 60.879 1.00 82.00 1035 LYS A CA 1
ATOM 7961 C C . LYS A 1 1035 ? -13.651 15.689 62.060 1.00 82.00 1035 LYS A C 1
ATOM 7963 O O . LYS A 1 1035 ? -13.174 16.822 61.998 1.00 82.00 1035 LYS A O 1
ATOM 7968 N N . PRO A 1 1036 ? -13.441 14.909 63.140 1.00 78.44 1036 PRO A N 1
ATOM 7969 C CA . PRO A 1 1036 ? -12.759 15.407 64.334 1.00 78.44 1036 PRO A CA 1
ATOM 7970 C C . PRO A 1 1036 ? -11.406 16.072 64.032 1.00 78.44 1036 PRO A C 1
ATOM 7972 O O . PRO A 1 1036 ? -10.490 15.425 63.526 1.00 78.44 1036 PRO A O 1
ATOM 7975 N N . GLY A 1 1037 ? -11.273 17.357 64.379 1.00 73.56 1037 GLY A N 1
ATOM 7976 C CA . GLY A 1 1037 ? -10.057 18.154 64.159 1.00 73.56 1037 GLY A CA 1
ATOM 7977 C C . GLY A 1 1037 ? -9.949 18.832 62.786 1.00 73.56 1037 GLY A C 1
ATOM 7978 O O . GLY A 1 1037 ? -8.918 19.450 62.502 1.00 73.56 1037 GLY A O 1
ATOM 7979 N N . GLU A 1 1038 ? -10.988 18.729 61.960 1.00 79.38 1038 GLU A N 1
ATOM 7980 C CA . GLU A 1 1038 ? -11.132 19.368 60.652 1.00 79.38 1038 GLU A CA 1
ATOM 7981 C C . GLU A 1 1038 ? -12.372 20.292 60.669 1.00 79.38 1038 GLU A C 1
ATOM 7983 O O . GLU A 1 1038 ? -13.165 20.258 61.610 1.00 79.38 1038 GLU A O 1
ATOM 7988 N N . SER A 1 1039 ? -12.519 21.180 59.683 1.00 69.81 1039 SER A N 1
ATOM 7989 C CA . SER A 1 1039 ? -13.682 22.075 59.570 1.00 69.81 1039 SER A CA 1
ATOM 7990 C C . SER A 1 1039 ? -13.930 22.416 58.114 1.00 69.81 1039 SER A C 1
ATOM 7992 O O . SER A 1 1039 ? -12.998 22.852 57.436 1.00 69.81 1039 SER A O 1
ATOM 7994 N N . GLY A 1 1040 ? -15.162 22.322 57.617 1.00 70.25 1040 GLY A N 1
ATOM 7995 C CA . GLY A 1 1040 ? -15.451 23.016 56.364 1.00 70.25 1040 GLY A CA 1
ATOM 7996 C C . GLY A 1 1040 ? -16.917 23.160 55.996 1.00 70.25 1040 GLY A C 1
ATOM 7997 O O . GLY A 1 1040 ? -17.810 23.056 56.826 1.00 70.25 1040 GLY A O 1
ATOM 7998 N N . THR A 1 1041 ? -17.150 23.463 54.721 1.00 82.06 1041 THR A N 1
ATOM 7999 C CA . THR A 1 1041 ? -18.438 23.983 54.256 1.00 82.06 1041 THR A CA 1
ATOM 8000 C C . THR A 1 1041 ? -19.163 22.974 53.379 1.00 82.06 1041 THR A C 1
ATOM 8002 O O . THR A 1 1041 ? -18.624 22.523 52.364 1.00 82.06 1041 THR A O 1
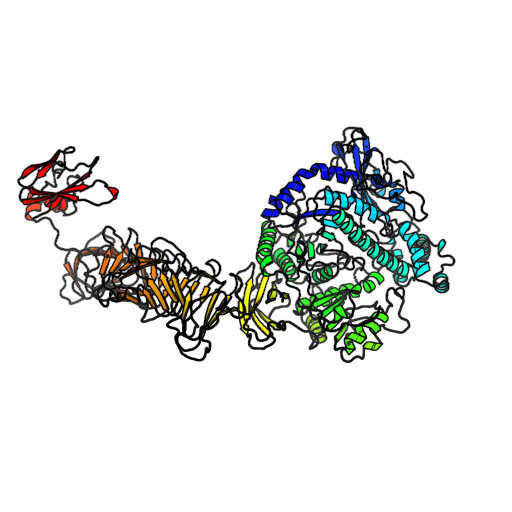ATOM 8005 N N . LEU A 1 1042 ? -20.413 22.665 53.718 1.00 86.31 1042 LEU A N 1
ATOM 8006 C CA . LEU A 1 1042 ? -21.320 21.964 52.811 1.00 86.31 1042 LEU A CA 1
ATOM 8007 C C . LEU A 1 1042 ? -21.999 22.990 51.901 1.00 86.31 1042 LEU A C 1
ATOM 8009 O O . LEU A 1 1042 ? -22.652 23.907 52.382 1.00 86.31 1042 LEU A O 1
ATOM 8013 N N . ARG A 1 1043 ? -21.872 22.856 50.585 1.00 90.00 1043 ARG A N 1
ATOM 8014 C CA . ARG A 1 1043 ? -22.550 23.705 49.605 1.00 90.00 1043 ARG A CA 1
ATOM 8015 C C . ARG A 1 1043 ? -23.691 22.951 48.949 1.00 90.00 1043 ARG A C 1
ATOM 8017 O O . ARG A 1 1043 ? -23.509 21.843 48.462 1.00 90.00 1043 ARG A O 1
ATOM 8024 N N . LYS A 1 1044 ? -24.844 23.599 48.862 1.00 91.00 1044 LYS A N 1
ATOM 8025 C CA . LYS A 1 1044 ? -26.021 23.121 48.143 1.00 91.00 1044 LYS A CA 1
ATOM 8026 C C . LYS A 1 1044 ? -26.208 23.953 46.871 1.00 91.00 1044 LYS A C 1
ATOM 8028 O O . LYS A 1 1044 ? -26.352 25.176 46.946 1.00 91.00 1044 LYS A O 1
ATOM 8033 N N . THR A 1 1045 ? -26.245 23.297 45.716 1.00 91.25 1045 THR A N 1
ATOM 8034 C CA . THR A 1 1045 ? -26.503 23.880 44.383 1.00 91.25 1045 THR A CA 1
ATOM 8035 C C . THR A 1 1045 ? -27.690 23.188 43.696 1.00 91.25 1045 THR A C 1
ATOM 8037 O O . THR A 1 1045 ? -28.230 22.201 44.207 1.00 91.25 1045 THR A O 1
ATOM 8040 N N . GLY A 1 1046 ? -28.133 23.718 42.551 1.00 89.06 1046 GLY A N 1
ATOM 8041 C CA . GLY A 1 1046 ? -29.263 23.189 41.792 1.00 89.06 1046 GLY A CA 1
ATOM 8042 C C . GLY A 1 1046 ? -30.629 23.613 42.345 1.00 89.06 1046 GLY A C 1
ATOM 8043 O O . GLY A 1 1046 ? -30.788 23.975 43.518 1.00 89.06 1046 GLY A O 1
ATOM 8044 N N . GLY A 1 1047 ? -31.638 23.600 41.473 1.00 89.06 1047 GLY A N 1
ATOM 8045 C CA . GLY A 1 1047 ? -32.970 24.148 41.750 1.00 89.06 1047 GLY A CA 1
ATOM 8046 C C . GLY A 1 1047 ? -33.868 23.320 42.681 1.00 89.06 1047 GLY A C 1
ATOM 8047 O O . GLY A 1 1047 ? -34.966 23.782 42.986 1.00 89.06 1047 GLY A O 1
ATOM 8048 N N . GLY A 1 1048 ? -33.452 22.121 43.100 1.00 91.12 1048 GLY A N 1
ATOM 8049 C CA . GLY A 1 1048 ? -34.234 21.202 43.940 1.00 91.12 1048 GLY A CA 1
ATOM 8050 C C . GLY A 1 1048 ? -34.216 21.532 45.437 1.00 91.12 1048 GLY A C 1
ATOM 8051 O O . GLY A 1 1048 ? -33.788 22.621 45.841 1.00 91.12 1048 GLY A O 1
ATOM 8052 N N . THR A 1 1049 ? -34.662 20.593 46.272 1.00 91.88 1049 THR A N 1
ATOM 8053 C CA . THR A 1 1049 ? -34.817 20.782 47.730 1.00 91.88 1049 THR A CA 1
ATOM 8054 C C . THR A 1 1049 ? -33.861 19.896 48.530 1.00 91.88 1049 THR A C 1
ATOM 8056 O O . THR A 1 1049 ? -33.818 18.696 48.305 1.00 91.88 1049 THR A O 1
ATOM 8059 N N . LEU A 1 1050 ? -33.134 20.457 49.500 1.00 90.12 1050 LEU A N 1
ATOM 8060 C CA . LEU A 1 1050 ? -32.476 19.690 50.567 1.00 90.12 1050 LEU A CA 1
ATOM 8061 C C . LEU A 1 1050 ? -33.378 19.707 51.809 1.00 90.12 1050 LEU A C 1
ATOM 8063 O O . LEU A 1 1050 ? -33.690 20.784 52.313 1.00 90.12 1050 LEU A O 1
ATOM 8067 N N . GLU A 1 1051 ? -33.809 18.541 52.278 1.00 88.38 1051 GLU A N 1
ATOM 8068 C CA . GLU A 1 1051 ? -34.720 18.356 53.411 1.00 88.38 1051 GLU A CA 1
ATOM 8069 C C . GLU A 1 1051 ? -33.962 17.765 54.606 1.00 88.38 1051 GLU A C 1
ATOM 8071 O O . GLU A 1 1051 ? -33.386 16.677 54.531 1.00 88.38 1051 GLU A O 1
ATOM 8076 N N . LEU A 1 1052 ? -33.950 18.511 55.709 1.00 81.62 1052 LEU A N 1
ATOM 8077 C CA . LEU A 1 1052 ? -33.334 18.137 56.976 1.00 81.62 1052 LEU A CA 1
ATOM 8078 C C . LEU A 1 1052 ? -34.450 17.913 58.007 1.00 81.62 1052 LEU A C 1
ATOM 8080 O O . LEU A 1 1052 ? -34.941 18.872 58.608 1.00 81.62 1052 LEU A O 1
ATOM 8084 N N . ASP A 1 1053 ? -34.864 16.657 58.195 1.00 69.69 1053 ASP A N 1
ATOM 8085 C CA . ASP A 1 1053 ? -35.960 16.309 59.117 1.00 69.69 1053 ASP A CA 1
ATOM 8086 C C . ASP A 1 1053 ? -35.613 16.549 60.591 1.00 69.69 1053 ASP A C 1
ATOM 8088 O O . ASP A 1 1053 ? -36.513 16.760 61.404 1.00 69.69 1053 ASP A O 1
ATOM 8092 N N . ASP A 1 1054 ? -34.323 16.529 60.934 1.00 67.56 1054 ASP A N 1
ATOM 8093 C CA . ASP A 1 1054 ? -33.779 16.973 62.216 1.00 67.56 1054 ASP A CA 1
ATOM 8094 C C . ASP A 1 1054 ? -32.354 17.509 62.007 1.00 67.56 1054 ASP A C 1
ATOM 8096 O O . ASP A 1 1054 ? -31.395 16.744 61.881 1.00 67.56 1054 ASP A O 1
ATOM 8100 N N . ALA A 1 1055 ? -32.197 18.834 61.935 1.00 63.22 1055 ALA A N 1
ATOM 8101 C CA . ALA A 1 1055 ? -30.882 19.456 61.768 1.00 63.22 1055 ALA A CA 1
ATOM 8102 C C . ALA A 1 1055 ? -30.199 19.774 63.108 1.00 63.22 1055 ALA A C 1
ATOM 8104 O O . ALA A 1 1055 ? -29.169 20.453 63.119 1.00 63.22 1055 ALA A O 1
ATOM 8105 N N . SER A 1 1056 ? -30.720 19.285 64.243 1.00 60.12 1056 SER A N 1
ATOM 8106 C CA . SER A 1 1056 ? -30.101 19.504 65.556 1.00 60.12 1056 SER A CA 1
ATOM 8107 C C . SER A 1 1056 ? -28.724 18.852 65.688 1.00 60.12 1056 SER A C 1
ATOM 8109 O O . SER A 1 1056 ? -28.016 19.142 66.643 1.00 60.12 1056 SER A O 1
ATOM 8111 N N . GLY A 1 1057 ? -28.363 17.947 64.774 1.00 60.62 1057 GLY A N 1
ATOM 8112 C CA . GLY A 1 1057 ? -27.052 17.302 64.697 1.00 60.62 1057 GLY A CA 1
ATOM 8113 C C . GLY A 1 1057 ? -26.094 17.917 63.673 1.00 60.62 1057 GLY A C 1
ATOM 8114 O O . GLY A 1 1057 ? -25.042 17.330 63.455 1.00 60.62 1057 GLY A O 1
ATOM 8115 N N . ILE A 1 1058 ? -26.456 19.036 63.028 1.00 68.88 1058 ILE A N 1
ATOM 8116 C CA . ILE A 1 1058 ? -25.697 19.644 61.921 1.00 68.88 1058 ILE A CA 1
ATOM 8117 C C . ILE A 1 1058 ? -25.129 21.001 62.349 1.00 68.88 1058 ILE A C 1
ATOM 8119 O O . ILE A 1 1058 ? -25.819 22.015 62.271 1.00 68.88 1058 ILE A O 1
ATOM 8123 N N . SER A 1 1059 ? -23.875 21.030 62.794 1.00 64.56 1059 SER A N 1
ATOM 8124 C CA . SER A 1 1059 ? -23.134 22.249 63.156 1.00 64.56 1059 SER A CA 1
ATOM 8125 C C . SER A 1 1059 ? -22.215 22.724 62.016 1.00 64.56 1059 SER A C 1
ATOM 8127 O O . SER A 1 1059 ? -22.038 22.025 61.019 1.00 64.56 1059 SER A O 1
ATOM 8129 N N . GLY A 1 1060 ? -21.636 23.927 62.122 1.00 71.50 1060 GLY A N 1
ATOM 8130 C CA . GLY A 1 1060 ? -20.684 24.445 61.126 1.00 71.50 1060 GLY A CA 1
ATOM 8131 C C . GLY A 1 1060 ? -21.336 25.321 60.050 1.00 71.50 1060 GLY A C 1
ATOM 8132 O O . GLY A 1 1060 ? -22.291 26.040 60.336 1.00 71.50 1060 GLY A O 1
ATOM 8133 N N . MET A 1 1061 ? -20.806 25.326 58.817 1.00 78.19 1061 MET A N 1
ATOM 8134 C CA . MET A 1 1061 ? -21.271 26.214 57.734 1.00 78.19 1061 MET A CA 1
ATOM 8135 C C . MET A 1 1061 ? -21.948 25.452 56.584 1.00 78.19 1061 MET A C 1
ATOM 8137 O O . MET A 1 1061 ? -21.342 24.563 55.982 1.00 78.19 1061 MET A O 1
ATOM 8141 N N . ILE A 1 1062 ? -23.154 25.885 56.195 1.00 85.25 1062 ILE A N 1
ATOM 8142 C CA . ILE A 1 1062 ? -23.834 25.453 54.963 1.00 85.25 1062 ILE A CA 1
ATOM 8143 C C . ILE A 1 1062 ? -24.014 26.647 54.014 1.00 85.25 1062 ILE A C 1
ATOM 8145 O O . ILE A 1 1062 ? -24.566 27.678 54.386 1.00 85.25 1062 ILE A O 1
ATOM 8149 N N . ASP A 1 1063 ? -23.575 26.495 52.766 1.00 87.12 1063 ASP A N 1
ATOM 8150 C CA . ASP A 1 1063 ? -23.673 27.478 51.683 1.00 87.12 1063 ASP A CA 1
ATOM 8151 C C . ASP A 1 1063 ? -24.755 27.065 50.668 1.00 87.12 1063 ASP A C 1
ATOM 8153 O O . ASP A 1 1063 ? -24.528 26.223 49.801 1.00 87.12 1063 ASP A O 1
ATOM 8157 N N . VAL A 1 1064 ? -25.954 27.637 50.771 1.00 87.44 1064 VAL A N 1
ATOM 8158 C CA . VAL A 1 1064 ? -27.110 27.316 49.921 1.00 87.44 1064 VAL A CA 1
ATOM 8159 C C . VAL A 1 1064 ? -27.194 28.317 48.767 1.00 87.44 1064 VAL A C 1
ATOM 8161 O O . VAL A 1 1064 ? -27.697 29.428 48.926 1.00 87.44 1064 VAL A O 1
ATOM 8164 N N . ARG A 1 1065 ? -26.709 27.944 47.578 1.00 87.31 1065 ARG A N 1
ATOM 8165 C CA . ARG A 1 1065 ? -26.596 28.863 46.428 1.00 87.31 1065 ARG A CA 1
ATOM 8166 C C . ARG A 1 1065 ? -27.879 29.001 45.616 1.00 87.31 1065 ARG A C 1
ATOM 8168 O O . ARG A 1 1065 ? -28.195 30.106 45.178 1.00 87.31 1065 ARG A O 1
ATOM 8175 N N . GLU A 1 1066 ? -28.603 27.900 45.434 1.00 86.19 1066 GLU A N 1
ATOM 8176 C CA . GLU A 1 1066 ? -29.794 27.793 44.580 1.00 86.19 1066 GLU A CA 1
ATOM 8177 C C . GLU A 1 1066 ? -30.855 26.889 45.228 1.00 86.19 1066 GLU A C 1
ATOM 8179 O O . GLU A 1 1066 ? -30.555 26.164 46.175 1.00 86.19 1066 GLU A O 1
ATOM 8184 N N . GLY A 1 1067 ? -32.096 26.919 44.727 1.00 87.69 1067 GLY A N 1
ATOM 8185 C CA . GLY A 1 1067 ? -33.210 26.060 45.163 1.00 87.69 1067 GLY A CA 1
ATOM 8186 C C . GLY A 1 1067 ? -33.635 26.264 46.625 1.00 87.69 1067 GLY A C 1
ATOM 8187 O O . GLY A 1 1067 ? -33.615 27.390 47.118 1.00 87.69 1067 GLY A O 1
ATOM 8188 N N . MET A 1 1068 ? -34.053 25.192 47.310 1.00 87.50 1068 MET A N 1
ATOM 8189 C CA . MET A 1 1068 ? -34.591 25.266 48.677 1.00 87.50 1068 MET A CA 1
ATOM 8190 C C . MET A 1 1068 ? -33.794 24.421 49.685 1.00 87.50 1068 MET A C 1
ATOM 8192 O O . MET A 1 1068 ? -33.372 23.310 49.369 1.00 87.50 1068 MET A O 1
ATOM 8196 N N . LEU A 1 1069 ? -33.621 24.942 50.901 1.00 86.94 1069 LEU A N 1
ATOM 8197 C CA . LEU A 1 1069 ? -33.284 24.185 52.110 1.00 86.94 1069 LEU A CA 1
ATOM 8198 C C . LEU A 1 1069 ? -34.519 24.187 53.020 1.00 86.94 1069 LEU A C 1
ATOM 8200 O O . LEU A 1 1069 ? -35.036 25.257 53.338 1.00 86.94 1069 LEU A O 1
ATOM 8204 N N . SER A 1 1070 ? -34.995 23.018 53.431 1.00 86.25 1070 SER A N 1
ATOM 8205 C CA . SER A 1 1070 ? -36.112 22.858 54.364 1.00 86.25 1070 SER A CA 1
ATOM 8206 C C . SER A 1 1070 ? -35.608 22.199 55.639 1.00 86.25 1070 SER A C 1
ATOM 8208 O O . SER A 1 1070 ? -34.983 21.145 55.559 1.00 86.25 1070 SER A O 1
ATOM 8210 N N . ALA A 1 1071 ? -35.867 22.806 56.795 1.00 77.56 1071 ALA A N 1
ATOM 8211 C CA . ALA A 1 1071 ? -35.457 22.261 58.086 1.00 77.56 1071 ALA A CA 1
ATOM 8212 C C . ALA A 1 1071 ? -36.538 22.470 59.156 1.00 77.56 1071 ALA A C 1
ATOM 8214 O O . ALA A 1 1071 ? -37.204 23.512 59.194 1.00 77.56 1071 ALA A O 1
ATOM 8215 N N . THR A 1 1072 ? -36.695 21.476 60.029 1.00 72.19 1072 THR A N 1
ATOM 8216 C CA . THR A 1 1072 ? -37.630 21.489 61.170 1.00 72.19 1072 THR A CA 1
ATOM 8217 C C . THR A 1 1072 ? -36.998 22.080 62.431 1.00 72.19 1072 THR A C 1
ATOM 8219 O O . THR A 1 1072 ? -37.625 22.870 63.131 1.00 72.19 1072 THR A O 1
ATOM 8222 N N . THR A 1 1073 ? -35.727 21.760 62.668 1.00 70.12 1073 THR A N 1
ATOM 8223 C CA . THR A 1 1073 ? -34.849 22.259 63.734 1.00 70.12 1073 THR A CA 1
ATOM 8224 C C . THR A 1 1073 ? -33.551 22.777 63.100 1.00 70.12 1073 THR A C 1
ATOM 8226 O O . THR A 1 1073 ? -33.260 22.451 61.954 1.00 70.12 1073 THR A O 1
ATOM 8229 N N . LEU A 1 1074 ? -32.761 23.599 63.799 1.00 70.56 1074 LEU A N 1
ATOM 8230 C CA . LEU A 1 1074 ? -31.404 23.996 63.381 1.00 70.56 1074 LEU A CA 1
ATOM 8231 C C . LEU A 1 1074 ? -30.459 23.858 64.581 1.00 70.56 1074 LEU A C 1
ATOM 8233 O O . LEU A 1 1074 ? -30.841 24.221 65.696 1.00 70.56 1074 LEU A O 1
ATOM 8237 N N . HIS A 1 1075 ? -29.241 23.346 64.372 1.00 68.81 1075 HIS A N 1
ATOM 8238 C CA . HIS A 1 1075 ? -28.239 23.267 65.440 1.00 68.81 1075 HIS A CA 1
ATOM 8239 C C . HIS A 1 1075 ? -27.885 24.675 65.954 1.00 68.81 1075 HIS A C 1
ATOM 8241 O O . HIS A 1 1075 ? -27.699 25.587 65.143 1.00 68.81 1075 HIS A O 1
ATOM 8247 N N . PRO A 1 1076 ? -27.673 24.857 67.270 1.00 61.34 1076 PRO A N 1
ATOM 8248 C CA . PRO A 1 1076 ? -27.178 26.103 67.860 1.00 61.34 1076 PRO A CA 1
ATOM 8249 C C . PRO A 1 1076 ? -25.752 26.521 67.463 1.00 61.34 1076 PRO A C 1
ATOM 8251 O O . PRO A 1 1076 ? -25.184 27.367 68.118 1.00 61.34 1076 PRO A O 1
ATOM 8254 N N . ASP A 1 1077 ? -25.128 25.930 66.452 1.00 62.22 1077 ASP A N 1
ATOM 8255 C CA . ASP A 1 1077 ? -23.783 26.327 65.991 1.00 62.22 1077 ASP A CA 1
ATOM 8256 C C . ASP A 1 1077 ? -23.749 26.367 64.456 1.00 62.22 1077 ASP A C 1
ATOM 8258 O O . ASP A 1 1077 ? -22.697 26.240 63.827 1.00 62.22 1077 ASP A O 1
ATOM 8262 N N . LEU A 1 1078 ? -24.928 26.478 63.837 1.00 72.75 1078 LEU A N 1
ATOM 8263 C CA . LEU A 1 1078 ? -25.099 26.427 62.396 1.00 72.75 1078 LEU A CA 1
ATOM 8264 C C . LEU A 1 1078 ? -25.081 27.836 61.795 1.00 72.75 1078 LEU A C 1
ATOM 8266 O O . LEU A 1 1078 ? -25.843 28.726 62.188 1.00 72.75 1078 LEU A O 1
ATOM 8270 N N . TYR A 1 1079 ? -24.234 28.002 60.785 1.00 74.19 1079 TYR A N 1
ATOM 8271 C CA . TYR A 1 1079 ? -24.119 29.187 59.946 1.00 74.19 1079 TYR A CA 1
ATOM 8272 C C . TYR A 1 1079 ? -24.657 28.865 58.555 1.00 74.19 1079 TYR A C 1
ATOM 8274 O O . TYR A 1 1079 ? -24.087 28.038 57.841 1.00 74.19 1079 TYR A O 1
ATOM 8282 N N . LEU A 1 1080 ? -25.736 29.532 58.143 1.00 79.25 1080 LEU A N 1
ATOM 8283 C CA . LEU A 1 1080 ? -26.253 29.413 56.779 1.00 79.25 1080 LEU A CA 1
ATOM 8284 C C . LEU A 1 1080 ? -25.857 30.644 55.966 1.00 79.25 1080 LEU A C 1
ATOM 8286 O O . LEU A 1 1080 ? -26.259 31.765 56.287 1.00 79.25 1080 LEU A O 1
ATOM 8290 N N . LEU A 1 1081 ? -25.115 30.426 54.883 1.00 79.62 1081 LEU A N 1
ATOM 8291 C CA . LEU A 1 1081 ? -24.934 31.406 53.822 1.00 79.62 1081 LEU A CA 1
ATOM 8292 C C . LEU A 1 1081 ? -25.985 31.133 52.746 1.00 79.62 1081 LEU A C 1
ATOM 8294 O O . LEU A 1 1081 ? -26.017 30.055 52.158 1.00 79.62 1081 LEU A O 1
ATOM 8298 N N . ILE A 1 1082 ? -26.861 32.099 52.501 1.00 78.81 1082 ILE A N 1
ATOM 8299 C CA . ILE A 1 1082 ? -27.974 31.977 51.562 1.00 78.81 1082 ILE A CA 1
ATOM 8300 C C . ILE A 1 1082 ? -27.628 32.825 50.336 1.00 78.81 1082 ILE A C 1
ATOM 8302 O O . ILE A 1 1082 ? -27.331 34.010 50.459 1.00 78.81 1082 ILE A O 1
ATOM 8306 N N . GLY A 1 1083 ? -27.603 32.211 49.154 1.00 77.06 1083 GLY A N 1
ATOM 8307 C CA . GLY A 1 1083 ? -27.464 32.880 47.859 1.00 77.06 1083 GLY A CA 1
ATOM 8308 C C . GLY A 1 1083 ? -28.828 33.262 47.276 1.00 77.06 1083 GLY A C 1
ATOM 8309 O O . GLY A 1 1083 ? -29.656 33.865 47.947 1.00 77.06 1083 GLY A O 1
ATOM 8310 N N . ALA A 1 1084 ? -29.109 32.850 46.037 1.00 74.88 1084 ALA A N 1
ATOM 8311 C CA . ALA A 1 1084 ? -30.432 33.009 45.417 1.00 74.88 1084 ALA A CA 1
ATOM 8312 C C . ALA A 1 1084 ? -31.462 31.961 45.905 1.00 74.88 1084 ALA A C 1
ATOM 8314 O O . ALA A 1 1084 ? -32.500 31.758 45.273 1.00 74.88 1084 ALA A O 1
ATOM 8315 N N . ALA A 1 1085 ? -31.156 31.265 47.000 1.00 79.88 1085 ALA A N 1
ATOM 8316 C CA . ALA A 1 1085 ? -31.928 30.155 47.535 1.00 79.88 1085 ALA A CA 1
ATOM 8317 C C . ALA A 1 1085 ? -33.029 30.603 48.511 1.00 79.88 1085 ALA A C 1
ATOM 8319 O O . ALA A 1 1085 ? -33.108 31.761 48.929 1.00 79.88 1085 ALA A O 1
ATOM 8320 N N . VAL A 1 1086 ? -33.883 29.651 48.885 1.00 80.94 1086 VAL A N 1
ATOM 8321 C CA . VAL A 1 1086 ? -34.928 29.811 49.902 1.00 80.94 1086 VAL A CA 1
ATOM 8322 C C . VAL A 1 1086 ? -34.631 28.884 51.075 1.00 80.94 1086 VAL A C 1
ATOM 8324 O O . VAL A 1 1086 ? -34.462 27.683 50.879 1.00 80.94 1086 VAL A O 1
ATOM 8327 N N . VAL A 1 1087 ? -34.627 29.418 52.296 1.00 76.81 1087 VAL A N 1
ATOM 8328 C CA . VAL A 1 1087 ? -34.650 28.605 53.522 1.00 76.81 1087 VAL A CA 1
ATOM 8329 C C . VAL A 1 1087 ? -36.078 28.595 54.065 1.00 76.81 1087 VAL A C 1
ATOM 8331 O O . VAL A 1 1087 ? -36.660 29.649 54.329 1.00 76.81 1087 VAL A O 1
ATOM 8334 N N . SER A 1 1088 ? -36.665 27.409 54.188 1.00 79.19 1088 SER A N 1
ATOM 8335 C CA . SER A 1 1088 ? -38.014 27.191 54.713 1.00 79.19 1088 SER A CA 1
ATOM 8336 C C . SER A 1 1088 ? -37.924 26.617 56.123 1.00 79.19 1088 SER A C 1
ATOM 8338 O O . SER A 1 1088 ? -37.282 25.588 56.324 1.00 79.19 1088 SER A O 1
ATOM 8340 N N . LEU A 1 1089 ? -38.576 27.276 57.082 1.00 73.44 1089 LEU A N 1
ATOM 8341 C CA . LEU A 1 1089 ? -38.626 26.858 58.486 1.00 73.44 1089 LEU A CA 1
ATOM 8342 C C . LEU A 1 1089 ? -40.036 26.350 58.800 1.00 73.44 1089 LEU A C 1
ATOM 8344 O O . LEU A 1 1089 ? -41.011 27.038 58.487 1.00 73.44 1089 LEU A O 1
ATOM 8348 N N . SER A 1 1090 ? -40.163 25.164 59.395 1.00 66.25 1090 SER A N 1
ATOM 8349 C CA . SER A 1 1090 ? -41.479 24.586 59.719 1.00 66.25 1090 SER A CA 1
ATOM 8350 C C . SER A 1 1090 ? -41.923 24.777 61.175 1.00 66.25 1090 SER A C 1
ATOM 8352 O O . SER A 1 1090 ? -43.108 24.610 61.456 1.00 66.25 1090 SER A O 1
ATOM 8354 N N . GLU A 1 1091 ? -41.023 25.169 62.085 1.00 70.56 1091 GLU A N 1
ATOM 8355 C CA . GLU A 1 1091 ? -41.308 25.447 63.506 1.00 70.56 1091 GLU A CA 1
ATOM 8356 C C . GLU A 1 1091 ? -40.705 26.790 63.975 1.00 70.56 1091 GLU A C 1
ATOM 8358 O O . GLU A 1 1091 ? -40.089 27.514 63.193 1.00 70.56 1091 GLU A O 1
ATOM 8363 N N . ASN A 1 1092 ? -40.915 27.148 65.249 1.00 71.19 1092 ASN A N 1
ATOM 8364 C CA . ASN A 1 1092 ? -40.330 28.340 65.870 1.00 71.19 1092 ASN A CA 1
ATOM 8365 C C . ASN A 1 1092 ? -38.864 28.084 66.233 1.00 71.19 1092 ASN A C 1
ATOM 8367 O O . ASN A 1 1092 ? -38.580 27.295 67.132 1.00 71.19 1092 ASN A O 1
ATOM 8371 N N . ILE A 1 1093 ? -37.940 28.797 65.591 1.00 69.81 1093 ILE A N 1
ATOM 8372 C CA . ILE A 1 1093 ? -36.496 28.651 65.793 1.00 69.81 1093 ILE A CA 1
ATOM 8373 C C . ILE A 1 1093 ? -35.927 29.929 66.409 1.00 69.81 1093 ILE A C 1
ATOM 8375 O O . ILE A 1 1093 ? -36.265 31.037 65.997 1.00 69.81 1093 ILE A O 1
ATOM 8379 N N . ALA A 1 1094 ? -35.063 29.791 67.413 1.00 66.06 1094 ALA A N 1
ATOM 8380 C CA . ALA A 1 1094 ? -34.353 30.921 68.003 1.00 66.06 1094 ALA A CA 1
ATOM 8381 C C . ALA A 1 1094 ? -33.205 31.371 67.085 1.00 66.06 1094 ALA A C 1
ATOM 8383 O O . ALA A 1 1094 ? -32.332 30.576 66.744 1.00 66.06 1094 ALA A O 1
ATOM 8384 N N . VAL A 1 1095 ? -33.188 32.648 66.700 1.00 66.88 1095 VAL A N 1
ATOM 8385 C CA . VAL A 1 1095 ? -32.161 33.227 65.822 1.00 66.88 1095 VAL A CA 1
ATOM 8386 C C . VAL A 1 1095 ? -31.413 34.333 66.569 1.00 66.88 1095 VAL A C 1
ATOM 8388 O O . VAL A 1 1095 ? -32.039 35.265 67.078 1.00 66.88 1095 VAL A O 1
ATOM 8391 N N . ARG A 1 1096 ? -30.072 34.244 66.629 1.00 60.81 1096 ARG A N 1
ATOM 8392 C CA . ARG A 1 1096 ? -29.199 35.223 67.316 1.00 60.81 1096 ARG A CA 1
ATOM 8393 C C . ARG A 1 1096 ? -29.003 36.479 66.471 1.00 60.81 1096 ARG A C 1
ATOM 8395 O O . ARG A 1 1096 ? -29.033 37.585 67.005 1.00 60.81 1096 ARG A O 1
ATOM 8402 N N . ALA A 1 1097 ? -28.800 36.306 65.167 1.00 62.38 1097 ALA A N 1
ATOM 8403 C CA . ALA A 1 1097 ? -28.644 37.404 64.227 1.00 62.38 1097 ALA A CA 1
ATOM 8404 C C . ALA A 1 1097 ? -28.989 36.933 62.803 1.00 62.38 1097 ALA A C 1
ATOM 8406 O O . ALA A 1 1097 ? -28.524 35.885 62.349 1.00 62.38 1097 ALA A O 1
ATOM 8407 N N . LEU A 1 1098 ? -29.809 37.711 62.095 1.00 67.75 1098 LEU A N 1
ATOM 8408 C CA . LEU A 1 1098 ? -30.177 37.462 60.700 1.00 67.75 1098 LEU A CA 1
ATOM 8409 C C . LEU A 1 1098 ? -29.861 38.693 59.859 1.00 67.75 1098 LEU A C 1
ATOM 8411 O O . LEU A 1 1098 ? -30.272 39.799 60.208 1.00 67.75 1098 LEU A O 1
ATOM 8415 N N . SER A 1 1099 ? -29.165 38.498 58.745 1.00 62.62 1099 SER A N 1
ATOM 8416 C CA . SER A 1 1099 ? -28.864 39.550 57.781 1.00 62.62 1099 SER A CA 1
ATOM 8417 C C . SER A 1 1099 ? -29.372 39.184 56.388 1.00 62.62 1099 SER A C 1
ATOM 8419 O O . SER A 1 1099 ? -29.086 38.100 55.879 1.00 62.62 1099 SER A O 1
ATOM 8421 N N . PHE A 1 1100 ? -30.089 40.117 55.756 1.00 63.06 1100 PHE A N 1
ATOM 8422 C CA . PHE A 1 1100 ? -30.626 39.992 54.392 1.00 63.06 1100 PHE A CA 1
ATOM 8423 C C . PHE A 1 1100 ? -29.770 40.701 53.329 1.00 63.06 1100 PHE A C 1
ATOM 8425 O O . PHE A 1 1100 ? -30.171 40.795 52.173 1.00 63.06 1100 PHE A O 1
ATOM 8432 N N . ASP A 1 1101 ? -28.624 41.259 53.719 1.00 60.75 1101 ASP A N 1
ATOM 8433 C CA . ASP A 1 1101 ? -27.751 42.065 52.857 1.00 60.75 1101 ASP A CA 1
ATOM 8434 C C . ASP A 1 1101 ? -26.275 41.642 52.959 1.00 60.75 1101 ASP A C 1
ATOM 8436 O O . ASP A 1 1101 ? -25.363 42.430 52.707 1.00 60.75 1101 ASP A O 1
ATOM 8440 N N . GLY A 1 1102 ? -26.033 40.378 53.320 1.00 58.78 1102 GLY A N 1
ATOM 8441 C CA . GLY A 1 1102 ? -24.683 39.814 53.405 1.00 58.78 1102 GLY A CA 1
ATOM 8442 C C . GLY A 1 1102 ? -23.871 40.314 54.604 1.00 58.78 1102 GLY A C 1
ATOM 8443 O O . GLY A 1 1102 ? -22.649 40.408 54.522 1.00 58.78 1102 GLY A O 1
ATOM 8444 N N . GLY A 1 1103 ? -24.538 40.641 55.712 1.00 57.34 1103 GLY A N 1
ATOM 8445 C CA . GLY A 1 1103 ? -23.931 41.043 56.984 1.00 57.34 1103 GLY A CA 1
ATOM 8446 C C . GLY A 1 1103 ? -23.814 42.555 57.195 1.00 57.34 1103 GLY A C 1
ATOM 8447 O O . GLY A 1 1103 ? -23.192 42.966 58.176 1.00 57.34 1103 GLY A O 1
ATOM 8448 N N . GLN A 1 1104 ? -24.379 43.386 56.309 1.00 56.41 1104 GLN A N 1
ATOM 8449 C CA . GLN A 1 1104 ? -24.306 44.851 56.417 1.00 56.41 1104 GLN A CA 1
ATOM 8450 C C . GLN A 1 1104 ? -25.305 45.402 57.447 1.00 56.41 1104 GLN A C 1
ATOM 8452 O O . GLN A 1 1104 ? -24.993 46.352 58.167 1.00 56.41 1104 GLN A O 1
ATOM 8457 N N . SER A 1 1105 ? -26.479 44.784 57.571 1.00 60.00 1105 SER A N 1
ATOM 8458 C CA . SER A 1 1105 ? -27.470 45.059 58.608 1.00 60.00 1105 SER A CA 1
ATOM 8459 C C . SER A 1 1105 ? -28.012 43.764 59.212 1.00 60.00 1105 SER A C 1
ATOM 8461 O O . SER A 1 1105 ? -28.100 42.729 58.549 1.00 60.00 1105 SER A O 1
ATOM 8463 N N . TRP A 1 1106 ? -28.350 43.825 60.502 1.00 63.69 1106 TRP A N 1
ATOM 8464 C CA . TRP A 1 1106 ? -28.755 42.670 61.299 1.00 63.69 1106 TRP A CA 1
ATOM 8465 C C . TRP A 1 1106 ? -30.107 42.923 61.967 1.00 63.69 1106 TRP A C 1
ATOM 8467 O O . TRP A 1 1106 ? -30.301 43.948 62.625 1.00 63.69 1106 TRP A O 1
ATOM 8477 N N . ALA A 1 1107 ? -31.037 41.984 61.802 1.00 64.50 1107 ALA A N 1
ATOM 8478 C CA . ALA A 1 1107 ? -32.277 41.934 62.564 1.00 64.50 1107 ALA A CA 1
ATOM 8479 C C . ALA A 1 1107 ? -31.989 41.572 64.031 1.00 64.50 1107 ALA A C 1
ATOM 8481 O O . ALA A 1 1107 ? -31.009 40.886 64.333 1.00 64.50 1107 ALA A O 1
ATOM 8482 N N . SER A 1 1108 ? -32.839 42.044 64.945 1.00 60.59 1108 SER A N 1
ATOM 8483 C CA . SER A 1 1108 ? -32.717 41.740 66.373 1.00 60.59 1108 SER A CA 1
ATOM 8484 C C . SER A 1 1108 ? -32.928 40.249 66.650 1.00 60.59 1108 SER A C 1
ATOM 8486 O O . SER A 1 1108 ? -33.679 39.578 65.940 1.00 60.59 1108 SER A O 1
ATOM 8488 N N . ALA A 1 1109 ? -32.266 39.746 67.694 1.00 63.38 1109 ALA A N 1
ATOM 8489 C CA . ALA A 1 1109 ? -32.450 38.379 68.161 1.00 63.38 1109 ALA A CA 1
ATOM 8490 C C . ALA A 1 1109 ? -33.917 38.133 68.548 1.00 63.38 1109 ALA A C 1
ATOM 8492 O O . ALA A 1 1109 ? -34.552 38.997 69.156 1.00 63.38 1109 ALA A O 1
ATOM 8493 N N . GLY A 1 1110 ? -34.439 36.959 68.206 1.00 69.06 1110 GLY A N 1
ATOM 8494 C CA . GLY A 1 1110 ? -35.817 36.579 68.503 1.00 69.06 1110 GLY A CA 1
ATOM 8495 C C . GLY A 1 1110 ? -36.166 35.200 67.960 1.00 69.06 1110 GLY A C 1
ATOM 8496 O O . GLY A 1 1110 ? -35.378 34.570 67.249 1.00 69.06 1110 GLY A O 1
ATOM 8497 N N . SER A 1 1111 ? -37.353 34.719 68.307 1.00 71.19 1111 SER A N 1
ATOM 8498 C CA . SER A 1 1111 ? -37.923 33.516 67.708 1.00 71.19 1111 SER A CA 1
ATOM 8499 C C . SER A 1 1111 ? -38.476 33.842 66.317 1.00 71.19 1111 SER A C 1
ATOM 8501 O O . SER A 1 1111 ? -39.227 34.804 66.163 1.00 71.19 1111 SER A O 1
ATOM 8503 N N . TRP A 1 1112 ? -38.115 33.047 65.311 1.00 74.44 1112 TRP A N 1
ATOM 8504 C CA . TRP A 1 1112 ? -38.626 33.124 63.941 1.00 74.44 1112 TRP A CA 1
ATOM 8505 C C . TRP A 1 1112 ? -39.436 31.870 63.635 1.00 74.44 1112 TRP A C 1
ATOM 8507 O O . TRP A 1 1112 ? -38.966 30.764 63.886 1.00 74.44 1112 TRP A O 1
ATOM 8517 N N . GLY A 1 1113 ? -40.637 32.018 63.087 1.00 69.69 1113 GLY A N 1
ATOM 8518 C CA . GLY A 1 1113 ? -41.488 30.871 62.767 1.00 69.69 1113 GLY A CA 1
ATOM 8519 C C . GLY A 1 1113 ? -42.536 31.177 61.709 1.00 69.69 1113 GLY A C 1
ATOM 8520 O O . GLY A 1 1113 ? -42.639 32.302 61.225 1.00 69.69 1113 GLY A O 1
ATOM 8521 N N . ALA A 1 1114 ? -43.318 30.170 61.324 1.00 68.88 1114 ALA A N 1
ATOM 8522 C CA . ALA A 1 1114 ? -44.347 30.322 60.298 1.00 68.88 1114 ALA A CA 1
ATOM 8523 C C . ALA A 1 1114 ? -45.441 31.351 60.696 1.00 68.88 1114 ALA A C 1
ATOM 8525 O O . ALA A 1 1114 ? -45.731 31.518 61.881 1.00 68.88 1114 ALA A O 1
ATOM 8526 N N . PRO A 1 1115 ? -46.118 32.015 59.736 1.00 70.75 1115 PRO A N 1
ATOM 8527 C CA . PRO A 1 1115 ? -47.202 32.959 60.012 1.00 70.75 1115 PRO A CA 1
ATOM 8528 C C . PRO A 1 1115 ? -48.257 32.389 60.965 1.00 70.75 1115 PRO A C 1
ATOM 8530 O O . PRO A 1 1115 ? -48.873 31.362 60.680 1.00 70.75 1115 PRO A O 1
ATOM 8533 N N . GLY A 1 1116 ? -48.472 33.066 62.097 1.00 66.69 1116 GLY A N 1
ATOM 8534 C CA . GLY A 1 1116 ? -49.414 32.640 63.140 1.00 66.69 1116 GLY A CA 1
ATOM 8535 C C . GLY A 1 1116 ? -48.855 31.690 64.210 1.00 66.69 1116 GLY A C 1
ATOM 8536 O O . GLY A 1 1116 ? -49.624 31.241 65.059 1.00 66.69 1116 GLY A O 1
ATOM 8537 N N . SER A 1 1117 ? -47.549 31.407 64.219 1.00 71.50 1117 SER A N 1
ATOM 8538 C CA . SER A 1 1117 ? -46.905 30.507 65.189 1.00 71.50 1117 SER A CA 1
ATOM 8539 C C . SER A 1 1117 ? -46.639 31.115 66.577 1.00 71.50 1117 SER A C 1
ATOM 8541 O O . SER A 1 1117 ? -46.216 30.408 67.492 1.00 71.50 1117 SER A O 1
ATOM 8543 N N . GLY A 1 1118 ? -46.855 32.424 66.744 1.00 69.06 1118 GLY A N 1
ATOM 8544 C CA . GLY A 1 1118 ? -46.558 33.152 67.984 1.00 69.06 1118 GLY A CA 1
ATOM 8545 C C . GLY A 1 1118 ? -45.079 33.505 68.190 1.00 69.06 1118 GLY A C 1
ATOM 8546 O O . GLY A 1 1118 ? -44.722 33.910 69.292 1.00 69.06 1118 GLY A O 1
ATOM 8547 N N . ALA A 1 1119 ? -44.241 33.344 67.162 1.00 73.12 1119 ALA A N 1
ATOM 8548 C CA . ALA A 1 1119 ? -42.850 33.792 67.143 1.00 73.12 1119 ALA A CA 1
ATOM 8549 C C . ALA A 1 1119 ? -42.737 35.333 67.132 1.00 73.12 1119 ALA A C 1
ATOM 8551 O O . ALA A 1 1119 ? -43.672 36.021 66.718 1.00 73.12 1119 ALA A O 1
ATOM 8552 N N . ASP A 1 1120 ? -41.588 35.873 67.557 1.00 73.62 1120 ASP A N 1
ATOM 8553 C CA . ASP A 1 1120 ? -41.312 37.322 67.545 1.00 73.62 1120 ASP A CA 1
ATOM 8554 C C . ASP A 1 1120 ? -41.338 37.896 66.118 1.00 73.62 1120 ASP A C 1
ATOM 8556 O O . ASP A 1 1120 ? -41.694 39.059 65.910 1.00 73.62 1120 ASP A O 1
ATOM 8560 N N . TYR A 1 1121 ? -40.994 37.055 65.138 1.00 74.25 1121 TYR A N 1
ATOM 8561 C CA . TYR A 1 1121 ? -40.995 37.361 63.713 1.00 74.25 1121 TYR A CA 1
ATOM 8562 C C . TYR A 1 1121 ? -41.643 36.217 62.925 1.00 74.25 1121 TYR A C 1
ATOM 8564 O O . TYR A 1 1121 ? -41.222 35.062 63.031 1.00 74.25 1121 TYR A O 1
ATOM 8572 N N . ASP A 1 1122 ? -42.660 36.524 62.119 1.00 68.62 1122 ASP A N 1
ATOM 8573 C CA . ASP A 1 1122 ? -43.458 35.519 61.424 1.00 68.62 1122 ASP A CA 1
ATOM 8574 C C . ASP A 1 1122 ? -43.182 35.483 59.905 1.00 68.62 1122 ASP A C 1
ATOM 8576 O O . ASP A 1 1122 ? -43.575 36.356 59.134 1.00 68.62 1122 ASP A O 1
ATOM 8580 N N . SER A 1 1123 ? -42.480 34.444 59.439 1.00 66.81 1123 SER A N 1
ATOM 8581 C CA . SER A 1 1123 ? -42.239 34.184 58.016 1.00 66.81 1123 SER A CA 1
ATOM 8582 C C . SER A 1 1123 ? -42.133 32.689 57.721 1.00 66.81 1123 SER A C 1
ATOM 8584 O O . SER A 1 1123 ? -41.414 31.952 58.385 1.00 66.81 1123 SER A O 1
ATOM 8586 N N . PHE A 1 1124 ? -42.815 32.239 56.665 1.00 56.03 1124 PHE A N 1
ATOM 8587 C CA . PHE A 1 1124 ? -42.748 30.849 56.197 1.00 56.03 1124 PHE A CA 1
ATOM 8588 C C . PHE A 1 1124 ? -41.493 30.584 55.353 1.00 56.03 1124 PHE A C 1
ATOM 8590 O O . PHE A 1 1124 ? -41.175 29.432 55.068 1.00 56.03 1124 PHE A O 1
ATOM 8597 N N . ARG A 1 1125 ? -40.805 31.644 54.904 1.00 62.16 1125 ARG A N 1
ATOM 8598 C CA . ARG A 1 1125 ? -39.642 31.583 54.009 1.00 62.16 1125 ARG A CA 1
ATOM 8599 C C . ARG A 1 1125 ? -38.674 32.723 54.302 1.00 62.16 1125 ARG A C 1
ATOM 8601 O O . ARG A 1 1125 ? -39.068 33.888 54.323 1.00 62.16 1125 ARG A O 1
ATOM 8608 N N . LEU A 1 1126 ? -37.395 32.399 54.434 1.00 67.44 1126 LEU A N 1
ATOM 8609 C CA . LEU A 1 1126 ? -36.304 33.363 54.340 1.00 67.44 1126 LEU A CA 1
ATOM 8610 C C . LEU A 1 1126 ? -35.792 33.317 52.896 1.00 67.44 1126 LEU A C 1
ATOM 8612 O O . LEU A 1 1126 ? -35.236 32.309 52.462 1.00 67.44 1126 LEU A O 1
ATOM 8616 N N . GLY A 1 1127 ? -36.071 34.367 52.123 1.00 61.78 1127 GLY A N 1
ATOM 8617 C CA . GLY A 1 1127 ? -35.642 34.490 50.729 1.00 61.78 1127 GLY A CA 1
ATOM 8618 C C . GLY A 1 1127 ? -34.691 35.668 50.538 1.00 61.78 1127 GLY A C 1
ATOM 8619 O O . GLY A 1 1127 ? -34.866 36.707 51.174 1.00 61.78 1127 GLY A O 1
ATOM 8620 N N . GLY A 1 1128 ? -33.725 35.510 49.633 1.00 60.75 1128 GLY A N 1
ATOM 8621 C CA . GLY A 1 1128 ? -32.728 36.530 49.294 1.00 60.75 1128 GLY A CA 1
ATOM 8622 C C . GLY A 1 1128 ? -31.317 36.172 49.764 1.00 60.75 1128 GLY A C 1
ATOM 8623 O O . GLY A 1 1128 ? -31.140 35.316 50.628 1.00 60.75 1128 GLY A O 1
ATOM 8624 N N . SER A 1 1129 ? -30.316 36.840 49.183 1.00 59.50 1129 SER A N 1
ATOM 8625 C CA . SER A 1 1129 ? -28.913 36.619 49.536 1.00 59.50 1129 SER A CA 1
ATOM 8626 C C . SER A 1 1129 ? -28.617 37.168 50.934 1.00 59.50 1129 SER A C 1
ATOM 8628 O O . SER A 1 1129 ? -28.781 38.363 51.165 1.00 59.50 1129 SER A O 1
ATOM 8630 N N . GLY A 1 1130 ? -28.165 36.336 51.868 1.00 66.12 1130 GLY A N 1
ATOM 8631 C CA . GLY A 1 1130 ? -28.024 36.723 53.272 1.00 66.12 1130 GLY A CA 1
ATOM 8632 C C . GLY A 1 1130 ? -27.243 35.724 54.122 1.00 66.12 1130 GLY A C 1
ATOM 8633 O O . GLY A 1 1130 ? -26.787 34.693 53.635 1.00 66.12 1130 GLY A O 1
ATOM 8634 N N . MET A 1 1131 ? -27.077 36.041 55.405 1.00 66.75 1131 MET A N 1
ATOM 8635 C CA . MET A 1 1131 ? -26.401 35.195 56.394 1.00 66.75 1131 MET A CA 1
ATOM 8636 C C . MET A 1 1131 ? -27.302 35.020 57.621 1.00 66.75 1131 MET A C 1
ATOM 8638 O O . MET A 1 1131 ? -27.780 36.006 58.187 1.00 66.75 1131 MET A O 1
ATOM 8642 N N . LEU A 1 1132 ? -27.523 33.770 58.033 1.00 69.44 1132 LEU A N 1
ATOM 8643 C CA . LEU A 1 1132 ? -28.260 33.398 59.245 1.00 69.44 1132 LEU A CA 1
ATOM 8644 C C . LEU A 1 1132 ? -27.295 32.750 60.248 1.00 69.44 1132 LEU A C 1
ATOM 8646 O O . LEU A 1 1132 ? -26.614 31.784 59.903 1.00 69.44 1132 LEU A O 1
ATOM 8650 N N . GLN A 1 1133 ? -27.276 33.258 61.484 1.00 65.12 1133 GLN A N 1
ATOM 8651 C CA . GLN A 1 1133 ? -26.495 32.711 62.598 1.00 65.12 1133 GLN A CA 1
ATOM 8652 C C . GLN A 1 1133 ? -27.418 32.250 63.744 1.00 65.12 1133 GLN A C 1
ATOM 8654 O O . GLN A 1 1133 ? -28.206 33.037 64.285 1.00 65.12 1133 GLN A O 1
ATOM 8659 N N . VAL A 1 1134 ? -27.285 30.984 64.145 1.00 61.00 1134 VAL A N 1
ATOM 8660 C CA . VAL A 1 1134 ? -28.085 30.316 65.192 1.00 61.00 1134 VAL A CA 1
ATOM 8661 C C . VAL A 1 1134 ? -27.150 29.969 66.365 1.00 61.00 1134 VAL A C 1
ATOM 8663 O O . VAL A 1 1134 ? -26.260 29.168 66.121 1.00 61.00 1134 VAL A O 1
ATOM 8666 N N . VAL A 1 1135 ? -27.263 30.563 67.583 1.00 53.25 1135 VAL A N 1
ATOM 8667 C CA . VAL A 1 1135 ? -26.393 30.191 68.749 1.00 53.25 1135 VAL A CA 1
ATOM 8668 C C . VAL A 1 1135 ? -27.009 30.250 70.168 1.00 53.25 1135 VAL A C 1
ATOM 8670 O O . VAL A 1 1135 ? -27.860 31.102 70.422 1.00 53.25 1135 VAL A O 1
ATOM 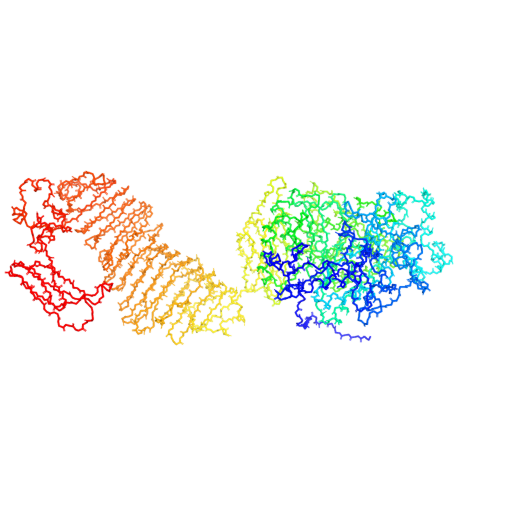8673 N N . SER A 1 1136 ? -26.516 29.347 71.055 1.00 42.19 1136 SER A N 1
ATOM 8674 C CA . SER A 1 1136 ? -26.761 29.093 72.506 1.00 42.19 1136 SER A CA 1
ATOM 8675 C C . SER A 1 1136 ? -25.849 29.831 73.538 1.00 42.19 1136 SER A C 1
ATOM 8677 O O . SER A 1 1136 ? -24.894 30.508 73.172 1.00 42.19 1136 SER A O 1
ATOM 8679 N N . ASP A 1 1137 ? -26.148 29.648 74.839 1.00 46.28 1137 ASP A N 1
ATOM 8680 C CA . ASP A 1 1137 ? -25.760 30.340 76.104 1.00 46.28 1137 ASP A CA 1
ATOM 8681 C C . ASP A 1 1137 ? -24.270 30.640 76.476 1.00 46.28 1137 ASP A C 1
ATOM 8683 O O . ASP A 1 1137 ? -23.972 30.866 77.653 1.00 46.28 1137 ASP A O 1
ATOM 8687 N N . ALA A 1 1138 ? -23.303 30.700 75.556 1.00 51.56 1138 ALA A N 1
ATOM 8688 C CA . ALA A 1 1138 ? -21.894 30.996 75.893 1.00 51.56 1138 ALA A CA 1
ATOM 8689 C C . ALA A 1 1138 ? -21.577 32.511 75.918 1.00 51.56 1138 ALA A C 1
ATOM 8691 O O . ALA A 1 1138 ? -21.047 33.062 74.958 1.00 51.56 1138 ALA A O 1
ATOM 8692 N N . ILE A 1 1139 ? -21.907 33.196 77.021 1.00 54.69 1139 ILE A N 1
ATOM 8693 C CA . ILE A 1 1139 ? -21.614 34.628 77.246 1.00 54.69 1139 ILE A CA 1
ATOM 8694 C C . ILE A 1 1139 ? -20.898 34.785 78.603 1.00 54.69 1139 ILE A C 1
ATOM 8696 O O . ILE A 1 1139 ? -21.361 34.186 79.581 1.00 54.69 1139 ILE A O 1
ATOM 8700 N N . PRO A 1 1140 ? -19.824 35.600 78.733 1.00 59.12 1140 PRO A N 1
ATOM 8701 C CA . PRO A 1 1140 ? -19.312 35.989 80.048 1.00 59.12 1140 PRO A CA 1
ATOM 8702 C C . PRO A 1 1140 ? -20.450 36.564 80.912 1.00 59.12 1140 PRO A C 1
ATOM 8704 O O . PRO A 1 1140 ? -21.216 37.396 80.417 1.00 59.12 1140 PRO A O 1
ATOM 8707 N N . PRO A 1 1141 ? -20.614 36.157 82.187 1.00 66.56 1141 PRO A N 1
ATOM 8708 C CA . PRO A 1 1141 ? -21.726 36.623 83.007 1.00 66.56 1141 PRO A CA 1
ATOM 8709 C C . PRO A 1 1141 ? -21.790 38.151 83.047 1.00 66.56 1141 PRO A C 1
ATOM 8711 O O . PRO A 1 1141 ? -20.763 38.805 83.218 1.00 66.56 1141 PRO A O 1
ATOM 8714 N N . GLU A 1 1142 ? -22.995 38.724 82.984 1.00 69.12 1142 GLU A N 1
ATOM 8715 C CA . GLU A 1 1142 ? -23.213 40.182 83.002 1.00 69.12 1142 GLU A CA 1
ATOM 8716 C C . GLU A 1 1142 ? -22.484 40.870 84.174 1.00 69.12 1142 GLU A C 1
ATOM 8718 O O . GLU A 1 1142 ? -21.976 41.981 84.040 1.00 69.12 1142 GLU A O 1
ATOM 8723 N N . ALA A 1 1143 ? -22.350 40.170 85.305 1.00 73.88 1143 ALA A N 1
ATOM 8724 C CA . ALA A 1 1143 ? -21.604 40.629 86.472 1.00 73.88 1143 ALA A CA 1
ATOM 8725 C C . ALA A 1 1143 ? -20.084 40.756 86.245 1.00 73.88 1143 ALA A C 1
ATOM 8727 O O . ALA A 1 1143 ? -19.474 41.657 86.814 1.00 73.88 1143 ALA A O 1
ATOM 8728 N N . TRP A 1 1144 ? -19.468 39.883 85.438 1.00 81.25 1144 TRP A N 1
ATOM 8729 C CA . TRP A 1 1144 ? -18.060 40.011 85.040 1.00 81.25 1144 TRP A CA 1
ATOM 8730 C C . TRP A 1 1144 ? -17.903 41.130 84.010 1.00 81.25 1144 TRP A C 1
ATOM 8732 O O . TRP A 1 1144 ? -17.055 42.002 84.174 1.00 81.25 1144 TRP A O 1
ATOM 8742 N N . THR A 1 1145 ? -18.802 41.190 83.028 1.00 77.12 1145 THR A N 1
ATOM 8743 C CA . THR A 1 1145 ? -18.807 42.238 82.001 1.00 77.12 1145 THR A CA 1
ATOM 8744 C C . THR A 1 1145 ? -18.930 43.640 82.605 1.00 77.12 1145 THR A C 1
ATOM 8746 O O . THR A 1 1145 ? -18.204 44.552 82.218 1.00 77.12 1145 THR A O 1
ATOM 8749 N N . ALA A 1 1146 ? -19.793 43.811 83.609 1.00 78.19 1146 ALA A N 1
ATOM 8750 C CA . ALA A 1 1146 ? -19.949 45.068 84.340 1.00 78.19 1146 ALA A CA 1
ATOM 8751 C C . ALA A 1 1146 ? -18.776 45.391 85.289 1.00 78.19 1146 ALA A C 1
ATOM 8753 O O . ALA A 1 1146 ? -18.659 46.535 85.733 1.00 78.19 1146 ALA A O 1
ATOM 8754 N N . LEU A 1 1147 ? -17.936 44.404 85.626 1.00 82.50 1147 LEU A N 1
ATOM 8755 C CA . LEU A 1 1147 ? -16.728 44.593 86.432 1.00 82.50 1147 LEU A CA 1
ATOM 8756 C C . LEU A 1 1147 ? -15.550 45.075 85.571 1.00 82.50 1147 LEU A C 1
ATOM 8758 O O . LEU A 1 1147 ? -14.806 45.943 86.018 1.00 82.50 1147 LEU A O 1
ATOM 8762 N N . GLN A 1 1148 ? -15.405 44.524 84.360 1.00 85.94 1148 GLN A N 1
ATOM 8763 C CA . GLN A 1 1148 ? -14.264 44.789 83.474 1.00 85.94 1148 GLN A CA 1
ATOM 8764 C C . GLN A 1 1148 ? -14.476 45.993 82.545 1.00 85.94 1148 GLN A C 1
ATOM 8766 O O . GLN A 1 1148 ? -13.526 46.694 82.205 1.00 85.94 1148 GLN A O 1
ATOM 8771 N N . PHE A 1 1149 ? -15.721 46.287 82.153 1.00 84.94 1149 PHE A N 1
ATOM 8772 C CA . PHE A 1 1149 ? -16.014 47.321 81.159 1.00 84.94 1149 PHE A CA 1
ATOM 8773 C C . PHE A 1 1149 ? -16.881 48.448 81.713 1.00 84.94 1149 PHE A C 1
ATOM 8775 O O . PHE A 1 1149 ? -17.901 48.233 82.370 1.00 84.94 1149 PHE A O 1
ATOM 8782 N N . SER A 1 1150 ? -16.528 49.690 81.374 1.00 83.25 1150 SER A N 1
ATOM 8783 C CA . SER A 1 1150 ? -17.400 50.836 81.637 1.00 83.25 1150 SER A CA 1
ATOM 8784 C C . SER A 1 1150 ? -18.657 50.797 80.749 1.00 83.25 1150 SER A C 1
ATOM 8786 O O . SER A 1 1150 ? -18.607 50.286 79.625 1.00 83.25 1150 SER A O 1
ATOM 8788 N N . PRO A 1 1151 ? -19.776 51.428 81.159 1.00 80.56 1151 PRO A N 1
ATOM 8789 C CA . PRO A 1 1151 ? -20.993 51.489 80.342 1.00 80.56 1151 PRO A CA 1
ATOM 8790 C C . PRO A 1 1151 ? -20.781 52.036 78.920 1.00 80.56 1151 PRO A C 1
ATOM 8792 O O . PRO A 1 1151 ? -21.484 51.642 77.994 1.00 80.56 1151 PRO A O 1
ATOM 8795 N N . ALA A 1 1152 ? -19.799 52.924 78.727 1.00 77.62 1152 ALA A N 1
ATOM 8796 C CA . ALA A 1 1152 ? -19.456 53.455 77.411 1.00 77.62 1152 ALA A CA 1
ATOM 8797 C C . ALA A 1 1152 ? -18.768 52.409 76.516 1.00 77.62 1152 ALA A C 1
ATOM 8799 O O . ALA A 1 1152 ? -19.079 52.342 75.331 1.00 77.62 1152 ALA A O 1
ATOM 8800 N N . GLN A 1 1153 ? -17.881 51.578 77.076 1.00 79.19 1153 GLN A N 1
ATOM 8801 C CA . GLN A 1 1153 ? -17.202 50.492 76.354 1.00 79.19 1153 GLN A CA 1
ATOM 8802 C C . GLN A 1 1153 ? -18.179 49.373 75.970 1.00 79.19 1153 GLN A C 1
ATOM 8804 O O . GLN A 1 1153 ? -18.123 48.865 74.850 1.00 79.19 1153 GLN A O 1
ATOM 8809 N N . ILE A 1 1154 ? -19.132 49.063 76.854 1.00 76.69 1154 ILE A N 1
ATOM 8810 C CA . ILE A 1 1154 ? -20.224 48.123 76.568 1.00 76.69 1154 ILE A CA 1
ATOM 8811 C C . ILE A 1 1154 ? -21.065 48.633 75.388 1.00 76.69 1154 ILE A C 1
ATOM 8813 O O . ILE A 1 1154 ? -21.333 47.893 74.443 1.00 76.69 1154 ILE A O 1
ATOM 8817 N N . ALA A 1 1155 ? -21.422 49.923 75.389 1.00 68.94 1155 ALA A N 1
ATOM 8818 C CA . ALA A 1 1155 ? -22.251 50.522 74.342 1.00 68.94 1155 ALA A CA 1
ATOM 8819 C C . ALA A 1 1155 ? -21.601 50.514 72.945 1.00 68.94 1155 ALA A C 1
ATOM 8821 O O . ALA A 1 1155 ? -22.316 50.454 71.946 1.00 68.94 1155 ALA A O 1
ATOM 8822 N N . VAL A 1 1156 ? -20.266 50.556 72.857 1.00 64.62 1156 VAL A N 1
ATOM 8823 C CA . VAL A 1 1156 ? -19.533 50.469 71.579 1.00 64.62 1156 VAL A CA 1
ATOM 8824 C C . VAL A 1 1156 ? -19.136 49.035 71.203 1.00 64.62 1156 VAL A C 1
ATOM 8826 O O . VAL A 1 1156 ? -18.488 48.828 70.181 1.00 64.62 1156 VAL A O 1
ATOM 8829 N N . GLY A 1 1157 ? -19.555 48.037 71.990 1.00 68.94 1157 GLY A N 1
ATOM 8830 C CA . GLY A 1 1157 ? -19.362 46.619 71.688 1.00 68.94 1157 GLY A CA 1
ATOM 8831 C C . GLY A 1 1157 ? -17.981 46.060 72.029 1.00 68.94 1157 GLY A C 1
ATOM 8832 O O . GLY A 1 1157 ? -17.669 44.967 71.568 1.00 68.94 1157 GLY A O 1
ATOM 8833 N N . LEU A 1 1158 ? -17.175 46.764 72.833 1.00 77.56 1158 LEU A N 1
ATOM 8834 C CA . LEU A 1 1158 ? -15.859 46.277 73.276 1.00 77.56 1158 LEU A CA 1
ATOM 8835 C C . LEU A 1 1158 ? -15.964 45.131 74.285 1.00 77.56 1158 LEU A C 1
ATOM 8837 O O . LEU A 1 1158 ? -15.011 44.393 74.461 1.00 77.56 1158 LEU A O 1
ATOM 8841 N N . SER A 1 1159 ? -17.124 44.964 74.918 1.00 74.38 1159 SER A N 1
ATOM 8842 C CA . SER A 1 1159 ? -17.390 43.902 75.887 1.00 74.38 1159 SER A CA 1
ATOM 8843 C C . SER A 1 1159 ? -18.037 42.652 75.277 1.00 74.38 1159 SER A C 1
ATOM 8845 O O . SER A 1 1159 ? -18.622 41.848 76.003 1.00 74.38 1159 SER A O 1
ATOM 8847 N N . LYS A 1 1160 ? -18.066 42.537 73.941 1.00 70.56 1160 LYS A N 1
ATOM 8848 C CA . LYS A 1 1160 ? -18.623 41.356 73.262 1.00 70.56 1160 LYS A CA 1
ATOM 8849 C C . LYS A 1 1160 ? -17.743 40.143 73.540 1.00 70.56 1160 LYS A C 1
ATOM 8851 O O . LYS A 1 1160 ? -16.536 40.294 73.639 1.00 70.56 1160 LYS A O 1
ATOM 8856 N N . ASP A 1 1161 ? -18.348 38.968 73.636 1.00 66.56 1161 ASP A N 1
ATOM 8857 C CA . ASP A 1 1161 ? -17.675 37.680 73.858 1.00 66.56 1161 ASP A CA 1
ATOM 8858 C C . ASP A 1 1161 ? -16.462 37.465 72.942 1.00 66.56 1161 ASP A C 1
ATOM 8860 O O . ASP A 1 1161 ? -15.420 37.037 73.417 1.00 66.56 1161 ASP A O 1
ATOM 8864 N N . ASN A 1 1162 ? -16.579 37.841 71.669 1.00 69.56 1162 ASN A N 1
ATOM 8865 C CA . ASN A 1 1162 ? -15.528 37.709 70.659 1.00 69.56 1162 ASN A CA 1
ATOM 8866 C C . ASN A 1 1162 ? -14.673 38.976 70.432 1.00 69.56 1162 ASN A C 1
ATOM 8868 O O . ASN A 1 1162 ? -13.959 39.056 69.430 1.00 69.56 1162 ASN A O 1
ATOM 8872 N N . ALA A 1 1163 ? -14.802 40.002 71.277 1.00 73.75 1163 ALA A N 1
ATOM 8873 C CA . ALA A 1 1163 ? -13.979 41.206 71.184 1.00 73.75 1163 ALA A CA 1
ATOM 8874 C C . ALA A 1 1163 ? -12.681 41.038 71.982 1.00 73.75 1163 ALA A C 1
ATOM 8876 O O . ALA A 1 1163 ? -12.710 40.475 73.069 1.00 73.75 1163 ALA A O 1
ATOM 8877 N N . ASP A 1 1164 ? -11.594 41.584 71.441 1.00 84.38 1164 ASP A N 1
ATOM 8878 C CA . ASP A 1 1164 ? -10.253 41.666 72.035 1.00 84.38 1164 ASP A CA 1
ATOM 8879 C C . ASP A 1 1164 ? -9.888 43.164 72.129 1.00 84.38 1164 ASP A C 1
ATOM 8881 O O . ASP A 1 1164 ? -9.423 43.761 71.147 1.00 84.38 1164 ASP A O 1
ATOM 8885 N N . PRO A 1 1165 ? -10.281 43.854 73.216 1.00 85.88 1165 PRO A N 1
ATOM 8886 C CA . PRO A 1 1165 ? -10.191 45.306 73.284 1.00 85.88 1165 PRO A CA 1
ATOM 8887 C C . PRO A 1 1165 ? -8.818 45.827 73.728 1.00 85.88 1165 PRO A C 1
ATOM 8889 O O . PRO A 1 1165 ? -8.554 47.017 73.522 1.00 85.88 1165 PRO A O 1
ATOM 8892 N N . ASP A 1 1166 ? -7.957 44.992 74.309 1.00 85.25 1166 ASP A N 1
ATOM 8893 C CA . ASP A 1 1166 ? -6.576 45.336 74.664 1.00 85.25 1166 ASP A CA 1
ATOM 8894 C C . ASP A 1 1166 ? -5.532 44.827 73.654 1.00 85.25 1166 ASP A C 1
ATOM 8896 O O . ASP A 1 1166 ? -4.414 45.353 73.624 1.00 85.25 1166 ASP A O 1
ATOM 8900 N N . GLY A 1 1167 ? -5.933 43.946 72.735 1.00 85.19 1167 GLY A N 1
ATOM 8901 C CA . GLY A 1 1167 ? -5.175 43.549 71.554 1.00 85.19 1167 GLY A CA 1
ATOM 8902 C C . GLY A 1 1167 ? -4.112 42.494 71.835 1.00 85.19 1167 GLY A C 1
ATOM 8903 O O . GLY A 1 1167 ? -3.098 42.465 71.125 1.00 85.19 1167 GLY A O 1
ATOM 8904 N N . ASP A 1 1168 ? -4.296 41.675 72.870 1.00 79.50 1168 ASP A N 1
ATOM 8905 C CA . ASP A 1 1168 ? -3.354 40.619 73.248 1.00 79.50 1168 ASP A CA 1
ATOM 8906 C C . ASP A 1 1168 ? -3.572 39.293 72.492 1.00 79.50 1168 ASP A C 1
ATOM 8908 O O . ASP A 1 1168 ? -2.736 38.383 72.559 1.00 79.50 1168 ASP A O 1
ATOM 8912 N N . GLY A 1 1169 ? -4.631 39.232 71.677 1.00 82.19 1169 GLY A N 1
ATOM 8913 C CA . GLY A 1 1169 ? -4.993 38.099 70.837 1.00 82.19 1169 GLY A CA 1
ATOM 8914 C C . GLY A 1 1169 ? -6.005 37.141 71.465 1.00 82.19 1169 GLY A C 1
ATOM 8915 O O . GLY A 1 1169 ? -6.346 36.149 70.809 1.00 82.19 1169 GLY A O 1
ATOM 8916 N N . PHE A 1 1170 ? -6.491 37.406 72.681 1.00 81.50 1170 PHE A N 1
ATOM 8917 C CA . PHE A 1 1170 ? -7.553 36.643 73.333 1.00 81.50 1170 PHE A CA 1
ATOM 8918 C C . PHE A 1 1170 ? -8.854 37.449 73.386 1.00 81.50 1170 PHE A C 1
ATOM 8920 O O . PHE A 1 1170 ? -8.873 38.647 73.637 1.00 81.50 1170 PHE A O 1
ATOM 8927 N N . ASP A 1 1171 ? -9.981 36.789 73.110 1.00 84.12 1171 ASP A N 1
ATOM 8928 C CA . ASP A 1 1171 ? -11.280 37.447 73.231 1.00 84.12 1171 ASP A CA 1
ATOM 8929 C C . ASP A 1 1171 ? -11.792 37.451 74.681 1.00 84.12 1171 ASP A C 1
ATOM 8931 O O . ASP A 1 1171 ? -11.359 36.675 75.536 1.00 84.12 1171 ASP A O 1
ATOM 8935 N N . ASN A 1 1172 ? -12.775 38.305 74.955 1.00 80.81 1172 ASN A N 1
ATOM 8936 C CA . ASN A 1 1172 ? -13.366 38.462 76.281 1.00 80.81 1172 ASN A CA 1
ATOM 8937 C C . ASN A 1 1172 ? -13.902 37.156 76.897 1.00 80.81 1172 ASN A C 1
ATOM 8939 O O . ASN A 1 1172 ? -13.998 37.052 78.124 1.00 80.81 1172 ASN A O 1
ATOM 8943 N N . TRP A 1 1173 ? -14.295 36.165 76.091 1.00 79.44 1173 TRP A N 1
ATOM 8944 C CA . TRP A 1 1173 ? -14.677 34.854 76.612 1.00 79.44 1173 TRP A CA 1
ATOM 8945 C C . TRP A 1 1173 ? -13.466 34.081 77.134 1.00 79.44 1173 TRP A C 1
ATOM 8947 O O . TRP A 1 1173 ? -13.506 33.574 78.261 1.00 79.44 1173 TRP A O 1
ATOM 8957 N N . HIS A 1 1174 ? -12.385 34.024 76.360 1.00 83.00 1174 HIS A N 1
ATOM 8958 C CA . HIS A 1 1174 ? -11.138 33.402 76.801 1.00 83.00 1174 HIS A CA 1
ATOM 8959 C C . HIS A 1 1174 ? -10.576 34.105 78.041 1.00 83.00 1174 HIS A C 1
ATOM 8961 O O . HIS A 1 1174 ? -10.185 33.423 78.990 1.00 83.00 1174 HIS A O 1
ATOM 8967 N N . GLU A 1 1175 ? -10.666 35.434 78.095 1.00 84.38 1175 GLU A N 1
ATOM 8968 C CA . GLU A 1 1175 ? -10.266 36.249 79.247 1.00 84.38 1175 GLU A CA 1
ATOM 8969 C C . GLU A 1 1175 ? -11.088 35.923 80.509 1.00 84.38 1175 GLU A C 1
ATOM 8971 O O . GLU A 1 1175 ? -10.561 35.730 81.612 1.00 84.38 1175 GLU A O 1
ATOM 8976 N N . TYR A 1 1176 ? -12.406 35.747 80.359 1.00 84.50 1176 TYR A N 1
ATOM 8977 C CA . TYR A 1 1176 ? -13.271 35.309 81.455 1.00 84.50 1176 TYR A CA 1
ATOM 8978 C C . TYR A 1 1176 ? -12.888 33.917 81.976 1.00 84.50 1176 TYR A C 1
ATOM 8980 O O . TYR A 1 1176 ? -12.801 33.705 83.196 1.00 84.50 1176 TYR A O 1
ATOM 8988 N N . VAL A 1 1177 ? -12.647 32.963 81.073 1.00 82.25 1177 VAL A N 1
ATOM 8989 C CA . VAL A 1 1177 ? -12.256 31.593 81.437 1.00 82.25 1177 VAL A CA 1
ATOM 8990 C C . VAL A 1 1177 ? -10.875 31.587 82.100 1.00 82.25 1177 VAL A C 1
ATOM 8992 O O . VAL A 1 1177 ? -10.715 30.953 83.145 1.00 82.25 1177 VAL A O 1
ATOM 8995 N N . ALA A 1 1178 ? -9.912 32.349 81.585 1.00 82.31 1178 ALA A N 1
ATOM 8996 C CA . ALA A 1 1178 ? -8.565 32.460 82.143 1.00 82.31 1178 ALA A CA 1
ATOM 8997 C C . ALA A 1 1178 ? -8.506 33.243 83.467 1.00 82.31 1178 ALA A C 1
ATOM 8999 O O . ALA A 1 1178 ? -7.601 33.019 84.278 1.00 82.31 1178 ALA A O 1
ATOM 9000 N N . GLY A 1 1179 ? -9.514 34.079 83.739 1.00 85.06 1179 GLY A N 1
ATOM 9001 C CA . GLY A 1 1179 ? -9.563 34.940 84.921 1.00 85.06 1179 GLY A CA 1
ATOM 9002 C C . GLY A 1 1179 ? -8.635 36.150 84.801 1.00 85.06 1179 GLY A C 1
ATOM 9003 O O . GLY A 1 1179 ? -8.117 36.632 85.810 1.00 85.06 1179 GLY A O 1
ATOM 9004 N N . THR A 1 1180 ? -8.409 36.592 83.573 1.00 88.19 1180 THR A N 1
ATOM 9005 C CA . THR A 1 1180 ? -7.547 37.702 83.185 1.00 88.19 1180 THR A CA 1
ATOM 9006 C C . THR A 1 1180 ? -8.367 38.984 82.960 1.00 88.19 1180 THR A C 1
ATOM 9008 O O . THR A 1 1180 ? -9.605 38.958 82.980 1.00 88.19 1180 THR A O 1
ATOM 9011 N N . ASP A 1 1181 ? -7.692 40.136 82.942 1.00 87.44 1181 ASP A N 1
ATOM 9012 C CA . ASP A 1 1181 ? -8.305 41.450 82.735 1.00 87.44 1181 ASP A CA 1
ATOM 9013 C C . ASP A 1 1181 ? -8.306 41.770 81.234 1.00 87.44 1181 ASP A C 1
ATOM 9015 O O . ASP A 1 1181 ? -7.242 42.097 80.713 1.00 87.44 1181 ASP A O 1
ATOM 9019 N N . PRO A 1 1182 ? -9.479 41.772 80.571 1.00 88.50 1182 PRO A N 1
ATOM 9020 C CA . PRO A 1 1182 ? -9.587 41.932 79.121 1.00 88.50 1182 PRO A CA 1
ATOM 9021 C C . PRO A 1 1182 ? -9.279 43.358 78.637 1.00 88.50 1182 PRO A C 1
ATOM 9023 O O . PRO A 1 1182 ? -9.499 43.696 77.478 1.00 88.50 1182 PRO A O 1
ATOM 9026 N N . THR A 1 1183 ? -8.910 44.268 79.541 1.00 89.44 1183 THR A N 1
ATOM 9027 C CA . THR A 1 1183 ? -8.539 45.649 79.210 1.00 89.44 1183 THR A CA 1
ATOM 9028 C C . THR A 1 1183 ? -7.050 45.924 79.405 1.00 89.44 1183 THR A C 1
ATOM 9030 O O . THR A 1 1183 ? -6.606 47.068 79.243 1.00 89.44 1183 THR A O 1
ATOM 9033 N N . ASN A 1 1184 ? -6.276 44.898 79.754 1.00 88.88 1184 ASN A N 1
ATOM 9034 C CA . ASN A 1 1184 ? -4.861 44.988 80.042 1.00 88.88 1184 ASN A CA 1
ATOM 9035 C C . ASN A 1 1184 ? -4.099 43.824 79.399 1.00 88.88 1184 ASN A C 1
ATOM 9037 O O . ASN A 1 1184 ? -3.924 42.785 80.025 1.00 88.88 1184 ASN A O 1
ATOM 9041 N N . ALA A 1 1185 ? -3.483 44.090 78.247 1.00 87.75 1185 ALA A N 1
ATOM 9042 C CA . ALA A 1 1185 ? -2.712 43.111 77.481 1.00 87.75 1185 ALA A CA 1
ATOM 9043 C C . ALA A 1 1185 ? -1.500 42.490 78.220 1.00 87.75 1185 ALA A C 1
ATOM 9045 O O . ALA A 1 1185 ? -0.869 41.563 77.716 1.00 87.75 1185 ALA A O 1
ATOM 9046 N N . GLU A 1 1186 ? -1.105 43.003 79.397 1.00 84.31 1186 GLU A N 1
ATOM 9047 C CA . GLU A 1 1186 ? -0.102 42.352 80.260 1.00 84.31 1186 GLU A CA 1
ATOM 9048 C C . GLU A 1 1186 ? -0.713 41.288 81.196 1.00 84.31 1186 GLU A C 1
ATOM 9050 O O . GLU A 1 1186 ? 0.012 40.481 81.785 1.00 84.31 1186 GLU A O 1
ATOM 9055 N N . SER A 1 1187 ? -2.037 41.278 81.360 1.00 87.38 1187 SER A N 1
ATOM 9056 C CA . SER A 1 1187 ? -2.784 40.338 82.190 1.00 87.38 1187 SER A CA 1
ATOM 9057 C C . SER A 1 1187 ? -3.053 39.041 81.429 1.00 87.38 1187 SER A C 1
ATOM 9059 O O . SER A 1 1187 ? -4.196 38.675 81.239 1.00 87.38 1187 SER A O 1
ATOM 9061 N N . VAL A 1 1188 ? -2.021 38.289 81.067 1.00 84.12 1188 VAL A N 1
ATOM 9062 C CA . VAL A 1 1188 ? -2.176 37.045 80.294 1.00 84.12 1188 VAL A CA 1
ATOM 9063 C C . VAL A 1 1188 ? -1.929 35.792 81.133 1.00 84.12 1188 VAL A C 1
ATOM 9065 O O . VAL A 1 1188 ? -1.074 35.765 82.027 1.00 84.12 1188 VAL A O 1
ATOM 9068 N N . LEU A 1 1189 ? -2.625 34.697 80.815 1.00 87.00 1189 LEU A N 1
ATOM 9069 C CA . LEU A 1 1189 ? -2.247 33.376 81.316 1.00 87.00 1189 LEU A CA 1
ATOM 9070 C C . LEU A 1 1189 ? -1.019 32.878 80.545 1.00 87.00 1189 LEU A C 1
ATOM 9072 O O . LEU A 1 1189 ? -1.130 32.312 79.460 1.00 87.00 1189 LEU A O 1
ATOM 9076 N N . GLN A 1 1190 ? 0.164 33.062 81.127 1.00 86.62 1190 GLN A N 1
ATOM 9077 C CA . GLN A 1 1190 ? 1.422 32.701 80.482 1.00 86.62 1190 GLN A CA 1
ATOM 9078 C C . GLN A 1 1190 ? 2.209 31.657 81.278 1.00 86.62 1190 GLN A C 1
ATOM 9080 O O . GLN A 1 1190 ? 2.549 31.856 82.446 1.00 86.62 1190 GLN A O 1
ATOM 9085 N N . LEU A 1 1191 ? 2.564 30.560 80.602 1.00 86.19 1191 LEU A N 1
ATOM 9086 C CA . LEU A 1 1191 ? 3.525 29.575 81.093 1.00 86.19 1191 LEU A CA 1
ATOM 9087 C C . LEU A 1 1191 ? 4.956 30.076 80.865 1.00 86.19 1191 LEU A C 1
ATOM 9089 O O . LEU A 1 1191 ? 5.331 30.421 79.748 1.00 86.19 1191 LEU A O 1
ATOM 9093 N N . SER A 1 1192 ? 5.749 30.102 81.930 1.00 86.06 1192 SER A N 1
ATOM 9094 C CA . SER A 1 1192 ? 7.125 30.598 81.966 1.00 86.06 1192 SER A CA 1
ATOM 9095 C C . SER A 1 1192 ? 8.066 29.564 82.592 1.00 86.06 1192 SER A C 1
ATOM 9097 O O . SER A 1 1192 ? 7.630 28.678 83.318 1.00 86.06 1192 SER A O 1
ATOM 9099 N N . GLY A 1 1193 ? 9.371 29.685 82.350 1.00 83.19 1193 GLY A N 1
ATOM 9100 C CA . GLY A 1 1193 ? 10.391 28.770 82.883 1.00 83.19 1193 GLY A CA 1
ATOM 9101 C C . GLY A 1 1193 ? 11.062 27.910 81.810 1.00 83.19 1193 GLY A C 1
ATOM 9102 O O . GLY A 1 1193 ? 10.701 27.963 80.636 1.00 83.19 1193 GLY A O 1
ATOM 9103 N N . GLU A 1 1194 ? 12.067 27.140 82.220 1.00 77.00 1194 GLU A N 1
ATOM 9104 C CA . GLU A 1 1194 ? 12.844 26.245 81.358 1.00 77.00 1194 GLU A CA 1
ATOM 9105 C C . GLU A 1 1194 ? 12.959 24.875 82.025 1.00 77.00 1194 GLU A C 1
ATOM 9107 O O . GLU A 1 1194 ? 13.040 24.777 83.247 1.00 77.00 1194 GLU A O 1
ATOM 9112 N N . PHE A 1 1195 ? 12.991 23.809 81.224 1.00 74.56 1195 PHE A N 1
ATOM 9113 C CA . PHE A 1 1195 ? 13.058 22.440 81.731 1.00 74.56 1195 PHE A CA 1
ATOM 9114 C C . PHE A 1 1195 ? 14.206 22.248 82.750 1.00 74.56 1195 PHE A C 1
ATOM 9116 O O . PHE A 1 1195 ? 15.352 22.592 82.443 1.00 74.56 1195 PHE A O 1
ATOM 9123 N N . PRO A 1 1196 ? 13.945 21.633 83.921 1.00 80.88 1196 PRO A N 1
ATOM 9124 C CA . PRO A 1 1196 ? 12.691 20.984 84.319 1.00 80.88 1196 PRO A CA 1
ATOM 9125 C C . PRO A 1 1196 ? 11.667 21.885 85.036 1.00 80.88 1196 PRO A C 1
ATOM 9127 O O . PRO A 1 1196 ? 10.600 21.387 85.376 1.00 80.88 1196 PRO A O 1
ATOM 9130 N N . ASP A 1 1197 ? 11.943 23.171 85.258 1.00 87.69 1197 ASP A N 1
ATOM 9131 C CA . ASP A 1 1197 ? 11.158 24.048 86.135 1.00 87.69 1197 ASP A CA 1
ATOM 9132 C C . ASP A 1 1197 ? 10.243 25.004 85.343 1.00 87.69 1197 ASP A C 1
ATOM 9134 O O . ASP A 1 1197 ? 10.689 25.976 84.729 1.00 87.69 1197 ASP A O 1
ATOM 9138 N N . LEU A 1 1198 ? 8.934 24.756 85.402 1.00 88.12 1198 LEU A N 1
ATOM 9139 C CA . LEU A 1 1198 ? 7.890 25.577 84.780 1.00 88.12 1198 LEU A CA 1
ATOM 9140 C C . LEU A 1 1198 ? 7.074 26.310 85.847 1.00 88.12 1198 LEU A C 1
ATOM 9142 O O . LEU A 1 1198 ? 6.909 25.818 86.965 1.00 88.12 1198 LEU A O 1
ATOM 9146 N N . TRP A 1 1199 ? 6.532 27.479 85.517 1.00 90.12 1199 TRP A N 1
ATOM 9147 C CA . TRP A 1 1199 ? 5.666 28.247 86.404 1.00 90.12 1199 TRP A CA 1
ATOM 9148 C C . TRP A 1 1199 ? 4.669 29.143 85.653 1.00 90.12 1199 TRP A C 1
ATOM 9150 O O . TRP A 1 1199 ? 4.946 29.600 84.550 1.00 90.12 1199 TRP A O 1
ATOM 9160 N N . PHE A 1 1200 ? 3.509 29.409 86.255 1.00 89.56 1200 PHE A N 1
ATOM 9161 C CA . PHE A 1 1200 ? 2.519 30.385 85.771 1.00 89.56 1200 PHE A CA 1
ATOM 9162 C C . PHE A 1 1200 ? 1.673 30.927 86.930 1.00 89.56 1200 PHE A C 1
ATOM 9164 O O . PHE A 1 1200 ? 1.595 30.310 87.994 1.00 89.56 1200 PHE A O 1
ATOM 9171 N N . ALA A 1 1201 ? 1.051 32.094 86.756 1.00 87.94 1201 ALA A N 1
ATOM 9172 C CA . ALA A 1 1201 ? 0.124 32.648 87.742 1.00 87.94 1201 ALA A CA 1
ATOM 9173 C C . ALA A 1 1201 ? -1.236 31.933 87.682 1.00 87.94 1201 ALA A C 1
ATOM 9175 O O . ALA A 1 1201 ? -1.733 31.642 86.598 1.00 87.94 1201 ALA A O 1
ATOM 9176 N N . THR A 1 1202 ? -1.850 31.667 88.838 1.00 88.38 1202 THR A N 1
ATOM 9177 C CA . THR A 1 1202 ? -3.182 31.043 88.910 1.00 88.38 1202 THR A CA 1
ATOM 9178 C C . THR A 1 1202 ? -4.221 31.990 89.487 1.00 88.38 1202 THR A C 1
ATOM 9180 O O . THR A 1 1202 ? -3.887 32.856 90.292 1.00 88.38 1202 THR A O 1
ATOM 9183 N N . GLN A 1 1203 ? -5.490 31.781 89.137 1.00 88.38 1203 GLN A N 1
ATOM 9184 C CA . GLN A 1 1203 ? -6.634 32.500 89.697 1.00 88.38 1203 GLN A CA 1
ATOM 9185 C C . GLN A 1 1203 ? -7.484 31.595 90.587 1.00 88.38 1203 GLN A C 1
ATOM 9187 O O . GLN A 1 1203 ? -7.649 30.405 90.317 1.00 88.38 1203 GLN A O 1
ATOM 9192 N N . THR A 1 1204 ? -8.027 32.160 91.668 1.00 84.81 1204 THR A N 1
ATOM 9193 C CA . THR A 1 1204 ? -8.903 31.412 92.584 1.00 84.81 1204 THR A CA 1
ATOM 9194 C C . THR A 1 1204 ? -10.164 30.947 91.855 1.00 84.81 1204 THR A C 1
ATOM 9196 O O . THR A 1 1204 ? -10.829 31.749 91.203 1.00 84.81 1204 THR A O 1
ATOM 9199 N N . GLY A 1 1205 ? -10.531 29.671 91.999 1.00 80.69 1205 GLY A N 1
ATOM 9200 C CA . GLY A 1 1205 ? -11.753 29.127 91.388 1.00 80.69 1205 GLY A CA 1
ATOM 9201 C C . GLY A 1 1205 ? -11.614 28.815 89.895 1.00 80.69 1205 GLY A C 1
ATOM 9202 O O . GLY A 1 1205 ? -12.595 28.904 89.156 1.00 80.69 1205 GLY A O 1
ATOM 9203 N N . ARG A 1 1206 ? -10.399 28.484 89.450 1.00 86.94 1206 ARG A N 1
ATOM 9204 C CA . ARG A 1 1206 ? -10.087 27.932 88.124 1.00 86.94 1206 ARG A CA 1
ATOM 9205 C C . ARG A 1 1206 ? -9.358 26.603 88.280 1.00 86.94 1206 ARG A C 1
ATOM 9207 O O . ARG A 1 1206 ? -8.626 26.421 89.254 1.00 86.94 1206 ARG A O 1
ATOM 9214 N N . LEU A 1 1207 ? -9.542 25.692 87.330 1.00 85.06 1207 LEU A N 1
ATOM 9215 C CA . LEU A 1 1207 ? -8.792 24.439 87.259 1.00 85.06 1207 LEU A CA 1
ATOM 9216 C C . LEU A 1 1207 ? -7.803 24.513 86.096 1.00 85.06 1207 LEU A C 1
ATOM 9218 O O . LEU A 1 1207 ? -8.197 24.819 84.975 1.00 85.06 1207 LEU A O 1
ATOM 9222 N N . TYR A 1 1208 ? -6.534 24.218 86.363 1.00 88.75 1208 TYR A N 1
ATOM 9223 C CA . TYR A 1 1208 ? -5.469 24.235 85.365 1.00 88.75 1208 TYR A CA 1
ATOM 9224 C C . TYR A 1 1208 ? -4.977 22.822 85.074 1.00 88.75 1208 TYR A C 1
ATOM 9226 O O . TYR A 1 1208 ? -4.764 22.038 86.001 1.00 88.75 1208 TYR A O 1
ATOM 9234 N N . ALA A 1 1209 ? -4.747 22.522 83.800 1.00 89.00 1209 ALA A N 1
ATOM 9235 C CA . ALA A 1 1209 ? -4.151 21.281 83.326 1.00 89.00 1209 ALA A CA 1
ATOM 9236 C C . ALA A 1 1209 ? -2.896 21.598 82.510 1.00 89.00 1209 ALA A C 1
ATOM 9238 O O . ALA A 1 1209 ? -2.962 22.293 81.499 1.00 89.00 1209 ALA A O 1
ATOM 9239 N N . VAL A 1 1210 ? -1.739 21.102 82.944 1.00 87.69 1210 VAL A N 1
ATOM 9240 C CA . VAL A 1 1210 ? -0.480 21.260 82.209 1.00 87.69 1210 VAL A CA 1
ATOM 9241 C C . VAL A 1 1210 ? -0.207 19.999 81.428 1.00 87.69 1210 VAL A C 1
ATOM 9243 O O . VAL A 1 1210 ? -0.240 18.902 81.983 1.00 87.69 1210 VAL A O 1
ATOM 9246 N N . PHE A 1 1211 ? 0.096 20.162 80.147 1.00 89.38 1211 PHE A N 1
ATOM 9247 C CA . PHE A 1 1211 ? 0.390 19.072 79.235 1.00 89.38 1211 PHE A CA 1
ATOM 9248 C C . PHE A 1 1211 ? 1.815 19.171 78.707 1.00 89.38 1211 PHE A C 1
ATOM 9250 O O . PHE A 1 1211 ? 2.360 20.263 78.544 1.00 89.38 1211 PHE A O 1
ATOM 9257 N N . VAL A 1 1212 ? 2.383 18.016 78.376 1.00 89.00 1212 VAL A N 1
ATOM 9258 C CA . VAL A 1 1212 ? 3.669 17.877 77.697 1.00 89.00 1212 VAL A CA 1
ATOM 9259 C C . VAL A 1 1212 ? 3.501 17.074 76.410 1.00 89.00 1212 VAL A C 1
ATOM 9261 O O . VAL A 1 1212 ? 2.732 16.112 76.347 1.00 89.00 1212 VAL A O 1
ATOM 9264 N N . SER A 1 1213 ? 4.234 17.463 75.373 1.00 87.38 1213 SER A N 1
ATOM 9265 C CA . SER A 1 1213 ? 4.381 16.698 74.139 1.00 87.38 1213 SER A CA 1
ATOM 9266 C C . SER A 1 1213 ? 5.839 16.691 73.703 1.00 87.38 1213 SER A C 1
ATOM 9268 O O . SER A 1 1213 ? 6.525 17.707 73.768 1.00 87.38 1213 SER A O 1
ATOM 9270 N N . THR A 1 1214 ? 6.329 15.557 73.214 1.00 86.50 1214 THR A N 1
ATOM 9271 C CA . THR A 1 1214 ? 7.670 15.469 72.617 1.00 86.50 1214 THR A CA 1
ATOM 9272 C C . THR A 1 1214 ? 7.670 15.821 71.125 1.00 86.50 1214 THR A C 1
ATOM 9274 O O . THR A 1 1214 ? 8.736 15.858 70.518 1.00 86.50 1214 THR A O 1
ATOM 9277 N N . ASN A 1 1215 ? 6.502 16.056 70.506 1.00 82.38 1215 ASN A N 1
ATOM 9278 C CA . ASN A 1 1215 ? 6.386 16.388 69.083 1.00 82.38 1215 ASN A CA 1
ATOM 9279 C C . ASN A 1 1215 ? 5.138 17.247 68.784 1.00 82.38 1215 ASN A C 1
ATOM 9281 O O . ASN A 1 1215 ? 4.026 16.719 68.693 1.00 82.38 1215 ASN A O 1
ATOM 9285 N N . LEU A 1 1216 ? 5.343 18.546 68.521 1.00 75.12 1216 LEU A N 1
ATOM 9286 C CA . LEU A 1 1216 ? 4.284 19.506 68.164 1.00 75.12 1216 LEU A CA 1
ATOM 9287 C C . LEU A 1 1216 ? 3.464 19.112 66.922 1.00 75.12 1216 LEU A C 1
ATOM 9289 O O . LEU A 1 1216 ? 2.276 19.420 66.865 1.00 75.12 1216 LEU A O 1
ATOM 9293 N N . GLN A 1 1217 ? 4.052 18.416 65.940 1.00 77.88 1217 GLN A N 1
ATOM 9294 C CA . GLN A 1 1217 ? 3.340 18.017 64.716 1.00 77.88 1217 GLN A CA 1
ATOM 9295 C C . GLN A 1 1217 ? 2.348 16.875 64.958 1.00 77.88 1217 GLN A C 1
ATOM 9297 O O . GLN A 1 1217 ? 1.336 16.786 64.271 1.00 77.88 1217 GLN A O 1
ATOM 9302 N N . SER A 1 1218 ? 2.614 16.017 65.949 1.00 74.25 1218 SER A N 1
ATOM 9303 C CA . SER A 1 1218 ? 1.777 14.841 66.232 1.00 74.25 1218 SER A CA 1
ATOM 9304 C C . SER A 1 1218 ? 0.417 15.184 66.847 1.00 74.25 1218 SER A C 1
ATOM 9306 O O . SER A 1 1218 ? -0.471 14.336 66.876 1.00 74.25 1218 SER A O 1
ATOM 9308 N N . ARG A 1 1219 ? 0.266 16.408 67.381 1.00 62.47 1219 ARG A N 1
ATOM 9309 C CA . ARG A 1 1219 ? -0.886 16.882 68.172 1.00 62.47 1219 ARG A CA 1
ATOM 9310 C C . ARG A 1 1219 ? -1.252 16.001 69.384 1.00 62.47 1219 ARG A C 1
ATOM 9312 O O . ARG A 1 1219 ? -2.282 16.243 70.006 1.00 62.47 1219 ARG A O 1
ATOM 9319 N N . GLN A 1 1220 ? -0.419 15.029 69.770 1.00 79.12 1220 GLN A N 1
ATOM 9320 C CA . GLN A 1 1220 ? -0.627 14.209 70.966 1.00 79.12 1220 GLN A CA 1
ATOM 9321 C C . GLN A 1 1220 ? -0.002 14.881 72.193 1.00 79.12 1220 GLN A C 1
ATOM 9323 O O . GLN A 1 1220 ? 1.211 15.100 72.247 1.00 79.12 1220 GLN A O 1
ATOM 9328 N N . TRP A 1 1221 ? -0.842 15.205 73.177 1.00 85.62 1221 TRP A N 1
ATOM 9329 C CA . TRP A 1 1221 ? -0.470 15.869 74.427 1.00 85.62 1221 TRP A CA 1
ATOM 9330 C C . TRP A 1 1221 ? -0.806 14.972 75.617 1.00 85.62 1221 TRP A C 1
ATOM 9332 O O . TRP A 1 1221 ? -1.927 14.479 75.728 1.00 85.62 1221 TRP A O 1
ATOM 9342 N N . SER A 1 1222 ? 0.152 14.789 76.521 1.00 86.06 1222 SER A N 1
ATOM 9343 C CA . SER A 1 1222 ? -0.023 14.014 77.752 1.00 86.06 1222 SER A CA 1
ATOM 9344 C C . SER A 1 1222 ? -0.149 14.957 78.940 1.00 86.06 1222 SER A C 1
ATOM 9346 O O . SER A 1 1222 ? 0.651 15.881 79.067 1.00 86.06 1222 SER A O 1
ATOM 9348 N N . VAL A 1 1223 ? -1.123 14.729 79.825 1.00 86.88 1223 VAL A N 1
ATOM 9349 C CA . VAL A 1 1223 ? -1.269 15.519 81.060 1.00 86.88 1223 VAL A CA 1
ATOM 9350 C C . VAL A 1 1223 ? -0.049 15.280 81.949 1.00 86.88 1223 VAL A C 1
ATOM 9352 O O . VAL A 1 1223 ? 0.221 14.149 82.351 1.00 86.88 1223 VAL A O 1
ATOM 9355 N N . LEU A 1 1224 ? 0.672 16.351 82.263 1.00 85.25 1224 LEU A N 1
ATOM 9356 C CA . LEU A 1 1224 ? 1.762 16.365 83.229 1.00 85.25 1224 LEU A CA 1
ATOM 9357 C C . LEU A 1 1224 ? 1.215 16.500 84.657 1.00 85.25 1224 LEU A C 1
ATOM 9359 O O . LEU A 1 1224 ? 1.617 15.750 85.542 1.00 85.25 1224 LEU A O 1
ATOM 9363 N N . THR A 1 1225 ? 0.293 17.441 84.887 1.00 86.25 1225 THR A N 1
ATOM 9364 C CA . THR A 1 1225 ? -0.391 17.619 86.178 1.00 86.25 1225 THR A CA 1
ATOM 9365 C C . THR A 1 1225 ? -1.655 18.467 86.033 1.00 86.25 1225 THR A C 1
ATOM 9367 O O . THR A 1 1225 ? -1.757 19.258 85.098 1.00 86.25 1225 THR A O 1
ATOM 9370 N N . ASN A 1 1226 ? -2.573 18.351 86.996 1.00 86.25 1226 ASN A N 1
ATOM 9371 C CA . ASN A 1 1226 ? -3.729 19.234 87.149 1.00 86.25 1226 ASN A CA 1
ATOM 9372 C C . ASN A 1 1226 ? -3.674 19.910 88.525 1.00 86.25 1226 ASN A C 1
ATOM 9374 O O . ASN A 1 1226 ? -3.335 19.256 89.513 1.00 86.25 1226 ASN A O 1
ATOM 9378 N N . SER A 1 1227 ? -4.033 21.190 88.611 1.00 81.81 1227 SER A N 1
ATOM 9379 C CA . SER A 1 1227 ? -4.089 21.923 89.878 1.00 81.81 1227 SER A CA 1
ATOM 9380 C C . SER A 1 1227 ? -5.219 22.939 89.899 1.00 81.81 1227 SER A C 1
ATOM 9382 O O . SER A 1 1227 ? -5.451 23.651 88.926 1.00 81.81 1227 SER A O 1
ATOM 9384 N N . GLU A 1 1228 ? -5.886 23.057 91.042 1.00 86.25 1228 GLU A N 1
ATOM 9385 C CA . GLU A 1 1228 ? -6.777 24.183 91.311 1.00 86.25 1228 GLU A CA 1
ATOM 9386 C C . GLU A 1 1228 ? -5.950 25.450 91.545 1.00 86.25 1228 GLU A C 1
ATOM 9388 O O . GLU A 1 1228 ? -4.904 25.422 92.205 1.00 86.25 1228 GLU A O 1
ATOM 9393 N N . GLY A 1 1229 ? -6.411 26.563 90.984 1.00 84.69 1229 GLY A N 1
ATOM 9394 C CA . GLY A 1 1229 ? -5.812 27.869 91.185 1.00 84.69 1229 GLY A CA 1
ATOM 9395 C C . GLY A 1 1229 ? -6.212 28.481 92.519 1.00 84.69 1229 GLY A C 1
ATOM 9396 O O . GLY A 1 1229 ? -7.361 28.388 92.955 1.00 84.69 1229 GLY A O 1
ATOM 9397 N N . ASN A 1 1230 ? -5.250 29.129 93.171 1.00 83.62 1230 ASN A N 1
ATOM 9398 C CA . ASN A 1 1230 ? -5.418 29.722 94.500 1.00 83.62 1230 ASN A CA 1
ATOM 9399 C C . ASN A 1 1230 ? -5.004 31.202 94.562 1.00 83.62 1230 ASN A C 1
ATOM 9401 O O . ASN A 1 1230 ? -4.895 31.762 95.652 1.00 83.62 1230 ASN A O 1
ATOM 9405 N N . GLY A 1 1231 ? -4.752 31.831 93.409 1.00 81.94 1231 GLY A N 1
ATOM 9406 C CA . GLY A 1 1231 ? -4.302 33.222 93.327 1.00 81.94 1231 GLY A CA 1
ATOM 9407 C C . GLY A 1 1231 ? -2.783 33.413 93.434 1.00 81.94 1231 GLY A C 1
ATOM 9408 O O . GLY A 1 1231 ? -2.315 34.543 93.318 1.00 81.94 1231 GLY A O 1
ATOM 9409 N N . ALA A 1 1232 ? -1.999 32.354 93.679 1.00 84.06 1232 ALA A N 1
ATOM 9410 C CA . ALA A 1 1232 ? -0.534 32.408 93.725 1.00 84.06 1232 ALA A CA 1
ATOM 9411 C C . ALA A 1 1232 ? 0.106 31.818 92.452 1.00 84.06 1232 ALA A C 1
ATOM 9413 O O . ALA A 1 1232 ? -0.552 31.149 91.651 1.00 84.06 1232 ALA A O 1
ATOM 9414 N N . GLY A 1 1233 ? 1.411 32.052 92.268 1.00 83.12 1233 GLY A N 1
ATOM 9415 C CA . GLY A 1 1233 ? 2.194 31.390 91.222 1.00 83.12 1233 GLY A CA 1
ATOM 9416 C C . GLY A 1 1233 ? 2.302 29.884 91.478 1.00 83.12 1233 GLY A C 1
ATOM 9417 O O . GLY A 1 1233 ? 2.684 29.469 92.573 1.00 83.12 1233 GLY A O 1
ATOM 9418 N N . PHE A 1 1234 ? 1.970 29.075 90.476 1.00 86.81 1234 PHE A N 1
ATOM 9419 C CA . PHE A 1 1234 ? 2.083 27.621 90.504 1.00 86.81 1234 PHE A CA 1
ATOM 9420 C C . PHE A 1 1234 ? 3.362 27.192 89.790 1.00 86.81 1234 PHE A C 1
ATOM 9422 O O . PHE A 1 1234 ? 3.600 27.626 88.667 1.00 86.81 1234 PHE A O 1
ATOM 9429 N N . SER A 1 1235 ? 4.186 26.363 90.437 1.00 87.50 1235 SER A N 1
ATOM 9430 C CA . SER A 1 1235 ? 5.444 25.858 89.877 1.00 87.50 1235 SER A CA 1
ATOM 9431 C C . SER A 1 1235 ? 5.425 24.335 89.781 1.00 87.50 1235 SER A C 1
ATOM 9433 O O . SER A 1 1235 ? 4.942 23.651 90.685 1.00 87.50 1235 SER A O 1
ATOM 9435 N N . ILE A 1 1236 ? 5.934 23.816 88.666 1.00 87.56 1236 ILE A N 1
ATOM 9436 C CA . ILE A 1 1236 ? 5.925 22.405 88.290 1.00 87.56 1236 ILE A CA 1
ATOM 9437 C C . ILE A 1 1236 ? 7.346 22.003 87.918 1.00 87.56 1236 ILE A C 1
ATOM 9439 O O . ILE A 1 1236 ? 7.987 22.688 87.127 1.00 87.56 1236 ILE A O 1
ATOM 9443 N N . ILE A 1 1237 ? 7.799 20.865 88.443 1.00 86.31 1237 ILE A N 1
ATOM 9444 C CA . ILE A 1 1237 ? 9.066 20.243 88.051 1.00 86.31 1237 ILE A CA 1
ATOM 9445 C C . ILE A 1 1237 ? 8.751 19.019 87.187 1.00 86.31 1237 ILE A C 1
ATOM 9447 O O . ILE A 1 1237 ? 8.229 18.023 87.699 1.00 86.31 1237 ILE A O 1
ATOM 9451 N N . ASP A 1 1238 ? 9.059 19.070 85.891 1.00 84.75 1238 ASP A N 1
ATOM 9452 C CA . ASP A 1 1238 ? 8.938 17.912 85.003 1.00 84.75 1238 ASP A CA 1
ATOM 9453 C C . ASP A 1 1238 ? 10.143 16.976 85.182 1.00 84.75 1238 ASP A C 1
ATOM 9455 O O . ASP A 1 1238 ? 11.279 17.299 84.842 1.00 84.75 1238 ASP A O 1
ATOM 9459 N N . THR A 1 1239 ? 9.899 15.787 85.731 1.00 81.94 1239 THR A N 1
ATOM 9460 C CA . THR A 1 1239 ? 10.949 14.787 85.997 1.00 81.94 1239 THR A CA 1
ATOM 9461 C C . THR A 1 1239 ? 11.117 13.764 84.870 1.00 81.94 1239 THR A C 1
ATOM 9463 O O . THR A 1 1239 ? 11.951 12.855 84.979 1.00 81.94 1239 THR A O 1
ATOM 9466 N N . ASN A 1 1240 ? 10.357 13.894 83.778 1.00 78.25 1240 ASN A N 1
ATOM 9467 C CA . ASN A 1 1240 ? 10.431 12.974 82.652 1.00 78.25 1240 ASN A CA 1
ATOM 9468 C C . ASN A 1 1240 ? 11.726 13.180 81.841 1.00 78.25 1240 ASN A C 1
ATOM 9470 O O . ASN A 1 1240 ? 12.120 14.295 81.516 1.00 78.25 1240 ASN A O 1
ATOM 9474 N N . ARG A 1 1241 ? 12.422 12.086 81.502 1.00 69.69 1241 ARG A N 1
ATOM 9475 C CA . ARG A 1 1241 ? 13.754 12.113 80.858 1.00 69.69 1241 ARG A CA 1
ATOM 9476 C C . ARG A 1 1241 ? 13.684 12.164 79.327 1.00 69.69 1241 ARG A C 1
ATOM 9478 O O . ARG A 1 1241 ? 14.219 11.279 78.659 1.00 69.69 1241 ARG A O 1
ATOM 9485 N N . PHE A 1 1242 ? 13.034 13.179 78.768 1.00 75.94 1242 PHE A N 1
ATOM 9486 C CA . PHE A 1 1242 ? 13.052 13.431 77.321 1.00 75.94 1242 PHE A CA 1
ATOM 9487 C C . PHE A 1 1242 ? 14.156 14.446 76.965 1.00 75.94 1242 PHE A C 1
ATOM 9489 O O . PHE A 1 1242 ? 14.489 15.300 77.779 1.00 75.94 1242 PHE A O 1
ATOM 9496 N N . MET A 1 1243 ? 14.767 14.345 75.773 1.00 67.06 1243 MET A N 1
ATOM 9497 C CA . MET A 1 1243 ? 15.863 15.253 75.371 1.00 67.06 1243 MET A CA 1
ATOM 9498 C C . MET A 1 1243 ? 15.381 16.669 75.008 1.00 67.06 1243 MET A C 1
ATOM 9500 O O . MET A 1 1243 ? 16.159 17.610 75.135 1.00 67.06 1243 MET A O 1
ATOM 9504 N N . GLN A 1 1244 ? 14.125 16.815 74.568 1.00 72.38 1244 GLN A N 1
ATOM 9505 C CA . GLN A 1 1244 ? 13.399 18.074 74.347 1.00 72.38 1244 GLN A CA 1
ATOM 9506 C C . GLN A 1 1244 ? 11.894 17.812 74.545 1.00 72.38 1244 GLN A C 1
ATOM 9508 O O . GLN A 1 1244 ? 11.424 16.706 74.264 1.00 72.38 1244 GLN A O 1
ATOM 9513 N N . GLY A 1 1245 ? 11.144 18.810 75.018 1.00 79.75 1245 GLY A N 1
ATOM 9514 C CA . GLY A 1 1245 ? 9.699 18.727 75.239 1.00 79.75 1245 GLY A CA 1
ATOM 9515 C C . GLY A 1 1245 ? 9.024 20.086 75.067 1.00 79.75 1245 GLY A C 1
ATOM 9516 O O . GLY A 1 1245 ? 9.634 21.125 75.315 1.00 79.75 1245 GLY A O 1
ATOM 9517 N N . TYR A 1 1246 ? 7.773 20.065 74.617 1.00 87.81 1246 TYR A N 1
ATOM 9518 C CA . TYR A 1 1246 ? 6.902 21.225 74.458 1.00 87.81 1246 TYR A CA 1
ATOM 9519 C C . TYR A 1 1246 ? 5.804 21.175 75.514 1.00 87.81 1246 TYR A C 1
ATOM 9521 O O . TYR A 1 1246 ? 5.268 20.100 75.789 1.00 87.81 1246 TYR A O 1
ATOM 9529 N N . TYR A 1 1247 ? 5.452 22.329 76.074 1.00 88.31 1247 TYR A N 1
ATOM 9530 C CA . TYR A 1 1247 ? 4.491 22.438 77.169 1.00 88.31 1247 TYR A CA 1
ATOM 9531 C C . TYR A 1 1247 ? 3.349 23.377 76.805 1.00 88.31 1247 TYR A C 1
ATOM 9533 O O . TYR A 1 1247 ? 3.560 24.369 76.108 1.00 88.31 1247 TYR A O 1
ATOM 9541 N N . LYS A 1 1248 ? 2.152 23.074 77.306 1.00 89.38 1248 LYS A N 1
ATOM 9542 C CA . LYS A 1 1248 ? 1.005 23.991 77.281 1.00 89.38 1248 LYS A CA 1
ATOM 9543 C C . LYS A 1 1248 ? 0.226 23.905 78.589 1.00 89.38 1248 LYS A C 1
ATOM 9545 O O . LYS A 1 1248 ? 0.281 22.880 79.273 1.00 89.38 1248 LYS A O 1
ATOM 9550 N N . VAL A 1 1249 ? -0.501 24.968 78.913 1.00 88.44 1249 VAL A N 1
ATOM 9551 C CA . VAL A 1 1249 ? -1.436 25.024 80.040 1.00 88.44 1249 VAL A CA 1
ATOM 9552 C C . VAL A 1 1249 ? -2.837 25.294 79.502 1.00 88.44 1249 VAL A C 1
ATOM 9554 O O . VAL A 1 1249 ? -3.022 26.229 78.731 1.00 88.44 1249 VAL A O 1
ATOM 9557 N N . ASP A 1 1250 ? -3.802 24.477 79.913 1.00 87.56 1250 ASP A N 1
ATOM 9558 C CA . ASP A 1 1250 ? -5.224 24.713 79.676 1.00 87.56 1250 ASP A CA 1
ATOM 9559 C C . ASP A 1 1250 ? -5.874 25.153 80.998 1.00 87.56 1250 ASP A C 1
ATOM 9561 O O . ASP A 1 1250 ? -5.482 24.697 82.078 1.00 87.56 1250 ASP A O 1
ATOM 9565 N N . VAL A 1 1251 ? -6.872 26.031 80.916 1.00 84.38 1251 VAL A N 1
ATOM 9566 C CA . VAL A 1 1251 ? -7.647 26.541 82.053 1.00 84.38 1251 VAL A CA 1
ATOM 9567 C C . VAL A 1 1251 ? -9.131 26.299 81.811 1.00 84.38 1251 VAL A C 1
ATOM 9569 O O . VAL A 1 1251 ? -9.632 26.496 80.707 1.00 84.38 1251 VAL A O 1
ATOM 9572 N N . LEU A 1 1252 ? -9.831 25.852 82.848 1.00 72.56 1252 LEU A N 1
ATOM 9573 C CA . LEU A 1 1252 ? -11.261 25.573 82.816 1.00 72.56 1252 LEU A CA 1
ATOM 9574 C C . LEU A 1 1252 ? -11.960 26.263 83.991 1.00 72.56 1252 LEU A C 1
ATOM 9576 O O . LEU A 1 1252 ? -11.399 26.416 85.085 1.00 72.56 1252 LEU A O 1
ATOM 9580 N N . LEU A 1 1253 ? -13.214 26.647 83.759 1.00 69.44 1253 LEU A N 1
ATOM 9581 C CA . LEU A 1 1253 ? -14.155 26.948 84.833 1.00 69.44 1253 LEU A CA 1
ATOM 9582 C C . LEU A 1 1253 ? -14.512 25.623 85.538 1.00 69.44 1253 LEU A C 1
ATOM 9584 O O . LEU A 1 1253 ? -14.697 24.626 84.838 1.00 69.44 1253 LEU A O 1
ATOM 9588 N N . PRO A 1 1254 ? -14.539 25.578 86.883 1.00 53.94 1254 PRO A N 1
ATOM 9589 C CA . PRO A 1 1254 ? -14.893 24.369 87.621 1.00 53.94 1254 PRO A CA 1
ATOM 9590 C C . PRO A 1 1254 ? -16.320 23.883 87.361 1.00 53.94 1254 PRO A C 1
ATOM 9592 O O . PRO A 1 1254 ? -17.199 24.729 87.068 1.00 53.94 1254 PRO A O 1
#

pLDDT: mean 86.79, std 12.23, range [23.11, 98.62]

Secondary structure (DSSP, 8-state):
------S--------PPPPGGGS---EEE-SSS--HHHHHTTT-SEEE-GGGG-GGG-HHHHHHHHHHHHHHHHHHHHTT-EEEEEEESSSEEEEEEEEE----SSSPPPEEEEGGGGGG--S-EEEEEEHHHHHHT-GGGTTSSTT-SSS--PPPB-TTS-B--SBSS-TTSGGGBHHHHHHB-B-TTS-B-EEEEEPPTT---TTPEEETTTTEEEEEEEEEB-TT-THHHHHHHHHHHHHHHTT--EEEEE--SSHHHHSS-GGGTS--HHHHHHHHHHHHHHS-HHHHHHTT-S-GGG--HHHHHHHHHHHTT--SS-TT-GGGG-GGGGG-HHHHHHHHHHHHHHHHHHHHHHHHHHHHHHHHT-S--EEEESSTTTT-TT--SS-SSEEEEEEESEEETTTEEEEE--TTT---HHHHHHHHTTSSSS-EEEEEE-TT-TTGGGSHHHHHHHHHHHHHTTEEEPB-TT-TTSSS-HHHHHHHHHHHHHHHHHHTT-EE---EEEEE-HHHHHTTEETTEES-SS--HHHHHHHHHHHHHHHTT--EEEEEGGG-SHHHHHT-SEEEEEEEEE--HHHIIIIIHHHHHTT-EEEEEEEEEEE--GGGTT-B-TTS-TTTTTTTSTTEEEESS-HHHHHHHTGGG--HHHHHHHHHHHTTTS---EES--TTEEEEEEEETTTTEEEEEEEE--EETTTTEE----SEEEEEEPPTTTTTS-EEEEEE-SS---EEEEE--SSSEEEEEE---SSEEEEEEEEPEEEP--TT-EE--TTTSEES-PPPTTSEEEEEEPSS--EEEE-S-EEESEEEEEESSTTS---EEEEEEEEESSS-B--EEEGGGTSEEE-B-SSS-BEEEEEEE--SS----SEE-SEEEEEEEEEEE---SS-EEEEEE-SSEEEEEEEEEESSSPPTT-EEEEEE-SSEEEE--SS--EEE-BTTBEEEEEEEEEEEEESEEEE-STT-EEEEEEEEEEEESS-EEEEESS--EEEE-SSSEEEEEE-TT-EEEE-TT-EEEEPTT---EEEEESSSEEEES-GGG--EEEEE-SSEEEES---TTEEEEESS-EEEE-S-EEESEEESSSSSS-BPSEEEESTTS--SEE-S-EESSEEEE---S----HHHHHHHS-HHHHHTTTTSTT--SS-SS--HHHHHHHT--TT-TT-----EEETTEEEEE--TT-EEEEEEES-GGG---EEEEEEE--SSEEEEE-----SS-EEEEEEE--

Organism: NCBI:txid2697043

Foldseek 3Di:
DDDDDDDDPPPPPPPDDDFPVLQLAFEEEDQDDLDLCSQVLLLGQEYEHQQQQELLQALLSNLVSLVVCLVSLVVCVVVNHAYAYEYAQQFWRKKFKFFWDDAPQPDRTDTPAIQQRQQPDDPHDIAITTNLCQQQVDRNSPPRHLVNPQLHFYHDDAPVRHGQYDFPDDNLDCLRRSNLLRWFFAALVSGWQKDFDAGDPNGDLVSFDQDPVVRGTGRMIITRGQLLGLCVLSSLLSSLLVVLLSPHQAYEYPPLACCQAQNQFNNGTNFGSSLQQVLLVLCVVQDDCVRCVVLVHNDSNPDGVSVVVQVVLVVVPDPNPDSLDCSLLDPVQLARLSSLSSLLSSLVSLLVSSLSSLVSNCVSNVVSVRNSYAFEYEPPPQHHLNSQQASHAEYAYEDEAADGQLQFHRGQDFPPLGDCLLRQLRRCRRYPHQAYEYQYFHPPPLPLLQQLLSVLLVQLSQVLRRYHYNHYQVDSGGGYHSVSSSLSSVLSSVCSVVCDSKDFLAQEEEEDESPLQSSQQGSSGGSDSRCSQRSQLSQQLSLLCQLQQFGHHYQYPSNQAQVSNVSHQEYERQQACEDALCSQVVGVVVSVVVNHAYEYAAHAQQFHHVSRSRHGPPVDRSNPVPCPRPRYHYHHHNLSNVRSVCSVPNDPVSSVVSCVSCPVRGFGKDKPFGSQKGWTWIDDVVQQKIKIKIFGRQADSVVRDFDWRAKMKIKHWDDLVCFPAAKDKDKRASDPKDKDFPDPDHRTMTMIIIGTDRGIMMMIMGHAWEFDAPPAEDEDDQCHGIPPHRDDLLGEYEYAYEPDQHEYEFQEEDGHQEYEYHHVDNVDDDANARFYEYEAAVNGNGAYAHNNQAYEYHQDDVPLHGHEYEYEHRDPPDPDHRYRHQYYAGAEYEYAYDQYPVLEDEAEAEEHEYEYAAEYEWHPPYDQPHEYEYEYQAYEHAHNDQPYFYEAHADRYGYEYEDNYYEYATQEYEDRDADHEDEYAEYEYEVDPGAHEYYYPYHYEYEDEAADEHEYEYEAPYEYEYDPRYAYYHDVPHAYEYEYHYAEEYEYAAQLRPAHEYEYAHHEYEYAAHHQRYKYFYHQYKYFYAAWAWFCWWFQPAPPDTDHTWTEHDPPRPTPHHDRIDGHGIMTHHHDDQAQPPVVLVVQDDPVCVVVPCSGQQHQQCPLPDGNSVCSQQVFRSNDSVRDFDWDDDAQKIKTFFDAQKKKWKWKDPDPVVPDTDTPDIDGHDRGMDMGGDPDPDPDMDMDMDMGHD

InterPro domains:
  IPR029062 Class I glutamine amidotransferase-like [G3DSA:3.40.50.880] (505-623)

Radius of gyration: 45.15 Å; chains: 1; bounding box: 99×93×143 Å